Protein 5ZC3 (pdb70)

Sequence (818 aa):
SARINTWLVKGTSVDDAFLKLELNTAGSRIFENPKLLTWAVYVTKVPEEIILAKLSKQFTEGSLAKIASAKLDSKTEGLATILQAQQRQVWVDAGKSSDEVFKLLQLDEAGTKLFKNQQFSTWTSFVDAFNRKYPEKAVSIFSKLAKTYDGFTLWKLEAAKKVPKTEIIASKLQAQQIDAWLDAGKSTDEVFNLLKLQRTGDKLFKNSQFLTWVSYVEKFNKKDPDQAIAIFSKLAGVYDQVTLSSLEAAKHVPSTKRIASYLQGQQNQHWLADGKSTDDIFKLLKLNTPSPENLIDPRLDAWTSFRAFNANEGKETTLIATLTTHYKDRGLAQLLQEGTKFASTKKIAEELQTAQFARWLQLGKTEDDIFALLKLKLTTPTTDPEAIVFYQYKLFDAHKLAAAGKLADLFESTALKAQSARINTWLVKGTSVDDAFLKLELNTAGSRIFENPKLLTWAVYVTKVENPEEIILAKLSKQFTEGSLAKIASAKLDSKTEGLATILQAQQRQVWVDAGKSSDEVFKLLQLDEAGTKLFKNQQFSTWTSFVDAFNRKYPEKAVSIFSKLAKTYDGFTLWKLEAAKKVPKTEIIASKLQAQQIDAWLDAGKSTDEVFNLLKLQRTGDKLFKNSQFLTWVSYVEKFNKAIFSKLAGVYDQVTLSSLEAAKHVPSTKRIASYLQGQQNQHWLADGKSTDDIFKLLKLNTPSPENLIDPRLDAWTSFRAFNANEGKETTLIATLTTHYKDRGLAQLLQEGTKFASTKKIAEELQTAQFARWLQLGKTEDDIFALLKLKLTTPTTDPEAIVFYQYKLFDAHKLAAA

InterPro domains:
  IPR054463 RxLR effector PexRD54, WY domain [PF22748] (61-100)
  IPR054463 RxLR effector PexRD54, WY domain [PF22748] (149-189)
  IPR054463 RxLR effector PexRD54, WY domain [PF22748] (240-280)

Foldseek 3Di:
DCVLVVCVVVVDDLVVLCVVLVLLVDDLCSLVDVSLVVSQVSDVVVHLLVSLVVVCVRDPLLSLLVLLVLCVDPVRVVNSVSNLVSSLVVCLVVVPDLVVVCVSPPLLVVALCNLVDSSNVSSVVSLVVNCVVCVVPRDDPLVVVCVRDQLQSLVVLVVNLVPVVCVVVSVVSLVVSLVVCLVVVHDLVRLCVSNVLVVPDLCNLVDPVNVVSVVSLVVNCVVDVVPRDDPLVVVPVVDDLQSLLCLLVLCPDPSSVVVSVVSLVVSLVVCVVVPQDLLNLCVVNVVLPQDLVCLLDSSVVSSVVVVSRVVVPPPDDDDLRSLCVRQNLLRVLLSLLVQCVDPSRNVSSVVSLVVSLVVCLLVLQDLVNLCVVNVDDPPPDCPHSSVVSSVVSVVCCVDVSSVD/DVLLVVCVPADDDVLVVLLVVCVVVVDDLVVLCVVLVLLVVPLVSLVDCSLVSSQNSQSVVHVSLLVSVVVVCVRDPLLSSLVLLVLCVDPNRNVSSVSNLVSSLVVCLVVVPDLVRVCVSPPLVVVALCNLVDSCNVSSVVSLVVNCVVCVVPRDDPLVVVPVRDPLQSLVVLVVVLVVPVRNPVSVVSLVVSLVVCVVVPDDLVCLCVSNVQLPCDLNRLVDLCSVSSVVNVVVNVLDPLVVVVVNDPLQSLLLLLVLCPDPSSNPVSVVSLVVSLVVCPVVPHDLLNLCVVNVVLDLDLVCQLRSSVVSSVVVVVRVVVPPPHDDDLRSLCVRQNLLRLQLSLLVQCPDPSRNVSSVVSLVVSLVVCLVVVQDLVRLVVVNVDDPPDDCPRSSSVSSVVSVVNCVCVVSVD

Solvent-accessible surface area: 43558 Å² total

Structure (mmCIF, N/CA/C/O backbone):
data_5ZC3
#
_entry.id   5ZC3
#
_cell.length_a   68.532
_cell.length_b   78.308
_cell.length_c   179.057
_cell.angle_alpha   90.00
_cell.angle_beta   90.00
_cell.angle_gamma   90.00
#
_symmetry.space_group_name_H-M   'P 21 21 21'
#
loop_
_atom_site.group_PDB
_atom_site.id
_atom_site.type_symbol
_atom_site.label_atom_id
_atom_site.label_alt_id
_atom_site.label_comp_id
_atom_site.label_asym_id
_atom_site.label_entity_id
_atom_site.label_seq_id
_atom_site.pdbx_PDB_ins_code
_atom_site.Cartn_x
_atom_site.Cartn_y
_atom_site.Cartn_z
_atom_site.occupancy
_atom_site.B_iso_or_equiv
_atom_site.auth_seq_id
_atom_site.auth_comp_id
_atom_site.auth_asym_id
_atom_site.auth_atom_id
_atom_site.pdbx_PDB_model_num
ATOM 1 N N . SER A 1 58 ? 106.555 49.243 219.068 1.00 70.97 79 SER B N 1
ATOM 2 C CA . SER A 1 58 ? 106.498 47.802 219.290 1.00 72.08 79 SER B CA 1
ATOM 3 C C . SER A 1 58 ? 105.098 47.341 219.724 1.00 73.07 79 SER B C 1
ATOM 4 O O . SER A 1 58 ? 104.101 47.615 219.054 1.00 72.23 79 SER B O 1
ATOM 7 N N . ALA A 1 59 ? 105.047 46.651 220.860 1.00 72.84 80 ALA B N 1
ATOM 8 C CA . ALA A 1 59 ? 103.811 46.126 221.442 1.00 73.75 80 ALA B CA 1
ATOM 9 C C . ALA A 1 59 ? 103.267 47.016 222.563 1.00 76.09 80 ALA B C 1
ATOM 10 O O . ALA A 1 59 ? 102.182 46.763 223.086 1.00 77.80 80 ALA B O 1
ATOM 12 N N . ARG A 1 60 ? 104.045 48.027 222.951 1.00 73.86 81 ARG B N 1
ATOM 13 C CA . ARG A 1 60 ? 103.636 49.005 223.963 1.00 73.55 81 ARG B CA 1
ATOM 14 C C . ARG A 1 60 ? 102.308 49.653 223.578 1.00 72.49 81 ARG B C 1
ATOM 15 O O . ARG A 1 60 ? 101.363 49.723 224.385 1.00 73.42 81 ARG B O 1
ATOM 23 N N . ILE A 1 61 ? 102.264 50.126 222.333 1.00 71.60 82 ILE B N 1
ATOM 24 C CA . ILE A 1 61 ? 101.085 50.741 221.731 1.00 68.05 82 ILE B CA 1
ATOM 25 C C . ILE A 1 61 ? 99.873 49.833 221.863 1.00 65.88 82 ILE B C 1
ATOM 26 O O . ILE A 1 61 ? 98.773 50.273 222.206 1.00 65.51 82 ILE B O 1
ATOM 31 N N . ASN A 1 62 ? 100.099 48.552 221.607 1.00 68.41 83 ASN B N 1
ATOM 32 C CA . ASN A 1 62 ? 99.041 47.558 221.645 1.00 68.47 83 ASN B CA 1
ATOM 33 C C . ASN A 1 62 ? 98.477 47.382 223.060 1.00 68.88 83 ASN B C 1
ATOM 34 O O . ASN A 1 62 ? 97.302 47.056 223.229 1.00 68.58 83 ASN B O 1
ATOM 39 N N . THR A 1 63 ? 99.309 47.622 224.071 1.00 70.27 84 THR B N 1
ATOM 40 C CA . THR A 1 63 ? 98.858 47.646 225.462 1.00 69.47 84 THR B CA 1
ATOM 41 C C . THR A 1 63 ? 98.043 48.903 225.778 1.00 65.52 84 THR B C 1
ATOM 42 O O . THR A 1 63 ? 96.929 48.834 226.322 1.00 64.27 84 THR B O 1
ATOM 46 N N . TRP A 1 64 ? 98.612 50.053 225.415 1.00 66.82 85 TRP B N 1
ATOM 47 C CA . TRP A 1 64 ? 97.963 51.345 225.643 1.00 64.27 85 TRP B CA 1
ATOM 48 C C . TRP A 1 64 ? 96.602 51.486 224.972 1.00 61.82 85 TRP B C 1
ATOM 49 O O . TRP A 1 64 ? 95.744 52.218 225.462 1.00 59.97 85 TRP B O 1
ATOM 60 N N . LEU A 1 65 ? 96.400 50.781 223.864 1.00 63.71 86 LEU B N 1
ATOM 61 C CA . LEU A 1 65 ? 95.131 50.859 223.147 1.00 61.40 86 LEU B CA 1
ATOM 62 C C . LEU A 1 65 ? 94.058 50.078 223.886 1.00 62.26 86 LEU B C 1
ATOM 63 O O . LEU A 1 65 ? 92.912 50.519 223.982 1.00 63.17 86 LEU B O 1
ATOM 68 N N . VAL A 1 66 ? 94.434 48.904 224.384 1.00 61.73 87 VAL B N 1
ATOM 69 C CA . VAL A 1 66 ? 93.557 48.115 225.239 1.00 62.98 87 VAL B CA 1
ATOM 70 C C . VAL A 1 66 ? 93.158 48.923 226.468 1.00 65.21 87 VAL B C 1
ATOM 71 O O . VAL A 1 66 ? 91.971 49.159 226.701 1.00 69.15 87 VAL B O 1
ATOM 75 N N . LYS A 1 67 ? 94.155 49.347 227.247 1.00 64.78 88 LYS B N 1
ATOM 76 C CA . LYS A 1 67 ? 93.902 50.136 228.455 1.00 63.09 88 LYS B CA 1
ATOM 77 C C . LYS A 1 67 ? 93.179 51.458 228.184 1.00 64.40 88 LYS B C 1
ATOM 78 O O . LYS A 1 67 ? 92.228 51.795 228.887 1.00 64.31 88 LYS B O 1
ATOM 84 N N . GLY A 1 68 ? 93.636 52.217 227.192 1.00 61.41 89 GLY B N 1
ATOM 85 C CA . GLY A 1 68 ? 92.999 53.482 226.869 1.00 60.09 89 GLY B CA 1
ATOM 86 C C . GLY A 1 68 ? 93.830 54.662 227.331 1.00 57.40 89 GLY B C 1
ATOM 87 O O . GLY A 1 68 ? 93.335 55.784 227.438 1.00 57.39 89 GLY B O 1
ATOM 88 N N . THR A 1 69 ? 95.099 54.389 227.615 1.00 61.70 90 THR B N 1
ATOM 89 C CA . THR A 1 69 ? 96.016 55.360 228.202 1.00 60.23 90 THR B CA 1
ATOM 90 C C . THR A 1 69 ? 96.100 56.671 227.411 1.00 62.27 90 THR B C 1
ATOM 91 O O . THR A 1 69 ? 96.188 56.668 226.179 1.00 61.37 90 THR B O 1
ATOM 95 N N . SER A 1 70 ? 96.057 57.789 228.134 1.00 60.56 91 SER B N 1
ATOM 96 C CA . SER A 1 70 ? 96.095 59.106 227.514 1.00 60.40 91 SER B CA 1
ATOM 97 C C . SER A 1 70 ? 97.409 59.307 226.773 1.00 62.44 91 SER B C 1
ATOM 98 O O . SER A 1 70 ? 98.445 58.794 227.194 1.00 62.25 91 SER B O 1
ATOM 101 N N . VAL A 1 71 ? 97.361 60.041 225.664 1.00 57.20 92 VAL B N 1
ATOM 102 C CA . VAL A 1 71 ? 98.570 60.381 224.917 1.00 57.44 92 VAL B CA 1
ATOM 103 C C . VAL A 1 71 ? 99.584 61.110 225.794 1.00 60.08 92 VAL B C 1
ATOM 104 O O . VAL A 1 71 ? 100.791 60.934 225.641 1.00 59.83 92 VAL B O 1
ATOM 108 N N . ASP A 1 72 ? 99.081 61.912 226.727 1.00 62.53 93 ASP B N 1
ATOM 109 C CA . ASP A 1 72 ? 99.927 62.635 227.667 1.00 62.10 93 ASP B CA 1
ATOM 110 C C . ASP A 1 72 ? 100.655 61.649 228.570 1.00 62.65 93 ASP B C 1
ATOM 111 O O . ASP A 1 72 ? 101.875 61.724 228.746 1.00 62.37 93 ASP B O 1
ATOM 116 N N . ASP A 1 73 ? 99.888 60.725 229.140 1.00 61.20 94 ASP B N 1
ATOM 117 C CA . ASP A 1 73 ? 100.426 59.722 230.046 1.00 60.32 94 ASP B CA 1
ATOM 118 C C . ASP A 1 73 ? 101.395 58.799 229.318 1.00 57.77 94 ASP B C 1
ATOM 119 O O . ASP A 1 73 ? 102.429 58.411 229.864 1.00 58.79 94 ASP B O 1
ATOM 124 N N . ALA A 1 74 ? 101.060 58.468 228.075 1.00 62.77 95 ALA B N 1
ATOM 125 C CA . ALA A 1 74 ? 101.920 57.640 227.238 1.00 57.44 95 ALA B CA 1
ATOM 126 C C . ALA A 1 74 ? 103.220 58.366 226.922 1.00 54.61 95 ALA B C 1
ATOM 127 O O . ALA A 1 74 ? 104.267 57.742 226.765 1.00 54.91 95 ALA B O 1
ATOM 129 N N . PHE A 1 75 ? 103.146 59.691 226.833 1.00 55.16 96 PHE B N 1
ATOM 130 C CA . PHE A 1 75 ? 104.331 60.511 226.606 1.00 51.59 96 PHE B CA 1
ATOM 131 C C . PHE A 1 75 ? 105.204 60.519 227.853 1.00 51.05 96 PHE B C 1
ATOM 132 O O . PHE A 1 75 ? 106.430 60.483 227.771 1.00 48.90 96 PHE B O 1
ATOM 140 N N . LEU A 1 76 ? 104.547 60.559 229.008 1.00 53.45 97 LEU B N 1
ATOM 141 C CA . LEU A 1 76 ? 105.218 60.545 230.300 1.00 50.91 97 LEU B CA 1
ATOM 142 C C . LEU A 1 76 ? 105.821 59.182 230.621 1.00 52.08 97 LEU B C 1
ATOM 143 O O . LEU A 1 76 ? 106.945 59.091 231.114 1.00 52.92 97 LEU B O 1
ATOM 148 N N . LYS A 1 77 ? 105.073 58.123 230.322 1.00 51.99 98 LYS B N 1
ATOM 149 C CA . LYS A 1 77 ? 105.535 56.759 230.564 1.00 53.36 98 LYS B CA 1
ATOM 150 C C . LYS A 1 77 ? 106.783 56.414 229.753 1.00 54.46 98 LYS B C 1
ATOM 151 O O . LYS A 1 77 ? 107.422 55.392 229.994 1.00 54.51 98 LYS B O 1
ATOM 157 N N . LEU A 1 78 ? 107.133 57.277 228.806 1.00 51.82 99 LEU B N 1
ATOM 158 C CA . LEU A 1 78 ? 108.302 57.066 227.959 1.00 52.77 99 LEU B CA 1
ATOM 159 C C . LEU A 1 78 ? 109.433 58.014 228.350 1.00 54.52 99 LEU B C 1
ATOM 160 O O . LEU A 1 78 ? 110.485 58.043 227.702 1.00 54.12 99 LEU B O 1
ATOM 165 N N . GLU A 1 79 ? 109.194 58.780 229.416 1.00 54.26 100 GLU B N 1
ATOM 166 C CA . GLU A 1 79 ? 110.146 59.756 229.949 1.00 52.95 100 GLU B CA 1
ATOM 167 C C . GLU A 1 79 ? 110.623 60.719 228.865 1.00 50.66 100 GLU B C 1
ATOM 168 O O . GLU A 1 79 ? 111.775 61.156 228.863 1.00 50.67 100 GLU B O 1
ATOM 174 N N . LEU A 1 80 ? 109.725 61.059 227.950 1.00 48.29 101 LEU B N 1
ATOM 175 C CA . LEU A 1 80 ? 110.081 61.917 226.833 1.00 47.07 101 LEU B CA 1
ATOM 176 C C . LEU A 1 80 ? 110.004 63.387 227.209 1.00 47.17 101 LEU B C 1
ATOM 177 O O . LEU A 1 80 ? 110.362 64.256 226.411 1.00 45.04 101 LEU B O 1
ATOM 182 N N . ASN A 1 81 ? 109.531 63.669 228.419 1.00 45.63 102 ASN B N 1
ATOM 183 C CA . ASN A 1 81 ? 109.519 65.041 228.902 1.00 45.66 102 ASN B CA 1
ATOM 184 C C . ASN A 1 81 ? 110.880 65.409 229.474 1.00 45.99 102 ASN B C 1
ATOM 185 O O . ASN A 1 81 ? 111.161 66.579 229.731 1.00 46.41 102 ASN B O 1
ATOM 190 N N . THR A 1 82 ? 111.737 64.405 229.640 1.00 45.75 103 THR B N 1
ATOM 191 C CA . THR A 1 82 ? 113.088 64.638 230.138 1.00 45.99 103 THR B CA 1
ATOM 192 C C . THR A 1 82 ? 114.113 64.188 229.100 1.00 45.85 103 THR B C 1
ATOM 193 O O . THR A 1 82 ? 115.150 63.614 229.433 1.00 45.55 103 THR B O 1
ATOM 197 N N . ALA A 1 83 ? 113.787 64.439 227.835 1.00 43.81 104 ALA B N 1
ATOM 198 C CA . ALA A 1 83 ? 114.638 64.090 226.704 1.00 43.10 104 ALA B CA 1
ATOM 199 C C . ALA A 1 83 ? 115.197 65.384 226.129 1.00 39.33 104 ALA B C 1
ATOM 200 O O . ALA A 1 83 ? 114.462 66.338 225.906 1.00 39.70 104 ALA B O 1
ATOM 202 N N . GLY A 1 84 ? 116.496 65.433 225.889 1.00 45.90 105 GLY B N 1
ATOM 203 C CA . GLY A 1 84 ? 117.096 66.658 225.395 1.00 46.63 105 GLY B CA 1
ATOM 204 C C . GLY A 1 84 ? 116.985 66.891 223.906 1.00 49.73 105 GLY B C 1
ATOM 205 O O . GLY A 1 84 ? 116.214 66.230 223.210 1.00 49.99 105 GLY B O 1
ATOM 206 N N . SER A 1 85 ? 117.772 67.849 223.426 1.00 48.30 106 SER B N 1
ATOM 207 C CA . SER A 1 85 ? 117.761 68.284 222.035 1.00 52.61 106 SER B CA 1
ATOM 208 C C . SER A 1 85 ? 117.912 67.100 221.090 1.00 55.26 106 SER B C 1
ATOM 209 O O . SER A 1 85 ? 117.618 67.184 219.895 1.00 56.74 106 SER B O 1
ATOM 212 N N . ARG A 1 86 ? 118.384 65.991 221.643 1.00 58.86 107 ARG B N 1
ATOM 213 C CA . ARG A 1 86 ? 118.608 64.782 220.873 1.00 60.45 107 ARG B CA 1
ATOM 214 C C . ARG A 1 86 ? 117.355 63.893 220.834 1.00 63.24 107 ARG B C 1
ATOM 215 O O . ARG A 1 86 ? 117.443 62.680 220.651 1.00 64.69 107 ARG B O 1
ATOM 223 N N . ILE A 1 87 ? 116.195 64.521 221.009 1.00 66.10 108 ILE B N 1
ATOM 224 C CA . ILE A 1 87 ? 114.900 63.845 221.117 1.00 64.61 108 ILE B CA 1
ATOM 225 C C . ILE A 1 87 ? 114.538 62.907 219.961 1.00 63.55 108 ILE B C 1
ATOM 226 O O . ILE A 1 87 ? 114.011 61.818 220.188 1.00 63.99 108 ILE B O 1
ATOM 231 N N . PHE A 1 88 ? 114.832 63.316 218.732 1.00 56.80 109 PHE B N 1
ATOM 232 C CA . PHE A 1 88 ? 114.380 62.571 217.564 1.00 56.61 109 PHE B CA 1
ATOM 233 C C . PHE A 1 88 ? 115.070 61.223 217.386 1.00 60.17 109 PHE B C 1
ATOM 234 O O . PHE A 1 88 ? 114.472 60.283 216.863 1.00 59.59 109 PHE B O 1
ATOM 242 N N . GLU A 1 89 ? 116.312 61.124 217.838 1.00 63.59 110 GLU B N 1
ATOM 243 C CA . GLU A 1 89 ? 117.064 59.877 217.806 1.00 64.10 110 GLU B CA 1
ATOM 244 C C . GLU A 1 89 ? 116.503 58.839 218.761 1.00 63.74 110 GLU B C 1
ATOM 245 O O . GLU A 1 89 ? 116.908 57.684 218.736 1.00 64.45 110 GLU B O 1
ATOM 251 N N . ASN A 1 90 ? 115.589 59.267 219.621 1.00 61.95 111 ASN B N 1
ATOM 252 C CA . ASN A 1 90 ? 114.978 58.356 220.572 1.00 55.86 111 ASN B CA 1
ATOM 253 C C . ASN A 1 90 ? 113.817 57.611 219.914 1.00 54.18 111 ASN B C 1
ATOM 254 O O . ASN A 1 90 ? 112.805 58.221 219.567 1.00 54.66 111 ASN B O 1
ATOM 259 N N . PRO A 1 91 ? 113.971 56.290 219.711 1.00 53.79 112 PRO B N 1
ATOM 260 C CA . PRO A 1 91 ? 112.918 55.451 219.118 1.00 52.63 112 PRO B CA 1
ATOM 261 C C . PRO A 1 91 ? 111.590 55.539 219.872 1.00 51.02 112 PRO B C 1
ATOM 262 O O . PRO A 1 91 ? 110.516 55.284 219.301 1.00 51.85 112 PRO B O 1
ATOM 266 N N . LYS A 1 92 ? 111.669 55.944 221.136 1.00 50.18 113 LYS B N 1
ATOM 267 C CA . LYS A 1 92 ? 110.496 56.060 221.984 1.00 50.22 113 LYS B CA 1
ATOM 268 C C . LYS A 1 92 ? 109.610 57.189 221.463 1.00 48.60 113 LYS B C 1
ATOM 269 O O . LYS A 1 92 ? 108.384 57.175 221.629 1.00 47.71 113 LYS B O 1
ATOM 275 N N . LEU A 1 93 ? 110.237 58.143 220.781 1.00 49.88 114 LEU B N 1
ATOM 276 C CA . LEU A 1 93 ? 109.503 59.247 220.189 1.00 49.56 114 LEU B CA 1
ATOM 277 C C . LEU A 1 93 ? 108.738 58.770 218.971 1.00 50.49 114 LEU B C 1
ATOM 278 O O . LEU A 1 93 ? 107.613 59.196 218.734 1.00 51.50 114 LEU B O 1
ATOM 283 N N . LEU A 1 94 ? 109.354 57.892 218.189 1.00 51.37 115 LEU B N 1
ATOM 284 C CA . LEU A 1 94 ? 108.676 57.335 217.030 1.00 50.61 115 LEU B CA 1
ATOM 285 C C . LEU A 1 94 ? 107.480 56.497 217.475 1.00 49.50 115 LEU B C 1
ATOM 286 O O . LEU A 1 94 ? 106.400 56.577 216.881 1.00 48.05 115 LEU B O 1
ATOM 291 N N . THR A 1 95 ? 107.662 55.713 218.536 1.00 49.28 116 THR B N 1
ATOM 292 C CA . THR A 1 95 ? 106.568 54.878 219.034 1.00 48.81 116 THR B CA 1
ATOM 293 C C . THR A 1 95 ? 105.425 55.728 219.618 1.00 48.03 116 THR B C 1
ATOM 294 O O . THR A 1 95 ? 104.240 55.414 219.433 1.00 47.53 116 THR B O 1
ATOM 298 N N . TRP A 1 96 ? 105.771 56.807 220.315 1.00 49.52 117 TRP B N 1
ATOM 299 C CA . TRP A 1 96 ? 104.735 57.668 220.878 1.00 48.44 117 TRP B CA 1
ATOM 300 C C . TRP A 1 96 ? 104.015 58.438 219.783 1.00 48.27 117 TRP B C 1
ATOM 301 O O . TRP A 1 96 ? 102.800 58.619 219.839 1.00 49.76 117 TRP B O 1
ATOM 312 N N . ALA A 1 97 ? 104.768 58.869 218.778 1.00 47.53 118 ALA B N 1
ATOM 313 C CA . ALA A 1 97 ? 104.214 59.641 217.673 1.00 49.52 118 ALA B CA 1
ATOM 314 C C . ALA A 1 97 ? 103.275 58.756 216.873 1.00 51.13 118 ALA B C 1
ATOM 315 O O . ALA A 1 97 ? 102.269 59.222 216.339 1.00 49.15 118 ALA B O 1
ATOM 317 N N . VAL A 1 98 ? 103.624 57.477 216.787 1.00 50.92 119 VAL B N 1
ATOM 318 C CA . VAL A 1 98 ? 102.748 56.483 216.179 1.00 52.72 119 VAL B CA 1
ATOM 319 C C . VAL A 1 98 ? 101.462 56.343 216.998 1.00 54.64 119 VAL B C 1
ATOM 320 O O . VAL A 1 98 ? 100.361 56.358 216.448 1.00 54.86 119 VAL B O 1
ATOM 324 N N . TYR A 1 99 ? 101.604 56.187 218.311 1.00 56.18 120 TYR B N 1
ATOM 325 C CA . TYR A 1 99 ? 100.437 56.101 219.190 1.00 56.32 120 TYR B CA 1
ATOM 326 C C . TYR A 1 99 ? 99.495 57.308 219.045 1.00 59.24 120 TYR B C 1
ATOM 327 O O . TYR A 1 99 ? 98.277 57.166 219.141 1.00 58.64 120 TYR B O 1
ATOM 336 N N . VAL A 1 100 ? 100.060 58.487 218.800 1.00 61.41 121 VAL B N 1
ATOM 337 C CA . VAL A 1 100 ? 99.257 59.705 218.676 1.00 63.19 121 VAL B CA 1
ATOM 338 C C . VAL A 1 100 ? 98.501 59.775 217.352 1.00 62.11 121 VAL B C 1
ATOM 339 O O . VAL A 1 100 ? 97.343 60.196 217.320 1.00 61.83 121 VAL B O 1
ATOM 343 N N . THR A 1 101 ? 99.142 59.354 216.262 1.00 58.89 122 THR B N 1
ATOM 344 C CA . THR A 1 101 ? 98.471 59.298 214.957 1.00 59.80 122 THR B CA 1
ATOM 345 C C . THR A 1 101 ? 97.200 58.428 215.007 1.00 63.07 122 THR B C 1
ATOM 346 O O . THR A 1 101 ? 96.233 58.677 214.280 1.00 62.83 122 THR B O 1
ATOM 350 N N . LYS A 1 102 ? 97.204 57.427 215.884 1.00 58.60 123 LYS B N 1
ATOM 351 C CA . LYS A 1 102 ? 96.127 56.446 215.970 1.00 57.62 123 LYS B CA 1
ATOM 352 C C . LYS A 1 102 ? 94.914 56.915 216.779 1.00 58.66 123 LYS B C 1
ATOM 353 O O . LYS A 1 102 ? 93.975 56.152 216.996 1.00 61.18 123 LYS B O 1
ATOM 359 N N . VAL A 1 103 ? 94.949 58.162 217.242 1.00 62.35 124 VAL B N 1
ATOM 360 C CA . VAL A 1 103 ? 93.803 58.764 217.924 1.00 63.37 124 VAL B CA 1
ATOM 361 C C . VAL A 1 103 ? 93.467 60.140 217.333 1.00 64.94 124 VAL B C 1
ATOM 362 O O . VAL A 1 103 ? 94.186 60.662 216.476 1.00 65.00 124 VAL B O 1
ATOM 366 N N . PRO A 1 108 ? 95.752 65.462 215.623 1.00 59.87 129 PRO B N 1
ATOM 367 C CA . PRO A 1 108 ? 96.797 64.635 215.000 1.00 61.45 129 PRO B CA 1
ATOM 368 C C . PRO A 1 108 ? 98.199 65.269 215.027 1.00 62.39 129 PRO B C 1
ATOM 369 O O . PRO A 1 108 ? 98.798 65.398 216.098 1.00 62.81 129 PRO B O 1
ATOM 373 N N . GLU A 1 109 ? 98.714 65.632 213.853 1.00 59.89 130 GLU B N 1
ATOM 374 C CA . GLU A 1 109 ? 100.029 66.269 213.716 1.00 60.42 130 GLU B CA 1
ATOM 375 C C . GLU A 1 109 ? 100.165 67.532 214.566 1.00 60.34 130 GLU B C 1
ATOM 376 O O . GLU A 1 109 ? 101.265 67.906 214.966 1.00 60.47 130 GLU B O 1
ATOM 382 N N . GLU A 1 110 ? 99.038 68.184 214.830 1.00 57.80 131 GLU B N 1
ATOM 383 C CA . GLU A 1 110 ? 99.008 69.417 215.603 1.00 60.13 131 GLU B CA 1
ATOM 384 C C . GLU A 1 110 ? 99.481 69.148 217.026 1.00 60.06 131 GLU B C 1
ATOM 385 O O . GLU A 1 110 ? 100.189 69.963 217.631 1.00 60.86 131 GLU B O 1
ATOM 391 N N . ILE A 1 111 ? 99.124 67.972 217.535 1.00 59.74 132 ILE B N 1
ATOM 392 C CA . ILE A 1 111 ? 99.350 67.634 218.935 1.00 58.21 132 ILE B CA 1
ATOM 393 C C . ILE A 1 111 ? 100.822 67.341 219.217 1.00 56.03 132 ILE B C 1
ATOM 394 O O . ILE A 1 111 ? 101.394 67.876 220.177 1.00 56.71 132 ILE B O 1
ATOM 399 N N . ILE A 1 112 ? 101.423 66.497 218.381 1.00 57.68 133 ILE B N 1
ATOM 400 C CA . ILE A 1 112 ? 102.844 66.178 218.483 1.00 50.77 133 ILE B CA 1
ATOM 401 C C . ILE A 1 112 ? 103.645 67.472 218.536 1.00 43.96 133 ILE B C 1
ATOM 402 O O . ILE A 1 112 ? 104.459 67.683 219.443 1.00 43.92 133 ILE B O 1
ATOM 407 N N . LEU A 1 113 ? 103.384 68.350 217.574 1.00 46.52 134 LEU B N 1
ATOM 408 C CA . LEU A 1 113 ? 104.098 69.613 217.499 1.00 45.72 134 LEU B CA 1
ATOM 409 C C . LEU A 1 113 ? 103.826 70.496 218.706 1.00 47.05 134 LEU B C 1
ATOM 410 O O . LEU A 1 113 ? 104.710 71.217 219.137 1.00 47.81 134 LEU B O 1
ATOM 415 N N . ALA A 1 114 ? 102.610 70.468 219.240 1.00 46.84 135 ALA B N 1
ATOM 416 C CA . ALA A 1 114 ? 102.322 71.301 220.402 1.00 45.19 135 ALA B CA 1
ATOM 417 C C . ALA A 1 114 ? 103.157 70.858 221.599 1.00 45.23 135 ALA B C 1
ATOM 418 O O . ALA A 1 114 ? 103.829 71.676 222.261 1.00 47.06 135 ALA B O 1
ATOM 420 N N . LYS A 1 115 ? 103.155 69.547 221.836 1.00 44.13 136 LYS B N 1
ATOM 421 C CA . LYS A 1 115 ? 103.828 68.985 223.002 1.00 44.30 136 LYS B CA 1
ATOM 422 C C . LYS A 1 115 ? 105.323 69.228 222.874 1.00 45.60 136 LYS B C 1
ATOM 423 O O . LYS A 1 115 ? 105.995 69.558 223.856 1.00 44.06 136 LYS B O 1
ATOM 429 N N . LEU A 1 116 ? 105.837 69.086 221.654 1.00 41.92 137 LEU B N 1
ATOM 430 C CA . LEU A 1 116 ? 107.251 69.340 221.413 1.00 42.34 137 LEU B CA 1
ATOM 431 C C . LEU A 1 116 ? 107.561 70.832 221.553 1.00 45.05 137 LEU B C 1
ATOM 432 O O . LEU A 1 116 ? 108.663 71.214 221.948 1.00 44.54 137 LEU B O 1
ATOM 437 N N . SER A 1 117 ? 106.579 71.665 221.217 1.00 44.47 138 SER B N 1
ATOM 438 C CA . SER A 1 117 ? 106.696 73.116 221.327 1.00 46.73 138 SER B CA 1
ATOM 439 C C . SER A 1 117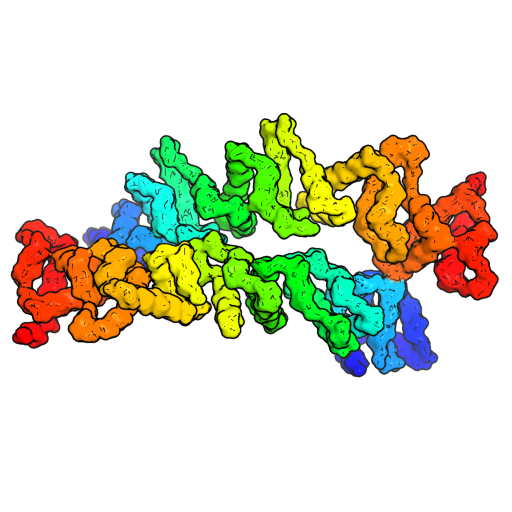 ? 106.641 73.638 222.764 1.00 48.44 138 SER B C 1
ATOM 440 O O . SER A 1 117 ? 106.943 74.809 222.992 1.00 49.03 138 SER B O 1
ATOM 443 N N . LYS A 1 118 ? 106.286 72.790 223.733 1.00 45.53 139 LYS B N 1
ATOM 444 C CA . LYS A 1 118 ? 106.326 73.254 225.129 1.00 47.75 139 LYS B CA 1
ATOM 445 C C . LYS A 1 118 ? 107.612 72.767 225.815 1.00 46.86 139 LYS B C 1
ATOM 446 O O . LYS A 1 118 ? 107.818 73.016 227.014 1.00 47.46 139 LYS B O 1
ATOM 452 N N . GLN A 1 119 ? 108.466 72.069 225.063 1.00 47.40 140 GLN B N 1
ATOM 453 C CA . GLN A 1 119 ? 109.694 71.497 225.608 1.00 40.31 140 GLN B CA 1
ATOM 454 C C . GLN A 1 119 ? 110.907 71.988 224.823 1.00 37.18 140 GLN B C 1
ATOM 455 O O . GLN A 1 119 ? 112.036 71.907 225.297 1.00 37.94 140 GLN B O 1
ATOM 461 N N . PHE A 1 120 ? 110.661 72.531 223.632 1.00 41.96 141 PHE B N 1
ATOM 462 C CA . PHE A 1 120 ? 111.734 73.070 222.798 1.00 39.97 141 PHE B CA 1
ATOM 463 C C . PHE A 1 120 ? 111.328 74.411 222.187 1.00 40.54 141 PHE B C 1
ATOM 464 O O . PHE A 1 120 ? 110.193 74.569 221.743 1.0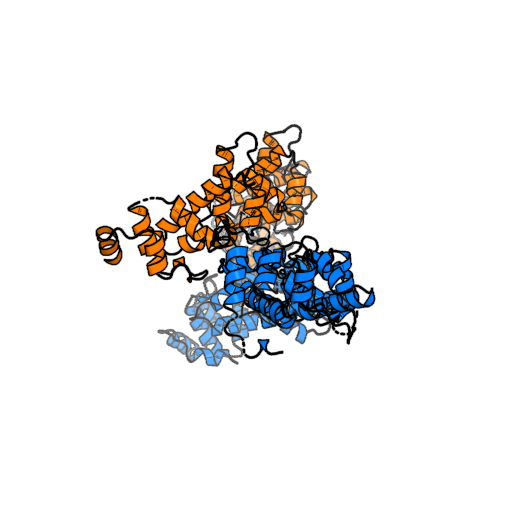0 39.86 141 PHE B O 1
ATOM 472 N N . THR A 1 121 ? 112.243 75.379 222.177 1.00 38.74 142 THR B N 1
ATOM 473 C CA . THR A 1 121 ? 111.961 76.679 221.573 1.00 41.07 142 THR B CA 1
ATOM 474 C C . THR A 1 121 ? 111.779 76.503 220.065 1.00 43.37 142 THR B C 1
ATOM 475 O O . THR A 1 121 ? 112.429 75.652 219.455 1.00 41.91 142 THR B O 1
ATOM 479 N N . GLU A 1 122 ? 110.896 77.308 219.475 1.00 45.18 143 GLU B N 1
ATOM 480 C CA . GLU A 1 122 ? 110.525 77.174 218.064 1.00 45.67 143 GLU B CA 1
ATOM 481 C C . GLU A 1 122 ? 111.734 77.111 217.142 1.00 46.00 143 GLU B C 1
ATOM 482 O O . GLU A 1 122 ? 111.803 76.260 216.247 1.00 46.37 143 GLU B O 1
ATOM 488 N N . GLY A 1 123 ? 112.678 78.021 217.361 1.00 45.77 144 GLY B N 1
ATOM 489 C CA . GLY A 1 123 ? 113.893 78.067 216.571 1.00 44.97 144 GLY B CA 1
ATOM 490 C C . GLY A 1 123 ? 114.705 76.790 216.696 1.00 44.59 144 GLY B C 1
ATOM 491 O O . GLY A 1 123 ? 115.215 76.271 215.705 1.00 45.61 144 GLY B O 1
ATOM 492 N N . SER A 1 124 ? 114.830 76.281 217.916 1.00 43.72 145 SER B N 1
ATOM 493 C CA . SER A 1 124 ? 115.622 75.083 218.154 1.00 43.41 145 SER B CA 1
ATOM 494 C C . SER A 1 124 ? 114.936 73.851 217.551 1.00 42.36 145 SER B C 1
ATOM 495 O O . SER A 1 124 ? 115.569 73.002 216.893 1.00 43.00 145 SER B O 1
ATOM 498 N N . LEU A 1 125 ? 113.621 73.802 217.736 1.00 45.15 146 LEU B N 1
ATOM 499 C CA . LEU A 1 125 ? 112.795 72.726 217.212 1.00 42.00 146 LEU B CA 1
ATOM 500 C C . LEU A 1 125 ? 112.939 72.654 215.699 1.00 42.71 146 LEU B C 1
ATOM 501 O O . LEU A 1 125 ? 113.078 71.565 215.135 1.00 43.55 146 LEU B O 1
ATOM 506 N N . ALA A 1 126 ? 112.914 73.820 215.055 1.00 42.70 147 ALA B N 1
ATOM 507 C CA . ALA A 1 126 ? 113.159 73.928 213.617 1.00 43.54 147 ALA B CA 1
ATOM 508 C C . ALA A 1 126 ? 114.406 73.144 213.186 1.00 45.96 147 ALA B C 1
ATOM 509 O O . ALA A 1 126 ? 114.316 72.254 212.335 1.00 44.65 147 ALA B O 1
ATOM 511 N N . LYS A 1 127 ? 115.558 73.469 213.779 1.00 46.30 148 LYS B N 1
ATOM 512 C CA . LYS A 1 127 ? 116.807 72.779 213.457 1.00 46.54 148 LYS B CA 1
ATOM 513 C C . LYS A 1 127 ? 116.694 71.278 213.673 1.00 45.57 148 LYS B C 1
ATOM 514 O O . LYS A 1 127 ? 117.109 70.491 212.817 1.00 44.11 148 LYS B O 1
ATOM 528 N N . ILE A 1 129 ? 114.133 69.274 213.655 1.00 49.77 150 ILE B N 1
ATOM 529 C CA . ILE A 1 129 ? 113.319 68.685 212.598 1.00 50.12 150 ILE B CA 1
ATOM 530 C C . ILE A 1 129 ? 114.085 68.630 211.271 1.00 50.04 150 ILE B C 1
ATOM 531 O O . ILE A 1 129 ? 114.092 67.600 210.577 1.00 51.28 150 ILE B O 1
ATOM 536 N N . ALA A 1 130 ? 114.748 69.736 210.939 1.00 50.93 151 ALA B N 1
ATOM 537 C CA . ALA A 1 130 ? 115.554 69.826 209.723 1.00 50.47 151 ALA B CA 1
ATOM 538 C C . ALA A 1 130 ? 116.558 68.681 209.637 1.00 51.65 151 ALA B C 1
ATOM 539 O O . ALA A 1 130 ? 116.623 67.977 208.628 1.00 52.03 151 ALA B O 1
ATOM 541 N N . SER A 1 131 ? 117.328 68.479 210.702 1.00 51.17 152 SER B N 1
ATOM 542 C CA . SER A 1 131 ? 118.315 67.407 210.708 1.00 50.51 152 SER B CA 1
ATOM 543 C C . SER A 1 131 ? 117.634 66.054 210.876 1.00 50.80 152 SER B C 1
ATOM 544 O O . SER A 1 131 ? 118.231 65.014 210.608 1.00 48.61 152 SER B O 1
ATOM 547 N N . ALA A 1 132 ? 116.375 66.075 211.305 1.00 50.40 153 ALA B N 1
ATOM 548 C CA . ALA A 1 132 ? 115.613 64.842 211.478 1.00 54.33 153 ALA B CA 1
ATOM 549 C C . ALA A 1 132 ? 115.176 64.281 210.131 1.00 56.59 153 ALA B C 1
ATOM 550 O O . ALA A 1 132 ? 114.982 63.074 209.998 1.00 56.87 153 ALA B O 1
ATOM 552 N N . LYS A 1 133 ? 115.017 65.154 209.137 1.00 57.30 154 LYS B N 1
ATOM 553 C CA . LYS A 1 133 ? 114.732 64.686 207.776 1.00 58.73 154 LYS B CA 1
ATOM 554 C C . LYS A 1 133 ? 115.900 63.896 207.188 1.00 60.24 154 LYS B C 1
ATOM 555 O O . LYS A 1 133 ? 115.718 63.072 206.291 1.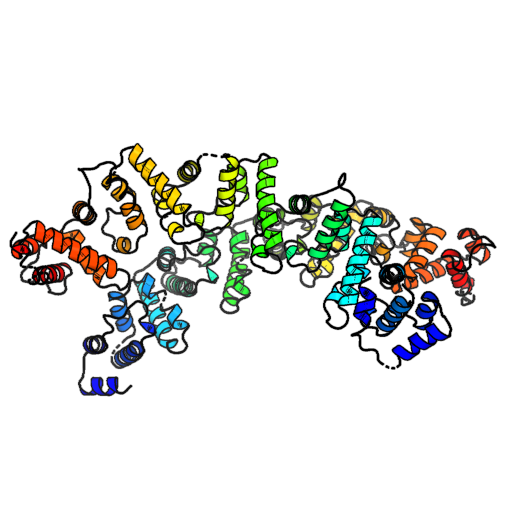00 60.26 154 LYS B O 1
ATOM 561 N N . LEU A 1 134 ? 117.094 64.127 207.724 1.00 59.92 155 LEU B N 1
ATOM 562 C CA . LEU A 1 134 ? 118.305 63.510 207.196 1.00 59.81 155 LEU B CA 1
ATOM 563 C C . LEU A 1 134 ? 118.437 62.046 207.578 1.00 62.74 155 LEU B C 1
ATOM 564 O O . LEU A 1 134 ? 119.151 61.292 206.916 1.00 62.98 155 LEU B O 1
ATOM 569 N N . ASP A 1 135 ? 117.768 61.634 208.647 1.00 65.41 156 ASP B N 1
ATOM 570 C CA . ASP A 1 135 ? 117.875 60.246 209.058 1.00 68.16 156 ASP B CA 1
ATOM 571 C C . ASP A 1 135 ? 116.752 59.465 208.388 1.00 70.01 156 ASP B C 1
ATOM 572 O O . ASP A 1 135 ? 115.585 59.858 208.430 1.00 69.73 156 ASP B O 1
ATOM 577 N N . SER A 1 136 ? 117.132 58.373 207.733 1.00 72.31 157 SER B N 1
ATOM 578 C CA . SER A 1 136 ? 116.207 57.561 206.947 1.00 72.89 157 SER B CA 1
ATOM 579 C C . SER A 1 136 ? 115.036 57.035 207.779 1.00 74.03 157 SER B C 1
ATOM 580 O O . SER A 1 136 ? 113.960 56.741 207.250 1.00 74.25 157 SER B O 1
ATOM 583 N N . LYS A 1 137 ? 115.260 56.926 209.084 1.00 72.08 158 LYS B N 1
ATOM 584 C CA . LYS A 1 137 ? 114.309 56.299 209.991 1.00 69.73 158 LYS B CA 1
ATOM 585 C C . LYS A 1 137 ? 113.245 57.282 210.484 1.00 68.56 158 LYS B C 1
ATOM 586 O O . LYS A 1 137 ? 112.175 56.871 210.939 1.00 68.03 158 LYS B O 1
ATOM 592 N N . THR A 1 138 ? 113.526 58.581 210.377 1.00 66.70 159 THR B N 1
ATOM 593 C CA . THR A 1 138 ? 112.544 59.584 210.783 1.00 66.93 159 THR B CA 1
ATOM 594 C C . THR A 1 138 ? 112.182 60.570 209.675 1.00 67.93 159 THR B C 1
ATOM 595 O O . THR A 1 138 ? 111.699 61.669 209.966 1.00 64.78 159 THR B O 1
ATOM 599 N N . GLU A 1 139 ? 112.237 60.123 208.422 1.00 70.89 160 GLU B N 1
ATOM 600 C CA . GLU A 1 139 ? 112.077 61.037 207.295 1.00 67.21 160 GLU B CA 1
ATOM 601 C C . GLU A 1 139 ? 110.649 61.522 207.271 1.00 62.05 160 GLU B C 1
ATOM 602 O O . GLU A 1 139 ? 110.392 62.719 207.162 1.00 59.95 160 GLU B O 1
ATOM 608 N N . GLY A 1 140 ? 109.722 60.581 207.362 1.00 60.91 161 GLY B N 1
ATOM 609 C CA . GLY A 1 140 ? 108.317 60.922 207.395 1.00 60.38 161 GLY B CA 1
ATOM 610 C C . GLY A 1 140 ? 107.932 61.931 208.462 1.00 57.55 161 GLY B C 1
ATOM 611 O O . GLY A 1 140 ? 107.483 63.026 208.134 1.00 58.78 161 GLY B O 1
ATOM 612 N N . LEU A 1 141 ? 108.154 61.579 209.728 1.00 58.83 162 LEU B N 1
ATOM 613 C CA . LEU A 1 141 ? 107.741 62.403 210.871 1.00 54.51 162 LEU B CA 1
ATOM 614 C C . LEU A 1 141 ? 108.205 63.852 210.775 1.00 53.22 162 LEU B C 1
ATOM 615 O O . LEU A 1 141 ? 107.416 64.789 210.966 1.00 53.58 162 LEU B O 1
ATOM 620 N N . ALA A 1 142 ? 109.489 64.021 210.476 1.00 54.33 163 ALA B N 1
ATOM 621 C CA . ALA A 1 142 ? 110.103 65.337 210.375 1.00 54.67 163 ALA B CA 1
ATOM 622 C C . ALA A 1 142 ? 109.364 66.199 209.357 1.00 57.21 163 ALA B C 1
ATOM 623 O O . ALA A 1 142 ? 109.157 67.390 209.574 1.00 58.24 163 ALA B O 1
ATOM 625 N N . THR A 1 143 ? 108.952 65.589 208.252 1.00 57.62 164 THR B N 1
ATOM 626 C CA . THR A 1 143 ? 108.280 66.327 207.192 1.00 57.01 164 THR B CA 1
ATOM 627 C C . THR A 1 143 ? 106.918 66.843 207.655 1.00 54.07 164 THR B C 1
ATOM 628 O O . THR A 1 143 ? 106.625 68.037 207.536 1.00 52.49 164 THR B O 1
ATOM 632 N N . ILE A 1 144 ? 106.105 65.943 208.198 1.00 54.10 165 ILE B N 1
ATOM 633 C CA . ILE A 1 144 ? 104.792 66.293 208.731 1.00 52.87 165 ILE B CA 1
ATOM 634 C C . ILE A 1 144 ? 104.893 67.408 209.773 1.00 51.20 165 ILE B C 1
ATOM 635 O O . ILE A 1 144 ? 104.094 68.356 209.772 1.00 50.83 165 ILE B O 1
ATOM 640 N N . LEU A 1 145 ? 105.895 67.311 210.643 1.00 51.17 166 LEU B N 1
ATOM 641 C CA . LEU A 1 145 ? 106.109 68.344 211.655 1.00 48.40 166 LEU B CA 1
ATOM 642 C C . LEU A 1 145 ? 106.530 69.683 211.047 1.00 49.21 166 LEU B C 1
ATOM 643 O O . LEU A 1 145 ? 106.080 70.736 211.497 1.00 47.02 166 LEU B O 1
ATOM 648 N N . GLN A 1 146 ? 107.395 69.641 210.034 1.00 51.12 167 GLN B N 1
ATOM 649 C CA . GLN A 1 146 ? 107.840 70.853 209.347 1.00 49.67 167 GLN B CA 1
ATOM 650 C C . GLN A 1 146 ? 106.670 71.549 208.665 1.00 49.32 167 GLN B C 1
ATOM 651 O O . GLN A 1 146 ? 106.607 72.784 208.595 1.00 49.55 167 GLN B O 1
ATOM 657 N N . ALA A 1 147 ? 105.726 70.741 208.193 1.00 47.49 168 ALA B N 1
ATOM 658 C CA . ALA A 1 147 ? 104.534 71.260 207.545 1.00 47.80 168 ALA B CA 1
ATOM 659 C C . ALA A 1 147 ? 103.603 71.896 208.570 1.00 47.83 168 ALA B C 1
ATOM 660 O O . ALA A 1 147 ? 103.048 72.970 208.329 1.00 49.30 168 ALA B O 1
ATOM 662 N N . GLN A 1 148 ? 103.432 71.239 209.715 1.00 51.13 169 GLN B N 1
ATOM 663 C CA . GLN A 1 148 ? 102.588 71.797 210.767 1.00 49.99 169 GLN B CA 1
ATOM 664 C C . GLN A 1 148 ? 103.172 73.106 211.302 1.00 48.59 169 GLN B C 1
ATOM 665 O O . GLN A 1 148 ? 102.443 74.073 211.532 1.00 47.99 169 GLN B O 1
ATOM 671 N N . GLN A 1 149 ? 104.490 73.124 211.495 1.00 43.01 170 GLN B N 1
ATOM 672 C CA . GLN A 1 149 ? 105.200 74.305 211.979 1.00 42.78 170 GLN B CA 1
ATOM 673 C C . GLN A 1 149 ? 105.044 75.460 211.006 1.00 39.27 170 GLN B C 1
ATOM 674 O O . GLN A 1 149 ? 104.763 76.602 211.398 1.00 36.78 170 GLN B O 1
ATOM 680 N N . ARG A 1 150 ? 105.222 75.144 209.729 1.00 43.41 171 ARG B N 1
ATOM 681 C CA . ARG A 1 150 ? 105.015 76.118 208.667 1.00 41.99 171 ARG B CA 1
ATOM 682 C C . ARG A 1 150 ? 103.594 76.683 208.723 1.00 39.67 171 ARG B C 1
ATOM 683 O O . ARG A 1 150 ? 103.397 77.897 208.681 1.00 35.98 171 ARG B O 1
ATOM 691 N N . GLN A 1 151 ? 102.611 75.795 208.824 1.00 41.73 172 GLN B N 1
ATOM 692 C CA . GLN A 1 151 ? 101.216 76.205 208.893 1.00 44.32 172 GLN B CA 1
ATOM 693 C C . GLN A 1 151 ? 100.978 77.155 210.067 1.00 45.70 172 GLN B C 1
ATOM 694 O O . GLN A 1 151 ? 100.271 78.162 209.935 1.00 46.31 172 GLN B O 1
ATOM 700 N N . VAL A 1 152 ? 101.590 76.844 211.207 1.00 45.70 173 VAL B N 1
ATOM 701 C CA . VAL A 1 152 ? 101.458 77.681 212.391 1.00 42.75 173 VAL B CA 1
ATOM 702 C C . VAL A 1 152 ? 102.054 79.072 212.177 1.00 42.23 173 VAL B C 1
ATOM 703 O O . VAL A 1 152 ? 101.400 80.079 212.459 1.00 42.65 173 VAL B O 1
ATOM 707 N N . TRP A 1 153 ? 103.282 79.125 211.665 1.00 42.39 174 TRP B N 1
ATOM 708 C CA . TRP A 1 153 ? 103.928 80.405 211.374 1.00 40.88 174 TRP B CA 1
ATOM 709 C C . TRP A 1 153 ? 103.110 81.247 210.408 1.00 42.77 174 TRP B C 1
ATOM 710 O O . TRP A 1 153 ? 102.996 82.463 210.567 1.00 41.51 174 TRP B O 1
ATOM 721 N N . VAL A 1 154 ? 102.547 80.587 209.403 1.00 40.24 175 VAL B N 1
ATOM 722 C CA . VAL A 1 154 ? 101.716 81.259 208.418 1.00 42.71 175 VAL B CA 1
ATOM 723 C C . VAL A 1 154 ? 100.479 81.863 209.072 1.00 48.58 175 VAL B C 1
ATOM 724 O O . VAL A 1 154 ? 100.201 83.052 208.903 1.00 50.12 175 VAL B O 1
ATOM 728 N N . ASP A 1 155 ? 99.726 81.031 209.789 1.00 46.25 176 ASP B N 1
ATOM 729 C CA . ASP A 1 155 ? 98.547 81.491 210.522 1.00 48.93 176 ASP B CA 1
ATOM 730 C C . ASP A 1 155 ? 98.868 82.584 211.545 1.00 49.64 176 ASP B C 1
ATOM 731 O O . ASP A 1 155 ? 98.150 83.580 211.643 1.00 48.85 176 ASP B O 1
ATOM 736 N N . ALA A 1 156 ? 99.942 82.390 212.311 1.00 49.96 177 ALA B N 1
ATOM 737 C CA . ALA A 1 156 ? 100.400 83.400 213.266 1.00 51.07 177 ALA B CA 1
ATOM 738 C C . ALA A 1 156 ? 100.839 84.679 212.553 1.00 51.52 177 ALA B C 1
ATOM 739 O O . ALA A 1 156 ? 101.094 85.704 213.192 1.00 51.56 177 ALA B O 1
ATOM 741 N N . GLY A 1 157 ? 100.942 84.602 211.228 1.00 53.25 178 GLY B N 1
ATOM 742 C CA . GLY A 1 157 ? 101.210 85.759 210.396 1.00 51.76 178 GLY B CA 1
ATOM 743 C C . GLY A 1 157 ? 102.665 86.171 210.334 1.00 50.64 178 GLY B C 1
ATOM 744 O O . GLY A 1 157 ? 102.969 87.259 209.846 1.00 50.88 178 GLY B O 1
ATOM 745 N N . LYS A 1 158 ? 103.559 85.313 210.827 1.00 48.58 179 LYS B N 1
ATOM 746 C CA . LYS A 1 158 ? 104.988 85.624 210.850 1.00 46.58 179 LYS B CA 1
ATOM 747 C C . LYS A 1 158 ? 105.496 86.086 209.493 1.00 48.68 179 LYS B C 1
ATOM 748 O O . LYS A 1 158 ? 105.202 85.481 208.464 1.00 49.34 179 LYS B O 1
ATOM 754 N N . SER A 1 159 ? 106.233 87.189 209.503 1.00 46.61 180 SER B N 1
ATOM 755 C CA . SER A 1 159 ? 106.910 87.679 208.312 1.00 45.69 180 SER B CA 1
ATOM 756 C C . SER A 1 159 ? 107.981 86.717 207.826 1.00 45.60 180 SER B C 1
ATOM 757 O O . SER A 1 159 ? 108.430 85.846 208.565 1.00 47.22 180 SER B O 1
ATOM 760 N N . SER A 1 160 ? 108.383 86.875 206.573 1.00 43.63 181 SER B N 1
ATOM 761 C CA . SER A 1 160 ? 109.472 86.083 206.029 1.00 43.13 181 SER B CA 1
ATOM 762 C C . SER A 1 160 ? 110.786 86.531 206.661 1.00 43.83 181 SER B C 1
ATOM 763 O O . SER A 1 160 ? 111.693 85.723 206.887 1.00 44.40 181 SER B O 1
ATOM 766 N N . ASP A 1 161 ? 110.879 87.824 206.957 1.00 42.46 182 ASP B N 1
ATOM 767 C CA . ASP A 1 161 ? 112.064 88.371 207.606 1.00 43.38 182 ASP B CA 1
ATOM 768 C C . ASP A 1 161 ? 112.245 87.749 208.994 1.00 44.00 182 ASP B C 1
ATOM 769 O O . ASP A 1 161 ? 113.374 87.442 209.415 1.00 41.90 182 ASP B O 1
ATOM 774 N N . GLU A 1 162 ? 111.122 87.537 209.684 1.00 46.67 183 GLU B N 1
ATOM 775 C CA . GLU A 1 162 ? 111.145 87.008 211.049 1.00 47.48 183 GLU B CA 1
ATOM 776 C C . GLU A 1 162 ? 111.409 85.507 211.101 1.00 45.92 183 GLU B C 1
ATOM 777 O O . GLU A 1 162 ? 112.011 85.018 212.055 1.00 46.74 183 GLU B O 1
ATOM 783 N N . VAL A 1 163 ? 110.916 84.772 210.110 1.00 46.62 184 VAL B N 1
ATOM 784 C CA . VAL A 1 163 ? 111.225 83.349 210.017 1.00 40.11 184 VAL B CA 1
ATOM 785 C C . VAL A 1 163 ? 112.701 83.201 209.668 1.00 35.42 184 VAL B C 1
ATOM 786 O O . VAL A 1 163 ? 113.389 82.273 210.121 1.00 32.87 184 VAL B O 1
ATOM 790 N N . PHE A 1 164 ? 113.180 84.154 208.876 1.00 39.79 185 PHE B N 1
ATOM 791 C CA . PHE A 1 164 ? 114.582 84.225 208.508 1.00 37.26 185 PHE B CA 1
ATOM 792 C C . PHE A 1 164 ? 115.422 84.372 209.786 1.00 39.83 185 PHE B C 1
ATOM 793 O O . PHE A 1 164 ? 116.399 83.645 209.974 1.00 39.17 185 PHE B O 1
ATOM 801 N N . LYS A 1 165 ? 115.053 85.320 210.651 1.00 41.02 186 LYS B N 1
ATOM 802 C CA . LYS A 1 165 ? 115.675 85.418 211.982 1.00 42.96 186 LYS B CA 1
ATOM 803 C C . LYS A 1 165 ? 115.546 84.144 212.821 1.00 44.90 186 LYS B C 1
ATOM 804 O O . LYS A 1 165 ? 116.518 83.682 213.423 1.00 45.30 186 LYS B O 1
ATOM 810 N N . LEU A 1 166 ? 114.330 83.607 212.873 1.00 42.57 187 LEU B N 1
ATOM 811 C CA . LEU A 1 166 ? 114.020 82.384 213.602 1.00 42.33 187 LEU B CA 1
ATOM 812 C C . LEU A 1 166 ? 115.014 81.282 213.326 1.00 41.23 187 LEU B C 1
ATOM 813 O O . LEU A 1 166 ? 115.495 80.618 214.243 1.00 41.22 187 LEU B O 1
ATOM 818 N N . LEU A 1 167 ? 115.314 81.093 212.047 1.00 42.09 188 LEU B N 1
ATOM 819 C CA . LEU A 1 167 ? 116.177 80.000 211.635 1.00 40.98 188 LEU B CA 1
ATOM 820 C C . LEU A 1 167 ? 117.654 80.379 211.740 1.00 40.73 188 LEU B C 1
ATOM 821 O O . LEU A 1 167 ? 118.534 79.552 211.490 1.00 39.08 188 LEU B O 1
ATOM 826 N N . GLN A 1 168 ? 117.904 81.632 212.123 1.00 43.49 189 GLN B N 1
ATOM 827 C CA . GLN A 1 168 ? 119.254 82.157 212.349 1.00 45.77 189 GLN B CA 1
ATOM 828 C C . GLN A 1 168 ? 120.091 82.073 211.079 1.00 47.08 189 GLN B C 1
ATOM 829 O O . GLN A 1 168 ? 121.232 81.602 211.085 1.00 45.14 189 GLN B O 1
ATOM 835 N N . LEU A 1 169 ? 119.499 82.545 209.989 1.00 45.16 190 LEU B N 1
ATOM 836 C CA . LEU A 1 169 ? 120.163 82.601 208.698 1.00 46.33 190 LEU B CA 1
ATOM 837 C C . LEU A 1 169 ? 120.852 83.954 208.542 1.00 49.11 190 LEU B C 1
ATOM 838 O O . LEU A 1 169 ? 121.582 84.185 207.576 1.00 48.13 190 LEU B O 1
ATOM 843 N N . ASP A 1 170 ? 120.588 84.853 209.489 1.00 45.91 191 ASP B N 1
ATOM 844 C CA . ASP A 1 170 ? 121.343 86.096 209.613 1.00 50.41 191 ASP B CA 1
ATOM 845 C C . ASP A 1 170 ? 122.823 85.770 209.688 1.00 53.38 191 ASP B C 1
ATOM 846 O O . ASP A 1 170 ? 123.663 86.370 209.020 1.00 54.91 191 ASP B O 1
ATOM 851 N N . GLU A 1 171 ? 123.092 84.775 210.525 1.00 53.35 192 GLU B N 1
ATOM 852 C CA . GLU A 1 171 ? 124.416 84.406 210.989 1.00 55.24 192 GLU B CA 1
ATOM 853 C C . GLU A 1 171 ? 125.104 83.356 210.123 1.00 56.63 192 GLU B C 1
ATOM 854 O O . GLU A 1 171 ? 126.303 83.104 210.266 1.00 57.97 192 GLU B O 1
ATOM 860 N N . ALA A 1 172 ? 124.349 82.771 209.202 1.00 57.45 193 ALA B N 1
ATOM 861 C CA . ALA A 1 172 ? 124.954 82.100 208.065 1.00 53.32 193 ALA B CA 1
ATOM 862 C C . ALA A 1 172 ? 125.150 83.187 207.017 1.00 51.52 193 ALA B C 1
ATOM 863 O O . ALA A 1 172 ? 124.213 83.900 206.675 1.00 54.02 193 ALA B O 1
ATOM 865 N N . GLY A 1 173 ? 126.362 83.332 206.513 1.00 45.79 194 GLY B N 1
ATOM 866 C CA . GLY A 1 173 ? 126.645 84.406 205.584 1.00 48.21 194 GLY B CA 1
ATOM 867 C C . GLY A 1 173 ? 126.700 83.869 204.176 1.00 44.50 194 GLY B C 1
ATOM 868 O O . GLY A 1 173 ? 125.685 83.505 203.584 1.00 46.79 194 GLY B O 1
ATOM 869 N N . THR A 1 174 ? 127.917 83.824 203.646 1.00 52.31 195 THR B N 1
ATOM 870 C CA . THR A 1 174 ? 128.201 83.227 202.353 1.00 45.91 195 THR B CA 1
ATOM 871 C C . THR A 1 174 ? 127.906 81.722 202.317 1.00 45.05 195 THR B C 1
ATOM 872 O O . THR A 1 174 ? 128.125 81.065 201.299 1.00 44.40 195 THR B O 1
ATOM 876 N N . LYS A 1 175 ? 127.415 81.183 203.431 1.00 47.57 196 LYS B N 1
ATOM 877 C CA . LYS A 1 175 ? 127.170 79.748 203.559 1.00 47.02 196 LYS B CA 1
ATOM 878 C C . LYS A 1 175 ? 125.690 79.364 203.528 1.00 46.41 196 LYS B C 1
ATOM 879 O O . LYS A 1 175 ? 125.347 78.218 203.818 1.00 46.94 196 LYS B O 1
ATOM 885 N N . LEU A 1 176 ? 124.827 80.317 203.185 1.00 43.83 197 LEU B N 1
ATOM 886 C CA . LEU A 1 176 ? 123.377 80.163 203.346 1.00 41.88 197 LEU B CA 1
ATOM 887 C C . LEU A 1 176 ? 122.766 78.925 202.685 1.00 41.61 197 LEU B C 1
ATOM 888 O O . LEU A 1 176 ? 121.947 78.246 203.298 1.00 40.02 197 LEU B O 1
ATOM 893 N N . PHE A 1 177 ? 123.145 78.624 201.448 1.00 39.42 198 PHE B N 1
ATOM 894 C CA . PHE A 1 177 ? 122.484 77.532 200.738 1.00 40.97 198 PHE B CA 1
ATOM 895 C C . PHE A 1 177 ? 123.011 76.184 201.195 1.00 43.32 198 PHE B C 1
ATOM 896 O O . PHE A 1 177 ? 122.413 75.145 200.911 1.00 42.04 198 PHE B O 1
ATOM 904 N N . LYS A 1 178 ? 124.143 76.208 201.893 1.00 46.94 199 LYS B N 1
ATOM 905 C CA . LYS A 1 178 ? 124.659 75.025 202.579 1.00 49.51 199 LYS B CA 1
ATOM 906 C C . LYS A 1 178 ? 123.840 74.723 203.841 1.00 50.89 199 LYS B C 1
ATOM 907 O O . LYS A 1 178 ? 123.605 73.558 204.161 1.00 51.24 199 LYS B O 1
ATOM 913 N N . ASN A 1 179 ? 123.424 75.777 204.548 1.00 48.14 200 ASN B N 1
ATOM 914 C CA . ASN A 1 179 ? 122.569 75.661 205.738 1.00 50.58 200 ASN B CA 1
ATOM 915 C C . ASN A 1 179 ? 121.359 74.755 205.500 1.00 49.91 200 ASN B C 1
ATOM 916 O O . ASN A 1 179 ? 120.606 74.953 204.545 1.00 48.87 200 ASN B O 1
ATOM 921 N N . GLN A 1 180 ? 121.185 73.758 206.367 1.00 52.57 201 GLN B N 1
ATOM 922 C CA . GLN A 1 180 ? 120.140 72.748 206.186 1.00 51.37 201 GLN B CA 1
ATOM 923 C C . GLN A 1 180 ? 118.717 73.266 206.395 1.00 48.09 201 GLN B C 1
ATOM 924 O O . GLN A 1 180 ? 117.753 72.603 206.002 1.00 48.22 201 GLN B O 1
ATOM 930 N N . GLN A 1 181 ? 118.583 74.433 207.018 1.00 48.19 202 GLN B N 1
ATOM 931 C CA . GLN A 1 181 ? 117.263 74.975 207.341 1.00 46.97 202 GLN B CA 1
ATOM 932 C C . GLN A 1 181 ? 116.824 76.040 206.334 1.00 44.52 202 GLN B C 1
ATOM 933 O O . GLN A 1 181 ? 115.838 76.741 206.547 1.00 44.79 202 GLN B O 1
ATOM 939 N N . PHE A 1 182 ? 117.567 76.154 205.240 1.00 43.24 203 PHE B N 1
ATOM 940 C CA . PHE A 1 182 ? 117.245 77.084 204.161 1.00 41.30 203 PHE B CA 1
ATOM 941 C C . PHE A 1 182 ? 115.901 76.770 203.477 1.00 41.91 203 PHE B C 1
ATOM 942 O O . PHE A 1 182 ? 115.064 77.664 203.264 1.00 40.27 203 PHE B O 1
ATOM 950 N N . SER A 1 183 ? 115.699 75.501 203.135 1.00 35.68 204 SER B N 1
ATOM 951 C CA . SER A 1 183 ? 114.471 75.066 202.477 1.00 38.93 204 SER B CA 1
ATOM 952 C C . SER A 1 183 ? 113.263 75.238 203.391 1.00 42.31 204 SER B C 1
ATOM 953 O O . SER A 1 183 ? 112.136 75.410 202.920 1.00 43.51 204 SER B O 1
ATOM 956 N N . THR A 1 184 ? 113.504 75.163 204.698 1.00 45.18 205 THR B N 1
ATOM 957 C CA . THR A 1 184 ? 112.476 75.454 205.689 1.00 44.19 205 THR B CA 1
ATOM 958 C C . THR A 1 184 ? 111.909 76.842 205.409 1.00 44.38 205 THR B C 1
ATOM 959 O O . THR A 1 184 ? 110.689 77.039 205.246 1.00 45.84 205 THR B O 1
ATOM 963 N N . TRP A 1 185 ? 112.820 77.796 205.277 1.00 43.94 206 TRP B N 1
ATOM 964 C CA . TRP A 1 185 ? 112.439 79.182 205.095 1.00 39.51 206 TRP B CA 1
ATOM 965 C C . TRP A 1 185 ? 111.815 79.420 203.724 1.00 40.38 206 TRP B C 1
ATOM 966 O O . TRP A 1 185 ? 110.830 80.151 203.607 1.00 43.31 206 TRP B O 1
ATOM 977 N N . THR A 1 186 ? 112.355 78.788 202.687 1.00 39.55 207 THR B N 1
ATOM 978 C CA . THR A 1 186 ? 111.793 79.004 201.357 1.00 35.91 207 THR B CA 1
ATOM 979 C C . THR A 1 186 ? 110.379 78.412 201.217 1.00 37.07 207 THR B C 1
ATOM 980 O O . THR A 1 186 ? 109.486 79.025 200.600 1.00 38.76 207 THR B O 1
ATOM 984 N N . SER A 1 187 ? 110.165 77.250 201.825 1.00 35.49 208 SER B N 1
ATOM 985 C CA . SER A 1 187 ? 108.849 76.631 201.818 1.00 35.16 208 SER B CA 1
ATOM 986 C C . SER A 1 187 ? 107.870 77.517 202.571 1.00 34.85 208 SER B C 1
ATOM 987 O O . SER A 1 187 ? 106.701 77.685 202.164 1.00 35.56 208 SER B O 1
ATOM 990 N N . PHE A 1 188 ? 108.365 78.135 203.642 1.00 36.06 209 PHE B N 1
ATOM 991 C CA . PHE A 1 188 ? 107.527 79.085 204.349 1.00 35.56 209 PHE B CA 1
ATOM 992 C C . PHE A 1 188 ? 107.147 80.258 203.443 1.00 36.14 209 PHE B C 1
ATOM 993 O O . PHE A 1 188 ? 105.987 80.652 203.405 1.00 36.32 209 PHE B O 1
ATOM 1001 N N . VAL A 1 189 ? 108.112 80.825 202.722 1.00 34.45 210 VAL B N 1
ATOM 1002 C CA . VAL A 1 189 ? 107.804 81.964 201.860 1.00 33.15 210 VAL B CA 1
ATOM 1003 C C . VAL A 1 189 ? 106.766 81.594 200.802 1.00 33.30 210 VAL B C 1
ATOM 1004 O O . VAL A 1 189 ? 105.895 82.404 200.477 1.00 32.48 210 VAL B O 1
ATOM 1008 N N . ASP A 1 190 ? 106.859 80.378 200.265 1.00 31.97 211 ASP B N 1
ATOM 1009 C CA . ASP A 1 190 ? 105.833 79.887 199.343 1.00 34.75 211 ASP B CA 1
ATOM 1010 C C . ASP A 1 190 ? 104.442 79.915 199.970 1.00 37.50 211 ASP B C 1
ATOM 1011 O O . ASP A 1 190 ? 103.495 80.503 199.409 1.00 38.78 211 ASP B O 1
ATOM 1016 N N . ALA A 1 191 ? 104.325 79.283 201.139 1.00 37.03 212 ALA B N 1
ATOM 1017 C CA . ALA A 1 191 ? 103.030 79.185 201.808 1.00 35.42 212 ALA B CA 1
ATOM 1018 C C . ALA A 1 191 ? 102.462 80.562 202.168 1.00 36.22 212 ALA B C 1
ATOM 1019 O O . ALA A 1 191 ? 101.261 80.827 202.009 1.00 38.04 212 ALA B O 1
ATOM 1021 N N . PHE A 1 192 ? 103.339 81.449 202.622 1.00 34.41 213 PHE B N 1
ATOM 1022 C CA . PHE A 1 192 ? 102.929 82.784 203.025 1.00 34.82 213 PHE B CA 1
ATOM 1023 C C . PHE A 1 192 ? 102.480 83.559 201.804 1.00 38.73 213 PHE B C 1
ATOM 1024 O O . PHE A 1 192 ? 101.528 84.336 201.871 1.00 40.61 213 PHE B O 1
ATOM 1032 N N . ASN A 1 193 ? 103.151 83.332 200.680 1.00 37.70 214 ASN B N 1
ATOM 1033 C CA . ASN A 1 193 ? 102.824 84.063 199.466 1.00 36.16 214 ASN B CA 1
ATOM 1034 C C . ASN A 1 193 ? 101.509 83.608 198.874 1.00 37.08 214 ASN B C 1
ATOM 1035 O O . ASN A 1 193 ? 100.797 84.407 198.274 1.00 39.00 214 ASN B O 1
ATOM 1040 N N . ARG A 1 194 ? 101.149 82.343 199.058 1.00 36.51 215 ARG B N 1
ATOM 1041 C CA . ARG A 1 194 ? 99.851 81.942 198.537 1.00 36.42 215 ARG B CA 1
ATOM 1042 C C . ARG A 1 194 ? 98.728 82.180 199.543 1.00 36.57 215 ARG B C 1
ATOM 1043 O O . ARG A 1 194 ? 97.569 82.169 199.155 1.00 36.57 215 ARG B O 1
ATOM 1051 N N . LYS A 1 195 ? 99.044 82.405 200.820 1.00 38.21 216 LYS B N 1
ATOM 1052 C CA . LYS A 1 195 ? 97.974 82.791 201.748 1.00 36.61 216 LYS B CA 1
ATOM 1053 C C . LYS A 1 195 ? 97.774 84.309 201.781 1.00 35.13 216 LYS B C 1
ATOM 1054 O O . LYS A 1 195 ? 96.656 84.787 201.978 1.00 36.13 216 LYS B O 1
ATOM 1060 N N . TYR A 1 196 ? 98.847 85.068 201.582 1.00 37.99 217 TYR B N 1
ATOM 1061 C CA . TYR A 1 196 ? 98.753 86.529 201.631 1.00 37.50 217 TYR B CA 1
ATOM 1062 C C . TYR A 1 196 ? 99.317 87.185 200.375 1.00 38.03 217 TYR B C 1
ATOM 1063 O O . TYR A 1 196 ? 100.347 87.849 200.435 1.00 38.17 217 TYR B O 1
ATOM 1072 N N . PRO A 1 197 ? 98.637 87.005 199.232 1.00 34.94 218 PRO B N 1
ATOM 1073 C CA . PRO A 1 197 ? 99.106 87.508 197.935 1.00 39.04 218 PRO B CA 1
ATOM 1074 C C . PRO A 1 197 ? 99.277 89.025 197.884 1.00 43.45 218 PRO B C 1
ATOM 1075 O O . PRO A 1 197 ? 100.149 89.520 197.168 1.00 43.81 218 PRO B O 1
ATOM 1079 N N . GLU A 1 198 ? 98.459 89.746 198.644 1.00 42.56 219 GLU B N 1
ATOM 1080 C CA . GLU A 1 198 ? 98.515 91.202 198.642 1.00 42.77 219 GLU B CA 1
ATOM 1081 C C . GLU A 1 198 ? 99.836 91.698 199.203 1.00 41.31 219 GLU B C 1
ATOM 1082 O O . GLU A 1 198 ? 100.395 92.675 198.716 1.00 42.01 219 GLU B O 1
ATOM 1088 N N . LYS A 1 199 ? 100.329 91.019 200.231 1.00 41.86 220 LYS B N 1
ATOM 1089 C CA . LYS A 1 199 ? 101.583 91.397 200.873 1.00 38.17 220 LYS B CA 1
ATOM 1090 C C . LYS A 1 199 ? 102.692 90.378 200.585 1.00 35.30 220 LYS B C 1
ATOM 1091 O O . LYS A 1 199 ? 103.597 90.188 201.396 1.00 36.02 220 LYS B O 1
ATOM 1097 N N . ALA A 1 200 ? 102.598 89.710 199.437 1.00 37.36 221 ALA B N 1
ATOM 1098 C CA . ALA A 1 200 ? 103.535 88.649 199.072 1.00 32.83 221 ALA B CA 1
ATOM 1099 C C . ALA A 1 200 ? 104.911 89.207 198.733 1.00 30.96 221 ALA B C 1
ATOM 1100 O O . ALA A 1 200 ? 105.033 90.281 198.143 1.00 30.14 221 ALA B O 1
ATOM 1102 N N . VAL A 1 201 ? 105.946 88.457 199.098 1.00 29.70 222 VAL B N 1
ATOM 1103 C CA . VAL A 1 201 ? 107.324 88.888 198.899 1.00 30.28 222 VAL B CA 1
ATOM 1104 C C . VAL A 1 201 ? 108.168 87.749 198.337 1.00 32.73 222 VAL B C 1
ATOM 1105 O O . VAL A 1 201 ? 108.159 86.634 198.861 1.00 33.04 222 VAL B O 1
ATOM 1109 N N . SER A 1 202 ? 108.902 88.050 197.270 1.00 32.95 223 SER B N 1
ATOM 1110 C CA . SER A 1 202 ? 109.799 87.102 196.623 1.00 31.50 223 SER B CA 1
ATOM 1111 C C . SER A 1 202 ? 110.995 86.690 197.487 1.00 29.92 223 SER B C 1
ATOM 1112 O O . SER A 1 202 ? 111.619 87.529 198.137 1.00 29.95 223 SER B O 1
ATOM 1115 N N . ILE A 1 203 ? 111.290 85.391 197.497 1.00 28.84 224 ILE B N 1
ATOM 1116 C CA . ILE A 1 203 ? 112.530 84.860 198.068 1.00 29.67 224 ILE B CA 1
ATOM 1117 C C . ILE A 1 203 ? 113.756 85.646 197.605 1.00 25.82 224 ILE B C 1
ATOM 1118 O O . ILE A 1 203 ? 114.606 86.107 198.406 1.00 26.43 224 ILE B O 1
ATOM 1123 N N . PHE A 1 204 ? 113.836 85.798 196.292 1.00 26.63 225 PHE B N 1
ATOM 1124 C CA . PHE A 1 204 ? 114.942 86.510 195.705 1.00 26.22 225 PHE B CA 1
ATOM 1125 C C . PHE A 1 204 ? 115.051 87.932 196.234 1.00 28.31 225 PHE B C 1
ATOM 1126 O O . PHE A 1 204 ? 116.138 88.359 196.550 1.00 31.52 225 PHE B O 1
ATOM 1134 N N . SER A 1 205 ? 113.951 88.676 196.303 1.00 26.60 226 SER B N 1
ATOM 1135 C CA . SER A 1 205 ? 114.023 90.073 196.744 1.00 28.18 226 SER B CA 1
ATOM 1136 C C . SER A 1 205 ? 114.699 90.190 198.110 1.00 30.45 226 SER B C 1
ATOM 1137 O O . SER A 1 205 ? 115.369 91.187 198.416 1.00 32.17 226 SER B O 1
ATOM 1140 N N . LYS A 1 206 ? 114.562 89.137 198.908 1.00 30.45 227 LYS B N 1
ATOM 1141 C CA . LYS A 1 206 ? 115.195 89.099 200.214 1.00 31.23 227 LYS B CA 1
ATOM 1142 C C . LYS A 1 206 ? 116.683 88.800 200.080 1.00 31.01 227 LYS B C 1
ATOM 1143 O O . LYS A 1 206 ? 117.510 89.520 200.653 1.00 29.79 227 LYS B O 1
ATOM 1149 N N . LEU A 1 207 ? 117.030 87.722 199.374 1.00 28.37 228 LEU B N 1
ATOM 1150 C CA . LEU A 1 207 ? 118.454 87.480 199.114 1.00 27.67 228 LEU B CA 1
ATOM 1151 C C . LEU A 1 207 ? 119.143 88.740 198.582 1.00 28.71 228 LEU B C 1
ATOM 1152 O O . LEU A 1 207 ? 120.179 89.161 199.089 1.00 28.31 228 LEU B O 1
ATOM 1157 N N . ALA A 1 208 ? 118.530 89.346 197.575 1.00 28.62 229 ALA B N 1
ATOM 1158 C CA . ALA A 1 208 ? 119.028 90.550 196.930 1.00 29.15 229 ALA B CA 1
ATOM 1159 C C . ALA A 1 208 ? 119.107 91.701 197.908 1.00 30.42 229 ALA B C 1
ATOM 1160 O O . ALA A 1 208 ? 119.921 92.605 197.752 1.00 31.00 229 ALA B O 1
ATOM 1162 N N . LYS A 1 209 ? 118.268 91.665 198.933 1.00 34.13 230 LYS B N 1
ATOM 1163 C CA . LYS A 1 209 ? 118.333 92.703 199.950 1.00 36.87 230 LYS B CA 1
ATOM 1164 C C . LYS A 1 209 ? 119.461 92.430 200.950 1.00 37.63 230 LYS B C 1
ATOM 1165 O O . LYS A 1 209 ? 119.970 93.353 201.582 1.00 38.53 230 LYS B O 1
ATOM 1171 N N . THR A 1 210 ? 119.878 91.169 201.050 1.00 38.38 231 THR B N 1
ATOM 1172 C CA . THR A 1 210 ? 120.877 90.746 202.038 1.00 36.98 231 THR B CA 1
ATOM 1173 C C . THR A 1 210 ? 122.323 90.795 201.529 1.00 37.64 231 THR B C 1
ATOM 1174 O O . THR A 1 210 ? 123.242 91.154 202.270 1.00 36.61 231 THR B O 1
ATOM 1178 N N . TYR A 1 211 ? 122.511 90.473 200.252 1.00 36.61 232 TYR B N 1
ATOM 1179 C CA . TYR A 1 211 ? 123.840 90.397 199.658 1.00 36.24 232 TYR B CA 1
ATOM 1180 C C . TYR A 1 211 ? 123.984 91.332 198.470 1.00 38.91 232 TYR B C 1
ATOM 1181 O O . TYR A 1 211 ? 123.010 91.628 197.775 1.00 39.96 232 TYR B O 1
ATOM 1190 N N . ASP A 1 212 ? 125.213 91.768 198.214 1.00 39.83 233 ASP B N 1
ATOM 1191 C CA . ASP A 1 212 ? 125.495 92.550 197.020 1.00 37.90 233 ASP B CA 1
ATOM 1192 C C . ASP A 1 212 ? 125.473 91.595 195.833 1.00 35.65 233 ASP B C 1
ATOM 1193 O O . ASP A 1 212 ? 125.510 90.374 196.015 1.00 35.06 233 ASP B O 1
ATOM 1198 N N . GLY A 1 213 ? 125.400 92.149 194.627 1.00 31.62 234 GLY B N 1
ATOM 1199 C CA . GLY A 1 213 ? 125.181 91.351 193.436 1.00 29.32 234 GLY B CA 1
ATOM 1200 C C . GLY A 1 213 ? 126.183 90.233 193.216 1.00 26.85 234 GLY B C 1
ATOM 1201 O O . GLY A 1 213 ? 125.806 89.094 192.942 1.00 26.59 234 GLY B O 1
ATOM 1202 N N . PHE A 1 214 ? 127.465 90.554 193.350 1.00 30.98 235 PHE B N 1
ATOM 1203 C CA . PHE A 1 214 ? 128.519 89.597 193.041 1.00 29.15 235 PHE B CA 1
ATOM 1204 C C . PHE A 1 214 ? 128.585 88.435 194.027 1.00 28.12 235 PHE B C 1
ATOM 1205 O O . PHE A 1 214 ? 128.759 87.279 193.628 1.00 28.60 235 PHE B O 1
ATOM 1213 N N . THR A 1 215 ? 128.481 88.739 195.314 1.00 29.11 236 THR B N 1
ATOM 1214 C CA . THR A 1 215 ? 128.512 87.686 196.313 1.00 29.84 236 THR B CA 1
ATOM 1215 C C . THR A 1 215 ? 127.361 86.727 196.079 1.00 27.53 236 THR B C 1
ATOM 1216 O O . THR A 1 215 ? 127.564 85.515 195.989 1.00 27.95 236 THR B O 1
ATOM 1220 N N . LEU A 1 216 ? 126.164 87.283 195.916 1.00 25.79 237 LEU B N 1
ATOM 1221 C CA . LEU A 1 216 ? 124.984 86.482 195.623 1.00 26.07 237 LEU B CA 1
ATOM 1222 C C . LEU A 1 216 ? 125.189 85.615 194.384 1.00 27.21 237 LEU B C 1
ATOM 1223 O O . LEU A 1 216 ? 124.873 84.424 194.397 1.00 25.60 237 LEU B O 1
ATOM 1228 N N . TRP A 1 217 ? 125.713 86.217 193.317 1.00 28.74 238 TRP B N 1
ATOM 1229 C CA . TRP A 1 217 ? 126.035 85.462 192.113 1.00 29.90 238 TRP B CA 1
ATOM 1230 C C . TRP A 1 217 ? 126.935 84.268 192.431 1.00 31.32 238 TRP B C 1
ATOM 1231 O O . TRP A 1 217 ? 126.656 83.163 191.979 1.00 30.53 238 TRP B O 1
ATOM 1242 N N . LYS A 1 218 ? 128.015 84.480 193.187 1.00 29.53 239 LYS B N 1
ATOM 1243 C CA . LYS A 1 218 ? 128.925 83.371 193.482 1.00 31.19 239 LYS B CA 1
ATOM 1244 C C . LYS A 1 218 ? 128.246 82.286 194.287 1.00 33.55 239 LYS B C 1
ATOM 1245 O O . LYS A 1 218 ? 128.424 81.101 194.005 1.00 34.39 239 LYS B O 1
ATOM 1259 N N . LEU A 1 220 ? 125.126 81.507 194.380 1.00 36.84 241 LEU B N 1
ATOM 1260 C CA . LEU A 1 220 ? 124.239 80.781 193.482 1.00 38.47 241 LEU B CA 1
ATOM 1261 C C . LEU A 1 220 ? 125.019 79.846 192.571 1.00 41.58 241 LEU B C 1
ATOM 1262 O O . LEU A 1 220 ? 124.756 78.646 192.533 1.00 42.64 241 LEU B O 1
ATOM 1267 N N . GLU A 1 221 ? 125.987 80.410 191.857 1.00 39.66 242 GLU B N 1
ATOM 1268 C CA . GLU A 1 221 ? 126.803 79.673 190.906 1.00 42.53 242 GLU B CA 1
ATOM 1269 C C . GLU A 1 221 ? 127.355 78.410 191.540 1.00 43.23 242 GLU B C 1
ATOM 1270 O O . GLU A 1 221 ? 127.355 77.348 190.921 1.00 43.55 242 GLU B O 1
ATOM 1276 N N . ALA A 1 222 ? 127.759 78.524 192.801 1.00 43.98 243 ALA B N 1
ATOM 1277 C CA . ALA A 1 222 ? 128.293 77.394 193.550 1.00 43.78 243 ALA B CA 1
ATOM 1278 C C . ALA A 1 222 ? 127.187 76.427 193.973 1.00 45.08 243 ALA B C 1
ATOM 1279 O O . ALA A 1 222 ? 127.389 75.214 194.000 1.00 46.08 243 ALA B O 1
ATOM 1281 N N . ALA A 1 223 ? 126.016 76.972 194.296 1.00 46.53 244 ALA B N 1
ATOM 1282 C CA . ALA A 1 223 ? 124.926 76.178 194.862 1.00 47.87 244 ALA B CA 1
ATOM 1283 C C . ALA A 1 223 ? 124.276 75.218 193.868 1.00 51.14 244 ALA B C 1
ATOM 1284 O O . ALA A 1 223 ? 123.701 74.207 194.268 1.00 52.19 244 ALA B O 1
ATOM 1286 N N . LYS A 1 224 ? 124.344 75.533 192.579 1.00 51.14 245 LYS B N 1
ATOM 1287 C CA . LYS A 1 224 ? 123.787 74.641 191.565 1.00 52.45 245 LYS B CA 1
ATOM 1288 C C . LYS A 1 224 ? 124.702 73.440 191.302 1.00 52.16 245 LYS B C 1
ATOM 1289 O O . LYS A 1 224 ? 124.322 72.517 190.577 1.00 52.07 245 LYS B O 1
ATOM 1295 N N . LYS A 1 225 ? 125.904 73.447 191.877 1.00 53.53 246 LYS B N 1
ATOM 1296 C CA . LYS A 1 225 ? 126.768 72.275 191.747 1.00 55.36 246 LYS B CA 1
ATOM 1297 C C . LYS A 1 225 ? 126.248 71.081 192.544 1.00 57.13 246 LYS B C 1
ATOM 1298 O O . LYS A 1 225 ? 126.185 69.961 192.034 1.00 58.80 246 LYS B O 1
ATOM 1304 N N . VAL A 1 226 ? 125.833 71.331 193.779 1.00 66.76 247 VAL B N 1
ATOM 1305 C CA . VAL A 1 226 ? 125.140 70.323 194.576 1.00 67.43 247 VAL B CA 1
ATOM 1306 C C . VAL A 1 226 ? 123.674 70.177 194.166 1.00 67.44 247 VAL B C 1
ATOM 1307 O O . VAL A 1 226 ? 122.898 71.130 194.258 1.00 65.67 247 VAL B O 1
ATOM 1311 N N . PRO A 1 227 ? 123.298 68.971 193.707 1.00 61.55 248 PRO B N 1
ATOM 1312 C CA . PRO A 1 227 ? 122.005 68.677 193.078 1.00 62.18 248 PRO B CA 1
ATOM 1313 C C . PRO A 1 227 ? 120.823 68.974 193.987 1.00 62.06 248 PRO B C 1
ATOM 1314 O O . PRO A 1 227 ? 119.782 69.421 193.503 1.00 61.25 248 PRO B O 1
ATOM 1318 N N . LYS A 1 228 ? 121.007 68.759 195.288 1.00 62.15 249 LYS B N 1
ATOM 1319 C CA . LYS A 1 228 ? 119.987 69.039 196.298 1.00 62.78 249 LYS B CA 1
ATOM 1320 C C . LYS A 1 228 ? 119.399 70.437 196.118 1.00 63.11 249 LYS B C 1
ATOM 1321 O O . LYS A 1 228 ? 118.236 70.688 196.440 1.00 63.36 249 LYS B O 1
ATOM 1327 N N . THR A 1 229 ? 120.210 71.335 195.575 1.00 61.59 250 THR B N 1
ATOM 1328 C CA . THR A 1 229 ? 119.807 72.714 195.380 1.00 58.82 250 THR B CA 1
ATOM 1329 C C . THR A 1 229 ? 120.034 73.177 193.936 1.00 56.04 250 THR B C 1
ATOM 1330 O O . THR A 1 229 ? 119.884 74.363 193.643 1.00 54.07 250 THR B O 1
ATOM 1334 N N . GLU A 1 230 ? 120.412 72.255 193.045 1.00 56.54 251 GLU B N 1
ATOM 1335 C CA . GLU A 1 230 ? 120.813 72.644 191.686 1.00 56.13 251 GLU B CA 1
ATOM 1336 C C . GLU A 1 230 ? 119.682 73.383 190.972 1.00 52.34 251 GLU B C 1
ATOM 1337 O O . GLU A 1 230 ? 119.926 74.337 190.232 1.00 51.87 251 GLU B O 1
ATOM 1343 N N . ILE A 1 231 ? 118.451 72.923 191.179 1.00 53.35 252 ILE B N 1
ATOM 1344 C CA . ILE A 1 231 ? 117.284 73.495 190.514 1.00 52.52 252 ILE B CA 1
ATOM 1345 C C . ILE A 1 231 ? 117.077 74.947 190.930 1.00 50.36 252 ILE B C 1
ATOM 1346 O O . ILE A 1 231 ? 117.186 75.879 190.119 1.00 50.57 252 ILE B O 1
ATOM 1351 N N . ILE A 1 232 ? 116.839 75.116 192.227 1.00 47.82 253 ILE B N 1
ATOM 1352 C CA . ILE A 1 232 ? 116.491 76.401 192.813 1.00 45.88 253 ILE B CA 1
ATOM 1353 C C . ILE A 1 232 ? 117.517 77.476 192.501 1.00 46.60 253 ILE B C 1
ATOM 1354 O O . ILE A 1 232 ? 117.154 78.603 192.152 1.00 47.62 253 ILE B O 1
ATOM 1359 N N . ALA A 1 233 ? 118.793 77.107 192.545 1.00 50.62 254 ALA B N 1
ATOM 1360 C CA . ALA A 1 233 ? 119.856 78.081 192.359 1.00 45.54 254 ALA B CA 1
ATOM 1361 C C . ALA A 1 233 ? 119.736 78.651 190.961 1.00 42.52 254 ALA B C 1
ATOM 1362 O O . ALA A 1 233 ? 119.778 79.873 190.768 1.00 41.95 254 ALA B O 1
ATOM 1364 N N . SER A 1 234 ? 119.463 77.773 190.001 1.00 43.51 255 SER B N 1
ATOM 1365 C CA . SER A 1 234 ? 119.458 78.208 188.621 1.00 42.02 255 SER B CA 1
ATOM 1366 C C . SER A 1 234 ? 118.251 79.105 188.449 1.00 40.20 255 SER B C 1
ATOM 1367 O O . SER A 1 234 ? 118.332 80.143 187.777 1.00 39.04 255 SER B O 1
ATOM 1370 N N . LYS A 1 235 ? 117.175 78.765 189.161 1.00 39.09 256 LYS B N 1
ATOM 1371 C CA . LYS A 1 235 ? 115.948 79.541 189.078 1.00 37.28 256 LYS B CA 1
ATOM 1372 C C . LYS A 1 235 ? 116.265 80.956 189.535 1.00 35.00 256 LYS B C 1
ATOM 1373 O O . LYS A 1 235 ? 115.956 81.943 188.854 1.00 32.94 256 LYS B O 1
ATOM 1379 N N . LEU A 1 236 ? 117.006 81.046 190.631 1.00 36.71 257 LEU B N 1
ATOM 1380 C CA . LEU A 1 236 ? 117.241 82.342 191.228 1.00 36.32 257 LEU B CA 1
ATOM 1381 C C . LEU A 1 236 ? 118.212 83.107 190.352 1.00 34.83 257 LEU B C 1
ATOM 1382 O O . LEU A 1 236 ? 118.118 84.335 190.233 1.00 34.14 257 LEU B O 1
ATOM 1387 N N . GLN A 1 237 ? 119.086 82.371 189.669 1.00 35.70 258 GLN B N 1
ATOM 1388 C CA . GLN A 1 237 ? 120.073 83.033 188.843 1.00 35.40 258 GLN B CA 1
ATOM 1389 C C . GLN A 1 237 ? 119.314 83.734 187.738 1.00 32.95 258 GLN B C 1
ATOM 1390 O O . GLN A 1 237 ? 119.606 84.894 187.415 1.00 32.83 258 GLN B O 1
ATOM 1396 N N . ALA A 1 238 ? 118.265 83.076 187.243 1.00 32.07 259 ALA B N 1
ATOM 1397 C CA . ALA A 1 238 ? 117.495 83.667 186.162 1.00 32.02 259 ALA B CA 1
ATOM 1398 C C . ALA A 1 238 ? 116.853 84.934 186.693 1.00 31.53 259 ALA B C 1
ATOM 1399 O O . ALA A 1 238 ? 116.936 86.000 186.062 1.00 32.25 259 ALA B O 1
ATOM 1401 N N . GLN A 1 239 ? 116.323 84.847 187.912 1.00 27.80 260 GLN B N 1
ATOM 1402 C CA . GLN A 1 239 ? 115.580 85.969 188.439 1.00 28.45 260 GLN B CA 1
ATOM 1403 C C . GLN A 1 239 ? 116.565 87.105 188.639 1.00 27.07 260 GLN B C 1
ATOM 1404 O O . GLN A 1 239 ? 116.243 88.263 188.352 1.00 27.68 260 GLN B O 1
ATOM 1410 N N . GLN A 1 240 ? 117.801 86.769 189.007 1.00 26.40 261 GLN B N 1
ATOM 1411 C CA . GLN A 1 240 ? 118.753 87.829 189.296 1.00 30.33 261 GLN B CA 1
ATOM 1412 C C . GLN A 1 240 ? 118.966 88.665 188.046 1.00 34.95 261 GLN B C 1
ATOM 1413 O O . GLN A 1 240 ? 118.948 89.902 188.118 1.00 36.60 261 GLN B O 1
ATOM 1419 N N . ILE A 1 241 ? 119.072 87.998 186.895 1.00 32.41 262 ILE B N 1
ATOM 1420 C CA . ILE A 1 241 ? 119.340 88.725 185.667 1.00 30.96 262 ILE B CA 1
ATOM 1421 C C . ILE A 1 241 ? 118.158 89.629 185.394 1.00 31.41 262 ILE B C 1
ATOM 1422 O O . ILE A 1 241 ? 118.329 90.827 185.144 1.00 31.48 262 ILE B O 1
ATOM 1427 N N . ASP A 1 242 ? 116.956 89.073 185.522 1.00 31.47 263 ASP B N 1
ATOM 1428 C CA . ASP A 1 242 ? 115.764 89.842 185.215 1.00 33.21 263 ASP B CA 1
ATOM 1429 C C . ASP A 1 242 ? 115.655 90.991 186.201 1.00 33.77 263 ASP B C 1
ATOM 1430 O O . ASP A 1 242 ? 115.170 92.075 185.860 1.00 35.36 263 ASP B O 1
ATOM 1435 N N . ALA A 1 243 ? 116.175 90.776 187.406 1.00 34.49 264 ALA B N 1
ATOM 1436 C CA . ALA A 1 243 ? 116.016 91.769 188.446 1.00 29.97 264 ALA B CA 1
ATOM 1437 C C . ALA A 1 243 ? 116.866 92.975 188.100 1.00 25.75 264 ALA B C 1
ATOM 1438 O O . ALA A 1 243 ? 116.505 94.102 188.427 1.00 24.66 264 ALA B O 1
ATOM 1440 N N . TRP A 1 244 ? 117.973 92.739 187.401 1.00 26.60 265 TRP B N 1
ATOM 1441 C CA . TRP A 1 244 ? 118.797 93.840 186.918 1.00 29.13 265 TRP B CA 1
ATOM 1442 C C . TRP A 1 244 ? 118.088 94.596 185.798 1.00 33.09 265 TRP B C 1
ATOM 1443 O O . TRP A 1 244 ? 118.193 95.821 185.692 1.00 33.71 265 TRP B O 1
ATOM 1454 N N . LEU A 1 245 ? 117.372 93.848 184.960 1.00 34.71 266 LEU B N 1
ATOM 1455 C CA . LEU A 1 245 ? 116.691 94.410 183.798 1.00 34.08 266 LEU B CA 1
ATOM 1456 C C . LEU A 1 245 ? 115.592 95.374 184.218 1.00 32.49 266 LEU B C 1
ATOM 1457 O O . LEU A 1 245 ? 115.472 96.475 183.679 1.00 29.94 266 LEU B O 1
ATOM 1462 N N . ASP A 1 246 ? 114.783 94.932 185.174 1.00 31.86 267 ASP B N 1
ATOM 1463 C CA . ASP A 1 246 ? 113.677 95.722 185.693 1.00 32.34 267 ASP B CA 1
ATOM 1464 C C . ASP A 1 246 ? 114.180 96.908 186.520 1.00 30.38 267 ASP B C 1
ATOM 1465 O O . ASP A 1 246 ? 113.544 97.963 186.563 1.00 29.11 267 ASP B O 1
ATOM 1470 N N . ALA A 1 247 ? 115.317 96.717 187.188 1.00 32.83 268 ALA B N 1
ATOM 1471 C CA . ALA A 1 247 ? 115.938 97.771 187.989 1.00 29.94 268 ALA B CA 1
ATOM 1472 C C . ALA A 1 247 ? 116.572 98.839 187.110 1.00 32.46 268 ALA B C 1
ATOM 1473 O O . ALA A 1 247 ? 117.127 99.816 187.615 1.00 33.41 268 ALA B O 1
ATOM 1475 N N . GLY A 1 248 ? 116.465 98.655 185.797 1.00 32.11 269 GLY B N 1
ATOM 1476 C CA . GLY A 1 248 ? 116.977 99.607 184.831 1.00 31.20 269 GLY B CA 1
ATOM 1477 C C . GLY A 1 248 ? 118.479 99.800 184.886 1.00 30.06 269 GLY B C 1
ATOM 1478 O O . GLY A 1 248 ? 118.975 100.898 184.637 1.00 30.17 269 GLY B O 1
ATOM 1479 N N . LYS A 1 249 ? 119.213 98.735 185.194 1.00 31.57 270 LYS B N 1
ATOM 1480 C CA . LYS A 1 249 ? 120.663 98.846 185.259 1.00 29.86 270 LYS B CA 1
ATOM 1481 C C . LYS A 1 249 ? 121.247 98.781 183.862 1.00 29.59 270 LYS B C 1
ATOM 1482 O O . LYS A 1 249 ? 120.778 98.026 183.013 1.00 29.37 270 LYS B O 1
ATOM 1488 N N . SER A 1 250 ? 122.255 99.608 183.625 1.00 29.43 271 SER B N 1
ATOM 1489 C CA . SER A 1 250 ? 122.996 99.593 182.377 1.00 30.52 271 SER B CA 1
ATOM 1490 C C . SER A 1 250 ? 123.967 98.415 182.349 1.00 31.02 271 SER B C 1
ATOM 1491 O O . SER A 1 250 ? 124.355 97.893 183.390 1.00 29.35 271 SER B O 1
ATOM 1494 N N . THR A 1 251 ? 124.362 98.013 181.148 1.00 30.47 272 THR B N 1
ATOM 1495 C CA . THR A 1 251 ? 125.331 96.939 180.952 1.00 31.24 272 THR B CA 1
ATOM 1496 C C . THR A 1 251 ? 126.677 97.261 181.609 1.00 35.21 272 THR B C 1
ATOM 1497 O O . THR A 1 251 ? 127.428 96.364 182.010 1.00 34.81 272 THR B O 1
ATOM 1501 N N . ASP A 1 252 ? 126.969 98.554 181.707 1.00 34.49 273 ASP B N 1
ATOM 1502 C CA . ASP A 1 252 ? 128.187 99.043 182.329 1.00 36.49 273 ASP B CA 1
ATOM 1503 C C . ASP A 1 252 ? 128.114 98.871 183.852 1.00 35.54 273 ASP B C 1
ATOM 1504 O O . ASP A 1 252 ? 129.091 98.457 184.497 1.00 36.07 273 ASP B O 1
ATOM 1509 N N . GLU A 1 253 ? 126.937 99.145 184.418 1.00 38.18 274 GLU B N 1
ATOM 1510 C CA . GLU A 1 253 ? 126.719 98.973 185.853 1.00 32.92 274 GLU B CA 1
ATOM 1511 C C . GLU A 1 253 ? 126.825 97.510 186.220 1.00 31.73 274 GLU B C 1
ATOM 1512 O O . GLU A 1 253 ? 127.606 97.161 187.087 1.00 33.26 274 GLU B O 1
ATOM 1518 N N . VAL A 1 254 ? 126.060 96.655 185.545 1.00 30.98 275 VAL B N 1
ATOM 1519 C CA . VAL A 1 254 ? 126.152 95.211 185.754 1.00 30.07 275 VAL B CA 1
ATOM 1520 C C . VAL A 1 254 ? 127.562 94.685 185.481 1.00 30.31 275 VAL B C 1
ATOM 1521 O O . VAL A 1 254 ? 127.980 93.672 186.051 1.00 30.87 275 VAL B O 1
ATOM 1525 N N . PHE A 1 255 ? 128.309 95.402 184.644 1.00 33.60 276 PHE B N 1
ATOM 1526 C CA . PHE A 1 255 ? 129.679 95.008 184.340 1.00 31.20 276 PHE B CA 1
ATOM 1527 C C . PHE A 1 255 ? 130.558 95.204 185.567 1.00 28.59 276 PHE B C 1
ATOM 1528 O O . PHE A 1 255 ? 131.208 94.265 186.033 1.00 25.77 276 PHE B O 1
ATOM 1536 N N . ASN A 1 256 ? 130.578 96.429 186.080 1.00 28.84 277 ASN B N 1
ATOM 1537 C CA . ASN A 1 256 ? 131.352 96.737 187.278 1.00 33.51 277 ASN B CA 1
ATOM 1538 C C . ASN A 1 256 ? 130.887 95.940 188.510 1.00 35.55 277 ASN B C 1
ATOM 1539 O O . ASN A 1 256 ? 131.702 95.479 189.320 1.00 33.34 277 ASN B O 1
ATOM 1544 N N . LEU A 1 257 ? 129.568 95.829 188.652 1.00 33.65 278 LEU B N 1
ATOM 1545 C CA . LEU A 1 257 ? 128.913 95.028 189.681 1.00 31.05 278 LEU B CA 1
ATOM 1546 C C . LEU A 1 257 ? 129.486 93.616 189.764 1.00 32.14 278 LEU B C 1
ATOM 1547 O O . LEU A 1 257 ? 129.826 93.146 190.847 1.00 33.66 278 LEU B O 1
ATOM 1552 N N . LEU A 1 258 ? 129.581 92.939 188.620 1.00 32.04 279 LEU B N 1
ATOM 1553 C CA . LEU A 1 258 ? 130.124 91.583 188.584 1.00 30.80 279 LEU B CA 1
ATOM 1554 C C . LEU A 1 258 ? 131.648 91.540 188.611 1.00 30.85 279 LEU B C 1
ATOM 1555 O O . LEU A 1 258 ? 132.244 90.482 188.396 1.00 29.19 279 LEU B O 1
ATOM 1560 N N . LYS A 1 259 ? 132.271 92.691 188.843 1.00 33.64 280 LYS B N 1
ATOM 1561 C CA . LYS A 1 259 ? 133.685 92.740 189.196 1.00 35.77 280 LYS B CA 1
ATOM 1562 C C . LYS A 1 259 ? 134.565 92.327 188.024 1.00 37.83 280 LYS B C 1
ATOM 1563 O O . LYS A 1 259 ? 135.653 91.789 188.212 1.00 38.33 280 LYS B O 1
ATOM 1569 N N . LEU A 1 260 ? 134.094 92.570 186.808 1.00 37.64 281 LEU B N 1
ATOM 1570 C CA . LEU A 1 260 ? 134.794 92.069 185.638 1.00 36.78 281 LEU B CA 1
ATOM 1571 C C . LEU A 1 260 ? 135.954 93.020 185.337 1.00 40.12 281 LEU B C 1
ATOM 1572 O O . LEU A 1 260 ? 136.806 92.744 184.491 1.00 42.53 281 LEU B O 1
ATOM 1577 N N . GLN A 1 261 ? 135.985 94.130 186.068 1.00 36.81 282 GLN B N 1
ATOM 1578 C CA . GLN A 1 261 ? 137.106 95.063 186.052 1.00 38.45 282 GLN B CA 1
ATOM 1579 C C . GLN A 1 261 ? 138.270 94.391 186.761 1.00 39.54 282 GLN B C 1
ATOM 1580 O O . GLN A 1 261 ? 139.433 94.544 186.393 1.00 39.01 282 GLN B O 1
ATOM 1586 N N . ARG A 1 262 ? 137.904 93.647 187.803 1.00 39.98 283 ARG B N 1
ATOM 1587 C CA . ARG A 1 262 ? 138.818 93.040 188.758 1.00 40.28 283 ARG B CA 1
ATOM 1588 C C . ARG A 1 262 ? 139.558 91.907 188.056 1.00 37.51 283 ARG B C 1
ATOM 1589 O O . ARG A 1 262 ? 140.630 91.484 188.479 1.00 34.88 283 ARG B O 1
ATOM 1597 N N . THR A 1 263 ? 138.981 91.453 186.950 1.00 38.54 284 THR B N 1
ATOM 1598 C CA . THR A 1 263 ? 139.592 90.456 186.077 1.00 37.83 284 THR B CA 1
ATOM 1599 C C . THR A 1 263 ? 140.630 91.124 185.188 1.00 39.25 284 THR B C 1
ATOM 1600 O O . THR A 1 263 ? 140.526 92.317 184.908 1.00 40.56 284 THR B O 1
ATOM 1604 N N . GLY A 1 264 ? 141.633 90.378 184.744 1.00 33.36 285 GLY B N 1
ATOM 1605 C CA . GLY A 1 264 ? 142.644 90.971 183.889 1.00 38.39 285 GLY B CA 1
ATOM 1606 C C . GLY A 1 264 ? 142.529 90.411 182.490 1.00 33.52 285 GLY B C 1
ATOM 1607 O O . GLY A 1 264 ? 141.478 90.517 181.861 1.00 36.47 285 GLY B O 1
ATOM 1608 N N . ASP A 1 265 ? 143.611 89.828 181.991 1.00 43.10 286 ASP B N 1
ATOM 1609 C CA . ASP A 1 265 ? 143.559 89.072 180.747 1.00 42.69 286 ASP B CA 1
ATOM 1610 C C . ASP A 1 265 ? 142.868 87.724 180.951 1.00 41.12 286 ASP B C 1
ATOM 1611 O O . ASP A 1 265 ? 142.924 86.860 180.077 1.00 42.13 286 ASP B O 1
ATOM 1616 N N . LYS A 1 266 ? 142.238 87.537 182.109 1.00 42.11 287 LYS B N 1
ATOM 1617 C CA . LYS A 1 266 ? 141.565 86.282 182.419 1.00 39.71 287 LYS B CA 1
ATOM 1618 C C . LYS A 1 266 ? 140.046 86.461 182.439 1.00 36.89 287 LYS B C 1
ATOM 1619 O O . LYS A 1 266 ? 139.326 85.712 183.103 1.00 37.04 287 LYS B O 1
ATOM 1625 N N . LEU A 1 267 ? 139.575 87.455 181.691 1.00 38.59 288 LEU B N 1
ATOM 1626 C CA . LEU A 1 267 ? 138.155 87.781 181.596 1.00 36.07 288 LEU B CA 1
ATOM 1627 C C . LEU A 1 267 ? 137.298 86.629 181.071 1.00 34.70 288 LEU B C 1
ATOM 1628 O O . LEU A 1 267 ? 136.383 86.180 181.753 1.00 34.19 288 LEU B O 1
ATOM 1633 N N . PHE A 1 268 ? 137.588 86.153 179.862 1.00 32.48 289 PHE B N 1
ATOM 1634 C CA . PHE A 1 268 ? 136.810 85.065 179.255 1.00 27.59 289 PHE B CA 1
ATOM 1635 C C . PHE A 1 268 ? 136.996 83.735 179.972 1.00 29.53 289 PHE B C 1
ATOM 1636 O O . PHE A 1 268 ? 136.501 82.708 179.513 1.00 27.29 289 PHE B O 1
ATOM 1644 N N . LYS A 1 269 ? 137.749 83.745 181.068 1.00 31.26 290 LYS B N 1
ATOM 1645 C CA . LYS A 1 269 ? 137.963 82.541 181.865 1.00 35.09 290 LYS B CA 1
ATOM 1646 C C . LYS A 1 269 ? 137.042 82.556 183.083 1.00 36.01 290 LYS B C 1
ATOM 1647 O O . LYS A 1 269 ? 136.871 81.539 183.769 1.00 34.30 290 LYS B O 1
ATOM 1653 N N . ASN A 1 270 ? 136.465 83.725 183.351 1.00 34.10 291 ASN B N 1
ATOM 1654 C CA . ASN A 1 270 ? 135.486 83.880 184.423 1.00 36.67 291 ASN B CA 1
ATOM 1655 C C . ASN A 1 270 ? 134.046 83.694 183.966 1.00 38.49 291 ASN B C 1
ATOM 1656 O O . ASN A 1 270 ? 133.587 84.308 183.002 1.00 38.89 291 ASN B O 1
ATOM 1661 N N . SER A 1 271 ? 133.350 82.815 184.673 1.00 40.64 292 SER B N 1
ATOM 1662 C CA . SER A 1 271 ? 131.982 82.452 184.351 1.00 40.06 292 SER B CA 1
ATOM 1663 C C . SER A 1 271 ? 131.013 83.633 184.413 1.00 38.07 292 SER B C 1
ATOM 1664 O O . SER A 1 271 ? 129.963 83.603 183.769 1.00 38.65 292 SER B O 1
ATOM 1667 N N . GLN A 1 272 ? 131.349 84.666 185.184 1.00 40.30 293 GLN B N 1
ATOM 1668 C CA . GLN A 1 272 ? 130.461 85.822 185.296 1.00 36.33 293 GLN B CA 1
ATOM 1669 C C . GLN A 1 272 ? 130.427 86.625 184.009 1.00 33.59 293 GLN B C 1
ATOM 1670 O O . GLN A 1 272 ? 129.514 87.429 183.795 1.00 35.72 293 GLN B O 1
ATOM 1676 N N . PHE A 1 273 ? 131.412 86.403 183.145 1.00 32.19 294 PHE B N 1
ATOM 1677 C CA . PHE A 1 273 ? 131.462 87.131 181.891 1.00 27.52 294 PHE B CA 1
ATOM 1678 C C . PHE A 1 273 ? 130.307 86.686 180.995 1.00 25.50 294 PHE B C 1
ATOM 1679 O O . PHE A 1 273 ? 129.688 87.507 180.309 1.00 23.08 294 PHE B O 1
ATOM 1687 N N . LEU A 1 274 ? 130.022 85.384 181.011 1.00 25.35 295 LEU B N 1
ATOM 1688 C CA . LEU A 1 274 ? 128.934 84.829 180.216 1.00 27.04 295 LEU B CA 1
ATOM 1689 C C . LEU A 1 274 ? 127.603 85.351 180.740 1.00 30.31 295 LEU B C 1
ATOM 1690 O O . LEU A 1 274 ? 126.653 85.551 179.977 1.00 32.39 295 LEU B O 1
ATOM 1695 N N . THR A 1 275 ? 127.540 85.540 182.055 1.00 28.06 296 THR B N 1
ATOM 1696 C CA . THR A 1 275 ? 126.365 86.101 182.699 1.00 29.08 296 THR B CA 1
ATOM 1697 C C . THR A 1 275 ? 126.155 87.529 182.218 1.00 29.85 296 THR B C 1
ATOM 1698 O O . THR A 1 275 ? 125.034 87.938 181.922 1.00 30.13 296 THR B O 1
ATOM 1702 N N . TRP A 1 276 ? 127.246 88.280 182.114 1.00 28.17 297 TRP B N 1
ATOM 1703 C CA . TRP A 1 276 ? 127.145 89.671 181.694 1.00 30.21 297 TRP B CA 1
ATOM 1704 C C . TRP A 1 276 ? 126.778 89.780 180.218 1.00 30.53 297 TRP B C 1
ATOM 1705 O O . TRP A 1 276 ? 126.084 90.712 179.809 1.00 30.35 297 TRP B O 1
ATOM 1716 N N . VAL A 1 277 ? 127.263 88.835 179.419 1.00 33.03 298 VAL B N 1
ATOM 1717 C CA . VAL A 1 277 ? 126.924 88.783 177.999 1.00 31.44 298 VAL B CA 1
ATOM 1718 C C . VAL A 1 277 ? 125.445 88.464 177.833 1.00 28.73 298 VAL B C 1
ATOM 1719 O O . VAL A 1 277 ? 124.717 89.147 177.108 1.00 26.77 298 VAL B O 1
ATOM 1723 N N . SER A 1 278 ? 125.012 87.400 178.500 1.00 30.49 299 SER B N 1
ATOM 1724 C CA . SER A 1 278 ? 123.598 87.071 178.583 1.00 32.05 299 SER B CA 1
ATOM 1725 C C . SER A 1 278 ? 122.776 88.283 179.009 1.00 33.22 299 SER B C 1
ATOM 1726 O O . SER A 1 278 ? 121.656 88.463 178.546 1.00 33.76 299 SER B O 1
ATOM 1729 N N . TYR A 1 279 ? 123.328 89.113 179.893 1.00 32.18 300 TYR B N 1
ATOM 1730 C CA . TYR A 1 279 ? 122.619 90.314 180.318 1.00 30.93 300 TYR B CA 1
ATOM 1731 C C . TYR A 1 279 ? 122.536 91.342 179.193 1.00 31.59 300 TYR B C 1
ATOM 1732 O O . TYR A 1 279 ? 121.473 91.911 178.954 1.00 29.03 300 TYR B O 1
ATOM 1741 N N . VAL A 1 280 ? 123.657 91.596 178.520 1.00 35.55 301 VAL B N 1
ATOM 1742 C CA . VAL A 1 280 ? 123.703 92.661 177.522 1.00 37.97 301 VAL B CA 1
ATOM 1743 C C . VAL A 1 280 ? 122.867 92.311 176.282 1.00 38.57 301 VAL B C 1
ATOM 1744 O O . VAL A 1 280 ? 122.326 93.201 175.622 1.00 37.82 301 VAL B O 1
ATOM 1748 N N . GLU A 1 281 ? 122.722 91.027 175.972 1.00 34.93 302 GLU B N 1
ATOM 1749 C CA . GLU A 1 281 ? 121.911 90.676 174.807 1.00 37.07 302 GLU B CA 1
ATOM 1750 C C . GLU A 1 281 ? 120.409 90.726 175.128 1.00 38.44 302 GLU B C 1
ATOM 1751 O O . GLU A 1 281 ? 119.578 90.775 174.218 1.00 39.33 302 GLU B O 1
ATOM 1757 N N . LYS A 1 282 ? 120.058 90.717 176.414 1.00 39.50 303 LYS B N 1
ATOM 1758 C CA . LYS A 1 282 ? 118.664 90.922 176.814 1.00 36.53 303 LYS B CA 1
ATOM 1759 C C . LYS A 1 282 ? 118.392 92.420 176.973 1.00 35.36 303 LYS B C 1
ATOM 1760 O O . LYS A 1 282 ? 117.273 92.910 176.739 1.00 35.53 303 LYS B O 1
ATOM 1766 N N . PHE A 1 283 ? 119.455 93.146 177.307 1.00 35.40 304 PHE B N 1
ATOM 1767 C CA . PHE A 1 283 ? 119.386 94.577 177.551 1.00 34.41 304 PHE B CA 1
ATOM 1768 C C . PHE A 1 283 ? 119.219 95.281 176.222 1.00 35.84 304 PHE B C 1
ATOM 1769 O O . PHE A 1 283 ? 118.514 96.286 176.119 1.00 35.18 304 PHE B O 1
ATOM 1777 N N . ASN A 1 284 ? 119.907 94.758 175.211 1.00 38.95 305 ASN B N 1
ATOM 1778 C CA . ASN A 1 284 ? 119.856 95.319 173.869 1.00 38.24 305 ASN B CA 1
ATOM 1779 C C . ASN A 1 284 ? 118.483 95.154 173.241 1.00 38.94 305 ASN B C 1
ATOM 1780 O O . ASN A 1 284 ? 118.010 96.051 172.547 1.00 38.36 305 ASN B O 1
ATOM 1785 N N . LYS A 1 285 ? 117.857 94.000 173.462 1.00 38.11 306 LYS B N 1
ATOM 1786 C CA . LYS A 1 285 ? 116.500 93.780 172.969 1.00 40.48 306 LYS B CA 1
ATOM 1787 C C . LYS A 1 285 ? 115.483 94.617 173.722 1.00 40.23 306 LYS B C 1
ATOM 1788 O O . LYS A 1 285 ? 114.549 95.125 173.115 1.00 38.76 306 LYS B O 1
ATOM 1794 N N . LYS A 1 286 ? 115.653 94.769 175.033 1.00 38.79 307 LYS B N 1
ATOM 1795 C CA . LYS A 1 286 ? 114.722 95.610 175.786 1.00 43.32 307 LYS B CA 1
ATOM 1796 C C . LYS A 1 286 ? 114.728 97.067 175.291 1.00 45.42 307 LYS B C 1
ATOM 1797 O O . LYS A 1 286 ? 113.681 97.605 174.928 1.00 43.97 307 LYS B O 1
ATOM 1803 N N . ASP A 1 287 ? 115.901 97.695 175.258 1.00 45.69 308 ASP B N 1
ATOM 1804 C CA . ASP A 1 287 ? 116.002 99.117 174.917 1.00 47.38 308 ASP B CA 1
ATOM 1805 C C . ASP A 1 287 ? 117.098 99.401 173.885 1.00 47.40 308 ASP B C 1
ATOM 1806 O O . ASP A 1 287 ? 118.192 99.841 174.244 1.00 48.29 308 ASP B O 1
ATOM 1811 N N . PRO A 1 288 ? 116.795 99.182 172.595 1.00 44.65 309 PRO B N 1
ATOM 1812 C CA . PRO A 1 288 ? 117.806 99.257 171.533 1.00 44.39 309 PRO B CA 1
ATOM 1813 C C . PRO A 1 288 ? 118.155 100.679 171.090 1.00 42.22 309 PRO B C 1
ATOM 1814 O O . PRO A 1 288 ? 119.030 100.848 170.244 1.00 41.60 309 PRO B O 1
ATOM 1818 N N . ASP A 1 289 ? 117.495 101.684 171.653 1.00 46.26 310 ASP B N 1
ATOM 1819 C CA . ASP A 1 289 ? 117.915 103.059 171.423 1.00 47.17 310 ASP B CA 1
ATOM 1820 C C . ASP A 1 289 ? 119.130 103.326 172.296 1.00 46.43 310 ASP B C 1
ATOM 1821 O O . ASP A 1 289 ? 119.800 104.356 172.171 1.00 46.54 310 ASP B O 1
ATOM 1826 N N . GLN A 1 290 ? 119.401 102.374 173.183 1.00 48.53 311 GLN B N 1
ATOM 1827 C CA . GLN A 1 290 ? 120.515 102.449 174.113 1.00 45.82 311 GLN B CA 1
ATOM 1828 C C . GLN A 1 290 ? 121.460 101.261 173.987 1.00 39.95 311 GLN B C 1
ATOM 1829 O O . GLN A 1 290 ? 122.409 101.142 174.761 1.00 38.52 311 GLN B O 1
ATOM 1835 N N . ALA A 1 291 ? 121.190 100.378 173.030 1.00 37.18 312 ALA B N 1
ATOM 1836 C CA . ALA A 1 291 ? 121.980 99.161 172.866 1.00 35.93 312 ALA B CA 1
ATOM 1837 C C . ALA A 1 291 ? 123.457 99.488 172.687 1.00 34.94 312 ALA B C 1
ATOM 1838 O O . ALA A 1 291 ? 123.812 100.538 172.146 1.00 35.65 312 ALA B O 1
ATOM 1840 N N . ILE A 1 292 ? 124.319 98.589 173.148 1.00 34.46 313 ILE B N 1
ATOM 1841 C CA . ILE A 1 292 ? 125.746 98.865 173.148 1.00 33.50 313 ILE B CA 1
ATOM 1842 C C . ILE A 1 292 ? 126.546 97.903 172.281 1.00 37.99 313 ILE B C 1
ATOM 1843 O O . ILE A 1 292 ? 126.165 96.748 172.076 1.00 39.16 313 ILE B O 1
ATOM 1848 N N . ALA A 1 293 ? 127.660 98.404 171.765 1.00 34.13 314 ALA B N 1
ATOM 1849 C CA . ALA A 1 293 ? 128.656 97.559 171.142 1.00 31.95 314 ALA B CA 1
ATOM 1850 C C . ALA A 1 293 ? 129.506 96.926 172.240 1.00 31.81 314 ALA B C 1
ATOM 1851 O O . ALA A 1 293 ? 130.194 97.617 173.002 1.00 32.37 314 ALA B O 1
ATOM 1853 N N . ILE A 1 294 ? 129.424 95.608 172.336 1.00 32.56 315 ILE B N 1
ATOM 1854 C CA . ILE A 1 294 ? 130.075 94.866 173.403 1.00 28.41 315 ILE B CA 1
ATOM 1855 C C . ILE A 1 294 ? 131.580 94.799 173.126 1.00 25.99 315 ILE B C 1
ATOM 1856 O O . ILE A 1 294 ? 132.390 94.809 174.047 1.00 26.19 315 ILE B O 1
ATOM 1861 N N . PHE A 1 295 ? 131.948 94.742 171.849 1.00 28.70 316 PHE B N 1
ATOM 1862 C CA . PHE A 1 295 ? 133.351 94.812 171.451 1.00 25.40 316 PHE B CA 1
ATOM 1863 C C . PHE A 1 295 ? 133.964 96.179 171.749 1.00 25.63 316 PHE B C 1
ATOM 1864 O O . PHE A 1 295 ? 135.155 96.272 172.020 1.00 28.25 316 PHE B O 1
ATOM 1872 N N . SER A 1 296 ? 133.166 97.239 171.686 1.00 25.68 317 SER B N 1
ATOM 1873 C CA . SER A 1 296 ? 133.705 98.589 171.878 1.00 27.57 317 SER B CA 1
ATOM 1874 C C . SER A 1 296 ? 134.193 98.820 173.307 1.00 26.95 317 SER B C 1
ATOM 1875 O O . SER A 1 296 ? 135.159 99.560 173.535 1.00 28.09 317 SER B O 1
ATOM 1878 N N . LYS A 1 297 ? 133.537 98.179 174.267 1.00 25.18 318 LYS B N 1
ATOM 1879 C CA . LYS A 1 297 ? 133.959 98.298 175.654 1.00 27.33 318 LYS B CA 1
ATOM 1880 C C . LYS A 1 297 ? 135.305 97.601 175.838 1.00 27.51 318 LYS B C 1
ATOM 1881 O O . LYS A 1 297 ? 136.286 98.212 176.306 1.00 28.38 318 LYS B O 1
ATOM 1887 N N . LEU A 1 298 ? 135.348 96.328 175.451 1.00 26.48 319 LEU B N 1
ATOM 1888 C CA . LEU A 1 298 ? 136.575 95.546 175.525 1.00 26.03 319 LEU B CA 1
ATOM 1889 C C . LEU A 1 298 ? 137.719 96.270 174.822 1.00 25.85 319 LEU B C 1
ATOM 1890 O O . LEU A 1 298 ? 138.849 96.275 175.298 1.00 24.86 319 LEU B O 1
ATOM 1895 N N . ALA A 1 299 ? 137.404 96.916 173.705 1.00 26.40 320 ALA B N 1
ATOM 1896 C CA . ALA A 1 299 ? 138.398 97.645 172.926 1.00 28.72 320 ALA B CA 1
ATOM 1897 C C . ALA A 1 299 ? 138.838 98.910 173.646 1.00 27.53 320 ALA B C 1
ATOM 1898 O O . ALA A 1 299 ? 139.942 99.413 173.424 1.00 27.44 320 ALA B O 1
ATOM 1900 N N . GLY A 1 300 ? 137.964 99.427 174.503 1.00 29.19 321 GLY B N 1
ATOM 1901 C CA . GLY A 1 300 ? 138.306 100.596 175.288 1.00 30.15 321 GLY B CA 1
ATOM 1902 C C . GLY A 1 300 ? 139.070 100.249 176.555 1.00 30.93 321 GLY B C 1
ATOM 1903 O O . GLY A 1 300 ? 139.629 101.136 177.207 1.00 31.19 321 GLY B O 1
ATOM 1904 N N . VAL A 1 301 ? 139.114 98.964 176.909 1.00 30.55 322 VAL B N 1
ATOM 1905 C CA . VAL A 1 301 ? 139.792 98.566 178.149 1.00 30.48 322 VAL B CA 1
ATOM 1906 C C . VAL A 1 301 ? 140.997 97.618 177.977 1.00 30.78 322 VAL B C 1
ATOM 1907 O O . VAL A 1 301 ? 141.679 97.321 178.956 1.00 29.53 322 VAL B O 1
ATOM 1911 N N . TYR A 1 302 ? 141.241 97.129 176.758 1.00 31.65 323 TYR B N 1
ATOM 1912 C CA . TYR A 1 302 ? 142.397 96.259 176.476 1.00 30.49 323 TYR B CA 1
ATOM 1913 C C . TYR A 1 302 ? 143.184 96.708 175.238 1.00 31.90 323 TYR B C 1
ATOM 1914 O O . TYR A 1 302 ? 142.659 97.430 174.392 1.00 30.80 323 TYR B O 1
ATOM 1923 N N . ASP A 1 303 ? 144.454 96.301 175.162 1.00 33.14 324 ASP B N 1
ATOM 1924 C CA . ASP A 1 303 ? 145.258 96.415 173.939 1.00 32.52 324 ASP B CA 1
ATOM 1925 C C . ASP A 1 303 ? 144.672 95.572 172.830 1.00 30.01 324 ASP B C 1
ATOM 1926 O O . ASP A 1 303 ? 143.892 94.662 173.089 1.00 29.38 324 ASP B O 1
ATOM 1931 N N . GLN A 1 304 ? 145.101 95.827 171.600 1.00 29.48 325 GLN B N 1
ATOM 1932 C CA . GLN A 1 304 ? 144.618 95.045 170.476 1.00 30.19 325 GLN B CA 1
ATOM 1933 C C . GLN A 1 304 ? 145.317 93.688 170.475 1.00 30.91 325 GLN B C 1
ATOM 1934 O O . GLN A 1 304 ? 144.777 92.681 169.993 1.00 30.85 325 GLN B O 1
ATOM 1940 N N . VAL A 1 305 ? 146.490 93.656 171.098 1.00 31.50 326 VAL B N 1
ATOM 1941 C CA . VAL A 1 305 ? 147.323 92.465 171.090 1.00 31.61 326 VAL B CA 1
ATOM 1942 C C . VAL A 1 305 ? 146.832 91.492 172.148 1.00 31.08 326 VAL B C 1
ATOM 1943 O O . VAL A 1 305 ? 146.585 90.310 171.866 1.00 31.87 326 VAL B O 1
ATOM 1947 N N . THR A 1 306 ? 146.656 91.997 173.364 1.00 31.87 327 THR B N 1
ATOM 1948 C CA . THR A 1 306 ? 146.152 91.156 174.431 1.00 31.20 327 THR B CA 1
ATOM 1949 C C . THR A 1 306 ? 144.696 90.776 174.139 1.00 29.11 327 THR B C 1
ATOM 1950 O O . THR A 1 306 ? 144.311 89.636 174.368 1.00 29.41 327 THR B O 1
ATOM 1954 N N . LEU A 1 307 ? 143.897 91.708 173.617 1.00 25.99 328 LEU B N 1
ATOM 1955 C CA . LEU A 1 307 ? 142.509 91.394 173.260 1.00 27.91 328 LEU B CA 1
ATOM 1956 C C . LEU A 1 307 ? 142.466 90.293 172.207 1.00 30.24 328 LEU B C 1
ATOM 1957 O O . LEU A 1 307 ? 141.613 89.398 172.262 1.00 31.03 328 LEU B O 1
ATOM 1962 N N . SER A 1 308 ? 143.378 90.370 171.240 1.00 30.87 329 SER B N 1
ATOM 1963 C CA . SER A 1 308 ? 143.488 89.319 170.235 1.00 30.65 329 SER B CA 1
ATOM 1964 C C . SER A 1 308 ? 143.813 87.980 170.905 1.00 28.94 329 SER B C 1
ATOM 1965 O O . SER A 1 308 ? 143.233 86.947 170.557 1.00 28.58 329 SER B O 1
ATOM 1968 N N . SER A 1 309 ? 144.726 88.008 171.877 1.00 30.97 330 SER B N 1
ATOM 1969 C CA . SER A 1 309 ? 145.166 86.785 172.562 1.00 31.43 330 SER B CA 1
ATOM 1970 C C . SER A 1 309 ? 144.035 86.123 173.332 1.00 30.61 330 SER B C 1
ATOM 1971 O O . SER A 1 309 ? 143.772 84.922 173.189 1.00 30.76 330 SER B O 1
ATOM 1982 N N . LEU A 1 311 ? 140.858 86.634 172.893 1.00 29.64 332 LEU B N 1
ATOM 1983 C CA . LEU A 1 311 ? 139.791 86.199 172.004 1.00 28.21 332 LEU B CA 1
ATOM 1984 C C . LEU A 1 311 ? 140.122 84.864 171.348 1.00 27.77 332 LEU B C 1
ATOM 1985 O O . LEU A 1 311 ? 139.282 83.962 171.316 1.00 27.54 332 LEU B O 1
ATOM 1990 N N . GLU A 1 312 ? 141.347 84.729 170.846 1.00 28.00 333 GLU B N 1
ATOM 1991 C CA . GLU A 1 312 ? 141.741 83.508 170.150 1.00 30.30 333 GLU B CA 1
ATOM 1992 C C . GLU A 1 312 ? 141.807 82.333 171.117 1.00 30.45 333 GLU B C 1
ATOM 1993 O O . GLU A 1 312 ? 141.493 81.202 170.748 1.00 29.17 333 GLU B O 1
ATOM 1999 N N . ALA A 1 313 ? 142.176 82.602 172.365 1.00 28.56 334 ALA B N 1
ATOM 2000 C CA . ALA A 1 313 ? 142.169 81.551 173.373 1.00 28.47 334 ALA B CA 1
ATOM 2001 C C . ALA A 1 313 ? 140.738 81.125 173.676 1.00 30.40 334 ALA B C 1
ATOM 2002 O O . ALA A 1 313 ? 140.419 79.936 173.661 1.00 29.04 334 ALA B O 1
ATOM 2004 N N . ALA A 1 314 ? 139.883 82.116 173.930 1.00 30.13 335 ALA B N 1
ATOM 2005 C CA . ALA A 1 314 ? 138.480 81.895 174.283 1.00 30.65 335 ALA B CA 1
ATOM 2006 C C . ALA A 1 314 ? 137.741 81.131 173.205 1.00 32.48 335 ALA B C 1
ATOM 2007 O O . ALA A 1 314 ? 136.828 80.364 173.494 1.00 31.58 335 ALA B O 1
ATOM 2009 N N . LYS A 1 315 ? 138.163 81.335 171.963 1.00 33.13 336 LYS B N 1
ATOM 2010 C CA . LYS A 1 315 ? 137.559 80.685 170.805 1.00 35.09 336 LYS B CA 1
ATOM 2011 C C . LYS A 1 315 ? 137.723 79.160 170.839 1.00 35.24 336 LYS B C 1
ATOM 2012 O O . LYS A 1 315 ? 137.063 78.439 170.087 1.00 35.19 336 LYS B O 1
ATOM 2018 N N . HIS A 1 316 ? 138.569 78.669 171.742 1.00 35.63 337 HIS B N 1
ATOM 2019 C CA . HIS A 1 316 ? 138.873 77.239 171.810 1.00 37.26 337 HIS B CA 1
ATOM 2020 C C . HIS A 1 316 ? 138.310 76.571 173.058 1.00 32.16 337 HIS B C 1
ATOM 2021 O O . HIS A 1 316 ? 138.557 75.394 173.307 1.00 29.30 337 HIS B O 1
ATOM 2028 N N . VAL A 1 317 ? 137.562 77.342 173.839 1.00 36.92 338 VAL B N 1
ATOM 2029 C CA . VAL A 1 317 ? 136.768 76.821 174.946 1.00 34.23 338 VAL B CA 1
ATOM 2030 C C . VAL A 1 317 ? 135.303 76.773 174.532 1.00 33.23 338 VAL B C 1
ATOM 2031 O O . VAL A 1 317 ? 134.744 77.804 174.164 1.00 33.08 338 VAL B O 1
ATOM 2035 N N . PRO A 1 318 ? 134.671 75.586 174.611 1.00 36.08 339 PRO B N 1
ATOM 2036 C CA . PRO A 1 318 ? 133.308 75.386 174.089 1.00 36.61 339 PRO B CA 1
ATOM 2037 C C . PRO A 1 318 ? 132.315 76.417 174.601 1.00 35.64 339 PRO B C 1
ATOM 2038 O O . PRO A 1 318 ? 131.496 76.916 173.833 1.00 36.27 339 PRO B O 1
ATOM 2042 N N . SER A 1 319 ? 132.417 76.735 175.885 1.00 33.78 340 SER B N 1
ATOM 2043 C CA . SER A 1 319 ? 131.585 77.739 176.524 1.00 33.90 340 SER B CA 1
ATOM 2044 C C . SER A 1 319 ? 131.648 79.086 175.809 1.00 35.34 340 SER B C 1
ATOM 2045 O O . SER A 1 319 ? 130.625 79.664 175.444 1.00 38.14 340 SER B O 1
ATOM 2048 N N . THR A 1 320 ? 132.867 79.578 175.621 1.00 34.11 341 THR B N 1
ATOM 2049 C CA . THR A 1 320 ? 133.109 80.920 175.101 1.00 32.33 341 THR B CA 1
ATOM 2050 C C . THR A 1 320 ? 133.428 80.958 173.612 1.00 35.14 341 THR B C 1
ATOM 2051 O O . THR A 1 320 ? 133.566 82.037 173.031 1.00 35.27 341 THR B O 1
ATOM 2055 N N . LYS A 1 321 ? 133.551 79.779 173.009 1.00 36.22 342 LYS B N 1
ATOM 2056 C CA . LYS A 1 321 ? 133.770 79.624 171.567 1.00 33.00 342 LYS B CA 1
ATOM 2057 C C . LYS A 1 321 ? 132.910 80.547 170.705 1.00 35.26 342 LYS B C 1
ATOM 2058 O O . LYS A 1 321 ? 133.424 81.322 169.899 1.00 36.69 342 LYS B O 1
ATOM 2064 N N . ARG A 1 322 ? 131.604 80.487 170.921 1.00 35.69 343 ARG B N 1
ATOM 2065 C CA . ARG A 1 322 ? 130.634 81.230 170.123 1.00 37.15 343 ARG B CA 1
ATOM 2066 C C . ARG A 1 322 ? 130.609 82.764 170.297 1.00 36.48 343 ARG B C 1
ATOM 2067 O O . ARG A 1 32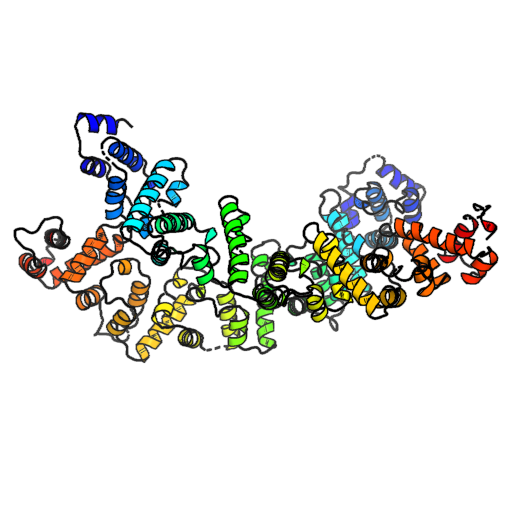2 ? 130.355 83.480 169.328 1.00 39.67 343 ARG B O 1
ATOM 2075 N N . ILE A 1 323 ? 130.895 83.284 171.487 1.00 34.20 344 ILE B N 1
ATOM 2076 C CA . ILE A 1 323 ? 131.007 84.739 171.659 1.00 32.54 344 ILE B CA 1
ATOM 2077 C C . ILE A 1 323 ? 132.388 85.256 171.239 1.00 31.89 344 ILE B C 1
ATOM 2078 O O . ILE A 1 323 ? 132.536 86.393 170.767 1.00 31.45 344 ILE B O 1
ATOM 2083 N N . ALA A 1 324 ? 133.396 84.403 171.379 1.00 30.31 345 ALA B N 1
ATOM 2084 C CA . ALA A 1 324 ? 134.748 84.781 171.010 1.00 30.33 345 ALA B CA 1
ATOM 2085 C C . ALA A 1 324 ? 134.890 84.867 169.495 1.00 34.34 345 ALA B C 1
ATOM 2086 O O . ALA A 1 324 ? 135.547 85.775 168.988 1.00 37.36 345 ALA B O 1
ATOM 2088 N N . SER A 1 325 ? 134.298 83.912 168.778 1.00 35.55 346 SER B N 1
ATOM 2089 C CA . SER A 1 325 ? 134.285 83.952 167.317 1.00 34.07 346 SER B CA 1
ATOM 2090 C C . SER A 1 325 ? 133.691 85.260 166.800 1.00 34.27 346 SER B C 1
ATOM 2091 O O . SER A 1 325 ? 134.285 85.955 165.956 1.00 34.46 346 SER B O 1
ATOM 2094 N N . TYR A 1 326 ? 132.519 85.594 167.327 1.00 33.05 347 TYR B N 1
ATOM 2095 C CA . TYR A 1 326 ? 131.826 86.807 166.933 1.00 31.26 347 TYR B CA 1
ATOM 2096 C C . TYR A 1 326 ? 132.665 88.044 167.243 1.00 31.81 347 TYR B C 1
ATOM 2097 O O . TYR A 1 326 ? 132.792 88.956 166.416 1.00 32.62 347 TYR B O 1
ATOM 2106 N N . LEU A 1 327 ? 133.272 88.059 168.425 1.00 32.59 348 LEU B N 1
ATOM 2107 C CA . LEU A 1 327 ? 134.014 89.239 168.851 1.00 30.69 348 LEU B CA 1
ATOM 2108 C C . LEU A 1 327 ? 135.302 89.420 168.038 1.00 29.05 348 LEU B C 1
ATOM 2109 O O . LEU A 1 327 ? 135.697 90.545 167.717 1.00 27.50 348 LEU B O 1
ATOM 2114 N N . GLN A 1 328 ? 135.935 88.308 167.677 1.00 28.56 349 GLN B N 1
ATOM 2115 C CA . GLN A 1 328 ? 137.129 88.353 166.849 1.00 27.75 349 GLN B CA 1
ATOM 2116 C C . GLN A 1 328 ? 136.759 88.837 165.458 1.00 31.70 349 GLN B C 1
ATOM 2117 O O . GLN A 1 328 ? 137.535 89.544 164.806 1.00 32.07 349 GLN B O 1
ATOM 2123 N N . GLY A 1 329 ? 135.575 88.438 165.001 1.00 26.56 350 GLY B N 1
ATOM 2124 C CA . GLY A 1 329 ? 135.036 88.985 163.772 1.00 26.55 350 GLY B CA 1
ATOM 2125 C C . GLY A 1 329 ? 134.954 90.499 163.859 1.00 25.38 350 GLY B C 1
ATOM 2126 O O . GLY A 1 329 ? 135.377 91.215 162.949 1.00 25.65 350 GLY B O 1
ATOM 2127 N N . GLN A 1 330 ? 134.428 90.986 164.977 1.00 27.77 351 GLN B N 1
ATOM 2128 C CA . GLN A 1 330 ? 134.322 92.425 165.206 1.00 26.01 351 GLN B CA 1
ATOM 2129 C C . GLN A 1 330 ? 135.683 93.109 165.146 1.00 24.09 351 GLN B C 1
ATOM 2130 O O . GLN A 1 330 ? 135.818 94.205 164.595 1.00 23.47 351 GLN B O 1
ATOM 2136 N N . GLN A 1 331 ? 136.689 92.450 165.713 1.00 23.91 352 GLN B N 1
ATOM 2137 C CA . GLN A 1 331 ? 138.040 92.992 165.724 1.00 23.65 352 GLN B CA 1
ATOM 2138 C C . GLN A 1 331 ? 138.592 93.101 164.318 1.00 24.95 352 GLN B C 1
ATOM 2139 O O . GLN A 1 331 ? 139.083 94.155 163.926 1.00 25.44 352 GLN B O 1
ATOM 2145 N N . ASN A 1 332 ? 138.552 91.988 163.588 1.00 24.73 353 ASN B N 1
ATOM 2146 C CA . ASN A 1 332 ? 138.810 91.982 162.151 1.00 25.29 353 ASN B CA 1
ATOM 2147 C C . ASN A 1 332 ? 138.205 93.189 161.442 1.00 26.46 353 ASN B C 1
ATOM 2148 O O . ASN A 1 332 ? 138.909 93.981 160.809 1.00 27.12 353 ASN B O 1
ATOM 2153 N N . GLN A 1 333 ? 136.886 93.311 161.553 1.00 25.90 354 GLN B N 1
ATOM 2154 C CA . GLN A 1 333 ? 136.146 94.348 160.848 1.00 25.43 354 GLN B CA 1
ATOM 2155 C C . GLN A 1 333 ? 136.575 95.761 161.253 1.00 24.66 354 GLN B C 1
ATOM 2156 O O . GLN A 1 333 ? 136.650 96.652 160.409 1.00 24.15 354 GLN B O 1
ATOM 2162 N N . HIS A 1 334 ? 136.877 95.968 162.531 1.00 26.68 355 HIS B N 1
ATOM 2163 C CA . HIS A 1 334 ? 137.349 97.279 162.971 1.00 26.66 355 HIS B CA 1
ATOM 2164 C C . HIS A 1 334 ? 138.758 97.575 162.474 1.00 23.26 355 HIS B C 1
ATOM 2165 O O . HIS A 1 334 ? 139.058 98.706 162.108 1.00 22.02 355 HIS B O 1
ATOM 2172 N N . TRP A 1 335 ? 139.606 96.553 162.442 1.00 24.51 356 TRP B N 1
ATOM 2173 C CA . TRP A 1 335 ? 140.955 96.666 161.888 1.00 25.93 356 TRP B CA 1
ATOM 2174 C C . TRP A 1 335 ? 140.920 97.007 160.397 1.00 27.37 356 TRP B C 1
ATOM 2175 O O . TRP A 1 335 ? 141.789 97.716 159.884 1.00 26.63 356 TRP B O 1
ATOM 2186 N N . LEU A 1 336 ? 139.893 96.516 159.711 1.00 27.24 357 LEU B N 1
ATOM 2187 C CA . LEU A 1 336 ? 139.769 96.733 158.280 1.00 26.44 357 LEU B CA 1
ATOM 2188 C C . LEU A 1 336 ? 139.299 98.154 157.997 1.00 28.59 357 LEU B C 1
ATOM 2189 O O . LEU A 1 336 ? 139.727 98.774 157.026 1.00 29.32 357 LEU B O 1
ATOM 2194 N N . ALA A 1 337 ? 138.426 98.663 158.861 1.00 27.22 358 ALA B N 1
ATOM 2195 C CA . ALA A 1 337 ? 137.842 99.987 158.690 1.00 28.79 358 ALA B CA 1
ATOM 2196 C C . ALA A 1 337 ? 138.822 101.088 159.063 1.00 32.16 358 ALA B C 1
ATOM 2197 O O . ALA A 1 337 ? 138.646 102.244 158.685 1.00 34.05 358 ALA B O 1
ATOM 2199 N N . ASP A 1 338 ? 139.843 100.724 159.827 1.00 29.69 359 ASP B N 1
ATOM 2200 C CA . ASP A 1 338 ? 140.872 101.663 160.255 1.00 31.19 359 ASP B CA 1
ATOM 2201 C C . ASP A 1 338 ? 141.964 101.822 159.212 1.00 31.39 359 ASP B C 1
ATOM 2202 O O . ASP A 1 338 ? 142.781 102.736 159.292 1.00 32.19 359 ASP B O 1
ATOM 2207 N N . GLY A 1 339 ? 142.006 100.890 158.266 1.00 33.06 360 GLY B N 1
ATOM 2208 C CA . GLY A 1 339 ? 143.005 100.912 157.215 1.00 35.64 360 GLY B CA 1
ATOM 2209 C C . GLY A 1 339 ? 144.190 99.992 157.418 1.00 38.42 360 GLY B C 1
ATOM 2210 O O . GLY A 1 339 ? 145.139 100.016 156.632 1.00 40.80 360 GLY B O 1
ATOM 2211 N N . LYS A 1 340 ? 144.145 99.189 158.477 1.00 38.82 361 LYS B N 1
ATOM 2212 C CA . LYS A 1 340 ? 145.195 98.210 158.724 1.00 37.31 361 LYS B CA 1
ATOM 2213 C C . LYS A 1 340 ? 145.215 97.202 157.574 1.00 37.92 361 LYS B C 1
ATOM 2214 O O . LYS A 1 340 ? 144.159 96.820 157.058 1.00 38.97 361 LYS B O 1
ATOM 2220 N N . SER A 1 341 ? 146.410 96.802 157.147 1.00 37.27 362 SER B N 1
ATOM 2221 C CA . SER A 1 341 ? 146.546 95.765 156.126 1.00 32.95 362 SER B CA 1
ATOM 2222 C C . SER A 1 341 ? 147.068 94.501 156.780 1.00 31.53 362 SER B C 1
ATOM 2223 O O . SER A 1 341 ? 147.499 94.536 157.934 1.00 32.48 362 SER B O 1
ATOM 2226 N N . THR A 1 342 ? 147.005 93.386 156.060 1.00 30.79 363 THR B N 1
ATOM 2227 C CA . THR A 1 342 ? 147.491 92.108 156.580 1.00 29.89 363 THR B CA 1
ATOM 2228 C C . THR A 1 342 ? 148.928 92.179 157.110 1.00 29.32 363 THR B C 1
ATOM 2229 O O . THR A 1 342 ? 149.298 91.443 158.028 1.00 29.86 363 THR B O 1
ATOM 2233 N N . ASP A 1 343 ? 149.727 93.080 156.550 1.00 27.73 364 ASP B N 1
ATOM 2234 C CA . ASP A 1 343 ? 151.114 93.217 156.968 1.00 30.94 364 ASP B CA 1
ATOM 2235 C C . ASP A 1 343 ? 151.191 94.076 158.234 1.00 31.99 364 ASP B C 1
ATOM 2236 O O . ASP A 1 343 ? 152.036 93.838 159.110 1.00 31.50 364 ASP B O 1
ATOM 2241 N N . ASP A 1 344 ? 150.286 95.052 158.335 1.00 34.26 365 ASP B N 1
ATOM 2242 C CA . ASP A 1 344 ? 150.160 95.883 159.534 1.00 33.02 365 ASP B CA 1
ATOM 2243 C C . ASP A 1 344 ? 149.830 95.015 160.737 1.00 25.39 365 ASP B C 1
ATOM 2244 O O . ASP A 1 344 ? 150.384 95.188 161.822 1.00 22.06 365 ASP B O 1
ATOM 2249 N N . ILE A 1 345 ? 148.902 94.088 160.522 1.00 27.40 366 ILE B N 1
ATOM 2250 C CA . ILE A 1 345 ? 148.417 93.205 161.570 1.00 27.73 366 ILE B CA 1
ATOM 2251 C C . ILE A 1 345 ? 149.471 92.151 161.868 1.00 26.64 366 ILE B C 1
ATOM 2252 O O . ILE A 1 345 ? 149.669 91.774 163.022 1.00 26.98 366 ILE B O 1
ATOM 2257 N N . PHE A 1 346 ? 150.134 91.670 160.822 1.00 24.94 367 PHE B N 1
ATOM 2258 C CA . PHE A 1 346 ? 151.247 90.745 160.991 1.00 26.72 367 PHE B CA 1
ATOM 2259 C C . PHE A 1 346 ? 152.314 91.321 161.930 1.00 27.72 367 PHE B C 1
ATOM 2260 O O . PHE A 1 346 ? 152.795 90.638 162.837 1.00 24.61 367 PHE B O 1
ATOM 2268 N N . LYS A 1 347 ? 152.694 92.575 161.696 1.00 30.49 368 LYS B N 1
ATOM 2269 C CA . LYS A 1 347 ? 153.688 93.235 162.544 1.00 29.82 368 LYS B CA 1
ATOM 2270 C C . LYS A 1 347 ? 153.145 93.496 163.940 1.00 30.21 368 LYS B C 1
ATOM 2271 O O . LYS A 1 347 ? 153.814 93.213 164.936 1.00 30.86 368 LYS B O 1
ATOM 2277 N N . LEU A 1 348 ? 151.941 94.066 163.989 1.00 29.69 369 LEU B N 1
ATOM 2278 C CA . LEU A 1 348 ? 151.206 94.287 165.233 1.00 27.28 369 LEU B CA 1
ATOM 2279 C C . LEU A 1 348 ? 151.280 93.085 166.163 1.00 26.18 369 LEU B C 1
ATOM 2280 O O . LEU A 1 348 ? 151.698 93.207 167.311 1.00 26.36 369 LEU B O 1
ATOM 2285 N N . LEU A 1 349 ? 150.893 91.920 165.655 1.00 28.25 370 LEU B N 1
ATOM 2286 C CA . LEU A 1 349 ? 150.895 90.698 166.451 1.00 27.32 370 LEU B CA 1
ATOM 2287 C C . LEU A 1 349 ? 152.297 90.131 166.657 1.00 28.86 370 LEU B C 1
ATOM 2288 O O . LEU A 1 349 ? 152.440 88.967 167.026 1.00 29.26 370 LEU B O 1
ATOM 2293 N N . LYS A 1 350 ? 153.320 90.945 166.400 1.00 30.08 371 LYS B N 1
ATOM 2294 C CA . LYS A 1 350 ? 154.708 90.583 166.695 1.00 31.81 371 LYS B CA 1
ATOM 2295 C C . LYS A 1 350 ? 155.181 89.329 165.973 1.00 30.97 371 LYS B C 1
ATOM 2296 O O . LYS A 1 350 ? 156.002 88.583 166.502 1.00 29.31 371 LYS B O 1
ATOM 2302 N N . LEU A 1 351 ? 154.642 89.080 164.784 1.00 29.58 372 LEU B N 1
ATOM 2303 C CA . LEU A 1 351 ? 154.954 87.845 164.077 1.00 33.46 372 LEU B CA 1
ATOM 2304 C C . LEU A 1 351 ? 156.227 88.008 163.248 1.00 37.11 372 LEU B C 1
ATOM 2305 O O . LEU A 1 351 ? 156.752 87.031 162.713 1.00 36.65 372 LEU B O 1
ATOM 2310 N N . ASN A 1 352 ? 156.721 89.242 163.151 1.00 37.28 373 ASN B N 1
ATOM 2311 C CA . ASN A 1 352 ? 157.932 89.530 162.384 1.00 38.99 373 ASN B CA 1
ATOM 2312 C C . ASN A 1 352 ? 159.203 89.373 163.220 1.00 45.03 373 ASN B C 1
ATOM 2313 O O . ASN A 1 352 ? 160.307 89.526 162.701 1.00 46.13 373 ASN B O 1
ATOM 2318 N N . THR A 1 353 ? 159.059 89.078 164.508 1.00 43.92 374 THR B N 1
ATOM 2319 C CA . THR A 1 353 ? 160.238 88.768 165.306 1.00 48.76 374 THR B CA 1
ATOM 2320 C C . THR A 1 353 ? 160.411 87.265 165.187 1.00 53.93 374 THR B C 1
ATOM 2321 O O . THR A 1 353 ? 159.457 86.507 165.353 1.00 55.14 374 THR B O 1
ATOM 2325 N N . PRO A 1 354 ? 161.645 86.833 164.913 1.00 56.90 375 PRO B N 1
ATOM 2326 C CA . PRO A 1 354 ? 161.917 85.491 164.386 1.00 58.63 375 PRO B CA 1
ATOM 2327 C C . PRO A 1 354 ? 161.880 84.300 165.332 1.00 61.57 375 PRO B C 1
ATOM 2328 O O . PRO A 1 354 ? 162.535 83.317 164.994 1.00 61.03 375 PRO B O 1
ATOM 2332 N N . SER A 1 355 ? 161.156 84.349 166.445 1.00 61.50 376 SER B N 1
ATOM 2333 C CA . SER A 1 355 ? 160.982 83.141 167.255 1.00 64.62 376 SER B CA 1
ATOM 2334 C C . SER A 1 355 ? 160.446 82.007 166.371 1.00 66.65 376 SER B C 1
ATOM 2335 O O . SER A 1 355 ? 159.563 82.228 165.541 1.00 67.69 376 SER B O 1
ATOM 2338 N N . PRO A 1 356 ? 161.015 80.800 166.507 1.00 68.75 377 PRO B N 1
ATOM 2339 C CA . PRO A 1 356 ? 160.533 79.681 165.692 1.00 68.56 377 PRO B CA 1
ATOM 2340 C C . PRO A 1 356 ? 159.222 79.115 166.218 1.00 67.20 377 PRO B C 1
ATOM 2341 O O . PRO A 1 356 ? 158.485 78.467 165.469 1.00 67.48 377 PRO B O 1
ATOM 2345 N N . GLU A 1 357 ? 158.944 79.354 167.497 1.00 65.92 378 GLU B N 1
ATOM 2346 C CA . GLU A 1 357 ? 157.710 78.870 168.109 1.00 63.37 378 GLU B CA 1
ATOM 2347 C C . GLU A 1 357 ? 156.453 79.531 167.563 1.00 60.18 378 GLU B C 1
ATOM 2348 O O . GLU A 1 357 ? 155.354 79.020 167.767 1.00 62.04 378 GLU B O 1
ATOM 2354 N N . ASN A 1 358 ? 156.601 80.655 166.868 1.00 61.06 379 ASN B N 1
ATOM 2355 C CA . ASN A 1 358 ? 155.434 81.325 166.299 1.00 56.55 379 ASN B CA 1
ATOM 2356 C C . ASN A 1 358 ? 154.920 80.642 165.029 1.00 51.14 379 ASN B C 1
ATOM 2357 O O . ASN A 1 358 ? 154.101 81.197 164.298 1.00 49.09 379 ASN B O 1
ATOM 2362 N N . LEU A 1 359 ? 155.418 79.440 164.770 1.00 49.04 380 LEU B N 1
ATOM 2363 C CA . LEU A 1 359 ? 154.974 78.654 163.631 1.00 45.62 380 LEU B CA 1
ATOM 2364 C C . LEU A 1 359 ? 153.762 77.816 164.059 1.00 42.34 380 LEU B C 1
ATOM 2365 O O . LEU A 1 359 ? 153.041 77.268 163.230 1.00 42.81 380 LEU B O 1
ATOM 2370 N N . ILE A 1 360 ? 153.563 77.708 165.370 1.00 45.58 381 ILE B N 1
ATOM 2371 C CA . ILE A 1 360 ? 152.377 77.063 165.940 1.00 45.78 381 ILE B CA 1
ATOM 2372 C C . ILE A 1 360 ? 151.632 78.008 166.888 1.00 42.91 381 ILE B C 1
ATOM 2373 O O . ILE A 1 360 ? 150.721 77.596 167.609 1.00 40.81 381 ILE B O 1
ATOM 2378 N N . ASP A 1 361 ? 152.035 79.274 166.873 1.00 41.96 382 ASP B N 1
ATOM 2379 C CA . ASP A 1 361 ? 151.514 80.293 167.775 1.00 42.35 382 ASP B CA 1
ATOM 2380 C C . ASP A 1 361 ? 150.044 80.573 167.508 1.00 41.56 382 ASP B C 1
ATOM 2381 O O . ASP A 1 361 ? 149.605 80.554 166.356 1.00 43.03 382 ASP B O 1
ATOM 2386 N N . PRO A 1 362 ? 149.269 80.803 168.579 1.00 36.69 383 PRO B N 1
ATOM 2387 C CA . PRO A 1 362 ? 147.883 81.266 168.440 1.00 35.97 383 PRO B CA 1
ATOM 2388 C C . PRO A 1 362 ? 147.811 82.634 167.764 1.00 37.05 383 PRO B C 1
ATOM 2389 O O . PRO A 1 362 ? 146.792 82.970 167.143 1.00 39.60 383 PRO B O 1
ATOM 2393 N N . ARG A 1 363 ? 148.895 83.400 167.869 1.00 37.26 384 ARG B N 1
ATOM 2394 C CA . ARG A 1 363 ? 148.990 84.696 167.209 1.00 34.47 384 ARG B CA 1
ATOM 2395 C C . ARG A 1 363 ? 148.801 84.480 165.714 1.00 33.11 384 ARG B C 1
ATOM 2396 O O . 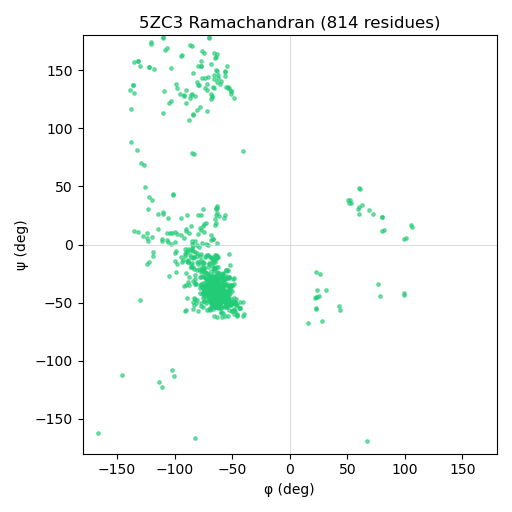ARG A 1 363 ? 148.170 85.283 165.028 1.00 31.42 384 ARG B O 1
ATOM 2404 N N . LEU A 1 364 ? 149.322 83.353 165.236 1.00 36.33 385 LEU B N 1
ATOM 2405 C CA . LEU A 1 364 ? 149.234 82.985 163.832 1.00 35.82 385 LEU B CA 1
ATOM 2406 C C . LEU A 1 364 ? 147.790 82.744 163.419 1.00 35.03 385 LEU B C 1
ATOM 2407 O O . LEU A 1 364 ? 147.396 83.136 162.332 1.00 34.78 385 LEU B O 1
ATOM 2412 N N . ASP A 1 365 ? 147.005 82.100 164.281 1.00 35.70 386 ASP B N 1
ATOM 2413 C CA . ASP A 1 365 ? 145.596 81.847 163.977 1.00 34.69 386 ASP B CA 1
ATOM 2414 C C . ASP A 1 365 ? 144.768 83.121 164.023 1.00 31.70 386 ASP B C 1
ATOM 2415 O O . ASP A 1 365 ? 143.872 83.322 163.193 1.00 30.10 386 ASP B O 1
ATOM 2420 N N . ALA A 1 366 ? 145.070 83.987 164.984 1.00 29.68 387 ALA B N 1
ATOM 2421 C CA . ALA A 1 366 ? 144.427 85.289 165.018 1.00 30.76 387 ALA B CA 1
ATOM 2422 C C . ALA A 1 366 ? 144.719 86.021 163.706 1.00 30.81 387 ALA B C 1
ATOM 2423 O O . ALA A 1 366 ? 143.833 86.669 163.109 1.00 31.07 387 ALA B O 1
ATOM 2425 N N . TRP A 1 367 ? 145.949 85.850 163.222 1.00 34.56 388 TRP B N 1
ATOM 2426 C CA . TRP A 1 367 ? 146.368 86.515 161.999 1.00 30.50 388 TRP B CA 1
ATOM 2427 C C . TRP A 1 367 ? 145.705 85.937 160.759 1.00 31.04 388 TRP B C 1
ATOM 2428 O O . TRP A 1 367 ? 145.198 86.689 159.943 1.00 30.70 388 TRP B O 1
ATOM 2439 N N . THR A 1 368 ? 145.712 84.616 160.608 1.00 28.01 389 THR B N 1
ATOM 2440 C CA . THR A 1 368 ? 145.107 83.996 159.435 1.00 29.80 389 THR B CA 1
ATOM 2441 C C . THR A 1 368 ? 143.611 84.266 159.413 1.00 31.64 389 THR B C 1
ATOM 2442 O O . THR A 1 368 ? 143.003 84.373 158.347 1.00 33.53 389 THR B O 1
ATOM 2446 N N . SER A 1 369 ? 143.031 84.418 160.598 1.00 29.59 390 SER B N 1
ATOM 2447 C CA . SER A 1 369 ? 141.654 84.859 160.702 1.00 28.79 390 SER B CA 1
ATOM 2448 C C . SER A 1 369 ? 141.530 86.238 160.064 1.00 29.84 390 SER B C 1
ATOM 2449 O O . SER A 1 369 ? 140.669 86.472 159.189 1.00 30.84 390 SER B O 1
ATOM 2452 N N . PHE A 1 370 ? 142.407 87.153 160.473 1.00 28.81 391 PHE B N 1
ATOM 2453 C CA . PHE A 1 370 ? 142.307 88.493 159.914 1.00 29.32 391 PHE B CA 1
ATOM 2454 C C . PHE A 1 370 ? 142.543 88.490 158.412 1.00 31.71 391 PHE B C 1
ATOM 2455 O O . PHE A 1 370 ? 141.852 89.179 157.681 1.00 32.53 391 PHE B O 1
ATOM 2471 N N . ARG A 1 372 ? 141.863 86.174 156.327 1.00 31.45 393 ARG B N 1
ATOM 2472 C CA . ARG A 1 372 ? 140.608 85.705 155.750 1.00 30.18 393 ARG B CA 1
ATOM 2473 C C . ARG A 1 372 ? 139.637 86.860 155.615 1.00 28.20 393 ARG B C 1
ATOM 2474 O O . ARG A 1 372 ? 138.909 86.950 154.634 1.00 27.04 393 ARG B O 1
ATOM 2482 N N . ALA A 1 373 ? 139.630 87.742 156.612 1.00 28.39 394 ALA B N 1
ATOM 2483 C CA . ALA A 1 373 ? 138.687 88.864 156.616 1.00 29.75 394 ALA B CA 1
ATOM 2484 C C . ALA A 1 373 ? 139.071 89.935 155.597 1.00 32.71 394 ALA B C 1
ATOM 2485 O O . ALA A 1 373 ? 138.223 90.473 154.892 1.00 37.93 394 ALA B O 1
ATOM 2487 N N . PHE A 1 374 ? 140.355 90.253 155.555 1.00 29.12 395 PHE B N 1
ATOM 2488 C CA . PHE A 1 374 ? 140.922 91.206 154.617 1.00 30.15 395 PHE B CA 1
ATOM 2489 C C . PHE A 1 374 ? 140.665 90.820 153.160 1.00 29.23 395 PHE B C 1
ATOM 2490 O O . PHE A 1 374 ? 140.370 91.677 152.322 1.00 27.60 395 PHE B O 1
ATOM 2498 N N . ASN A 1 375 ? 140.816 89.536 152.856 1.00 32.71 396 ASN B N 1
ATOM 2499 C CA . ASN A 1 375 ? 140.685 89.071 151.480 1.00 30.47 396 ASN B CA 1
ATOM 2500 C C . ASN A 1 375 ? 139.279 89.269 150.918 1.00 32.82 396 ASN B C 1
ATOM 2501 O O . ASN A 1 375 ? 139.108 89.798 149.819 1.00 35.65 396 ASN B O 1
ATOM 2514 N N . ALA A 1 377 ? 137.241 91.342 151.461 1.00 30.77 398 ALA B N 1
ATOM 2515 C CA . ALA A 1 377 ? 136.982 92.747 151.184 1.00 35.16 398 ALA B CA 1
ATOM 2516 C C . ALA A 1 377 ? 137.663 93.127 149.880 1.00 38.70 398 ALA B C 1
ATOM 2517 O O . ALA A 1 377 ? 137.015 93.458 148.885 1.00 41.51 398 ALA B O 1
ATOM 2519 N N . ASN A 1 378 ? 138.987 93.075 149.907 1.00 38.88 399 ASN B N 1
ATOM 2520 C CA . ASN A 1 378 ? 139.821 93.442 148.773 1.00 39.89 399 ASN B CA 1
ATOM 2521 C C . ASN A 1 378 ? 140.029 92.307 147.767 1.00 37.51 399 ASN B C 1
ATOM 2522 O O . ASN A 1 378 ? 141.081 91.664 147.755 1.00 34.41 399 ASN B O 1
ATOM 2527 N N . GLU A 1 379 ? 139.031 92.069 146.917 1.00 41.30 400 GLU B N 1
ATOM 2528 C CA . GLU A 1 379 ? 139.091 90.952 145.978 1.00 42.52 400 GLU B CA 1
ATOM 2529 C C . GLU A 1 379 ? 139.984 91.303 144.781 1.00 43.61 400 GLU B C 1
ATOM 2530 O O . GLU A 1 379 ? 139.929 92.411 144.239 1.00 43.66 400 GLU B O 1
ATOM 2536 N N . GLY A 1 380 ? 140.815 90.344 144.384 1.00 41.55 401 GLY B N 1
ATOM 2537 C CA . GLY A 1 380 ? 141.840 90.569 143.385 1.00 42.11 401 GLY B CA 1
ATOM 2538 C C . GLY A 1 380 ? 143.187 90.799 144.044 1.00 41.32 401 GLY B C 1
ATOM 2539 O O . GLY A 1 380 ? 144.195 90.242 143.620 1.00 42.63 401 GLY B O 1
ATOM 2540 N N . LYS A 1 381 ? 143.194 91.605 145.101 1.00 43.20 402 LYS B N 1
ATOM 2541 C CA . LYS A 1 381 ? 144.425 91.957 145.806 1.00 41.45 402 LYS B CA 1
ATOM 2542 C C . LYS A 1 381 ? 144.621 91.170 147.108 1.00 40.16 402 LYS B C 1
ATOM 2543 O O . LYS A 1 381 ? 145.036 91.723 148.128 1.00 39.34 402 LYS B O 1
ATOM 2549 N N . GLU A 1 382 ? 144.336 89.873 147.044 1.00 35.78 403 GLU B N 1
ATOM 2550 C CA . GLU A 1 382 ? 144.338 88.986 148.204 1.00 35.65 403 GLU B CA 1
ATOM 2551 C C . GLU A 1 382 ? 145.731 88.431 148.541 1.00 35.34 403 GLU B C 1
ATOM 2552 O O . GLU A 1 382 ? 146.433 87.921 147.663 1.00 36.86 403 GLU B O 1
ATOM 2558 N N . THR A 1 383 ? 146.137 88.559 149.806 1.00 36.42 404 THR B N 1
ATOM 2559 C CA . THR A 1 383 ? 147.473 88.134 150.238 1.00 32.98 404 THR B CA 1
ATOM 2560 C C . THR A 1 383 ? 147.560 86.659 150.640 1.00 29.20 404 THR B C 1
ATOM 2561 O O . THR A 1 383 ? 146.545 85.975 150.771 1.00 26.94 404 THR B O 1
ATOM 2565 N N . THR A 1 384 ? 148.786 86.191 150.868 1.00 26.92 405 THR B N 1
ATOM 2566 C CA . THR A 1 384 ? 149.030 84.796 151.205 1.00 26.65 405 THR B CA 1
ATOM 2567 C C . THR A 1 384 ? 149.956 84.726 152.414 1.00 28.21 405 THR B C 1
ATOM 2568 O O . THR A 1 384 ? 150.673 85.680 152.716 1.00 30.06 405 THR B O 1
ATOM 2572 N N . LEU A 1 385 ? 149.925 83.601 153.116 1.00 29.17 406 LEU B N 1
ATOM 2573 C CA . LEU A 1 385 ? 150.751 83.405 154.289 1.00 30.21 406 LEU B CA 1
ATOM 2574 C C . LEU A 1 385 ? 152.229 83.300 153.911 1.00 30.75 406 LEU B C 1
ATOM 2575 O O . LEU A 1 385 ? 153.061 83.989 154.492 1.00 32.28 406 LEU B O 1
ATOM 2580 N N . ILE A 1 386 ? 152.562 82.431 152.959 1.00 30.92 407 ILE B N 1
ATOM 2581 C CA . ILE A 1 386 ? 153.950 82.320 152.509 1.00 30.40 407 ILE B CA 1
ATOM 2582 C C . ILE A 1 386 ? 154.432 83.628 151.865 1.00 29.89 407 ILE B C 1
ATOM 2583 O O . ILE A 1 386 ? 155.619 83.957 151.922 1.00 29.45 407 ILE B O 1
ATOM 2588 N N . ALA A 1 387 ? 153.503 84.380 151.284 1.00 26.73 408 ALA B N 1
ATOM 2589 C CA . ALA A 1 387 ? 153.822 85.666 150.691 1.00 26.82 408 ALA B CA 1
ATOM 2590 C C . ALA A 1 387 ? 154.240 86.639 151.782 1.00 29.09 408 ALA B C 1
ATOM 2591 O O . ALA A 1 387 ? 155.250 87.334 151.661 1.00 32.85 408 ALA B O 1
ATOM 2593 N N . THR A 1 388 ? 153.452 86.672 152.851 1.00 30.67 409 THR B N 1
ATOM 2594 C CA . THR A 1 388 ? 153.683 87.574 153.971 1.00 30.46 409 THR B CA 1
ATOM 2595 C C . THR A 1 388 ? 154.951 87.192 154.766 1.00 30.77 409 THR B C 1
ATOM 2596 O O . THR A 1 388 ? 155.729 88.060 155.207 1.00 30.13 409 THR B O 1
ATOM 2600 N N . LEU A 1 389 ? 155.180 85.888 154.896 1.00 28.38 410 LEU B N 1
ATOM 2601 C CA . LEU A 1 389 ? 156.354 85.385 155.592 1.00 30.00 410 LEU B CA 1
ATOM 2602 C C . LEU A 1 389 ? 157.600 85.662 154.768 1.00 32.59 410 LEU B C 1
ATOM 2603 O O . LEU A 1 389 ? 158.689 85.853 155.318 1.00 33.25 410 LEU B O 1
ATOM 2608 N N . THR A 1 390 ? 157.427 85.690 153.447 1.00 36.53 411 THR B N 1
ATOM 2609 C CA . THR A 1 390 ? 158.517 86.007 152.529 1.00 33.35 411 THR B CA 1
ATOM 2610 C C . THR A 1 390 ? 158.800 87.499 152.606 1.00 33.51 411 THR B C 1
ATOM 2611 O O . THR A 1 390 ? 159.936 87.942 152.437 1.00 32.78 411 THR B O 1
ATOM 2615 N N . THR A 1 391 ? 157.742 88.271 152.836 1.00 30.01 412 THR B N 1
ATOM 2616 C CA . THR A 1 391 ? 157.849 89.719 152.898 1.00 29.67 412 THR B CA 1
ATOM 2617 C C . THR A 1 391 ? 158.591 90.196 154.145 1.00 31.35 412 THR B C 1
ATOM 2618 O O . THR A 1 391 ? 159.428 91.095 154.063 1.00 30.05 412 THR B O 1
ATOM 2622 N N . HIS A 1 392 ? 158.310 89.585 155.295 1.00 33.24 413 HIS B N 1
ATOM 2623 C CA . HIS A 1 392 ? 158.850 90.120 156.550 1.00 32.31 413 HIS B CA 1
ATOM 2624 C C . HIS A 1 392 ? 160.196 89.504 156.908 1.00 34.00 413 HIS B C 1
ATOM 2625 O O . HIS A 1 392 ? 161.180 90.221 157.068 1.00 35.36 413 HIS B O 1
ATOM 2632 N N . TYR A 1 393 ? 160.255 88.184 157.026 1.00 33.66 414 TYR B N 1
ATOM 2633 C CA . TYR A 1 393 ? 161.535 87.506 156.889 1.00 35.82 414 TYR B CA 1
ATOM 2634 C C . TYR A 1 393 ? 161.896 87.623 155.415 1.00 40.26 414 TYR B C 1
ATOM 2635 O O . TYR A 1 393 ? 161.120 88.175 154.648 1.00 46.64 414 TYR B O 1
ATOM 2644 N N . LYS A 1 394 ? 163.042 87.125 154.983 1.00 36.14 415 LYS B N 1
ATOM 2645 C CA . LYS A 1 394 ? 163.264 87.107 153.541 1.00 35.56 415 LYS B CA 1
ATOM 2646 C C . LYS A 1 394 ? 163.222 85.689 153.003 1.00 35.43 415 LYS B C 1
ATOM 2647 O O . LYS A 1 394 ? 163.011 84.749 153.767 1.00 36.43 415 LYS B O 1
ATOM 2653 N N . ASP A 1 395 ? 163.388 85.548 151.689 1.00 34.62 416 ASP B N 1
ATOM 2654 C CA . ASP A 1 395 ? 163.464 84.238 151.049 1.00 33.05 416 ASP B CA 1
ATOM 2655 C C . ASP A 1 395 ? 164.440 83.346 151.810 1.00 32.81 416 ASP B C 1
ATOM 2656 O O . ASP A 1 395 ? 164.078 82.272 152.299 1.00 30.43 416 ASP B O 1
ATOM 2661 N N . ARG A 1 396 ? 165.670 83.832 151.938 1.00 37.62 417 ARG B N 1
ATOM 2662 C CA . ARG A 1 396 ? 166.709 83.157 152.705 1.00 36.29 417 ARG B CA 1
ATOM 2663 C C . ARG A 1 396 ? 166.305 82.992 154.171 1.00 35.74 417 ARG B C 1
ATOM 2664 O O . ARG A 1 396 ? 166.370 81.885 154.731 1.00 36.14 417 ARG B O 1
ATOM 2672 N N . GLY A 1 397 ? 165.861 84.096 154.770 1.00 34.50 418 GLY B N 1
ATOM 2673 C CA . GLY A 1 397 ? 165.448 84.121 156.160 1.00 33.92 418 GLY B CA 1
ATOM 2674 C C . GLY A 1 397 ? 164.370 83.098 156.448 1.00 33.83 418 GLY B C 1
ATOM 2675 O O . GLY A 1 397 ? 164.497 82.293 157.373 1.00 33.62 418 GLY B O 1
ATOM 2676 N N . LEU A 1 398 ? 163.304 83.140 155.651 1.00 38.08 419 LEU B N 1
ATOM 2677 C CA . LEU A 1 398 ? 162.170 82.232 155.801 1.00 33.33 419 LEU B CA 1
ATOM 2678 C C . LEU A 1 398 ? 162.554 80.778 155.521 1.00 32.16 419 LEU B C 1
ATOM 2679 O O . LEU A 1 398 ? 162.016 79.860 156.139 1.00 27.59 419 LEU B O 1
ATOM 2684 N N . ALA A 1 399 ? 163.486 80.574 154.592 1.00 31.01 420 ALA B N 1
ATOM 2685 C CA . ALA A 1 399 ? 163.952 79.231 154.258 1.00 33.59 420 ALA B CA 1
ATOM 2686 C C . ALA A 1 399 ? 164.593 78.635 155.498 1.00 35.54 420 ALA B C 1
ATOM 2687 O O . ALA A 1 399 ? 164.353 77.472 155.867 1.00 34.76 420 ALA B O 1
ATOM 2689 N N . GLN A 1 400 ? 165.396 79.475 156.143 1.00 35.44 421 GLN B N 1
ATOM 2690 C CA . GLN A 1 400 ? 166.100 79.127 157.365 1.00 39.42 421 GLN B CA 1
ATOM 2691 C C . GLN A 1 400 ? 165.102 78.774 158.443 1.00 37.41 421 GLN B C 1
ATOM 2692 O O . GLN A 1 400 ? 165.168 77.717 159.062 1.00 36.51 421 GLN B O 1
ATOM 2698 N N . LEU A 1 401 ? 164.164 79.693 158.626 1.00 39.64 422 LEU B N 1
ATOM 2699 C CA . LEU A 1 401 ? 163.056 79.576 159.563 1.00 37.68 422 LEU B CA 1
ATOM 2700 C C . LEU A 1 401 ? 162.308 78.243 159.464 1.00 37.01 422 LEU B C 1
ATOM 2701 O O . LEU A 1 401 ? 162.235 77.500 160.440 1.00 36.91 422 LEU B O 1
ATOM 2706 N N . LEU A 1 402 ? 161.749 77.950 158.290 1.00 36.02 423 LEU B N 1
ATOM 2707 C CA . LEU A 1 402 ? 161.000 76.710 158.079 1.00 35.69 423 LEU B CA 1
ATOM 2708 C C . LEU A 1 402 ? 161.869 75.474 158.246 1.00 36.90 423 LEU B C 1
ATOM 2709 O O . LEU A 1 402 ? 161.429 74.461 158.800 1.00 36.54 423 LEU B O 1
ATOM 2714 N N . GLN A 1 403 ? 163.101 75.554 157.756 1.00 38.87 424 GLN B N 1
ATOM 2715 C CA . GLN A 1 403 ? 163.995 74.408 157.819 1.00 40.47 424 GLN B CA 1
ATOM 2716 C C . GLN A 1 403 ? 164.292 74.070 159.277 1.00 41.09 424 GLN B C 1
ATOM 2717 O O . GLN A 1 403 ? 164.307 72.900 159.663 1.00 40.12 424 GLN B O 1
ATOM 2723 N N . GLU A 1 404 ? 164.520 75.105 160.081 1.00 40.69 425 GLU B N 1
ATOM 2724 C CA . GLU A 1 404 ? 164.704 74.941 161.519 1.00 41.59 425 GLU B CA 1
ATOM 2725 C C . GLU A 1 404 ? 163.441 74.355 162.138 1.00 41.48 425 GLU B C 1
ATOM 2726 O O . GLU A 1 404 ? 163.503 73.432 162.950 1.00 41.97 425 GLU B O 1
ATOM 2732 N N . GLY A 1 405 ? 162.296 74.897 161.738 1.00 40.55 426 GLY B N 1
ATOM 2733 C CA . GLY A 1 405 ? 161.012 74.383 162.171 1.00 37.71 426 GLY B CA 1
ATOM 2734 C C . GLY A 1 405 ? 160.823 72.891 161.967 1.00 36.08 426 GLY B C 1
ATOM 2735 O O . GLY A 1 405 ? 160.209 72.227 162.797 1.00 35.84 426 GLY B O 1
ATOM 2736 N N . THR A 1 406 ? 161.363 72.354 160.877 1.00 35.00 427 THR B N 1
ATOM 2737 C CA . THR A 1 406 ? 161.161 70.939 160.563 1.00 36.35 427 THR B CA 1
ATOM 2738 C C . THR A 1 406 ? 161.845 69.978 161.541 1.00 38.12 427 THR B C 1
ATOM 2739 O O . THR A 1 406 ? 161.579 68.781 161.508 1.00 36.93 427 THR B O 1
ATOM 2743 N N . LYS A 1 407 ? 162.724 70.485 162.403 1.00 40.09 428 LYS B N 1
ATOM 2744 C CA . LYS A 1 407 ? 163.453 69.611 163.325 1.00 40.53 428 LYS B CA 1
ATOM 2745 C C . LYS A 1 407 ? 162.589 69.265 164.534 1.00 40.97 428 LYS B C 1
ATOM 2746 O O . LYS A 1 407 ? 162.482 68.099 164.925 1.00 42.54 428 LYS B O 1
ATOM 2752 N N . PHE A 1 408 ? 161.970 70.288 165.116 1.00 40.34 429 PHE B N 1
ATOM 2753 C CA . PHE A 1 408 ? 161.113 70.128 166.285 1.00 37.30 429 PHE B CA 1
ATOM 2754 C C . PHE A 1 408 ? 159.777 69.481 165.964 1.00 37.25 429 PHE B C 1
ATOM 2755 O O . PHE A 1 408 ? 159.117 69.846 164.998 1.00 35.24 429 PHE B O 1
ATOM 2763 N N . ALA A 1 409 ? 159.394 68.519 166.797 1.00 35.46 430 ALA B N 1
ATOM 2764 C CA . ALA A 1 409 ? 158.139 67.780 166.664 1.00 40.34 430 ALA B CA 1
ATOM 2765 C C . ALA A 1 409 ? 156.896 68.673 166.678 1.00 42.19 430 ALA B C 1
ATOM 2766 O O . ALA A 1 409 ? 155.957 68.439 165.918 1.00 41.72 430 ALA B O 1
ATOM 2768 N N . SER A 1 410 ? 156.897 69.683 167.548 1.00 46.77 431 SER B N 1
ATOM 2769 C CA . SER A 1 410 ? 155.796 70.643 167.654 1.00 46.00 431 SER B CA 1
ATOM 2770 C C . SER A 1 410 ? 155.440 71.291 166.324 1.00 45.97 431 SER B C 1
ATOM 2771 O O . SER A 1 410 ? 154.261 71.477 166.006 1.00 45.49 431 SER B O 1
ATOM 2774 N N . THR A 1 411 ? 156.463 71.633 165.553 1.00 44.93 432 THR B N 1
ATOM 2775 C CA . THR A 1 411 ? 156.297 72.506 164.402 1.00 39.48 432 THR B CA 1
ATOM 2776 C C . THR A 1 411 ? 156.577 71.783 163.080 1.00 38.00 432 THR B C 1
ATOM 2777 O O . THR A 1 411 ? 156.712 72.417 162.037 1.00 37.17 432 THR B O 1
ATOM 2781 N N . LYS A 1 412 ? 156.645 70.457 163.123 1.00 38.40 433 LYS B N 1
ATOM 2782 C CA . LYS A 1 412 ? 157.157 69.691 161.993 1.00 36.27 433 LYS B CA 1
ATOM 2783 C C . LYS A 1 412 ? 156.164 69.529 160.850 1.00 36.98 433 LYS B C 1
ATOM 2784 O O . LYS A 1 412 ? 156.559 69.549 159.686 1.00 37.74 433 LYS B O 1
ATOM 2790 N N . LYS A 1 413 ? 154.878 69.404 161.164 1.00 38.23 434 LYS B N 1
ATOM 2791 C CA . LYS A 1 413 ? 153.867 69.341 160.114 1.00 37.88 434 LYS B CA 1
ATOM 2792 C C . LYS A 1 413 ? 153.736 70.695 159.437 1.00 36.00 434 LYS B C 1
ATOM 2793 O O . LYS A 1 413 ? 153.904 70.797 158.220 1.00 36.18 434 LYS B O 1
ATOM 2799 N N . ILE A 1 414 ? 153.480 71.734 160.227 1.00 33.87 435 ILE B N 1
ATOM 2800 C CA . ILE A 1 414 ? 153.281 73.069 159.676 1.00 32.59 435 ILE B CA 1
ATOM 2801 C C . ILE A 1 414 ? 154.449 73.476 158.796 1.00 32.66 435 ILE B C 1
ATOM 2802 O O . ILE A 1 414 ? 154.259 73.858 157.639 1.00 33.71 435 ILE B O 1
ATOM 2807 N N . ALA A 1 415 ? 155.659 73.300 159.315 1.00 35.13 436 ALA B N 1
ATOM 2808 C CA . ALA A 1 415 ? 156.848 73.730 158.604 1.00 32.54 436 ALA B CA 1
ATOM 2809 C C . ALA A 1 415 ? 156.924 72.994 157.288 1.00 34.43 436 ALA B C 1
ATOM 2810 O O . ALA A 1 415 ? 157.162 73.613 156.251 1.00 37.77 436 ALA B O 1
ATOM 2812 N N . GLU A 1 416 ? 156.605 71.703 157.299 1.00 32.39 437 GLU B N 1
ATOM 2813 C CA . GLU A 1 416 ? 156.694 70.949 156.059 1.00 36.23 437 GLU B CA 1
ATOM 2814 C C . GLU A 1 416 ? 155.625 71.463 155.114 1.00 35.25 437 GLU B C 1
ATOM 2815 O O . GLU A 1 416 ? 155.908 71.771 153.949 1.00 35.16 437 GLU B O 1
ATOM 2821 N N . GLU A 1 417 ? 154.424 71.646 155.653 1.00 33.52 438 GLU B N 1
ATOM 2822 C CA . GLU A 1 417 ? 153.317 72.162 154.872 1.00 34.21 438 GLU B CA 1
ATOM 2823 C C . GLU A 1 417 ? 153.715 73.521 154.334 1.00 33.06 438 GLU B C 1
ATOM 2824 O O . GLU A 1 417 ? 153.396 73.876 153.201 1.00 32.59 438 GLU B O 1
ATOM 2830 N N . LEU A 1 418 ? 154.432 74.278 155.155 1.00 29.73 439 LEU B N 1
ATOM 2831 C CA . LEU A 1 418 ? 154.835 75.606 154.750 1.00 30.48 439 LEU B CA 1
ATOM 2832 C C . LEU A 1 418 ? 155.960 75.555 153.732 1.00 31.82 439 LEU B C 1
ATOM 2833 O O . LEU A 1 418 ? 155.980 76.331 152.778 1.00 32.08 439 LEU B O 1
ATOM 2838 N N . GLN A 1 419 ? 156.868 74.601 153.909 1.00 33.77 440 GLN B N 1
ATOM 2839 C CA . GLN A 1 419 ? 158.067 74.566 153.084 1.00 34.73 440 GLN B CA 1
ATOM 2840 C C . GLN A 1 419 ? 157.710 74.382 151.625 1.00 34.73 440 GLN B C 1
ATOM 2841 O O . GLN A 1 419 ? 158.153 75.149 150.766 1.00 35.66 440 GLN B O 1
ATOM 2847 N N . THR A 1 420 ? 156.898 73.371 151.345 1.00 35.60 441 THR B N 1
ATOM 2848 C CA . THR A 1 420 ? 156.510 73.111 149.976 1.00 30.90 441 THR B CA 1
ATOM 2849 C C . THR A 1 420 ? 155.717 74.296 149.426 1.00 32.20 441 THR B C 1
ATOM 2850 O O . THR A 1 420 ? 155.816 74.598 148.234 1.00 35.37 441 THR B O 1
ATOM 2854 N N . ALA A 1 421 ? 155.015 75.024 150.296 1.00 29.70 442 ALA B N 1
ATOM 2855 C CA . ALA A 1 421 ? 154.295 76.211 149.846 1.00 28.76 442 ALA B CA 1
ATOM 2856 C C . ALA A 1 421 ? 155.310 77.191 149.287 1.00 31.09 442 ALA B C 1
ATOM 2857 O O . ALA A 1 421 ? 155.151 77.718 148.179 1.00 34.93 442 ALA B O 1
ATOM 2859 N N . GLN A 1 422 ? 156.392 77.364 150.033 1.00 33.56 443 GLN B N 1
ATOM 2860 C CA . GLN A 1 422 ? 157.466 78.256 149.635 1.00 31.82 443 GLN B CA 1
ATOM 2861 C C . GLN A 1 422 ? 158.088 77.774 148.329 1.00 28.48 443 GLN B C 1
ATOM 2862 O O . GLN A 1 422 ? 158.493 78.581 147.484 1.00 26.36 443 GLN B O 1
ATOM 2868 N N . PHE A 1 423 ? 158.176 76.457 148.176 1.00 24.82 444 PHE B N 1
ATOM 2869 C CA . PHE A 1 423 ? 158.653 75.898 146.925 1.00 29.73 444 PHE B CA 1
ATOM 2870 C C . PHE A 1 423 ? 157.704 76.260 145.786 1.00 30.90 444 PHE B C 1
ATOM 2871 O O . PHE A 1 423 ? 158.143 76.714 144.727 1.00 30.74 444 PHE B O 1
ATOM 2879 N N . ALA A 1 424 ? 156.402 76.088 146.018 1.00 33.55 445 ALA B N 1
ATOM 2880 C CA . ALA A 1 424 ? 155.421 76.324 144.967 1.00 31.31 445 ALA B CA 1
ATOM 2881 C C . ALA A 1 424 ? 155.474 77.774 144.507 1.00 31.70 445 ALA B C 1
ATOM 2882 O O . ALA A 1 424 ? 155.513 78.047 143.302 1.00 32.00 445 ALA B O 1
ATOM 2884 N N . ARG A 1 425 ? 155.603 78.688 145.464 1.00 30.46 446 ARG B N 1
ATOM 2885 C CA . ARG A 1 425 ? 155.697 80.101 145.137 1.00 30.53 446 ARG B CA 1
ATOM 2886 C C . ARG A 1 425 ? 156.921 80.344 144.278 1.00 30.30 446 ARG B C 1
ATOM 2887 O O . ARG A 1 425 ? 156.882 81.130 143.332 1.00 30.33 446 ARG B O 1
ATOM 2895 N N . TRP A 1 426 ? 158.008 79.657 144.602 1.00 31.50 447 TRP B N 1
ATOM 2896 C CA . TRP A 1 426 ? 159.215 79.786 143.808 1.00 31.64 447 TRP B CA 1
ATOM 2897 C C . TRP A 1 426 ? 158.961 79.245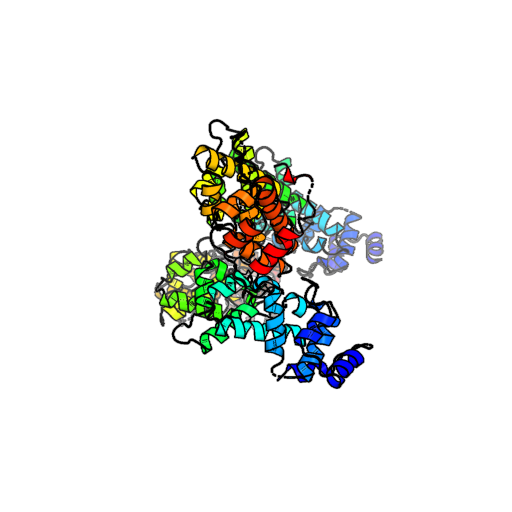 142.409 1.00 31.73 447 TRP B C 1
ATOM 2898 O O . TRP A 1 426 ? 159.240 79.922 141.416 1.00 30.84 447 TRP B O 1
ATOM 2909 N N . LEU A 1 427 ? 158.349 78.063 142.339 1.00 30.90 448 LEU B N 1
ATOM 2910 C CA . LEU A 1 427 ? 158.155 77.398 141.056 1.00 31.68 448 LEU B CA 1
ATOM 2911 C C . LEU A 1 427 ? 157.351 78.242 140.084 1.00 34.93 448 LEU B C 1
ATOM 2912 O O . LEU A 1 427 ? 157.750 78.407 138.932 1.00 36.60 448 LEU B O 1
ATOM 2917 N N . GLN A 1 428 ? 156.220 78.771 140.540 1.00 33.43 449 GLN B N 1
ATOM 2918 C CA . GLN A 1 428 ? 155.396 79.615 139.682 1.00 37.37 449 GLN B CA 1
ATOM 2919 C C . GLN A 1 428 ? 156.128 80.919 139.347 1.00 37.04 449 GLN B C 1
ATOM 2920 O O . GLN A 1 428 ? 155.958 81.456 138.252 1.00 36.73 449 GLN B O 1
ATOM 2926 N N . LEU A 1 429 ? 156.947 81.423 140.272 1.00 36.69 450 LEU B N 1
ATOM 2927 C CA . LEU A 1 429 ? 157.740 82.621 139.983 1.00 36.84 450 LEU B CA 1
ATOM 2928 C C . LEU A 1 429 ? 158.855 82.301 139.003 1.00 35.06 450 LEU B C 1
ATOM 2929 O O . LEU A 1 429 ? 159.540 83.197 138.519 1.00 34.80 450 LEU B O 1
ATOM 2934 N N . GLY A 1 430 ? 159.046 81.014 138.735 1.00 38.15 451 GLY B N 1
ATOM 2935 C CA . GLY A 1 430 ? 159.992 80.573 137.730 1.00 37.01 451 GLY B CA 1
ATOM 2936 C C . GLY A 1 430 ? 161.437 80.546 138.181 1.00 35.51 451 GLY B C 1
ATOM 2937 O O . GLY A 1 430 ? 162.346 80.616 137.357 1.00 35.18 451 GLY B O 1
ATOM 2938 N N . LYS A 1 431 ? 161.654 80.438 139.485 1.00 34.95 452 LYS B N 1
ATOM 2939 C CA . LYS A 1 431 ? 163.010 80.389 140.014 1.00 34.28 452 LYS B CA 1
ATOM 2940 C C . LYS A 1 431 ? 163.703 79.101 139.606 1.00 37.07 452 LYS B C 1
ATOM 2941 O O . LYS A 1 431 ? 163.163 78.008 139.780 1.00 36.65 452 LYS B O 1
ATOM 2947 N N . THR A 1 432 ? 164.884 79.257 139.014 1.00 37.44 453 THR B N 1
ATOM 2948 C CA . THR A 1 432 ? 165.704 78.137 138.569 1.00 40.21 453 THR B CA 1
ATOM 2949 C C . THR A 1 432 ? 166.724 77.783 139.651 1.00 42.51 453 THR B C 1
ATOM 2950 O O . THR A 1 432 ? 166.974 78.577 140.559 1.00 42.74 453 THR B O 1
ATOM 2954 N N . GLU A 1 433 ? 167.285 76.581 139.563 1.00 43.55 454 GLU B N 1
ATOM 2955 C CA . GLU A 1 433 ? 168.294 76.098 140.512 1.00 44.27 454 GLU B CA 1
ATOM 2956 C C . GLU A 1 433 ? 169.371 77.133 140.887 1.00 46.47 454 GLU B C 1
ATOM 2957 O O . GLU A 1 433 ? 169.635 77.346 142.073 1.00 46.24 454 GLU B O 1
ATOM 2963 N N . ASP A 1 434 ? 169.986 77.785 139.901 1.00 47.02 455 ASP B N 1
ATOM 2964 C CA . ASP A 1 434 ? 171.050 78.739 140.219 1.00 47.52 455 ASP B CA 1
ATOM 2965 C C . ASP A 1 434 ? 170.480 80.062 140.742 1.00 44.80 455 ASP B C 1
ATOM 2966 O O . ASP A 1 434 ? 171.198 80.857 141.361 1.00 44.92 455 ASP B O 1
ATOM 2971 N N . ASP A 1 435 ? 169.177 80.258 140.569 1.00 45.23 456 ASP B N 1
ATOM 2972 C CA . ASP A 1 435 ? 168.519 81.452 141.083 1.00 43.85 456 ASP B CA 1
ATOM 2973 C C . ASP A 1 435 ? 168.372 81.298 142.593 1.00 41.02 456 ASP B C 1
ATOM 2974 O O . ASP A 1 435 ? 168.669 82.217 143.362 1.00 39.41 456 ASP B O 1
ATOM 2979 N N . ILE A 1 436 ? 167.924 80.116 143.009 1.00 43.91 457 ILE B N 1
ATOM 2980 C CA . ILE A 1 436 ? 167.742 79.819 144.424 1.00 40.79 457 ILE B CA 1
ATOM 2981 C C . ILE A 1 436 ? 169.089 79.658 145.122 1.00 38.49 457 ILE B C 1
ATOM 2982 O O . ILE A 1 436 ? 169.258 80.131 146.247 1.00 39.18 457 ILE B O 1
ATOM 2987 N N . PHE A 1 437 ? 170.041 79.003 144.456 1.00 40.22 458 PHE B N 1
ATOM 2988 C CA . PHE A 1 437 ? 171.420 78.949 144.947 1.00 39.14 458 PHE B CA 1
ATOM 2989 C C . PHE A 1 437 ? 171.917 80.360 145.243 1.00 40.76 458 PHE B C 1
ATOM 2990 O O . PHE A 1 437 ? 172.420 80.635 146.335 1.00 38.43 458 PHE B O 1
ATOM 2998 N N . ALA A 1 438 ? 171.766 81.248 144.261 1.00 37.72 459 ALA B N 1
ATOM 2999 C CA . ALA A 1 438 ? 172.121 82.655 144.432 1.00 37.66 459 ALA B CA 1
ATOM 3000 C C . ALA A 1 438 ? 171.408 83.296 145.625 1.00 37.17 459 ALA B C 1
ATOM 3001 O O . ALA A 1 438 ? 172.024 83.978 146.446 1.00 35.50 459 ALA B O 1
ATOM 3003 N N . LEU A 1 439 ? 170.106 83.048 145.726 1.00 40.23 460 LEU B N 1
ATOM 3004 C CA . LEU A 1 439 ? 169.251 83.772 146.660 1.00 39.54 460 LEU B CA 1
ATOM 3005 C C . LEU A 1 439 ? 169.221 83.173 148.070 1.00 37.96 460 LEU B C 1
ATOM 3006 O O . LEU A 1 439 ? 168.739 83.806 149.007 1.00 37.48 460 LEU B O 1
ATOM 3011 N N . LEU A 1 440 ? 169.775 81.975 148.227 1.00 40.35 461 LEU B N 1
ATOM 3012 C CA . LEU A 1 440 ? 170.075 81.432 149.551 1.00 37.85 461 LEU B CA 1
ATOM 3013 C C . LEU A 1 440 ? 171.495 81.773 150.007 1.00 37.49 461 LEU B C 1
ATOM 3014 O O . LEU A 1 440 ? 171.939 81.298 151.053 1.00 35.74 461 LEU B O 1
ATOM 3019 N N . LYS A 1 441 ? 172.196 82.585 149.213 1.00 38.46 462 LYS B N 1
ATOM 3020 C CA . LYS A 1 441 ? 173.576 82.995 149.496 1.00 37.71 462 LYS B CA 1
ATOM 3021 C C . LYS A 1 441 ? 174.501 81.810 149.762 1.00 35.32 462 LYS B C 1
ATOM 3022 O O . LYS A 1 441 ? 175.373 81.880 150.625 1.00 33.32 462 LYS B O 1
ATOM 3028 N N . LEU A 1 442 ? 174.311 80.725 149.017 1.00 37.15 463 LEU B N 1
ATOM 3029 C CA . LEU A 1 442 ? 175.146 79.537 149.174 1.00 38.26 463 LEU B CA 1
ATOM 3030 C C . LEU A 1 442 ? 176.528 79.676 148.543 1.00 40.45 463 LEU B C 1
ATOM 3031 O O . LEU A 1 442 ? 176.737 80.439 147.599 1.00 41.52 463 LEU B O 1
ATOM 3036 N N . LYS A 1 443 ? 177.470 78.917 149.089 1.00 40.06 464 LYS B N 1
ATOM 3037 C CA . LYS A 1 443 ? 178.800 78.796 148.520 1.00 41.95 464 LYS B CA 1
ATOM 3038 C C . LYS A 1 443 ? 179.041 77.327 148.197 1.00 43.06 464 LYS B C 1
ATOM 3039 O O . LYS A 1 443 ? 178.222 76.471 148.540 1.00 43.84 464 LYS B O 1
ATOM 3045 N N . LEU A 1 444 ? 180.153 77.036 147.530 1.00 40.72 465 LEU B N 1
ATOM 3046 C CA . LEU A 1 444 ? 180.521 75.656 147.236 1.00 40.65 465 LEU B CA 1
ATOM 3047 C C . LEU A 1 444 ? 180.899 74.906 148.512 1.00 41.33 465 LEU B C 1
ATOM 3048 O O . LEU A 1 444 ? 180.562 73.732 148.686 1.00 39.67 465 LEU B O 1
ATOM 3053 N N . THR A 1 445 ? 181.602 75.595 149.405 1.00 44.16 466 THR B N 1
ATOM 3054 C CA . THR A 1 445 ? 182.108 74.972 150.620 1.00 45.05 466 THR B CA 1
ATOM 3055 C C . THR A 1 445 ? 181.098 75.020 151.765 1.00 45.34 466 THR B C 1
ATOM 3056 O O . THR A 1 445 ? 181.426 74.705 152.908 1.00 45.14 466 THR B O 1
ATOM 3060 N N . THR A 1 446 ? 179.869 75.411 151.446 1.00 45.59 467 THR B N 1
ATOM 3061 C CA . THR A 1 446 ? 178.771 75.347 152.399 1.00 43.48 467 THR B CA 1
ATOM 3062 C C . THR A 1 446 ? 178.453 73.880 152.674 1.00 45.02 467 THR B C 1
ATOM 3063 O O . THR A 1 446 ? 178.306 73.097 151.737 1.00 46.16 467 THR B O 1
ATOM 3067 N N . PRO A 1 447 ? 178.374 73.493 153.958 1.00 44.93 468 PRO B N 1
ATOM 3068 C CA . PRO A 1 447 ? 178.009 72.113 154.307 1.00 46.10 468 PRO B CA 1
ATOM 3069 C C . PRO A 1 447 ? 176.632 71.753 153.782 1.00 47.20 468 PRO B C 1
ATOM 3070 O O . PRO A 1 447 ? 175.731 72.576 153.904 1.00 48.15 468 PRO B O 1
ATOM 3074 N N . THR A 1 448 ? 176.459 70.551 153.239 1.00 46.17 469 THR B N 1
ATOM 3075 C CA . THR A 1 448 ? 175.149 70.136 152.739 1.00 45.68 469 THR B CA 1
ATOM 3076 C C . THR A 1 448 ? 174.135 70.041 153.881 1.00 45.01 469 THR B C 1
ATOM 3077 O O . THR A 1 448 ? 172.929 69.954 153.646 1.00 44.46 469 THR B O 1
ATOM 3081 N N . THR A 1 449 ? 174.644 70.033 155.111 1.00 46.02 470 THR B N 1
ATOM 3082 C CA . THR A 1 449 ? 173.830 69.820 156.299 1.00 45.27 470 THR B CA 1
ATOM 3083 C C . THR A 1 449 ? 173.281 71.133 156.854 1.00 45.13 470 THR B C 1
ATOM 3084 O O . THR A 1 449 ? 172.391 71.126 157.706 1.00 45.01 470 THR B O 1
ATOM 3088 N N . ASP A 1 450 ? 173.831 72.253 156.388 1.00 44.32 471 ASP B N 1
ATOM 3089 C CA . ASP A 1 450 ? 173.283 73.571 156.710 1.00 44.02 471 ASP B CA 1
ATOM 3090 C C . ASP A 1 450 ? 171.813 73.655 156.305 1.00 45.56 471 ASP B C 1
ATOM 3091 O O . ASP A 1 450 ? 171.386 72.989 155.362 1.00 47.25 471 ASP B O 1
ATOM 3096 N N . PRO A 1 451 ? 171.025 74.441 157.048 1.00 44.04 472 PRO B N 1
ATOM 3097 C CA . PRO A 1 451 ? 169.617 74.676 156.711 1.00 43.41 472 PRO B CA 1
ATOM 3098 C C . PRO A 1 451 ? 169.367 74.991 155.226 1.00 41.41 472 PRO B C 1
ATOM 3099 O O . PRO A 1 451 ? 168.656 74.241 154.543 1.00 41.85 472 PRO B O 1
ATOM 3103 N N . GLU A 1 452 ? 169.951 76.082 154.738 1.00 39.39 473 GLU B N 1
ATOM 3104 C CA . GLU A 1 452 ? 169.761 76.502 153.353 1.00 40.04 473 GLU B CA 1
ATOM 3105 C C . GLU A 1 452 ? 170.259 75.474 152.331 1.00 40.03 473 GLU B C 1
ATOM 3106 O O . GLU A 1 452 ? 169.627 75.271 151.298 1.00 39.62 473 GLU B O 1
ATOM 3112 N N . ALA A 1 453 ? 171.394 74.843 152.608 1.00 39.54 474 ALA B N 1
ATOM 3113 C CA . ALA A 1 453 ? 171.949 73.842 151.700 1.00 38.76 474 ALA B CA 1
ATOM 3114 C C . ALA A 1 453 ? 171.058 72.607 151.586 1.00 37.03 474 ALA B C 1
ATOM 3115 O O . ALA A 1 453 ? 171.172 71.837 150.634 1.00 38.71 474 ALA B O 1
ATOM 3117 N N . ILE A 1 454 ? 170.192 72.407 152.574 1.00 41.59 475 ILE B N 1
ATOM 3118 C CA . ILE A 1 454 ? 169.182 71.356 152.504 1.00 41.45 475 ILE B CA 1
ATOM 3119 C C . ILE A 1 454 ? 167.962 71.841 151.725 1.00 42.73 475 ILE B C 1
ATOM 3120 O O . ILE A 1 454 ? 167.509 71.177 150.782 1.00 45.19 475 ILE B O 1
ATOM 3125 N N . VAL A 1 455 ? 167.437 72.997 152.134 1.00 39.95 476 VAL B N 1
ATOM 3126 C CA . VAL A 1 455 ? 166.300 73.624 151.456 1.00 38.98 476 VAL B CA 1
ATOM 3127 C C . VAL A 1 455 ? 166.501 73.647 149.946 1.00 39.09 476 VAL B C 1
ATOM 3128 O O . VAL A 1 455 ? 165.640 73.204 149.189 1.00 40.69 476 VAL B O 1
ATOM 3132 N N . PHE A 1 456 ? 167.649 74.168 149.531 1.00 37.20 477 PHE B N 1
ATOM 3133 C CA . PHE A 1 456 ? 168.057 74.227 148.133 1.00 37.47 477 PHE B CA 1
ATOM 3134 C C . PHE A 1 456 ? 167.928 72.881 147.411 1.00 37.93 477 PHE B C 1
ATOM 3135 O O . PHE A 1 456 ? 167.322 72.785 146.330 1.00 39.00 477 PHE B O 1
ATOM 3143 N N . TYR A 1 457 ? 168.485 71.841 148.022 1.00 36.65 478 TYR B N 1
ATOM 3144 C CA . TYR A 1 457 ? 168.391 70.495 147.471 1.00 37.48 478 TYR B CA 1
ATOM 3145 C C . TYR A 1 457 ? 166.947 70.020 147.302 1.00 42.68 478 TYR B C 1
ATOM 3146 O O . TYR A 1 457 ? 166.559 69.514 146.234 1.00 43.84 478 TYR B O 1
ATOM 3155 N N . GLN A 1 458 ? 166.157 70.182 148.360 1.00 40.51 479 GLN B N 1
ATOM 3156 C CA . GLN A 1 458 ? 164.763 69.753 148.340 1.00 41.17 479 GLN B CA 1
ATOM 3157 C C . GLN A 1 458 ? 163.976 70.519 147.273 1.00 40.42 479 GLN B C 1
ATOM 3158 O O . GLN A 1 458 ? 163.059 69.967 146.644 1.00 41.27 479 GLN B O 1
ATOM 3164 N N . TYR A 1 459 ? 164.347 71.781 147.060 1.00 39.48 480 TYR B N 1
ATOM 3165 C CA . TYR A 1 459 ? 163.759 72.567 145.979 1.00 38.32 480 TYR B CA 1
ATOM 3166 C C . TYR A 1 459 ? 164.125 71.951 144.630 1.00 35.19 480 TYR B C 1
ATOM 3167 O O . TYR A 1 459 ? 163.304 71.927 143.715 1.00 31.60 480 TYR B O 1
ATOM 3176 N N . LYS A 1 460 ? 165.361 71.477 144.493 1.00 37.68 481 LYS B N 1
ATOM 3177 C CA . LYS A 1 460 ? 165.747 70.861 143.228 1.00 38.85 481 LYS B CA 1
ATOM 3178 C C . LYS A 1 460 ? 164.937 69.592 142.977 1.00 36.92 481 LYS B C 1
ATOM 3179 O O . LYS A 1 460 ? 164.498 69.352 141.857 1.00 35.37 481 LYS B O 1
ATOM 3185 N N . LEU A 1 461 ? 164.731 68.782 144.013 1.00 39.02 482 LEU B N 1
ATOM 3186 C CA . LEU A 1 461 ? 163.881 67.592 143.870 1.00 39.11 482 LEU B CA 1
ATOM 3187 C C . LEU A 1 461 ? 162.451 67.932 143.469 1.00 37.73 482 LEU B C 1
ATOM 3188 O O . LEU A 1 461 ? 161.836 67.245 142.647 1.00 38.39 482 LEU B O 1
ATOM 3193 N N . PHE A 1 462 ? 161.937 69.005 144.053 1.00 34.85 483 PHE B N 1
ATOM 3194 C CA . PHE A 1 462 ? 160.582 69.462 143.789 1.00 35.39 483 PHE B CA 1
ATOM 3195 C C . PHE A 1 462 ? 160.429 69.921 142.325 1.00 37.44 483 PHE B C 1
ATOM 3196 O O . PHE A 1 462 ? 159.548 69.454 141.571 1.00 37.37 483 PHE B O 1
ATOM 3212 N N . ASP A 1 464 ? 162.402 69.262 139.868 1.00 42.49 485 ASP B N 1
ATOM 3213 C CA . ASP A 1 464 ? 162.608 68.104 139.000 1.00 43.33 485 ASP B CA 1
ATOM 3214 C C . ASP A 1 464 ? 161.362 67.233 138.967 1.00 45.38 485 ASP B C 1
ATOM 3215 O O . ASP A 1 464 ? 161.150 66.484 138.019 1.00 46.52 485 ASP B O 1
ATOM 3220 N N . ALA A 1 465 ? 160.538 67.325 140.005 1.00 43.80 486 ALA B N 1
ATOM 3221 C CA . ALA A 1 465 ? 159.317 66.531 140.046 1.00 45.78 486 ALA B CA 1
ATOM 3222 C C . ALA A 1 465 ? 158.132 67.331 139.505 1.00 47.65 486 ALA B C 1
ATOM 3223 O O . ALA A 1 465 ? 156.984 66.892 139.595 1.00 48.70 486 ALA B O 1
ATOM 3225 N N . HIS A 1 466 ? 158.414 68.503 138.940 1.00 50.41 487 HIS B N 1
ATOM 3226 C CA . HIS A 1 466 ? 157.353 69.345 138.377 1.00 48.83 487 HIS B CA 1
ATOM 3227 C C . HIS A 1 466 ? 157.715 69.981 137.024 1.00 48.90 487 HIS B C 1
ATOM 3228 O O . HIS A 1 466 ? 157.331 71.122 136.746 1.00 45.48 487 HIS B O 1
ATOM 3243 N N . LYS A 1 468 ? 156.521 69.647 134.237 1.00 59.72 489 LYS B N 1
ATOM 3244 C CA . LYS A 1 468 ? 155.301 70.004 133.523 1.00 59.42 489 LYS B CA 1
ATOM 3245 C C . LYS A 1 468 ? 154.832 71.441 133.782 1.00 59.01 489 LYS B C 1
ATOM 3246 O O . LYS A 1 468 ? 154.702 72.243 132.856 1.00 58.77 489 LYS B O 1
ATOM 3252 N N . LEU A 1 469 ? 154.624 71.761 135.057 1.00 58.61 490 LEU B N 1
ATOM 3253 C CA . LEU A 1 469 ? 154.171 73.082 135.496 1.00 57.78 490 LEU B CA 1
ATOM 3254 C C . LEU A 1 469 ? 155.131 74.213 135.175 1.00 59.31 490 LEU B C 1
ATOM 3255 O O . LEU A 1 469 ? 154.745 75.384 135.183 1.00 61.35 490 LEU B O 1
ATOM 3260 N N . ALA A 1 470 ? 156.384 73.861 134.916 1.00 60.02 491 ALA B N 1
ATOM 3261 C CA . ALA A 1 470 ? 157.444 74.829 134.655 1.00 60.19 491 ALA B CA 1
ATOM 3262 C C . ALA A 1 470 ? 157.113 75.842 133.548 1.00 61.19 491 ALA B C 1
ATOM 3263 O O . ALA A 1 470 ? 157.866 76.795 133.341 1.00 61.00 491 ALA B O 1
ATOM 3265 N N . ALA A 1 471 ? 156.000 75.626 132.843 1.00 60.78 492 ALA B N 1
ATOM 3266 C CA . ALA A 1 471 ? 155.481 76.562 131.840 1.00 58.81 492 ALA B CA 1
ATOM 3267 C C . ALA A 1 471 ? 155.371 77.986 132.393 1.00 57.03 492 ALA B C 1
ATOM 3268 O O . ALA A 1 471 ? 155.567 78.966 131.667 1.00 57.15 492 ALA B O 1
ATOM 3270 N N . ALA A 1 472 ? 155.040 78.085 133.678 1.00 58.61 493 ALA B N 1
ATOM 3271 C CA . ALA A 1 472 ? 155.001 79.360 134.384 1.00 56.49 493 ALA B CA 1
ATOM 3272 C C . ALA A 1 472 ? 156.418 79.890 134.611 1.00 57.57 493 ALA B C 1
ATOM 3273 O O . ALA A 1 472 ? 156.627 81.089 134.802 1.00 58.10 493 ALA B O 1
ATOM 3275 N N . GLY B 1 42 ? 176.624 62.137 190.228 1.00 56.39 63 GLY A N 1
ATOM 3276 C CA . GLY B 1 42 ? 176.353 61.037 189.320 1.00 58.43 63 GLY A CA 1
ATOM 3277 C C . GLY B 1 42 ? 175.233 60.132 189.800 1.00 58.83 63 GLY A C 1
ATOM 3278 O O . GLY B 1 42 ? 175.465 58.969 190.137 1.00 60.87 63 GLY A O 1
ATOM 3279 N N . LYS B 1 43 ? 174.014 60.669 189.822 1.00 66.79 64 LYS A N 1
ATOM 3280 C CA . LYS B 1 43 ? 172.832 59.938 190.290 1.00 66.33 64 LYS A CA 1
ATOM 3281 C C . LYS B 1 43 ? 172.355 58.887 189.287 1.00 66.69 64 LYS A C 1
ATOM 3282 O O . LYS B 1 43 ? 172.043 57.754 189.659 1.00 66.10 64 LYS A O 1
ATOM 3288 N N . LEU B 1 44 ? 172.315 59.285 188.017 1.00 64.15 65 LEU A N 1
ATOM 3289 C CA . LEU B 1 44 ? 171.645 58.541 186.948 1.00 61.12 65 LEU A CA 1
ATOM 3290 C C . LEU B 1 44 ? 172.179 57.125 186.719 1.00 63.93 65 LEU A C 1
ATOM 3291 O O . LEU B 1 44 ? 171.444 56.245 186.265 1.00 60.95 65 LEU A O 1
ATOM 3296 N N . ALA B 1 45 ? 173.451 56.904 187.033 1.00 58.69 66 ALA A N 1
ATOM 3297 C CA . ALA B 1 45 ? 174.053 55.585 186.865 1.00 63.33 66 ALA A CA 1
ATOM 3298 C C . ALA B 1 45 ? 173.455 54.574 187.839 1.00 63.71 66 ALA A C 1
ATOM 3299 O O . ALA B 1 45 ? 173.301 53.398 187.509 1.00 67.03 66 ALA A O 1
ATOM 3301 N N . ASP B 1 46 ? 173.115 55.046 189.036 1.00 69.84 67 ASP A N 1
ATOM 3302 C CA . ASP B 1 46 ? 172.564 54.200 190.094 1.00 69.71 67 ASP A CA 1
ATOM 3303 C C . ASP B 1 46 ? 171.138 53.752 189.778 1.00 68.17 67 ASP A C 1
ATOM 3304 O O . ASP B 1 46 ? 170.730 52.645 190.135 1.00 68.64 67 ASP A O 1
ATOM 3309 N N . LEU B 1 47 ? 170.392 54.619 189.101 1.00 67.15 68 LEU A N 1
ATOM 3310 C CA . LEU B 1 47 ? 168.985 54.372 188.799 1.00 62.24 68 LEU A CA 1
ATOM 3311 C C . LEU B 1 47 ? 168.772 53.247 187.791 1.00 59.19 68 LEU A C 1
ATOM 3312 O O . LEU B 1 47 ? 167.778 52.521 187.860 1.00 59.71 68 LEU A O 1
ATOM 3317 N N . PHE B 1 48 ? 169.701 53.104 186.853 1.00 60.09 69 PHE A N 1
ATOM 3318 C CA . PHE B 1 48 ? 169.554 52.108 185.798 1.00 59.10 69 PHE A CA 1
ATOM 3319 C C . PHE B 1 48 ? 170.066 50.729 186.219 1.00 62.15 69 PHE A C 1
ATOM 3320 O O . PHE B 1 48 ? 170.285 49.856 185.380 1.00 63.92 69 PHE A O 1
ATOM 3328 N N . GLU B 1 49 ? 170.251 50.542 187.523 1.00 65.05 70 GLU A N 1
ATOM 3329 C CA . GLU B 1 49 ? 170.503 49.221 188.089 1.00 66.59 70 GLU A CA 1
ATOM 3330 C C . GLU B 1 49 ? 169.180 48.477 188.225 1.00 66.42 70 GLU A C 1
ATOM 3331 O O . GLU B 1 49 ? 168.994 47.389 187.674 1.00 65.53 70 GLU A O 1
ATOM 3337 N N . SER B 1 50 ? 168.260 49.097 188.959 1.00 66.69 71 SER A N 1
ATOM 3338 C CA . SER B 1 50 ? 166.941 48.535 189.224 1.00 66.75 71 SER A CA 1
ATOM 3339 C C . SER B 1 50 ? 165.972 48.727 188.058 1.00 65.95 71 SER A C 1
ATOM 3340 O O . SER B 1 50 ? 164.756 48.757 188.256 1.00 65.39 71 SER A O 1
ATOM 3343 N N . THR B 1 51 ? 166.512 48.855 186.849 1.00 64.97 72 THR A N 1
ATOM 3344 C CA . THR B 1 51 ? 165.696 49.087 185.661 1.00 62.50 72 THR A CA 1
ATOM 3345 C C . THR B 1 51 ? 165.446 47.790 184.900 1.00 59.54 72 THR A C 1
ATOM 3346 O O . THR B 1 51 ? 166.360 46.988 184.702 1.00 59.37 72 THR A O 1
ATOM 3350 N N . ALA B 1 52 ? 164.197 47.585 184.491 1.00 59.72 73 ALA A N 1
ATOM 3351 C CA . ALA B 1 52 ? 163.819 46.395 183.741 1.00 57.86 73 ALA A CA 1
ATOM 3352 C C . ALA B 1 52 ? 164.022 46.592 182.242 1.00 56.25 73 ALA A C 1
ATOM 3353 O O . ALA B 1 52 ? 163.265 47.313 181.591 1.00 57.52 73 ALA A O 1
ATOM 3355 N N . LEU B 1 53 ? 165.052 45.952 181.700 1.00 55.45 74 LEU A N 1
ATOM 3356 C CA . LEU B 1 53 ? 165.270 45.953 180.261 1.00 52.09 74 LEU A CA 1
ATOM 3357 C C . LEU B 1 53 ? 164.825 44.617 179.681 1.00 52.03 74 LEU A C 1
ATOM 3358 O O . LEU B 1 53 ? 164.848 43.597 180.371 1.00 55.14 74 LEU A O 1
ATOM 3363 N N . LYS B 1 54 ? 164.413 44.623 178.419 1.00 51.40 75 LYS A N 1
ATOM 3364 C CA . LYS B 1 54 ? 163.821 43.438 177.805 1.00 48.17 75 LYS A CA 1
ATOM 3365 C C . LYS B 1 54 ? 164.867 42.532 177.155 1.00 42.87 75 LYS A C 1
ATOM 3366 O O . LYS B 1 54 ? 166.046 42.573 177.502 1.00 39.26 75 LYS A O 1
ATOM 3372 N N . ALA B 1 56 ? 167.468 41.752 175.335 1.00 35.15 77 ALA A N 1
ATOM 3373 C CA . ALA B 1 56 ? 167.140 42.311 174.023 1.00 54.30 77 ALA A CA 1
ATOM 3374 C C . ALA B 1 56 ? 167.388 43.815 173.996 1.00 49.71 77 ALA A C 1
ATOM 3375 O O . ALA B 1 56 ? 167.937 44.351 173.033 1.00 48.27 77 ALA A O 1
ATOM 3377 N N . GLN B 1 57 ? 166.958 44.498 175.050 1.00 51.59 78 GLN A N 1
ATOM 3378 C CA . GLN B 1 57 ? 167.322 45.893 175.222 1.00 51.38 78 GLN A CA 1
ATOM 3379 C C . GLN B 1 57 ? 168.779 45.931 175.663 1.00 52.23 78 GLN A C 1
ATOM 3380 O O . GLN B 1 57 ? 169.555 46.773 175.209 1.00 52.87 78 GLN A O 1
ATOM 3386 N N . SER B 1 58 ? 169.152 44.992 176.529 1.00 52.04 79 SER A N 1
ATOM 3387 C CA . SER B 1 58 ? 170.503 44.963 177.073 1.00 50.77 79 SER A CA 1
ATOM 3388 C C . SER B 1 58 ? 171.485 44.237 176.152 1.00 52.05 79 SER A C 1
ATOM 3389 O O . SER B 1 58 ? 172.669 44.127 176.471 1.00 50.81 79 SER A O 1
ATOM 3392 N N . ALA B 1 59 ? 171.013 43.750 175.008 1.00 50.18 80 ALA A N 1
ATOM 3393 C CA . ALA B 1 59 ? 171.944 43.138 174.071 1.00 49.35 80 ALA A CA 1
ATOM 3394 C C . ALA B 1 59 ? 172.289 44.165 172.998 1.00 46.17 80 ALA A C 1
ATOM 3395 O O . ALA B 1 59 ? 173.364 44.115 172.394 1.00 47.64 80 ALA A O 1
ATOM 3397 N N . ARG B 1 60 ? 171.394 45.131 172.810 1.00 47.45 81 ARG A N 1
ATOM 3398 C CA . ARG B 1 60 ? 171.635 46.250 171.904 1.00 48.17 81 ARG A CA 1
ATOM 3399 C C . ARG B 1 60 ? 172.788 47.099 172.419 1.00 48.61 81 ARG A C 1
ATOM 3400 O O . ARG B 1 60 ? 173.757 47.373 171.702 1.00 49.87 81 ARG A O 1
ATOM 3408 N N . ILE B 1 61 ? 172.655 47.501 173.680 1.00 46.51 82 ILE A N 1
ATOM 3409 C CA . ILE B 1 61 ? 173.670 48.247 174.430 1.00 48.68 82 ILE A CA 1
ATOM 3410 C C . ILE B 1 61 ? 175.047 47.594 174.456 1.00 48.08 82 ILE A C 1
ATOM 3411 O O . ILE B 1 61 ? 176.053 48.227 174.248 1.00 48.75 82 ILE A O 1
ATOM 3416 N N . ASN B 1 62 ? 175.064 46.311 174.733 1.00 47.95 83 ASN A N 1
ATOM 3417 C CA . ASN B 1 62 ? 176.272 45.518 174.769 1.00 49.27 83 ASN A CA 1
ATOM 3418 C C . ASN B 1 62 ? 176.894 45.316 173.389 1.00 47.37 83 ASN A C 1
ATOM 3419 O O . ASN B 1 62 ? 178.121 45.213 173.243 1.00 47.87 83 ASN A O 1
ATOM 3424 N N . THR B 1 63 ? 176.040 45.366 172.374 1.00 51.28 84 THR A N 1
ATOM 3425 C CA . THR B 1 63 ? 176.507 45.406 170.994 1.00 48.78 84 THR A CA 1
ATOM 3426 C C . THR B 1 63 ? 177.195 46.746 170.735 1.00 44.25 84 THR A C 1
ATOM 3427 O O . THR B 1 63 ? 178.286 46.791 170.176 1.00 45.76 84 THR A O 1
ATOM 3431 N N . TRP B 1 64 ? 176.549 47.837 171.136 1.00 45.05 85 TRP A N 1
ATOM 3432 C CA . TRP B 1 64 ? 177.135 49.167 171.004 1.00 43.66 85 TRP A CA 1
ATOM 3433 C C . TRP B 1 64 ? 178.440 49.355 171.789 1.00 44.40 85 TRP A C 1
ATOM 3434 O O . TRP B 1 64 ? 179.271 50.170 171.405 1.00 45.34 85 TRP A O 1
ATOM 3445 N N . LEU B 1 65 ? 178.610 48.630 172.893 1.00 43.93 86 LEU A N 1
ATOM 3446 C CA . LEU B 1 65 ? 179.844 48.721 173.680 1.00 45.21 86 LEU A CA 1
ATOM 3447 C C . LEU B 1 65 ? 180.948 47.930 173.000 1.00 47.91 86 LEU A C 1
ATOM 3448 O O . LEU B 1 65 ? 182.107 48.353 172.940 1.00 46.99 86 LEU A O 1
ATOM 3453 N N . VAL B 1 66 ? 180.565 46.757 172.510 1.00 46.38 87 VAL A N 1
ATOM 3454 C CA . VAL B 1 66 ? 181.445 45.929 171.701 1.00 46.33 87 VAL A CA 1
ATOM 3455 C C . VAL B 1 66 ? 181.969 46.691 170.471 1.00 46.66 87 VAL A C 1
ATOM 3456 O O . VAL B 1 66 ? 183.177 46.892 170.343 1.00 47.68 87 VAL A O 1
ATOM 3460 N N . LYS B 1 67 ? 181.079 47.127 169.582 1.00 46.56 88 LYS A N 1
ATOM 3461 C CA . LYS B 1 67 ? 181.487 47.918 168.416 1.00 47.50 88 LYS A CA 1
ATOM 3462 C C . LYS B 1 67 ? 182.132 49.244 168.815 1.00 47.27 88 LYS A C 1
ATOM 3463 O O . LYS B 1 67 ? 183.189 49.613 168.305 1.00 45.85 88 LYS A O 1
ATOM 3469 N N . GLY B 1 68 ? 181.478 49.960 169.722 1.00 47.56 89 GLY A N 1
ATOM 3470 C CA . GLY B 1 68 ? 181.967 51.245 170.185 1.00 48.24 89 GLY A CA 1
ATOM 3471 C C . GLY B 1 68 ? 181.152 52.394 169.618 1.00 48.15 89 GLY A C 1
ATOM 3472 O O . GLY B 1 68 ? 181.582 53.546 169.672 1.00 47.40 89 GLY A O 1
ATOM 3473 N N . THR B 1 69 ? 179.978 52.081 169.072 1.00 47.56 90 THR A N 1
ATOM 3474 C CA . THR B 1 69 ? 179.158 53.072 168.372 1.00 50.50 90 THR A CA 1
ATOM 3475 C C . THR B 1 69 ? 178.838 54.296 169.236 1.00 53.73 90 THR A C 1
ATOM 3476 O O . THR B 1 69 ? 178.481 54.168 170.405 1.00 55.52 90 THR A O 1
ATOM 3480 N N . SER B 1 70 ? 178.976 55.478 168.640 1.00 55.37 91 SER A N 1
ATOM 3481 C CA . SER B 1 70 ? 178.765 56.750 169.330 1.00 54.81 91 SER A CA 1
ATOM 3482 C C . SER B 1 70 ? 177.329 56.914 169.814 1.00 56.75 91 SER A C 1
ATOM 3483 O O . SER B 1 70 ? 176.396 56.394 169.197 1.00 57.66 91 SER A O 1
ATOM 3486 N N . VAL B 1 71 ? 177.165 57.640 170.919 1.00 57.87 92 VAL A N 1
ATOM 3487 C CA . VAL B 1 71 ? 175.844 57.943 171.465 1.00 55.17 92 VAL A CA 1
ATOM 3488 C C . VAL B 1 71 ? 174.951 58.608 170.417 1.00 52.46 92 VAL A C 1
ATOM 3489 O O . VAL B 1 71 ? 173.743 58.380 170.390 1.00 54.42 92 VAL A O 1
ATOM 3493 N N . ASP B 1 72 ? 175.553 59.418 169.550 1.00 53.32 93 ASP A N 1
ATOM 3494 C CA . ASP B 1 72 ? 174.831 60.061 168.454 1.00 52.33 93 ASP A CA 1
ATOM 3495 C C . ASP B 1 72 ? 174.343 59.062 167.405 1.00 52.14 93 ASP A C 1
ATOM 3496 O O . ASP B 1 72 ? 173.168 59.063 167.039 1.00 53.74 93 ASP A O 1
ATOM 3501 N N . ASP B 1 73 ? 175.251 58.229 166.904 1.00 55.77 94 ASP A N 1
ATOM 3502 C CA . ASP B 1 73 ? 174.889 57.228 165.904 1.00 54.23 94 ASP A CA 1
ATOM 3503 C C . ASP B 1 73 ? 173.952 56.186 166.500 1.00 53.83 94 ASP A C 1
ATOM 3504 O O . ASP B 1 73 ? 173.074 55.665 165.810 1.00 54.46 94 ASP A O 1
ATOM 3509 N N . ALA B 1 74 ? 174.157 55.871 167.775 1.00 50.76 95 ALA A N 1
ATOM 3510 C CA . ALA B 1 74 ? 173.270 54.958 168.483 1.00 50.27 95 ALA A CA 1
ATOM 3511 C C . ALA B 1 74 ? 171.887 55.583 168.593 1.00 46.35 95 ALA A C 1
ATOM 3512 O O . ALA B 1 74 ? 170.874 54.886 168.594 1.00 46.49 95 ALA A O 1
ATOM 3514 N N . PHE B 1 75 ? 171.863 56.908 168.678 1.00 47.59 96 PHE A N 1
ATOM 3515 C CA . PHE B 1 75 ? 170.620 57.669 168.711 1.00 47.89 96 PHE A CA 1
ATOM 3516 C C . PHE B 1 75 ? 169.939 57.651 167.334 1.00 51.14 96 PHE A C 1
ATOM 3517 O O . PHE B 1 75 ? 168.711 57.613 167.241 1.00 51.52 96 PHE A O 1
ATOM 3525 N N . LEU B 1 76 ? 170.738 57.680 166.268 1.00 50.86 97 LEU A N 1
ATOM 3526 C CA . LEU B 1 76 ? 170.211 57.603 164.904 1.00 51.32 97 LEU A CA 1
ATOM 3527 C C . LEU B 1 76 ? 169.670 56.217 164.559 1.00 54.78 97 LEU A C 1
ATOM 3528 O O . LEU B 1 76 ? 168.616 56.090 163.935 1.00 58.71 97 LEU A O 1
ATOM 3533 N N . LYS B 1 77 ? 170.406 55.183 164.952 1.00 49.99 98 LYS A N 1
ATOM 3534 C CA . LYS B 1 77 ? 169.995 53.800 164.723 1.00 52.68 98 LYS A CA 1
ATOM 3535 C C . LYS B 1 77 ? 168.717 53.403 165.476 1.00 54.45 98 LYS A C 1
ATOM 3536 O O . LYS B 1 77 ? 168.173 52.321 165.251 1.00 54.45 98 LYS A O 1
ATOM 3542 N N . LEU B 1 78 ? 168.245 54.269 166.373 1.00 53.80 99 LEU A N 1
ATOM 3543 C CA . LEU B 1 78 ? 167.010 54.003 167.108 1.00 51.57 99 LEU A CA 1
ATOM 3544 C C . LEU B 1 78 ? 165.862 54.863 166.599 1.00 52.70 99 LEU A C 1
ATOM 3545 O O . LEU B 1 78 ? 164.749 54.794 167.126 1.00 54.13 99 LEU A O 1
ATOM 3550 N N . GLU B 1 79 ? 166.141 55.665 165.575 1.00 54.45 100 GLU A N 1
ATOM 3551 C CA . GLU B 1 79 ? 165.142 56.539 164.966 1.00 53.89 100 GLU A CA 1
ATOM 3552 C C . GLU B 1 79 ? 164.405 57.416 165.979 1.00 51.10 100 GLU A C 1
ATOM 3553 O O . GLU B 1 79 ? 163.211 57.681 165.823 1.00 50.00 100 GLU A O 1
ATOM 3559 N N . LEU B 1 80 ? 165.110 57.860 167.014 1.00 50.07 101 LEU A N 1
ATOM 3560 C CA . LEU B 1 80 ? 164.488 58.679 168.049 1.00 46.54 101 LEU A CA 1
ATOM 3561 C C . LEU B 1 80 ? 164.461 60.150 167.660 1.00 45.92 101 LEU A C 1
ATOM 3562 O O . LEU B 1 80 ? 163.884 60.967 168.375 1.00 48.18 101 LEU A O 1
ATOM 3567 N N . ASN B 1 81 ? 165.064 60.488 166.525 1.00 45.80 102 ASN A N 1
ATOM 3568 C CA . ASN B 1 81 ? 165.016 61.863 166.040 1.00 45.39 102 ASN A CA 1
ATOM 3569 C C . ASN B 1 81 ? 163.684 62.120 165.345 1.00 46.07 102 ASN A C 1
ATOM 3570 O O . ASN B 1 81 ? 163.344 63.254 165.009 1.00 44.32 102 ASN A O 1
ATOM 3575 N N . THR B 1 82 ? 162.940 61.043 165.133 1.00 42.38 103 THR A N 1
ATOM 3576 C CA . THR B 1 82 ? 161.609 61.099 164.548 1.00 44.96 103 THR A CA 1
ATOM 3577 C C . THR B 1 82 ? 160.556 60.479 165.470 1.00 44.50 103 THR A C 1
ATOM 3578 O O . THR B 1 82 ? 159.651 59.791 165.004 1.00 43.19 103 THR A O 1
ATOM 3582 N N . ALA B 1 83 ? 160.658 60.733 166.771 1.00 46.01 104 ALA A N 1
ATOM 3583 C CA . ALA B 1 83 ? 159.782 60.071 167.736 1.00 46.03 104 ALA A CA 1
ATOM 3584 C C . ALA B 1 83 ? 158.681 60.973 168.294 1.00 46.39 104 ALA A C 1
ATOM 3585 O O . ALA B 1 83 ? 157.619 60.488 168.695 1.00 47.85 104 ALA A O 1
ATOM 3587 N N . GLY B 1 84 ? 158.930 62.276 168.332 1.00 42.46 105 GLY A N 1
ATOM 3588 C CA . GLY B 1 84 ? 157.929 63.217 168.799 1.00 43.31 105 GLY A CA 1
ATOM 3589 C C . GLY B 1 84 ? 157.507 63.190 170.260 1.00 43.51 105 GLY A C 1
ATOM 3590 O O . GLY B 1 84 ? 158.109 62.516 171.102 1.00 45.39 105 GLY A O 1
ATOM 3591 N N . SER B 1 85 ? 156.429 63.919 170.536 1.00 46.08 106 SER A N 1
ATOM 3592 C CA . SER B 1 85 ? 155.972 64.229 171.893 1.00 43.45 106 SER A CA 1
ATOM 3593 C C . SER B 1 85 ? 155.737 63.074 172.870 1.00 45.18 106 SER A C 1
ATOM 3594 O O . SER B 1 85 ? 155.750 63.296 174.077 1.00 46.95 106 SER A O 1
ATOM 3597 N N . ARG B 1 86 ? 155.507 61.858 172.380 1.00 47.09 107 ARG A N 1
ATOM 3598 C CA . ARG B 1 86 ? 155.293 60.724 173.287 1.00 45.83 107 ARG A CA 1
ATOM 3599 C C . ARG B 1 86 ? 156.593 59.956 173.550 1.00 42.02 107 ARG A C 1
ATOM 3600 O O . ARG B 1 86 ? 156.580 58.788 173.977 1.00 38.83 107 ARG A O 1
ATOM 3608 N N . ILE B 1 87 ? 157.708 60.654 173.348 1.00 42.10 108 ILE A N 1
ATOM 3609 C CA . ILE B 1 87 ? 159.043 60.064 173.399 1.00 41.52 108 ILE A CA 1
ATOM 3610 C C . ILE B 1 87 ? 159.329 59.264 174.675 1.00 41.12 108 ILE A C 1
ATOM 3611 O O . ILE B 1 87 ? 159.968 58.214 174.610 1.00 41.23 108 ILE A O 1
ATOM 3616 N N . PHE B 1 88 ? 158.861 59.740 175.826 1.00 40.37 109 PHE A N 1
ATOM 3617 C CA . PHE B 1 88 ? 159.199 59.071 177.081 1.00 40.29 109 PHE A CA 1
ATOM 3618 C C . PHE B 1 88 ? 158.536 57.705 177.196 1.00 41.58 109 PHE A C 1
ATOM 3619 O O . PHE B 1 88 ? 159.081 56.810 177.843 1.00 43.38 109 PHE A O 1
ATOM 3627 N N . GLU B 1 89 ? 157.365 57.533 176.582 1.00 41.52 110 GLU A N 1
ATOM 3628 C CA . GLU B 1 89 ? 156.755 56.200 176.549 1.00 41.91 110 GLU A CA 1
ATOM 3629 C C . GLU B 1 89 ? 157.510 55.207 175.663 1.00 41.17 110 GLU A C 1
ATOM 3630 O O . GLU B 1 89 ? 157.239 54.010 175.708 1.00 41.67 110 GLU A O 1
ATOM 3636 N N . ASN B 1 90 ? 158.461 55.698 174.874 1.00 41.08 111 ASN A N 1
ATOM 3637 C CA . ASN B 1 90 ? 159.223 54.854 173.956 1.00 40.86 111 ASN A CA 1
ATOM 3638 C C . ASN B 1 90 ? 160.398 54.178 174.659 1.00 40.36 111 ASN A C 1
ATOM 3639 O O . ASN B 1 90 ? 161.360 54.842 175.046 1.00 39.47 111 ASN A O 1
ATOM 3644 N N . PRO B 1 91 ? 160.329 52.844 174.813 1.00 39.87 112 PRO A N 1
ATOM 3645 C CA . PRO B 1 91 ? 161.391 52.059 175.461 1.00 41.23 112 PRO A CA 1
ATOM 3646 C C . PRO B 1 91 ? 162.781 52.280 174.857 1.00 43.07 112 PRO A C 1
ATOM 3647 O O . PRO B 1 91 ? 163.789 52.044 175.536 1.00 46.81 112 PRO A O 1
ATOM 3651 N N . LYS B 1 92 ? 162.839 52.746 173.612 1.00 40.31 113 LYS A N 1
ATOM 3652 C CA . LYS B 1 92 ? 164.120 53.002 172.964 1.00 42.56 113 LYS A CA 1
ATOM 3653 C C . LYS B 1 92 ? 164.829 54.181 173.618 1.00 44.33 113 LYS A C 1
ATOM 3654 O O . LYS B 1 92 ? 166.055 54.306 173.533 1.00 45.07 113 LYS A O 1
ATOM 3660 N N . LEU B 1 93 ? 164.058 55.045 174.272 1.00 44.86 114 LEU A N 1
ATOM 3661 C CA . LEU B 1 93 ? 164.646 56.165 174.991 1.00 42.86 114 LEU A CA 1
ATOM 3662 C C . LEU B 1 93 ? 165.318 55.620 176.250 1.00 45.17 114 LEU A C 1
ATOM 3663 O O . LEU B 1 93 ? 166.394 56.072 176.639 1.00 46.56 114 LEU A O 1
ATOM 3668 N N . LEU B 1 94 ? 164.681 54.631 176.871 1.00 44.46 115 LEU A N 1
ATOM 3669 C CA . LEU B 1 94 ? 165.247 53.974 178.041 1.00 44.78 115 LEU A CA 1
ATOM 3670 C C . LEU B 1 94 ? 166.547 53.286 177.659 1.00 43.98 115 LEU A C 1
ATOM 3671 O O . LEU B 1 94 ? 167.543 53.349 178.391 1.00 43.62 115 LEU A O 1
ATOM 3676 N N . THR B 1 95 ? 166.531 52.651 176.490 1.00 43.89 116 THR A N 1
ATOM 3677 C CA . THR B 1 95 ? 167.693 51.924 175.995 1.00 43.65 116 THR A CA 1
ATOM 3678 C C . THR B 1 95 ? 168.844 52.869 175.682 1.00 43.94 116 THR A C 1
ATOM 3679 O O . THR B 1 95 ? 170.007 52.606 176.023 1.00 45.09 116 THR A O 1
ATOM 3683 N N . TRP B 1 96 ? 168.512 54.000 175.074 1.00 43.20 117 TRP A N 1
ATOM 3684 C CA . TRP B 1 96 ? 169.543 54.940 174.686 1.00 43.59 117 TRP A CA 1
ATOM 3685 C C . TRP B 1 96 ? 170.131 55.618 175.921 1.00 41.35 117 TRP A C 1
ATOM 3686 O O . TRP B 1 96 ? 171.343 55.790 176.007 1.00 39.00 117 TRP A O 1
ATOM 3697 N N . ALA B 1 97 ? 169.281 55.951 176.892 1.00 44.21 118 ALA A N 1
ATOM 3698 C CA . ALA B 1 97 ? 169.723 56.635 178.111 1.00 42.61 118 ALA A CA 1
ATOM 3699 C C . ALA B 1 97 ? 170.572 55.718 178.992 1.00 42.55 118 ALA A C 1
ATOM 3700 O O . ALA B 1 97 ? 171.552 56.154 179.619 1.00 34.55 118 ALA A O 1
ATOM 3702 N N . VAL B 1 98 ? 170.200 54.442 179.021 1.00 41.51 119 VAL A N 1
ATOM 3703 C CA . VAL B 1 98 ? 171.005 53.454 179.717 1.00 41.68 119 VAL A CA 1
ATOM 3704 C C . VAL B 1 98 ? 172.361 53.369 179.021 1.00 43.35 119 VAL A C 1
ATOM 3705 O O . VAL B 1 98 ? 173.395 53.427 179.685 1.00 46.56 119 VAL A O 1
ATOM 3709 N N . TYR B 1 99 ? 172.368 53.229 177.693 1.00 42.71 120 TYR A N 1
ATOM 3710 C CA . TYR B 1 99 ? 173.645 53.222 176.971 1.00 43.81 120 TYR A CA 1
ATOM 3711 C C . TYR B 1 99 ? 174.504 54.467 177.206 1.00 44.58 120 TYR A C 1
ATOM 3712 O O . TYR B 1 99 ? 175.729 54.374 177.237 1.00 42.25 120 TYR A O 1
ATOM 3721 N N . VAL B 1 100 ? 173.874 55.624 177.377 1.00 42.35 121 VAL A N 1
ATOM 3722 C CA . VAL B 1 100 ? 174.632 56.853 177.589 1.00 45.81 121 VAL A CA 1
ATOM 3723 C C . VAL B 1 100 ? 175.246 56.857 178.982 1.00 50.55 121 VAL A C 1
ATOM 3724 O O . VAL B 1 100 ? 176.387 57.293 179.152 1.00 48.55 121 VAL A O 1
ATOM 3728 N N . THR B 1 101 ? 174.501 56.373 179.977 1.00 50.51 122 THR A N 1
ATOM 3729 C CA . THR B 1 101 ? 175.081 56.180 181.311 1.00 51.19 122 THR A CA 1
ATOM 3730 C C . THR B 1 101 ? 176.305 55.265 181.253 1.00 52.93 122 THR A C 1
ATOM 3731 O O . THR B 1 101 ? 177.211 55.382 182.079 1.00 52.70 122 THR A O 1
ATOM 3735 N N . LYS B 1 102 ? 176.318 54.339 180.296 1.00 51.51 123 LYS A N 1
ATOM 3736 C CA . LYS B 1 102 ? 177.402 53.368 180.188 1.00 49.27 123 LYS A CA 1
ATOM 3737 C C . LYS B 1 102 ? 178.625 53.955 179.485 1.00 50.24 123 LYS A C 1
ATOM 3738 O O . LYS B 1 102 ? 179.637 53.275 179.326 1.00 50.73 123 LYS A O 1
ATOM 3744 N N . VAL B 1 103 ? 178.541 55.216 179.066 1.00 52.27 124 VAL A N 1
ATOM 3745 C CA . VAL B 1 103 ? 179.683 55.878 178.437 1.00 53.75 124 VAL A CA 1
ATOM 3746 C C . VAL B 1 103 ? 179.948 57.262 179.041 1.00 55.65 124 VAL A C 1
ATOM 3747 O O . VAL B 1 103 ? 180.740 58.038 178.509 1.00 56.11 124 VAL A O 1
ATOM 3751 N N . GLU B 1 104 ? 179.284 57.570 180.150 1.00 56.49 125 GLU A N 1
ATOM 3752 C CA . GLU B 1 104 ? 179.579 58.789 180.903 1.00 57.65 125 GLU A CA 1
ATOM 3753 C C . GLU B 1 104 ? 178.927 58.760 182.286 1.00 57.55 125 GLU A C 1
ATOM 3754 O O . GLU B 1 104 ? 179.608 58.888 183.308 1.00 58.64 125 GLU A O 1
ATOM 3760 N N . ASN B 1 107 ? 178.650 62.492 184.089 1.00 59.92 128 ASN A N 1
ATOM 3761 C CA . ASN B 1 107 ? 177.379 63.205 183.994 1.00 58.94 128 ASN A CA 1
ATOM 3762 C C . ASN B 1 107 ? 176.728 63.077 182.609 1.00 59.69 128 ASN A C 1
ATOM 3763 O O . ASN B 1 107 ? 176.830 63.986 181.781 1.00 60.45 128 ASN A O 1
ATOM 3768 N N . PRO B 1 108 ? 176.055 61.941 182.357 1.00 53.98 129 PRO A N 1
ATOM 3769 C CA . PRO B 1 108 ? 175.386 61.644 181.083 1.00 51.66 129 PRO A CA 1
ATOM 3770 C C . PRO B 1 108 ? 174.104 62.443 180.897 1.00 48.60 129 PRO A C 1
ATOM 3771 O O . PRO B 1 108 ? 173.690 62.724 179.775 1.00 50.56 129 PRO A O 1
ATOM 3775 N N . GLU B 1 109 ? 173.484 62.784 182.018 1.00 53.69 130 GLU A N 1
ATOM 3776 C CA . GLU B 1 109 ? 172.263 63.583 182.079 1.00 48.05 130 GLU A CA 1
ATOM 3777 C C . GLU B 1 109 ? 172.338 64.909 181.328 1.00 45.76 130 GLU A C 1
ATOM 3778 O O . GLU B 1 109 ? 171.320 65.415 180.872 1.00 44.22 130 GLU A O 1
ATOM 3784 N N . GLU B 1 110 ? 173.533 65.479 181.211 1.00 50.15 131 GLU A N 1
ATOM 3785 C CA . GLU B 1 110 ? 173.700 66.709 180.438 1.00 48.90 131 GLU A CA 1
ATOM 3786 C C . GLU B 1 110 ? 173.484 66.452 178.947 1.00 47.40 131 GLU A C 1
ATOM 3787 O O . GLU B 1 110 ? 172.910 67.279 178.238 1.00 48.29 131 GLU A O 1
ATOM 3793 N N . ILE B 1 111 ? 173.937 65.291 178.485 1.00 45.16 132 ILE A N 1
ATOM 3794 C CA . ILE B 1 111 ? 173.916 64.950 177.067 1.00 43.58 132 ILE A CA 1
ATOM 3795 C C . ILE B 1 111 ? 172.514 64.609 176.580 1.00 43.20 132 ILE A C 1
ATOM 3796 O O . ILE B 1 111 ? 172.057 65.140 175.558 1.00 44.05 132 ILE A O 1
ATOM 3801 N N . ILE B 1 112 ? 171.832 63.745 177.334 1.00 45.24 133 ILE A N 1
ATOM 3802 C CA . ILE B 1 112 ? 170.467 63.338 177.019 1.00 39.85 133 ILE A CA 1
ATOM 3803 C C . ILE B 1 112 ? 169.603 64.554 176.772 1.00 36.87 133 ILE A C 1
ATOM 3804 O O . ILE B 1 112 ? 169.088 64.742 175.667 1.00 38.35 133 ILE A O 1
ATOM 3809 N N . LEU B 1 113 ? 169.550 65.443 177.758 1.00 35.94 134 LEU A N 1
ATOM 3810 C CA . LEU B 1 113 ? 168.689 66.606 177.646 1.00 35.34 134 LEU A CA 1
ATOM 3811 C C . LEU B 1 113 ? 169.155 67.474 176.487 1.00 37.22 134 LEU A C 1
ATOM 3812 O O . LEU B 1 113 ? 168.330 68.016 175.747 1.00 39.09 134 LEU A O 1
ATOM 3817 N N . ALA B 1 114 ? 170.469 67.531 176.280 1.00 35.46 135 ALA A N 1
ATOM 3818 C CA . ALA B 1 114 ? 171.023 68.352 175.215 1.00 35.17 135 ALA A CA 1
ATOM 3819 C C . ALA B 1 114 ? 170.478 67.848 173.891 1.00 35.70 135 ALA A C 1
ATOM 3820 O O . ALA B 1 114 ? 169.999 68.633 173.065 1.00 36.17 135 ALA A O 1
ATOM 3822 N N . LYS B 1 115 ? 170.495 66.529 173.717 1.00 34.96 136 LYS A N 1
ATOM 3823 C CA . LYS B 1 115 ? 170.035 65.954 172.466 1.00 36.03 136 LYS A CA 1
ATOM 3824 C C . LYS B 1 115 ? 168.569 66.272 172.322 1.00 37.34 136 LYS A C 1
ATOM 3825 O O . LYS B 1 115 ? 168.102 66.679 171.251 1.00 38.61 136 LYS A O 1
ATOM 3831 N N . LEU B 1 116 ? 167.867 66.179 173.446 1.00 34.39 137 LEU A N 1
ATOM 3832 C CA . LEU B 1 116 ? 166.436 66.405 173.470 1.00 35.61 137 LEU A CA 1
ATOM 3833 C C . LEU B 1 116 ? 166.144 67.866 173.187 1.00 35.65 137 LEU A C 1
ATOM 3834 O O . LEU B 1 116 ? 165.095 68.204 172.640 1.00 33.44 137 LEU A O 1
ATOM 3839 N N . SER B 1 117 ? 167.085 68.733 173.545 1.00 37.14 138 SER A N 1
ATOM 3840 C CA . SER B 1 117 ? 166.913 70.156 173.294 1.00 38.38 138 SER A CA 1
ATOM 3841 C C . SER B 1 117 ? 167.006 70.519 171.807 1.00 39.31 138 SER A C 1
ATOM 3842 O O . SER B 1 117 ? 166.707 71.656 171.443 1.00 40.15 138 SER A O 1
ATOM 3845 N N . LYS B 1 118 ? 167.404 69.575 170.947 1.00 40.51 139 LYS A N 1
ATOM 3846 C CA . LYS B 1 118 ? 167.423 69.862 169.510 1.00 38.76 139 LYS A CA 1
ATOM 3847 C C . LYS B 1 118 ? 166.247 69.243 168.774 1.00 37.16 139 LYS A C 1
ATOM 3848 O O . LYS B 1 118 ? 166.117 69.401 167.564 1.00 38.50 139 LYS A O 1
ATOM 3854 N N . GLN B 1 119 ? 165.381 68.552 169.500 1.00 39.43 140 GLN A N 1
ATOM 3855 C CA . GLN B 1 119 ? 164.247 67.895 168.867 1.00 36.07 140 GLN A CA 1
ATOM 3856 C C . GLN B 1 119 ? 162.928 68.373 169.467 1.00 33.63 140 GLN A C 1
ATOM 3857 O O . GLN B 1 119 ? 161.859 68.183 168.887 1.00 33.30 140 GLN A O 1
ATOM 3863 N N . PHE B 1 120 ? 163.016 69.024 170.620 1.00 31.41 141 PHE A N 1
ATOM 3864 C CA . PHE B 1 120 ? 161.837 69.539 171.293 1.00 32.29 141 PHE A CA 1
ATOM 3865 C C . PHE B 1 120 ? 162.069 70.952 171.805 1.00 35.00 141 PHE A C 1
ATOM 3866 O O . PHE B 1 120 ? 163.120 71.263 172.368 1.00 35.93 141 PHE A O 1
ATOM 3874 N N . THR B 1 121 ? 161.063 71.797 171.621 1.00 35.35 142 THR A N 1
ATOM 3875 C CA . THR B 1 121 ? 161.120 73.176 172.074 1.00 34.95 142 THR A CA 1
ATOM 3876 C C . THR B 1 121 ? 161.220 73.210 173.591 1.00 37.65 142 THR A C 1
ATOM 3877 O O . THR B 1 121 ? 160.766 72.291 174.272 1.00 39.02 142 THR A O 1
ATOM 3881 N N . GLU B 1 122 ? 161.866 74.249 174.107 1.00 36.51 143 GLU A N 1
ATOM 3882 C CA . GLU B 1 122 ? 162.148 74.376 175.535 1.00 38.35 143 GLU A CA 1
ATOM 3883 C C . GLU B 1 122 ? 160.914 74.169 176.406 1.00 38.51 143 GLU A C 1
ATOM 3884 O O . GLU B 1 122 ? 160.922 73.352 177.334 1.00 39.80 143 GLU A O 1
ATOM 3890 N N . GLY B 1 123 ? 159.845 74.888 176.076 1.00 37.31 144 GLY A N 1
ATOM 3891 C CA . GLY B 1 123 ? 158.602 74.791 176.819 1.00 35.23 144 GLY A CA 1
ATOM 3892 C C . GLY B 1 123 ? 157.975 73.416 176.741 1.00 34.05 144 GLY A C 1
ATOM 3893 O O . GLY B 1 123 ? 157.583 72.831 177.752 1.00 35.52 144 GLY A O 1
ATOM 3894 N N . SER B 1 124 ? 157.933 72.874 175.534 1.00 32.88 145 SER A N 1
ATOM 3895 C CA . SER B 1 124 ? 157.302 71.590 175.310 1.00 33.01 145 SER A CA 1
ATOM 3896 C C . SER B 1 124 ? 158.116 70.494 175.989 1.00 32.95 145 SER A C 1
ATOM 3897 O O . SER B 1 124 ? 157.550 69.566 176.562 1.00 32.01 145 SER A O 1
ATOM 3900 N N . LEU B 1 125 ? 159.442 70.604 175.918 1.00 37.08 146 LEU A N 1
ATOM 3901 C CA . LEU B 1 125 ? 160.327 69.648 176.582 1.00 33.88 146 LEU A CA 1
ATOM 3902 C C . LEU B 1 125 ? 160.060 69.661 178.087 1.00 32.13 146 LEU A C 1
ATOM 3903 O O . LEU B 1 125 ? 159.930 68.608 178.724 1.00 30.48 146 LEU A O 1
ATOM 3908 N N . ALA B 1 126 ? 159.977 70.869 178.642 1.00 31.45 147 ALA A N 1
ATOM 3909 C CA . ALA B 1 126 ? 159.597 71.054 180.037 1.00 31.13 147 ALA A CA 1
ATOM 3910 C C . ALA B 1 126 ? 158.325 70.282 180.373 1.00 32.64 147 ALA A C 1
ATOM 3911 O O . ALA B 1 126 ? 158.325 69.436 181.265 1.00 30.84 147 ALA A O 1
ATOM 3913 N N . LYS B 1 127 ? 157.249 70.570 179.641 1.00 31.45 148 LYS A N 1
ATOM 3914 C CA . LYS B 1 127 ? 155.950 69.929 179.876 1.00 32.22 148 LYS A CA 1
ATOM 3915 C C . LYS B 1 127 ? 156.003 68.404 179.793 1.00 32.58 148 LYS A C 1
ATOM 3916 O O . LYS B 1 127 ? 155.456 67.702 180.648 1.00 34.74 148 LYS A O 1
ATOM 3930 N N . ILE B 1 129 ? 158.629 66.422 180.202 1.00 35.12 150 ILE A N 1
ATOM 3931 C CA . ILE B 1 129 ? 159.333 65.956 181.394 1.00 36.66 150 ILE A CA 1
ATOM 3932 C C . ILE B 1 129 ? 158.409 65.967 182.618 1.00 38.96 150 ILE A C 1
ATOM 3933 O O . ILE B 1 129 ? 158.405 65.026 183.412 1.00 40.04 150 ILE A O 1
ATOM 3938 N N . ALA B 1 130 ? 157.646 67.047 182.768 1.00 40.50 151 ALA A N 1
ATOM 3939 C CA . ALA B 1 130 ? 156.668 67.177 183.847 1.00 38.49 151 ALA A CA 1
ATOM 3940 C C . ALA B 1 130 ? 155.664 66.026 183.890 1.00 40.97 151 ALA A C 1
ATOM 3941 O O . ALA B 1 130 ? 155.454 65.428 184.942 1.00 42.23 151 ALA A O 1
ATOM 3943 N N . SER B 1 131 ? 155.022 65.722 182.764 1.00 42.65 152 SER A N 1
ATOM 3944 C CA . SER B 1 131 ? 154.036 64.640 182.768 1.00 45.03 152 SER A CA 1
ATOM 3945 C C . SER B 1 131 ? 154.720 63.274 182.784 1.00 46.83 152 SER A C 1
ATOM 3946 O O . SER B 1 131 ? 154.089 62.258 183.075 1.00 47.88 152 SER A O 1
ATOM 3949 N N . ALA B 1 132 ? 156.009 63.256 182.464 1.00 42.67 153 ALA A N 1
ATOM 3950 C CA . ALA B 1 132 ? 156.789 62.027 182.514 1.00 45.08 153 ALA A CA 1
ATOM 3951 C C . ALA B 1 132 ? 157.104 61.746 183.967 1.00 44.92 153 ALA A C 1
ATOM 3952 O O . ALA B 1 132 ? 157.306 60.606 184.370 1.00 47.58 153 ALA A O 1
ATOM 3954 N N . LYS B 1 133 ? 157.164 62.820 184.744 1.00 48.59 154 LYS A N 1
ATOM 3955 C CA . LYS B 1 133 ? 157.360 62.747 186.185 1.00 49.08 154 LYS A CA 1
ATOM 3956 C C . LYS B 1 133 ? 156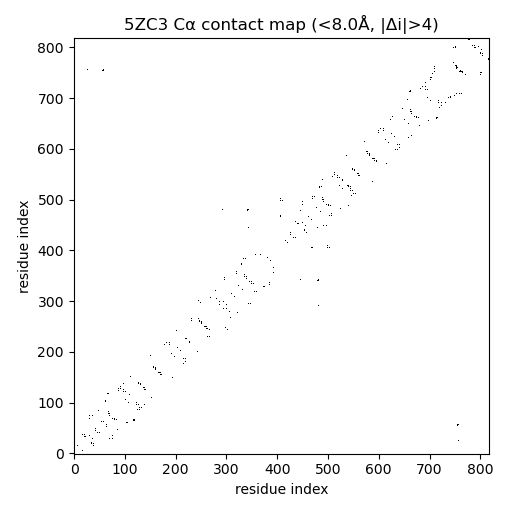.159 62.123 186.899 1.00 52.28 154 LYS A C 1
ATOM 3957 O O . LYS B 1 133 ? 156.244 61.768 188.067 1.00 49.79 154 LYS A O 1
ATOM 3963 N N . LEU B 1 134 ? 155.009 62.084 186.240 1.00 52.17 155 LEU A N 1
ATOM 3964 C CA . LEU B 1 134 ? 153.826 61.496 186.863 1.00 55.71 155 LEU A CA 1
ATOM 3965 C C . LEU B 1 134 ? 153.718 59.965 186.783 1.00 58.94 155 LEU A C 1
ATOM 3966 O O . LEU B 1 134 ? 153.085 59.355 187.643 1.00 59.65 155 LEU A O 1
ATOM 3971 N N . ASP B 1 135 ? 154.324 59.332 185.780 1.00 58.21 156 ASP A N 1
ATOM 3972 C CA . ASP B 1 135 ? 154.167 57.878 185.669 1.00 60.20 156 ASP A CA 1
ATOM 3973 C C . ASP B 1 135 ? 155.323 57.119 186.323 1.00 59.34 156 ASP A C 1
ATOM 3974 O O . ASP B 1 135 ? 156.495 57.362 186.042 1.00 58.50 156 ASP A O 1
ATOM 3979 N N . SER B 1 136 ? 154.963 56.161 187.171 1.00 63.89 157 SER A N 1
ATOM 3980 C CA . SER B 1 136 ? 155.915 55.436 188.007 1.00 64.34 157 SER A CA 1
ATOM 3981 C C . SER B 1 136 ? 157.055 54.775 187.231 1.00 62.49 157 SER A C 1
ATOM 3982 O O . SER B 1 136 ? 158.116 54.500 187.791 1.00 62.28 157 SER A O 1
ATOM 3985 N N . LYS B 1 137 ? 156.843 54.528 185.944 1.00 61.45 158 LYS A N 1
ATOM 3986 C CA . LYS B 1 137 ? 157.802 53.763 185.166 1.00 63.21 158 LYS A CA 1
ATOM 3987 C C . LYS B 1 137 ? 158.962 54.633 184.642 1.00 66.42 158 LYS A C 1
ATOM 3988 O O . LYS B 1 137 ? 160.038 54.114 184.334 1.00 64.06 158 LYS A O 1
ATOM 3994 N N . THR B 1 138 ? 158.757 55.948 184.566 1.00 66.86 159 THR A N 1
ATOM 3995 C CA . THR B 1 138 ? 159.809 56.879 184.126 1.00 68.91 159 THR A CA 1
ATOM 3996 C C . THR B 1 138 ? 160.095 58.029 185.109 1.00 66.22 159 THR A C 1
ATOM 3997 O O . THR B 1 138 ? 160.077 59.193 184.721 1.00 62.28 159 THR A O 1
ATOM 4001 N N . GLU B 1 139 ? 160.285 57.709 186.386 1.00 56.98 160 GLU A N 1
ATOM 4002 C CA . GLU B 1 139 ? 160.477 58.730 187.426 1.00 57.19 160 GLU A CA 1
ATOM 4003 C C . GLU B 1 139 ? 161.855 59.339 187.697 1.00 55.72 160 GLU A C 1
ATOM 4004 O O . GLU B 1 139 ? 162.002 60.570 187.681 1.00 55.56 160 GLU A O 1
ATOM 4010 N N . GLY B 1 140 ? 162.843 58.487 187.970 1.00 55.46 161 GLY A N 1
ATOM 4011 C CA . GLY B 1 140 ? 164.206 58.929 188.216 1.00 51.20 161 GLY A CA 1
ATOM 4012 C C . GLY B 1 140 ? 164.630 59.805 187.064 1.00 45.93 161 GLY A C 1
ATOM 4013 O O . GLY B 1 140 ? 165.027 60.960 187.242 1.00 48.09 161 GLY A O 1
ATOM 4014 N N . LEU B 1 141 ? 164.536 59.224 185.874 1.00 50.05 162 LEU A N 1
ATOM 4015 C CA . LEU B 1 141 ? 164.923 59.884 184.643 1.00 45.26 162 LEU A CA 1
ATOM 4016 C C . LEU B 1 141 ? 164.268 61.258 184.510 1.00 44.58 162 LEU A C 1
ATOM 4017 O O . LEU B 1 141 ? 164.954 62.257 184.282 1.00 44.86 162 LEU A O 1
ATOM 4022 N N . ALA B 1 142 ? 162.948 61.310 184.674 1.00 44.46 163 ALA A N 1
ATOM 4023 C CA . ALA B 1 142 ? 162.212 62.565 184.537 1.00 43.65 163 ALA A CA 1
ATOM 4024 C C . ALA B 1 142 ? 162.655 63.641 185.531 1.00 43.81 163 ALA A C 1
ATOM 4025 O O . ALA B 1 142 ? 162.841 64.801 185.153 1.00 45.78 163 ALA A O 1
ATOM 4027 N N . THR B 1 143 ? 162.846 63.260 186.793 1.00 42.66 164 THR A N 1
ATOM 4028 C CA . THR B 1 143 ? 163.227 64.240 187.807 1.00 42.29 164 THR A CA 1
ATOM 4029 C C . THR B 1 143 ? 164.645 64.762 187.542 1.00 41.93 164 THR A C 1
ATOM 4030 O O . THR B 1 143 ? 164.885 65.979 187.533 1.00 42.14 164 THR A O 1
ATOM 4034 N N . ILE B 1 144 ? 165.576 63.835 187.327 1.00 42.31 165 ILE A N 1
ATOM 4035 C CA . ILE B 1 144 ? 166.965 64.173 187.018 1.00 39.90 165 ILE A CA 1
ATOM 4036 C C . ILE B 1 144 ? 167.062 65.116 185.812 1.00 41.26 165 ILE A C 1
ATOM 4037 O O . ILE B 1 144 ? 167.809 66.105 185.828 1.00 45.26 165 ILE A O 1
ATOM 4042 N N . LEU B 1 145 ? 166.273 64.827 184.782 1.00 40.78 166 LEU A N 1
ATOM 4043 C CA . LEU B 1 145 ? 166.248 65.671 183.596 1.00 36.87 166 LEU A CA 1
ATOM 4044 C C . LEU B 1 145 ? 165.673 67.044 183.914 1.00 37.35 166 LEU A C 1
ATOM 4045 O O . LEU B 1 145 ? 166.147 68.049 183.390 1.00 37.63 166 LEU A O 1
ATOM 4050 N N . GLN B 1 146 ? 164.649 67.087 184.764 1.00 36.06 167 GLN A N 1
ATOM 4051 C CA . GLN B 1 146 ? 164.045 68.360 185.153 1.00 36.66 167 GLN A CA 1
ATOM 4052 C C . GLN B 1 146 ? 165.076 69.243 185.852 1.00 40.33 167 GLN A C 1
ATOM 4053 O O . GLN B 1 146 ? 165.093 70.477 185.682 1.00 40.73 167 GLN A O 1
ATOM 4059 N N . ALA B 1 147 ? 165.971 68.591 186.592 1.00 37.74 168 ALA A N 1
ATOM 4060 C CA . ALA B 1 147 ? 167.045 69.284 187.298 1.00 36.33 168 ALA A CA 1
ATOM 4061 C C . ALA B 1 147 ? 168.090 69.794 186.312 1.00 37.83 168 ALA A C 1
ATOM 4062 O O . ALA B 1 147 ? 168.577 70.926 186.432 1.00 39.79 168 ALA A O 1
ATOM 4064 N N . GLN B 1 148 ? 168.424 68.960 185.328 1.00 40.58 169 GLN A N 1
ATOM 4065 C CA . GLN B 1 148 ? 169.393 69.350 184.307 1.00 38.94 169 GLN A CA 1
ATOM 4066 C C . GLN B 1 148 ? 168.894 70.540 183.505 1.00 38.16 169 GLN A C 1
ATOM 4067 O O . GLN B 1 148 ? 169.648 71.470 183.223 1.00 39.43 169 GLN A O 1
ATOM 4073 N N . GLN B 1 149 ? 167.617 70.504 183.147 1.00 34.61 170 GLN A N 1
ATOM 4074 C CA . GLN B 1 149 ? 166.991 71.597 182.422 1.00 34.19 170 GLN A CA 1
ATOM 4075 C C . GLN B 1 149 ? 167.060 72.853 183.266 1.00 33.54 170 GLN A C 1
ATOM 4076 O O . GLN B 1 149 ? 167.333 73.939 182.743 1.00 33.14 170 GLN A O 1
ATOM 4082 N N . ARG B 1 150 ? 166.806 72.698 184.568 1.00 32.46 171 ARG A N 1
ATOM 4083 C CA . ARG B 1 150 ? 166.905 73.829 185.487 1.00 33.83 171 ARG A CA 1
ATOM 4084 C C . ARG B 1 150 ? 168.278 74.486 185.406 1.00 35.47 171 ARG A C 1
ATOM 4085 O O . ARG B 1 150 ? 168.391 75.698 185.176 1.00 36.48 171 ARG A O 1
ATOM 4093 N N . GLN B 1 151 ? 169.321 73.675 185.578 1.00 38.88 172 GLN A N 1
ATOM 4094 C CA . GLN B 1 151 ? 170.683 74.199 185.543 1.00 37.69 172 GLN A CA 1
ATOM 4095 C C . GLN B 1 151 ? 171.022 74.848 184.208 1.00 35.52 172 GLN A C 1
ATOM 4096 O O . GLN B 1 151 ? 171.696 75.873 184.173 1.00 35.44 172 GLN A O 1
ATOM 4102 N N . VAL B 1 152 ? 170.565 74.245 183.115 1.00 34.60 173 VAL A N 1
ATOM 4103 C CA . VAL B 1 152 ? 170.808 74.806 181.790 1.00 33.91 173 VAL A CA 1
ATOM 4104 C C . VAL B 1 152 ? 170.165 76.185 181.663 1.00 33.44 173 VAL A C 1
ATOM 4105 O O . VAL B 1 152 ? 170.801 77.122 181.176 1.00 31.91 173 VAL A O 1
ATOM 4109 N N . TRP B 1 153 ? 168.909 76.310 182.089 1.00 32.17 174 TRP A N 1
ATOM 4110 C CA . TRP B 1 153 ? 168.251 77.619 182.101 1.00 33.70 174 TRP A CA 1
ATOM 4111 C C . TRP B 1 153 ? 169.011 78.637 182.947 1.00 35.42 174 TRP A C 1
ATOM 4112 O O . TRP B 1 153 ? 169.096 79.809 182.581 1.00 33.76 174 TRP A O 1
ATOM 4123 N N . VAL B 1 154 ? 169.542 78.195 184.086 1.00 36.36 175 VAL A N 1
ATOM 4124 C CA . VAL B 1 154 ? 170.327 79.078 184.951 1.00 37.66 175 VAL A CA 1
ATOM 4125 C C . VAL B 1 154 ? 171.589 79.578 184.238 1.00 39.76 175 VAL A C 1
ATOM 4126 O O . VAL B 1 154 ? 171.835 80.783 184.144 1.00 37.29 175 VAL A O 1
ATOM 4130 N N . ASP B 1 155 ? 172.376 78.636 183.733 1.00 41.90 176 ASP A N 1
ATOM 4131 C CA . ASP B 1 155 ? 173.592 78.938 182.992 1.00 42.29 176 ASP A CA 1
ATOM 4132 C C . ASP B 1 155 ? 173.301 79.876 181.820 1.00 42.21 176 ASP A C 1
ATOM 4133 O O . ASP B 1 155 ? 174.036 80.840 181.590 1.00 42.69 176 ASP A O 1
ATOM 4138 N N . ALA B 1 156 ? 172.222 79.599 181.091 1.00 38.91 177 ALA A N 1
ATOM 4139 C CA . ALA B 1 156 ? 171.787 80.462 179.996 1.00 38.38 177 ALA A CA 1
ATOM 4140 C C . ALA B 1 156 ? 171.397 81.861 180.478 1.00 35.10 177 ALA A C 1
ATOM 4141 O O . ALA B 1 156 ? 171.187 82.766 179.669 1.00 35.74 177 ALA A O 1
ATOM 4143 N N . GLY B 1 157 ? 171.301 82.031 181.795 1.00 40.08 178 GLY A N 1
ATOM 4144 C CA . GLY B 1 157 ? 171.047 83.334 182.385 1.00 41.31 178 GLY A CA 1
ATOM 4145 C C . GLY B 1 157 ? 169.586 83.754 182.389 1.00 42.49 178 GLY A C 1
ATOM 4146 O O . GLY B 1 157 ? 169.281 84.922 182.643 1.00 44.03 178 GLY A O 1
ATOM 4147 N N . LYS B 1 158 ? 168.692 82.807 182.101 1.00 41.85 179 LYS A N 1
ATOM 4148 C CA . LYS B 1 158 ? 167.247 83.057 182.034 1.00 41.17 179 LYS A CA 1
ATOM 4149 C C . LYS B 1 158 ? 166.702 83.764 183.272 1.00 41.77 179 LYS A C 1
ATOM 4150 O O . LYS B 1 158 ? 167.009 83.385 184.400 1.00 43.55 179 LYS A O 1
ATOM 4156 N N . SER B 1 159 ? 165.910 84.809 183.053 1.00 43.07 180 SER A N 1
ATOM 4157 C CA . SER B 1 159 ? 165.200 85.482 184.139 1.00 40.74 180 SER A CA 1
ATOM 4158 C C . SER B 1 159 ? 164.163 84.562 184.794 1.00 40.92 180 SER A C 1
ATOM 4159 O O . SER B 1 159 ? 163.738 83.570 184.199 1.00 41.93 180 SER A O 1
ATOM 4162 N N . SER B 1 160 ? 163.741 84.900 186.010 1.00 37.89 181 SER A N 1
ATOM 4163 C CA . SER B 1 160 ? 162.700 84.130 186.684 1.00 37.75 181 SER A CA 1
ATOM 4164 C C . SER B 1 160 ? 161.361 84.354 185.993 1.00 38.08 181 SER A C 1
ATOM 4165 O O . SER B 1 160 ? 160.502 83.472 185.969 1.00 37.06 181 SER A O 1
ATOM 4168 N N . ASP B 1 161 ? 161.187 85.554 185.453 1.00 37.67 182 ASP A N 1
ATOM 4169 C CA . ASP B 1 161 ? 159.980 85.905 184.724 1.00 36.10 182 ASP A CA 1
ATOM 4170 C C . ASP B 1 161 ? 159.826 85.025 183.483 1.00 35.90 182 ASP A C 1
ATOM 4171 O O . ASP B 1 161 ? 158.719 84.570 183.158 1.00 35.75 182 ASP A O 1
ATOM 4176 N N . GLU B 1 162 ? 160.946 84.739 182.821 1.00 36.12 183 GLU A N 1
ATOM 4177 C CA . GLU B 1 162 ? 160.894 84.003 181.568 1.00 37.30 183 GLU A CA 1
ATOM 4178 C C . GLU B 1 162 ? 160.643 82.537 181.837 1.00 36.43 183 GLU A C 1
ATOM 4179 O O . GLU B 1 162 ? 159.927 81.886 181.086 1.00 37.55 183 GLU A O 1
ATOM 4185 N N . VAL B 1 163 ? 161.210 82.019 182.920 1.00 34.73 184 VAL A N 1
ATOM 4186 C CA . VAL B 1 163 ? 160.936 80.647 183.316 1.00 34.50 184 VAL A CA 1
ATOM 4187 C C . VAL B 1 163 ? 159.474 80.550 183.754 1.00 34.78 184 VAL A C 1
ATOM 4188 O O . VAL B 1 163 ? 158.806 79.545 183.513 1.00 33.75 184 VAL A O 1
ATOM 4192 N N . PHE B 1 164 ? 158.972 81.626 184.354 1.00 34.36 185 PHE A N 1
ATOM 4193 C CA . PHE B 1 164 ? 157.574 81.698 184.765 1.00 37.20 185 PHE A CA 1
ATOM 4194 C C . PHE B 1 164 ? 156.624 81.532 183.581 1.00 41.28 185 PHE A C 1
ATOM 4195 O O . PHE B 1 164 ? 155.745 80.667 183.600 1.00 39.92 185 PHE A O 1
ATOM 4203 N N . LYS B 1 165 ? 156.804 82.357 182.552 1.00 43.29 186 LYS A N 1
ATOM 4204 C CA . LYS B 1 165 ? 156.030 82.203 181.314 1.00 44.00 186 LYS A CA 1
ATOM 4205 C C . LYS B 1 165 ? 156.220 80.835 180.637 1.00 41.66 186 LYS A C 1
ATOM 4206 O O . LYS B 1 165 ? 155.247 80.225 180.181 1.00 40.89 186 LYS A O 1
ATOM 4212 N N . LEU B 1 166 ? 157.473 80.385 180.538 1.00 43.06 187 LEU A N 1
ATOM 4213 C CA . LEU B 1 166 ? 157.797 79.077 179.954 1.00 38.01 187 LEU A CA 1
ATOM 4214 C C . LEU B 1 166 ? 156.951 77.924 180.490 1.00 37.06 187 LEU A C 1
ATOM 4215 O O . LEU B 1 166 ? 156.468 77.088 179.728 1.00 36.31 187 LEU A O 1
ATOM 4220 N N . LEU B 1 167 ? 156.790 77.876 181.807 1.00 39.78 188 LEU A N 1
ATOM 4221 C CA . LEU B 1 167 ? 156.061 76.791 182.450 1.00 36.90 188 LEU A CA 1
ATOM 4222 C C . LEU B 1 167 ? 154.564 77.076 182.430 1.00 37.77 188 LEU A C 1
ATOM 4223 O O . LEU B 1 167 ? 153.758 76.272 182.903 1.00 38.80 188 LEU A O 1
ATOM 4228 N N . GLN B 1 168 ? 154.214 78.233 181.875 1.00 38.81 189 GLN A N 1
ATOM 4229 C CA . GLN B 1 168 ? 152.829 78.653 181.702 1.00 42.13 189 GLN A CA 1
ATOM 4230 C C . GLN B 1 168 ? 152.087 78.790 183.017 1.00 43.24 189 GLN A C 1
ATOM 4231 O O . GLN B 1 168 ? 150.968 78.299 183.170 1.00 42.02 189 GLN A O 1
ATOM 4237 N N . LEU B 1 169 ? 152.727 79.466 183.964 1.00 39.26 190 LEU A N 1
ATOM 4238 C CA . LEU B 1 169 ? 152.093 79.784 185.229 1.00 40.30 190 LEU A CA 1
ATOM 4239 C C . LEU B 1 169 ? 151.458 81.166 185.116 1.00 44.71 190 LEU A C 1
ATOM 4240 O O . LEU B 1 169 ? 150.666 81.570 185.963 1.00 44.71 190 LEU A O 1
ATOM 4245 N N . ASP B 1 170 ? 151.831 81.893 184.067 1.00 42.14 191 ASP A N 1
ATOM 4246 C CA . ASP B 1 170 ? 151.108 83.091 183.652 1.00 48.55 191 ASP A CA 1
ATOM 4247 C C . ASP B 1 170 ? 149.645 82.738 183.370 1.00 51.62 191 ASP A C 1
ATOM 4248 O O . ASP B 1 170 ? 148.743 83.487 183.732 1.00 49.02 191 ASP A O 1
ATOM 4253 N N . GLU B 1 171 ? 149.416 81.619 182.686 1.00 52.43 192 GLU A N 1
ATOM 4254 C CA . GLU B 1 171 ? 148.066 81.243 182.277 1.00 54.09 192 GLU A CA 1
ATOM 4255 C C . GLU B 1 171 ? 147.400 80.394 183.357 1.00 53.66 192 GLU A C 1
ATOM 4256 O O . GLU B 1 171 ? 146.229 80.044 183.246 1.00 54.53 192 GLU A O 1
ATOM 4262 N N . ALA B 1 172 ? 148.161 80.037 184.386 1.00 55.77 193 ALA A N 1
ATOM 4263 C CA . ALA B 1 172 ? 147.565 79.554 185.626 1.00 49.80 193 ALA A CA 1
ATOM 4264 C C . ALA B 1 172 ? 147.239 80.791 186.444 1.00 48.19 193 ALA A C 1
ATOM 4265 O O . ALA B 1 172 ? 148.099 81.654 186.618 1.00 48.38 193 ALA A O 1
ATOM 4267 N N . GLY B 1 173 ? 146.009 80.908 186.932 1.00 45.24 194 GLY A N 1
ATOM 4268 C CA . GLY B 1 173 ? 145.637 82.125 187.632 1.00 43.62 194 GLY A CA 1
ATOM 4269 C C . GLY B 1 173 ? 145.666 81.971 189.136 1.00 41.25 194 GLY A C 1
ATOM 4270 O O . GLY B 1 173 ? 146.730 81.782 189.727 1.00 41.42 194 GLY A O 1
ATOM 4271 N N . THR B 1 174 ? 144.496 82.046 189.759 1.00 42.20 195 THR A N 1
ATOM 4272 C CA . THR B 1 174 ? 144.355 81.796 191.190 1.00 42.51 195 THR A CA 1
ATOM 4273 C C . THR B 1 174 ? 144.645 80.333 191.552 1.00 44.46 195 THR A C 1
ATOM 4274 O O . THR B 1 174 ? 144.504 79.933 192.702 1.00 42.98 195 THR A O 1
ATOM 4278 N N . LYS B 1 175 ? 145.062 79.552 190.561 1.00 46.77 196 LYS A N 1
ATOM 4279 C CA . LYS B 1 175 ? 145.259 78.116 190.702 1.00 47.73 196 LYS A CA 1
ATOM 4280 C C . LYS B 1 175 ? 146.751 77.788 190.814 1.00 47.03 196 LYS A C 1
ATOM 4281 O O . LYS B 1 175 ? 147.150 76.626 190.772 1.00 47.96 196 LYS A O 1
ATOM 4287 N N . LEU B 1 176 ? 147.564 78.829 190.967 1.00 48.40 197 LEU A N 1
ATOM 4288 C CA . LEU B 1 176 ? 149.019 78.729 190.848 1.00 41.92 197 LEU A CA 1
ATOM 4289 C C . LEU B 1 176 ? 149.680 77.665 191.727 1.00 37.61 197 LEU A C 1
ATOM 4290 O O . LEU B 1 176 ? 150.531 76.913 191.255 1.00 34.98 197 LEU A O 1
ATOM 4295 N N . PHE B 1 177 ? 149.292 77.601 192.998 1.00 38.40 198 PHE A N 1
ATOM 4296 C CA . PHE B 1 177 ? 149.960 76.719 193.955 1.00 38.00 198 PHE A CA 1
ATOM 4297 C C . PHE B 1 177 ? 149.477 75.283 193.829 1.00 39.27 198 PHE A C 1
ATOM 4298 O O . PHE B 1 177 ? 150.094 74.353 194.359 1.00 36.66 198 PHE A O 1
ATOM 4306 N N . LYS B 1 178 ? 148.358 75.122 193.131 1.00 43.10 199 LYS A N 1
ATOM 4307 C CA . LYS B 1 178 ? 147.850 73.812 192.746 1.00 44.79 199 LYS A CA 1
ATOM 4308 C C . LYS B 1 178 ? 148.709 73.225 191.623 1.00 44.38 199 LYS A C 1
ATOM 4309 O O . LYS B 1 178 ? 148.951 72.017 191.566 1.00 45.41 199 LYS A O 1
ATOM 4315 N N . ASN B 1 179 ? 149.140 74.099 190.720 1.00 40.62 200 ASN A N 1
ATOM 4316 C CA . ASN B 1 179 ? 149.974 73.720 189.586 1.00 41.03 200 ASN A CA 1
ATOM 4317 C C . ASN B 1 179 ? 151.210 72.894 189.929 1.00 41.15 200 ASN A C 1
ATOM 4318 O O . ASN B 1 179 ? 152.001 73.256 190.798 1.00 42.85 200 ASN A O 1
ATOM 4323 N N . GLN B 1 180 ? 151.362 71.782 189.218 1.00 40.44 201 GLN A N 1
ATOM 4324 C CA . GLN B 1 180 ? 152.435 70.829 189.460 1.00 40.17 201 GLN A CA 1
ATOM 4325 C C . GLN B 1 180 ? 153.801 71.421 189.146 1.00 39.71 201 GLN A C 1
ATOM 4326 O O . GLN B 1 180 ? 154.814 70.936 189.641 1.00 41.09 201 GLN A O 1
ATOM 4332 N N . GLN B 1 181 ? 153.823 72.482 188.342 1.00 39.96 202 GLN A N 1
ATOM 4333 C CA . GLN B 1 181 ? 155.078 73.085 187.894 1.00 38.86 202 GLN A CA 1
ATOM 4334 C C . GLN B 1 181 ? 155.420 74.367 188.648 1.00 37.47 202 GLN A C 1
ATOM 4335 O O . GLN B 1 181 ? 156.335 75.104 188.272 1.00 35.74 202 GLN A O 1
ATOM 4341 N N . PHE B 1 182 ? 154.665 74.627 189.707 1.00 38.29 203 PHE A N 1
ATOM 4342 C CA . PHE B 1 182 ? 154.923 75.748 190.594 1.00 36.19 203 PHE A CA 1
ATOM 4343 C C . PHE B 1 182 ? 156.280 75.565 191.268 1.00 36.74 203 PHE A C 1
ATOM 4344 O O . PHE B 1 182 ? 157.140 76.457 191.259 1.00 37.44 203 PHE A O 1
ATOM 4352 N N . SER B 1 183 ? 156.470 74.374 191.820 1.00 36.36 204 SER A N 1
ATOM 4353 C CA . SER B 1 183 ? 157.698 74.025 192.514 1.00 36.64 204 SER A CA 1
ATOM 4354 C C . SER B 1 183 ? 158.900 73.973 191.570 1.00 36.34 204 SER A C 1
ATOM 4355 O O . SER B 1 183 ? 160.027 74.265 191.972 1.00 37.51 204 SER A O 1
ATOM 4358 N N . THR B 1 184 ? 158.659 73.611 190.316 1.00 38.83 205 THR A N 1
ATOM 4359 C CA . THR B 1 184 ? 159.702 73.672 189.299 1.00 36.86 205 THR A CA 1
ATOM 4360 C C . THR B 1 184 ? 160.269 75.091 189.247 1.00 36.84 205 THR A C 1
ATOM 4361 O O . THR B 1 184 ? 161.490 75.317 189.323 1.00 37.67 205 THR A O 1
ATOM 4365 N N . TRP B 1 185 ? 159.359 76.053 189.165 1.00 32.59 206 TRP A N 1
ATOM 4366 C CA . TRP B 1 185 ? 159.751 77.433 189.012 1.00 32.09 206 TRP A CA 1
ATOM 4367 C C . TRP B 1 185 ? 160.398 77.953 190.287 1.00 37.16 206 TRP A C 1
ATOM 4368 O O . TRP B 1 185 ? 161.373 78.699 190.217 1.00 38.42 206 TRP A O 1
ATOM 4379 N N . THR B 1 186 ? 159.893 77.544 191.451 1.00 34.09 207 THR A N 1
ATOM 4380 C CA . THR B 1 186 ? 160.489 78.026 192.701 1.00 34.76 207 THR A CA 1
ATOM 4381 C C . THR B 1 186 ? 161.912 77.478 192.834 1.00 34.10 207 THR A C 1
ATOM 4382 O O . THR B 1 186 ? 162.803 78.169 193.342 1.00 33.84 207 THR A O 1
ATOM 4386 N N . SER B 1 187 ? 162.123 76.245 192.372 1.00 35.18 208 SER A N 1
ATOM 4387 C CA . SER B 1 187 ? 163.462 75.656 192.370 1.00 34.43 208 SER A CA 1
ATOM 4388 C C . SER B 1 187 ? 164.380 76.429 191.454 1.00 32.28 208 SER A C 1
ATOM 4389 O O . SER B 1 187 ? 165.572 76.614 191.754 1.00 33.38 208 SER A O 1
ATOM 4392 N N . PHE B 1 188 ? 163.827 76.896 190.339 1.00 31.93 209 PHE A N 1
ATOM 4393 C CA . PHE B 1 188 ? 164.631 77.738 189.480 1.00 29.95 209 PHE A CA 1
ATOM 4394 C C . PHE B 1 188 ? 164.998 79.041 190.194 1.00 28.08 209 PHE A C 1
ATOM 4395 O O . PHE B 1 188 ? 166.143 79.459 190.142 1.00 28.46 209 PHE A O 1
ATOM 4403 N N . VAL B 1 189 ? 164.034 79.690 190.845 1.00 29.89 210 VAL A N 1
ATOM 4404 C CA . VAL B 1 189 ? 164.319 80.957 191.522 1.00 30.04 210 VAL A CA 1
ATOM 4405 C C . VAL B 1 189 ? 165.400 80.778 192.575 1.00 31.31 210 VAL A C 1
ATOM 4406 O O . VAL B 1 189 ? 166.283 81.619 192.713 1.00 31.90 210 VAL A O 1
ATOM 4410 N N . ASP B 1 190 ? 165.330 79.674 193.309 1.00 30.89 211 ASP A N 1
ATOM 4411 C CA . ASP B 1 190 ? 166.370 79.343 194.272 1.00 32.15 211 ASP A CA 1
ATOM 4412 C C . ASP B 1 190 ? 167.746 79.209 193.615 1.00 31.88 211 ASP A C 1
ATOM 4413 O O . ASP B 1 190 ? 168.714 79.857 194.039 1.00 32.39 211 ASP A O 1
ATOM 4418 N N . ALA B 1 191 ? 167.832 78.378 192.577 1.00 32.12 212 ALA A N 1
ATOM 4419 C CA . ALA B 1 191 ? 169.116 78.143 191.914 1.00 34.44 212 ALA A CA 1
ATOM 4420 C C . ALA B 1 191 ? 169.686 79.441 191.318 1.00 35.48 212 ALA A C 1
ATOM 4421 O O . ALA B 1 191 ? 170.900 79.705 191.388 1.00 36.23 212 ALA A O 1
ATOM 4423 N N . PHE B 1 192 ? 168.796 80.261 190.763 1.00 33.02 213 PHE A N 1
ATOM 4424 C CA . PHE B 1 192 ? 169.167 81.524 190.138 1.00 32.79 213 PHE A CA 1
ATOM 4425 C C . PHE B 1 192 ? 169.653 82.500 191.198 1.00 33.68 213 PHE A C 1
ATOM 4426 O O . PHE B 1 192 ? 170.565 83.290 190.960 1.00 31.87 213 PHE A O 1
ATOM 4434 N N . ASN B 1 193 ? 169.019 82.451 192.365 1.00 35.61 214 ASN A N 1
ATOM 4435 C CA . ASN B 1 193 ? 169.361 83.355 193.453 1.00 34.77 214 ASN A CA 1
ATOM 4436 C C . ASN B 1 193 ? 170.668 82.986 194.127 1.00 38.81 214 ASN A C 1
ATOM 4437 O O . ASN B 1 193 ? 171.348 83.853 194.677 1.00 40.42 214 ASN A O 1
ATOM 4442 N N . ARG B 1 194 ? 171.030 81.707 194.098 1.00 33.76 215 ARG A N 1
ATOM 4443 C CA . ARG B 1 194 ? 172.342 81.354 194.624 1.00 37.61 215 ARG A CA 1
ATOM 4444 C C . ARG B 1 194 ? 173.430 81.510 193.556 1.00 35.24 215 ARG A C 1
ATOM 4445 O O . ARG B 1 194 ? 174.613 81.588 193.880 1.00 33.86 215 ARG A O 1
ATOM 4453 N N . LYS B 1 195 ? 173.043 81.589 192.287 1.00 39.04 216 LYS A N 1
ATOM 4454 C CA . LYS B 1 195 ? 174.043 81.844 191.251 1.00 38.12 216 LYS A CA 1
ATOM 4455 C C . LYS B 1 195 ? 174.308 83.331 191.000 1.00 36.16 216 LYS A C 1
ATOM 4456 O O . LYS B 1 195 ? 175.438 83.721 190.718 1.00 36.48 216 LYS A O 1
ATOM 4462 N N . TYR B 1 196 ? 173.280 84.164 191.114 1.00 37.92 217 TYR A N 1
ATOM 4463 C CA . TYR B 1 196 ? 173.429 85.587 190.811 1.00 36.19 217 TYR A CA 1
ATOM 4464 C C . TYR B 1 196 ? 172.898 86.469 191.941 1.00 35.43 217 TYR A C 1
ATOM 4465 O O . TYR B 1 196 ? 171.869 87.116 191.781 1.00 35.48 217 TYR A O 1
ATOM 4474 N N . PRO B 1 197 ? 173.591 86.502 193.086 1.00 35.51 218 PRO A N 1
ATOM 4475 C CA . PRO B 1 197 ? 173.084 87.236 194.254 1.00 36.60 218 PRO A CA 1
ATOM 4476 C C . PRO B 1 197 ? 172.814 88.719 193.983 1.00 36.45 218 PRO A C 1
ATOM 4477 O O . PRO B 1 197 ? 171.921 89.305 194.592 1.00 37.55 218 PRO A O 1
ATOM 4481 N N . GLU B 1 198 ? 173.585 89.315 193.083 1.00 33.41 219 GLU A N 1
ATOM 4482 C CA . GLU B 1 198 ? 173.408 90.715 192.711 1.00 34.24 219 GLU A CA 1
ATOM 4483 C C . GLU B 1 198 ? 172.089 90.897 191.972 1.00 31.28 219 GLU A C 1
ATOM 4484 O O . GLU B 1 198 ? 171.424 91.923 192.109 1.00 29.49 219 GLU A O 1
ATOM 4490 N N . LYS B 1 199 ? 171.717 89.881 191.197 1.00 33.93 220 LYS A N 1
ATOM 4491 C CA . LYS B 1 199 ? 170.511 89.918 190.374 1.00 35.13 220 LYS A CA 1
ATOM 4492 C C . LYS B 1 199 ? 169.416 89.049 190.991 1.00 37.35 220 LYS A C 1
ATOM 4493 O O . LYS B 1 199 ? 168.488 88.616 190.310 1.00 37.43 220 LYS A O 1
ATOM 4499 N N . ALA B 1 200 ? 169.524 88.817 192.295 1.00 36.17 221 ALA A N 1
ATOM 4500 C CA . ALA B 1 200 ? 168.599 87.943 192.992 1.00 35.66 221 ALA A CA 1
ATOM 4501 C C . ALA B 1 200 ? 167.250 88.620 193.158 1.00 36.99 221 ALA A C 1
ATOM 4502 O O . ALA B 1 200 ? 167.172 89.831 193.371 1.00 38.43 221 ALA A O 1
ATOM 4504 N N . VAL B 1 201 ? 166.189 87.829 193.040 1.00 37.27 222 VAL A N 1
ATOM 4505 C CA . VAL B 1 201 ? 164.825 88.330 193.159 1.00 35.55 222 VAL A CA 1
ATOM 4506 C C . VAL B 1 201 ? 163.965 87.357 193.961 1.00 36.54 222 VAL A C 1
ATOM 4507 O O . VAL B 1 201 ? 164.017 86.144 193.745 1.00 37.56 222 VAL A O 1
ATOM 4511 N N . SER B 1 202 ? 163.211 87.894 194.914 1.00 35.56 223 SER A N 1
ATOM 4512 C CA . SER B 1 202 ? 162.270 87.111 195.703 1.00 33.46 223 SER A CA 1
ATOM 4513 C C . SER B 1 202 ? 161.102 86.544 194.894 1.00 32.74 223 SER A C 1
ATOM 4514 O O . SER B 1 202 ? 160.491 87.250 194.090 1.00 33.51 223 SER A O 1
ATOM 4517 N N . ILE B 1 203 ? 160.802 85.268 195.121 1.00 34.06 224 ILE A N 1
ATOM 4518 C CA . ILE B 1 203 ? 159.572 84.632 194.645 1.00 30.66 224 ILE A CA 1
ATOM 4519 C C . ILE B 1 203 ? 158.352 85.491 194.952 1.00 29.12 224 ILE A C 1
ATOM 4520 O O . ILE B 1 203 ? 157.484 85.768 194.092 1.00 29.94 224 ILE A O 1
ATOM 4525 N N . PHE B 1 204 ? 158.296 85.899 196.212 1.00 31.32 225 PHE A N 1
ATOM 4526 C CA . PHE B 1 204 ? 157.192 86.694 196.684 1.00 32.21 225 PHE A CA 1
ATOM 4527 C C . PHE B 1 204 ? 157.027 87.967 195.866 1.00 30.92 225 PHE A C 1
ATOM 4528 O O . PHE B 1 204 ? 155.915 88.291 195.489 1.00 30.04 225 PHE A O 1
ATOM 4536 N N . SER B 1 205 ? 158.109 88.695 195.599 1.00 29.77 226 SER A N 1
ATOM 4537 C CA . SER B 1 205 ? 157.976 89.965 194.886 1.00 31.23 226 SER A CA 1
ATOM 4538 C C . SER B 1 205 ? 157.242 89.769 193.553 1.00 35.22 226 SER A C 1
ATOM 4539 O O . SER B 1 205 ? 156.499 90.650 193.090 1.00 36.07 226 SER A O 1
ATOM 4542 N N . LYS B 1 206 ? 157.388 88.567 192.998 1.00 34.37 227 LYS A N 1
ATOM 4543 C CA . LYS B 1 206 ? 156.744 88.195 191.749 1.00 34.39 227 LYS A CA 1
ATOM 4544 C C . LYS B 1 206 ? 155.266 87.926 191.977 1.00 34.64 227 LYS A C 1
ATOM 4545 O O . LYS B 1 206 ? 154.415 88.508 191.293 1.00 32.08 227 LYS A O 1
ATOM 4551 N N . LEU B 1 207 ? 154.953 87.038 192.919 1.00 33.67 228 LEU A N 1
ATOM 4552 C CA . LEU B 1 207 ? 153.543 86.846 193.284 1.00 32.19 228 LEU A CA 1
ATOM 4553 C C . LEU B 1 207 ? 152.819 88.170 193.562 1.00 33.53 228 LEU A C 1
ATOM 4554 O O . LEU B 1 207 ? 151.754 88.439 193.011 1.00 32.91 228 LEU A O 1
ATOM 4559 N N . ALA B 1 208 ? 153.428 88.989 194.411 1.00 33.40 229 ALA A N 1
ATOM 4560 C CA . ALA B 1 208 ? 152.897 90.279 194.824 1.00 35.88 229 ALA A CA 1
ATOM 4561 C C . ALA B 1 208 ? 152.755 91.271 193.683 1.00 38.89 229 ALA A C 1
ATOM 4562 O O . ALA B 1 208 ? 151.903 92.153 193.742 1.00 40.96 229 ALA A O 1
ATOM 4564 N N . LYS B 1 209 ? 153.590 91.162 192.655 1.00 36.96 230 LYS A N 1
ATOM 4565 C CA . LYS B 1 209 ? 153.388 92.042 191.509 1.00 37.17 230 LYS A CA 1
ATOM 4566 C C . LYS B 1 209 ? 152.332 91.453 190.564 1.00 37.65 230 LYS A C 1
ATOM 4567 O O . LYS B 1 209 ? 151.745 92.170 189.753 1.00 39.50 230 LYS A O 1
ATOM 4573 N N . THR B 1 210 ? 152.080 90.153 190.675 1.00 37.49 231 THR A N 1
ATOM 4574 C CA . THR B 1 210 ? 151.132 89.495 189.778 1.00 37.47 231 THR A CA 1
ATOM 4575 C C . THR B 1 210 ? 149.701 89.503 190.333 1.00 36.25 231 THR A C 1
ATOM 4576 O O . THR B 1 210 ? 148.742 89.637 189.573 1.00 37.32 231 THR A O 1
ATOM 4580 N N . TYR B 1 211 ? 149.549 89.389 191.651 1.00 36.63 232 TYR A N 1
ATOM 4581 C CA . TYR B 1 211 ? 148.214 89.360 192.255 1.00 38.69 232 TYR A CA 1
ATOM 4582 C C . TYR B 1 211 ? 148.045 90.475 193.284 1.00 43.03 232 TYR A C 1
ATOM 4583 O O . TYR B 1 211 ? 149.018 90.926 193.895 1.00 43.70 232 TYR A O 1
ATOM 4592 N N . ASP B 1 212 ? 146.808 90.920 193.479 1.00 40.18 233 ASP A N 1
ATOM 4593 C CA . ASP B 1 212 ? 146.531 91.898 194.521 1.00 43.44 233 ASP A CA 1
ATOM 4594 C C . ASP B 1 212 ? 146.535 91.223 195.886 1.00 42.25 233 ASP A C 1
ATOM 4595 O O . ASP B 1 212 ? 146.503 89.994 195.984 1.00 40.10 233 ASP A O 1
ATOM 4600 N N . GLY B 1 213 ? 146.577 92.041 196.932 1.00 44.14 234 GLY A N 1
ATOM 4601 C CA . GLY B 1 213 ? 146.752 91.558 198.288 1.00 44.88 234 GLY A CA 1
ATOM 4602 C C . GLY B 1 213 ? 145.728 90.541 198.753 1.00 44.95 234 GLY A C 1
ATOM 4603 O O . GLY B 1 213 ? 146.097 89.499 199.299 1.00 46.76 234 GLY A O 1
ATOM 4604 N N . PHE B 1 214 ? 144.446 90.824 198.532 1.00 47.41 235 PHE A N 1
ATOM 4605 C CA . PHE B 1 214 ? 143.400 89.948 199.051 1.00 46.06 235 PHE A CA 1
ATOM 4606 C C . PHE B 1 214 ? 143.376 88.589 198.354 1.00 42.57 235 PHE A C 1
ATOM 4607 O O . PHE B 1 214 ? 143.399 87.564 199.031 1.00 41.66 235 PHE A O 1
ATOM 4615 N N . THR B 1 215 ? 143.397 88.567 197.022 1.00 45.45 236 THR A N 1
ATOM 4616 C CA . THR B 1 215 ? 143.396 87.296 196.294 1.00 43.18 236 THR A CA 1
ATOM 4617 C C . THR B 1 215 ? 144.642 86.489 196.639 1.00 38.71 236 THR A C 1
ATOM 4618 O O . THR B 1 215 ? 144.566 85.278 196.853 1.00 35.68 236 THR A O 1
ATOM 4622 N N . LEU B 1 216 ? 145.785 87.164 196.673 1.00 37.70 237 LEU A N 1
ATOM 4623 C CA . LEU B 1 216 ? 147.026 86.524 197.072 1.00 35.60 237 LEU A CA 1
ATOM 4624 C C . LEU B 1 216 ? 146.883 85.865 198.436 1.00 34.26 237 LEU A C 1
ATOM 4625 O O . LEU B 1 216 ? 147.250 84.703 198.604 1.00 34.05 237 LEU A O 1
ATOM 4630 N N . TRP B 1 217 ? 146.354 86.608 199.405 1.00 33.42 238 TRP A N 1
ATOM 4631 C CA . TRP B 1 217 ? 146.071 86.037 200.721 1.00 37.63 238 TRP A CA 1
ATOM 4632 C C . TRP B 1 217 ? 145.168 84.804 200.671 1.00 40.50 238 TRP A C 1
ATOM 4633 O O . TRP B 1 217 ? 145.458 83.813 201.323 1.00 41.66 238 TRP A O 1
ATOM 4644 N N . LYS B 1 218 ? 144.069 84.870 199.922 1.00 39.19 239 LYS A N 1
ATOM 4645 C CA . LYS B 1 218 ? 143.141 83.738 199.853 1.00 39.71 239 LYS A CA 1
ATOM 4646 C C . LYS B 1 218 ? 143.849 82.519 199.284 1.00 38.89 239 LYS A C 1
ATOM 4647 O O . LYS B 1 218 ? 143.656 81.393 199.759 1.00 38.92 239 LYS A O 1
ATOM 4661 N N . LEU B 1 220 ? 147.174 81.888 199.334 1.00 36.91 241 LEU A N 1
ATOM 4662 C CA . LEU B 1 220 ? 148.131 81.395 200.308 1.00 39.46 241 LEU A CA 1
ATOM 4663 C C . LEU B 1 220 ? 147.418 80.588 201.377 1.00 43.75 241 LEU A C 1
ATOM 4664 O O . LEU B 1 220 ? 147.746 79.429 201.613 1.00 44.94 241 LEU A O 1
ATOM 4669 N N . GLU B 1 221 ? 146.438 81.222 202.010 1.00 44.74 242 GLU A N 1
ATOM 4670 C CA . GLU B 1 221 ? 145.632 80.624 203.069 1.00 47.80 242 GLU A CA 1
ATOM 4671 C C . GLU B 1 221 ? 145.032 79.283 202.650 1.00 48.85 242 GLU A C 1
ATOM 4672 O O . GLU B 1 221 ? 144.946 78.355 203.458 1.00 49.04 242 GLU A O 1
ATOM 4678 N N . ALA B 1 222 ? 144.620 79.181 201.389 1.00 49.12 243 ALA A N 1
ATOM 4679 C CA . ALA B 1 222 ? 144.043 77.939 200.885 1.00 48.74 243 ALA A CA 1
ATOM 4680 C C . ALA B 1 222 ? 145.118 76.882 200.654 1.00 50.90 243 ALA A C 1
ATOM 4681 O O . ALA B 1 222 ? 144.916 75.701 200.942 1.00 49.72 243 ALA A O 1
ATOM 4683 N N . ALA B 1 223 ? 146.262 77.318 200.140 1.00 50.51 244 ALA A N 1
ATOM 4684 C CA . ALA B 1 223 ? 147.338 76.409 199.785 1.00 50.16 244 ALA A CA 1
ATOM 4685 C C . ALA B 1 223 ? 148.054 75.877 201.028 1.00 50.14 244 ALA A C 1
ATOM 4686 O O . ALA B 1 223 ? 148.662 74.809 200.985 1.00 50.79 244 ALA A O 1
ATOM 4688 N N . LYS B 1 224 ? 147.983 76.618 202.133 1.00 50.97 245 LYS A N 1
ATOM 4689 C CA . LYS B 1 224 ? 148.638 76.202 203.373 1.00 53.68 245 LYS A CA 1
ATOM 4690 C C . LYS B 1 224 ? 147.897 75.059 204.076 1.00 54.93 245 LYS A C 1
ATOM 4691 O O . LYS B 1 224 ? 148.492 74.280 204.818 1.00 55.45 245 LYS A O 1
ATOM 4697 N N . LYS B 1 225 ? 146.606 74.931 203.795 1.00 55.56 246 LYS A N 1
ATOM 4698 C CA . LYS B 1 225 ? 145.828 73.791 204.266 1.00 57.28 246 LYS A CA 1
ATOM 4699 C C . LYS B 1 225 ? 146.103 72.556 203.401 1.00 56.97 246 LYS A C 1
ATOM 4700 O O . LYS B 1 225 ? 145.969 71.424 203.869 1.00 57.30 246 LYS A O 1
ATOM 4706 N N . VAL B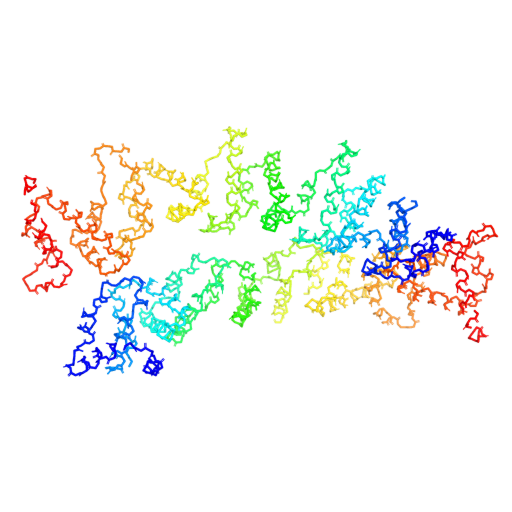 1 226 ? 146.462 72.773 202.138 1.00 57.22 247 VAL A N 1
ATOM 4707 C CA . VAL B 1 226 ? 146.992 71.688 201.315 1.00 56.88 247 VAL A CA 1
ATOM 4708 C C . VAL B 1 226 ? 148.405 71.372 201.812 1.00 55.40 247 VAL A C 1
ATOM 4709 O O . VAL B 1 226 ? 149.299 72.208 201.712 1.00 54.23 247 VAL A O 1
ATOM 4713 N N . PRO B 1 227 ? 148.599 70.157 202.354 1.00 55.05 248 PRO A N 1
ATOM 4714 C CA . PRO B 1 227 ? 149.814 69.751 203.078 1.00 54.36 248 PRO A CA 1
ATOM 4715 C C . PRO B 1 227 ? 151.082 69.783 202.233 1.00 51.00 248 PRO A C 1
ATOM 4716 O O . PRO B 1 227 ? 152.146 70.134 202.740 1.00 49.71 248 PRO A O 1
ATOM 4720 N N . LYS B 1 228 ? 150.960 69.416 200.961 1.00 54.58 249 LYS A N 1
ATOM 4721 C CA . LYS B 1 228 ? 152.066 69.476 200.006 1.00 53.74 249 LYS A CA 1
ATOM 4722 C C . LYS B 1 228 ? 152.727 70.859 199.966 1.00 53.23 249 LYS A C 1
ATOM 4723 O O . LYS B 1 228 ? 153.924 70.978 199.713 1.00 52.51 249 LYS A O 1
ATOM 4729 N N . THR B 1 229 ? 151.954 71.894 200.286 1.00 51.97 250 THR A N 1
ATOM 4730 C CA . THR B 1 229 ? 152.391 73.274 200.098 1.00 51.69 250 THR A CA 1
ATOM 4731 C C . THR B 1 229 ? 152.374 74.183 201.325 1.00 50.58 250 THR A C 1
ATOM 4732 O O . THR B 1 229 ? 152.622 75.380 201.190 1.00 49.48 250 THR A O 1
ATOM 4736 N N . GLU B 1 230 ? 152.069 73.644 202.505 1.00 52.12 251 GLU A N 1
ATOM 4737 C CA . GLU B 1 230 ? 151.849 74.498 203.673 1.00 51.64 251 GLU A CA 1
ATOM 4738 C C . GLU B 1 230 ? 153.054 75.354 204.041 1.00 51.37 251 GLU A C 1
ATOM 4739 O O . GLU B 1 230 ? 152.936 76.575 204.208 1.00 51.98 251 GLU A O 1
ATOM 4745 N N . ILE B 1 231 ? 154.224 74.725 204.043 1.00 49.96 252 ILE A N 1
ATOM 4746 C CA . ILE B 1 231 ? 155.426 75.342 204.582 1.00 48.61 252 ILE A CA 1
ATOM 4747 C C . ILE B 1 231 ? 155.708 76.621 203.831 1.00 45.71 252 ILE A C 1
ATOM 4748 O O . ILE B 1 231 ? 155.651 77.721 204.403 1.00 44.43 252 ILE A O 1
ATOM 4753 N N . ILE B 1 232 ? 155.952 76.466 202.534 1.00 46.49 253 ILE A N 1
ATOM 4754 C CA . ILE B 1 232 ? 156.279 77.587 201.676 1.00 44.04 253 ILE A CA 1
ATOM 4755 C C . ILE B 1 232 ? 155.149 78.605 201.746 1.00 44.05 253 ILE A C 1
ATOM 4756 O O . ILE B 1 232 ? 155.400 79.814 201.833 1.00 43.55 253 ILE A O 1
ATOM 4761 N N . ALA B 1 233 ? 153.911 78.115 201.811 1.00 40.39 254 ALA A N 1
ATOM 4762 C CA . ALA B 1 233 ? 152.775 79.019 201.761 1.00 42.86 254 ALA A CA 1
ATOM 4763 C C . ALA B 1 233 ? 152.829 79.928 202.973 1.00 44.01 254 ALA A C 1
ATOM 4764 O O . ALA B 1 233 ? 152.658 81.148 202.858 1.00 44.48 254 ALA A O 1
ATOM 4766 N N . SER B 1 234 ? 153.179 79.352 204.118 1.00 46.38 255 SER A N 1
ATOM 4767 C CA . SER B 1 234 ? 153.117 80.123 205.343 1.00 46.06 255 SER A CA 1
ATOM 4768 C C . SER B 1 234 ? 154.221 81.170 205.297 1.00 45.33 255 SER A C 1
ATOM 4769 O O . SER B 1 234 ? 154.017 82.311 205.730 1.00 45.62 255 SER A O 1
ATOM 4772 N N . LYS B 1 235 ? 155.348 80.817 204.677 1.00 41.09 256 LYS A N 1
ATOM 4773 C CA . LYS B 1 235 ? 156.458 81.758 204.592 1.00 41.32 256 LYS A CA 1
ATOM 4774 C C . LYS B 1 235 ? 155.971 82.987 203.856 1.00 39.31 256 LYS A C 1
ATOM 4775 O O . LYS B 1 235 ? 156.212 84.128 204.276 1.00 37.87 256 LYS A O 1
ATOM 4781 N N . LEU B 1 236 ? 155.195 82.740 202.806 1.00 39.89 257 LEU A N 1
ATOM 4782 C CA . LEU B 1 236 ? 154.807 83.809 201.916 1.00 38.22 257 LEU A CA 1
ATOM 4783 C C . LEU B 1 236 ? 153.826 84.709 202.646 1.00 37.79 257 LEU A C 1
ATOM 4784 O O . LEU B 1 236 ? 153.857 85.934 202.473 1.00 37.06 257 LEU A O 1
ATOM 4789 N N . GLN B 1 237 ? 153.038 84.122 203.548 1.00 40.55 258 GLN A N 1
ATOM 4790 C CA . GLN B 1 237 ? 152.065 84.930 204.261 1.00 40.09 258 GLN A CA 1
ATOM 4791 C C . GLN B 1 237 ? 152.840 85.898 205.126 1.00 39.84 258 GLN A C 1
ATOM 4792 O O . GLN B 1 237 ? 152.530 87.097 205.157 1.00 40.56 258 GLN A O 1
ATOM 4798 N N . ALA B 1 238 ? 153.924 85.402 205.721 1.00 39.32 259 ALA A N 1
ATOM 4799 C CA . ALA B 1 238 ? 154.718 86.237 206.604 1.00 37.85 259 ALA A CA 1
ATOM 4800 C C . ALA B 1 238 ? 155.297 87.349 205.762 1.00 36.75 259 ALA A C 1
ATOM 4801 O O . ALA B 1 238 ? 155.238 88.534 206.123 1.00 35.01 259 ALA A O 1
ATOM 4803 N N . GLN B 1 239 ? 155.760 86.967 204.578 1.00 35.66 260 GLN A N 1
ATOM 4804 C CA . GLN B 1 239 ? 156.459 87.913 203.748 1.00 36.76 260 GLN A CA 1
ATOM 4805 C C . GLN B 1 239 ? 155.460 88.952 203.291 1.00 37.44 260 GLN A C 1
ATOM 4806 O O . GLN B 1 239 ? 155.787 90.139 203.210 1.00 36.95 260 GLN A O 1
ATOM 4812 N N . GLN B 1 240 ? 154.217 88.518 203.084 1.00 39.17 261 GLN A N 1
ATOM 4813 C CA . GLN B 1 240 ? 153.208 89.435 202.588 1.00 40.05 261 GLN A CA 1
ATOM 4814 C C . GLN B 1 240 ? 153.016 90.520 203.615 1.00 42.33 261 GLN A C 1
ATOM 4815 O O . GLN B 1 240 ? 152.970 91.712 203.286 1.00 41.43 261 GLN A O 1
ATOM 4821 N N . ILE B 1 241 ? 152.986 90.098 204.875 1.00 43.07 262 ILE A N 1
ATOM 4822 C CA . ILE B 1 241 ? 152.757 91.031 205.957 1.00 42.73 262 ILE A CA 1
ATOM 4823 C C . ILE B 1 241 ? 153.946 91.960 205.961 1.00 45.10 262 ILE A C 1
ATOM 4824 O O . ILE B 1 241 ? 153.799 93.190 205.984 1.00 46.69 262 ILE A O 1
ATOM 4829 N N . ASP B 1 242 ? 155.125 91.359 205.833 1.00 43.06 263 ASP A N 1
ATOM 4830 C CA . ASP B 1 242 ? 156.352 92.119 205.904 1.00 44.79 263 ASP A CA 1
ATOM 4831 C C . ASP B 1 242 ? 156.362 93.094 204.737 1.00 43.20 263 ASP A C 1
ATOM 4832 O O . ASP B 1 242 ? 156.774 94.244 204.882 1.00 42.76 263 ASP A O 1
ATOM 4837 N N . ALA B 1 243 ? 155.798 92.667 203.610 1.00 41.40 264 ALA A N 1
ATOM 4838 C CA . ALA B 1 243 ? 155.855 93.480 202.405 1.00 41.47 264 ALA A CA 1
ATOM 4839 C C . ALA B 1 243 ? 154.922 94.666 202.530 1.00 39.72 264 ALA A C 1
ATOM 4840 O O . ALA B 1 243 ? 155.155 95.717 201.936 1.00 39.62 264 ALA A O 1
ATOM 4842 N N . TRP B 1 244 ? 153.848 94.485 203.291 1.00 43.66 265 TRP A N 1
ATOM 4843 C CA . TRP B 1 244 ? 152.964 95.597 203.582 1.00 43.81 265 TRP A CA 1
ATOM 4844 C C . TRP B 1 244 ? 153.657 96.568 204.523 1.00 44.51 265 TRP A C 1
ATOM 4845 O O . TRP B 1 244 ? 153.431 97.777 204.458 1.00 44.30 265 TRP A O 1
ATOM 4856 N N . LEU B 1 245 ? 154.477 96.032 205.422 1.00 44.30 266 LEU A N 1
ATOM 4857 C CA . LEU B 1 245 ? 155.161 96.881 206.382 1.00 46.19 266 LEU A CA 1
ATOM 4858 C C . LEU B 1 245 ? 156.145 97.812 205.688 1.00 47.44 266 LEU A C 1
ATOM 4859 O O . LEU B 1 245 ? 156.138 99.021 205.917 1.00 47.90 266 LEU A O 1
ATOM 4864 N N . ASP B 1 246 ? 156.968 97.241 204.815 1.00 48.35 267 ASP A N 1
ATOM 4865 C CA . ASP B 1 246 ? 157.994 98.000 204.112 1.00 49.85 267 ASP A CA 1
ATOM 4866 C C . ASP B 1 246 ? 157.407 98.963 203.088 1.00 51.41 267 ASP A C 1
ATOM 4867 O O . ASP B 1 246 ? 157.937 100.050 202.884 1.00 49.10 267 ASP A O 1
ATOM 4872 N N . ALA B 1 247 ? 156.294 98.582 202.469 1.00 48.71 268 ALA A N 1
ATOM 4873 C CA . ALA B 1 247 ? 155.630 99.449 201.496 1.00 52.18 268 ALA A CA 1
ATOM 4874 C C . ALA B 1 247 ? 154.972 100.627 202.206 1.00 53.92 268 ALA A C 1
ATOM 4875 O O . ALA B 1 247 ? 154.345 101.482 201.576 1.00 52.76 268 ALA A O 1
ATOM 4877 N N . GLY B 1 248 ? 155.116 100.646 203.528 1.00 56.93 269 GLY A N 1
ATOM 4878 C CA . GLY B 1 248 ? 154.644 101.726 204.370 1.00 58.73 269 GLY A CA 1
ATOM 4879 C C . GLY B 1 248 ? 153.157 102.000 204.325 1.00 59.72 269 GLY A C 1
ATOM 4880 O O . GLY B 1 248 ? 152.742 103.150 204.465 1.00 60.51 269 GLY A O 1
ATOM 4881 N N . LYS B 1 249 ? 152.345 100.967 204.117 1.00 60.32 270 LYS A N 1
ATOM 4882 C CA . LYS B 1 249 ? 150.899 101.173 204.107 1.00 57.58 270 LYS A CA 1
ATOM 4883 C C . LYS B 1 249 ? 150.304 101.143 205.518 1.00 56.87 270 LYS A C 1
ATOM 4884 O O . LYS B 1 249 ? 150.787 100.440 206.412 1.00 57.48 270 LYS A O 1
ATOM 4890 N N . SER B 1 250 ? 149.249 101.933 205.689 1.00 56.97 271 SER A N 1
ATOM 4891 C CA . SER B 1 250 ? 148.524 102.058 206.947 1.00 57.74 271 SER A CA 1
ATOM 4892 C C . SER B 1 250 ? 147.729 100.830 207.382 1.00 57.28 271 SER A C 1
ATOM 4893 O O . SER B 1 250 ? 147.321 100.010 206.558 1.00 58.22 271 SER A O 1
ATOM 4896 N N . THR B 1 251 ? 147.508 100.731 208.692 1.00 56.47 272 THR A N 1
ATOM 4897 C CA . THR B 1 251 ? 146.700 99.670 209.285 1.00 53.65 272 THR A CA 1
ATOM 4898 C C . THR B 1 251 ? 145.270 99.745 208.775 1.00 48.22 272 THR A C 1
ATOM 4899 O O . THR B 1 251 ? 144.581 98.733 208.671 1.00 44.59 272 THR A O 1
ATOM 4903 N N . ASP B 1 252 ? 144.837 100.959 208.458 1.00 51.52 273 ASP A N 1
ATOM 4904 C CA . ASP B 1 252 ? 143.513 101.179 207.896 1.00 52.36 273 ASP A CA 1
ATOM 4905 C C . ASP B 1 252 ? 143.486 100.665 206.467 1.00 50.89 273 ASP A C 1
ATOM 4906 O O . ASP B 1 252 ? 142.500 100.086 206.016 1.00 51.18 273 ASP A O 1
ATOM 4911 N N . GLU B 1 253 ? 144.589 100.876 205.760 1.00 55.67 274 GLU A N 1
ATOM 4912 C CA . GLU B 1 253 ? 144.711 100.416 204.386 1.00 52.47 274 GLU A CA 1
ATOM 4913 C C . GLU B 1 253 ? 144.695 98.896 204.306 1.00 48.69 274 GLU A C 1
ATOM 4914 O O . GLU B 1 253 ? 143.953 98.335 203.510 1.00 47.55 274 GLU A O 1
ATOM 4920 N N . VAL B 1 254 ? 145.531 98.234 205.101 1.00 49.98 275 VAL A N 1
ATOM 4921 C CA . VAL B 1 254 ? 145.503 96.774 205.188 1.00 47.46 275 VAL A CA 1
ATOM 4922 C C . VAL B 1 254 ? 144.134 96.264 205.651 1.00 48.16 275 VAL A C 1
ATOM 4923 O O . VAL B 1 254 ? 143.738 95.137 205.353 1.00 48.54 275 VAL A O 1
ATOM 4927 N N . PHE B 1 255 ? 143.407 97.108 206.372 1.00 48.86 276 PHE A N 1
ATOM 4928 C CA . PHE B 1 255 ? 142.083 96.745 206.854 1.00 47.15 276 PHE A CA 1
ATOM 4929 C C . PHE B 1 255 ? 141.093 96.715 205.690 1.00 47.06 276 PHE A C 1
ATOM 4930 O O . PHE B 1 255 ? 140.437 95.700 205.448 1.00 44.93 276 PHE A O 1
ATOM 4938 N N . ASN B 1 256 ? 140.992 97.833 204.972 1.00 48.21 277 ASN A N 1
ATOM 4939 C CA . ASN B 1 256 ? 140.093 97.935 203.824 1.00 48.06 277 ASN A CA 1
ATOM 4940 C C . ASN B 1 256 ? 140.450 96.937 202.737 1.00 47.65 277 ASN A C 1
ATOM 4941 O O . ASN B 1 256 ? 139.586 96.261 202.179 1.00 47.10 277 ASN A O 1
ATOM 4946 N N . LEU B 1 257 ? 141.746 96.855 202.470 1.00 47.77 278 LEU A N 1
ATOM 4947 C CA . LEU B 1 257 ? 142.336 95.914 201.530 1.00 48.53 278 LEU A CA 1
ATOM 4948 C C . LEU B 1 257 ? 141.836 94.486 201.719 1.00 49.89 278 LEU A C 1
ATOM 4949 O O . LEU B 1 257 ? 141.403 93.841 200.768 1.00 49.66 278 LEU A O 1
ATOM 4954 N N . LEU B 1 258 ? 141.875 94.013 202.959 1.00 50.13 279 LEU A N 1
ATOM 4955 C CA . LEU B 1 258 ? 141.456 92.655 203.292 1.00 48.14 279 LEU A CA 1
ATOM 4956 C C . LEU B 1 258 ? 139.938 92.490 203.359 1.00 47.07 279 LEU A C 1
ATOM 4957 O O . LEU B 1 258 ? 139.453 91.512 203.932 1.00 47.69 279 LEU A O 1
ATOM 4962 N N . LYS B 1 259 ? 139.208 93.475 202.831 1.00 46.97 280 LYS A N 1
ATOM 4963 C CA . LYS B 1 259 ? 137.774 93.344 202.548 1.00 48.28 280 LYS A CA 1
ATOM 4964 C C . LYS B 1 259 ? 136.928 93.331 203.818 1.00 48.79 280 LYS A C 1
ATOM 4965 O O . LYS B 1 259 ? 135.829 92.769 203.845 1.00 48.31 280 LYS A O 1
ATOM 4971 N N . LEU B 1 260 ? 137.447 93.953 204.869 1.00 47.75 281 LEU A N 1
ATOM 4972 C CA . LEU B 1 260 ? 136.823 93.873 206.183 1.00 47.83 281 LEU A CA 1
ATOM 4973 C C . LEU B 1 260 ? 135.724 94.896 206.498 1.00 51.68 281 LEU A C 1
ATOM 4974 O O . LEU B 1 260 ? 135.126 94.816 207.570 1.00 52.95 281 LEU A O 1
ATOM 4979 N N . GLN B 1 261 ? 135.450 95.862 205.621 1.00 46.87 282 GLN A N 1
ATOM 4980 C CA . GLN B 1 261 ? 134.335 96.776 205.914 1.00 51.69 282 GLN A CA 1
ATOM 4981 C C . GLN B 1 261 ? 132.953 96.170 205.833 1.00 61.22 282 GLN A C 1
ATOM 4982 O O . GLN B 1 261 ? 132.143 96.431 206.714 1.00 68.51 282 GLN A O 1
ATOM 4988 N N . ARG B 1 262 ? 132.658 95.376 204.808 1.00 60.67 283 ARG A N 1
ATOM 4989 C CA . ARG B 1 262 ? 131.301 94.868 204.731 1.00 63.08 283 ARG A CA 1
ATOM 4990 C C . ARG B 1 262 ? 131.256 93.521 205.496 1.00 63.81 283 ARG A C 1
ATOM 4991 O O . ARG B 1 262 ? 130.265 92.788 205.446 1.00 63.46 283 ARG A O 1
ATOM 4999 N N . THR B 1 263 ? 132.297 93.218 206.271 1.00 64.35 284 THR A N 1
ATOM 5000 C CA . THR B 1 263 ? 132.085 92.204 207.274 1.00 57.23 284 THR A CA 1
ATOM 5001 C C . THR B 1 263 ? 131.297 93.057 208.251 1.00 55.63 284 THR A C 1
ATOM 5002 O O . THR B 1 263 ? 131.594 94.242 208.440 1.00 53.65 284 THR A O 1
ATOM 5006 N N . GLY B 1 264 ? 130.319 92.461 208.899 1.00 53.65 285 GLY A N 1
ATOM 5007 C CA . GLY B 1 264 ? 129.492 93.225 209.799 1.00 53.83 285 GLY A CA 1
ATOM 5008 C C . GLY B 1 264 ? 129.721 92.736 211.195 1.00 50.60 285 GLY A C 1
ATOM 5009 O O . GLY B 1 264 ? 130.826 92.788 211.725 1.00 51.21 285 GLY A O 1
ATOM 5010 N N . ASP B 1 265 ? 128.647 92.238 211.782 1.00 54.93 286 ASP A N 1
ATOM 5011 C CA . ASP B 1 265 ? 128.726 91.521 213.035 1.00 54.76 286 ASP A CA 1
ATOM 5012 C C . ASP B 1 265 ? 129.451 90.185 212.835 1.00 54.16 286 ASP A C 1
ATOM 5013 O O . ASP B 1 265 ? 129.512 89.359 213.745 1.00 54.65 286 ASP A O 1
ATOM 5018 N N . LYS B 1 266 ? 130.009 89.992 211.641 1.00 53.33 287 LYS A N 1
ATOM 5019 C CA . LYS B 1 266 ? 130.717 88.769 211.280 1.00 51.62 287 LYS A CA 1
ATOM 5020 C C . LYS B 1 266 ? 132.219 88.973 211.032 1.00 47.95 287 LYS A C 1
ATOM 5021 O O . LYS B 1 266 ? 132.840 88.213 210.284 1.00 46.80 287 LYS A O 1
ATOM 5027 N N . LEU B 1 267 ? 132.791 90.001 211.655 1.00 49.86 288 LEU A N 1
ATOM 5028 C CA . LEU B 1 267 ? 134.212 90.316 211.512 1.00 44.16 288 LEU A CA 1
ATOM 5029 C C . LEU B 1 267 ? 135.127 89.176 211.955 1.00 41.78 288 LEU A C 1
ATOM 5030 O O . LEU B 1 267 ? 135.933 88.680 211.170 1.00 39.93 288 LEU A O 1
ATOM 5035 N N . PHE B 1 268 ? 134.996 88.758 213.210 1.00 42.12 289 PHE A N 1
ATOM 5036 C CA . PHE B 1 268 ? 135.861 87.718 213.763 1.00 43.33 289 PHE A CA 1
ATOM 5037 C C . PHE B 1 268 ? 135.656 86.346 213.125 1.00 45.86 289 PHE A C 1
ATOM 5038 O O . PHE B 1 268 ? 136.270 85.366 213.543 1.00 46.91 289 PHE A O 1
ATOM 5046 N N . LYS B 1 269 ? 134.809 86.269 212.109 1.00 44.58 290 LYS A N 1
ATOM 5047 C CA . LYS B 1 269 ? 134.556 84.993 211.463 1.00 47.37 290 LYS A CA 1
ATOM 5048 C C . LYS B 1 269 ? 135.381 84.838 210.187 1.00 48.08 290 LYS A C 1
ATOM 5049 O O . LYS B 1 269 ? 135.591 83.726 209.704 1.00 43.84 290 LYS A O 1
ATOM 5055 N N . ASN B 1 270 ? 135.899 85.953 209.682 1.00 47.16 291 ASN A N 1
ATOM 5056 C CA . ASN B 1 270 ? 136.783 85.924 208.529 1.00 46.86 291 ASN A CA 1
ATOM 5057 C C . ASN B 1 270 ? 138.210 85.782 209.034 1.00 47.79 291 ASN A C 1
ATOM 5058 O O . ASN B 1 270 ? 138.689 86.626 209.794 1.00 49.14 291 ASN A O 1
ATOM 5063 N N . SER B 1 271 ? 138.897 84.724 208.610 1.00 49.11 292 SER A N 1
ATOM 5064 C CA . SER B 1 271 ? 140.232 84.447 209.137 1.00 46.79 292 SER A CA 1
ATOM 5065 C C . SER B 1 271 ? 141.246 85.540 208.808 1.00 44.88 292 SER A C 1
ATOM 5066 O O . SER B 1 271 ? 142.220 85.715 209.539 1.00 46.56 292 SER A O 1
ATOM 5069 N N . GLN B 1 272 ? 140.995 86.313 207.753 1.00 46.27 293 GLN A N 1
ATOM 5070 C CA . GLN B 1 272 ? 141.940 87.357 207.355 1.00 43.06 293 GLN A CA 1
ATOM 5071 C C . GLN B 1 272 ? 141.993 88.446 208.405 1.00 41.87 293 GLN A C 1
ATOM 5072 O O . GLN B 1 272 ? 142.915 89.264 208.416 1.00 44.28 293 GLN A O 1
ATOM 5078 N N . PHE B 1 273 ? 141.034 88.418 209.323 1.00 42.88 294 PHE A N 1
ATOM 5079 C CA . PHE B 1 273 ? 141.011 89.375 210.413 1.00 41.67 294 PHE A CA 1
ATOM 5080 C C . PHE B 1 273 ? 142.264 89.184 211.252 1.00 42.17 294 PHE A C 1
ATOM 5081 O O . PHE B 1 273 ? 142.923 90.157 211.643 1.00 39.66 294 PHE A O 1
ATOM 5089 N N . LEU B 1 274 ? 142.638 87.923 211.451 1.00 38.01 295 LEU A N 1
ATOM 5090 C CA . LEU B 1 274 ? 143.810 87.627 212.248 1.00 41.24 295 LEU A CA 1
ATOM 5091 C C . LEU B 1 274 ? 145.025 88.170 211.526 1.00 41.32 295 LEU A C 1
ATOM 5092 O O . LEU B 1 274 ? 145.934 88.730 212.144 1.00 41.63 295 LEU A O 1
ATOM 5097 N N . THR B 1 275 ? 144.987 88.093 210.204 1.00 42.97 296 THR A N 1
ATOM 5098 C CA . THR B 1 275 ? 146.089 88.593 209.408 1.00 41.96 296 THR A CA 1
ATOM 5099 C C . THR B 1 275 ? 146.254 90.078 209.670 1.00 42.92 296 THR A C 1
ATOM 5100 O O . THR B 1 275 ? 147.376 90.567 209.798 1.00 44.15 296 THR A O 1
ATOM 5104 N N . TRP B 1 276 ? 145.142 90.793 209.782 1.00 41.41 297 TRP A N 1
ATOM 5105 C CA . TRP B 1 276 ? 145.240 92.217 210.035 1.00 41.24 297 TRP A CA 1
ATOM 5106 C C . TRP B 1 276 ? 145.695 92.478 211.459 1.00 40.28 297 TRP A C 1
ATOM 5107 O O . TRP B 1 276 ? 146.476 93.400 211.706 1.00 38.80 297 TRP A O 1
ATOM 5118 N N . VAL B 1 277 ? 145.262 91.627 212.385 1.00 43.14 298 VAL A N 1
ATOM 5119 C CA . VAL B 1 277 ? 145.658 91.789 213.782 1.00 43.75 298 VAL A CA 1
ATOM 5120 C C . VAL B 1 277 ? 147.148 91.609 213.910 1.00 47.02 298 VAL A C 1
ATOM 5121 O O . VAL B 1 277 ? 147.856 92.487 214.407 1.00 47.81 298 VAL A O 1
ATOM 5125 N N . SER B 1 278 ? 147.610 90.479 213.393 1.00 45.69 299 SER A N 1
ATOM 5126 C CA . SER B 1 278 ? 149.023 90.191 213.269 1.00 44.40 299 SER A CA 1
ATOM 5127 C C . SER B 1 278 ? 149.773 91.358 212.639 1.00 43.77 299 SER A C 1
ATOM 5128 O O . SER B 1 278 ? 150.919 91.608 212.989 1.00 45.32 299 SER A O 1
ATOM 5131 N N . TYR B 1 279 ? 149.129 92.075 211.719 1.00 40.98 300 TYR A N 1
ATOM 5132 C CA . TYR B 1 279 ? 149.790 93.206 211.081 1.00 43.49 300 TYR A CA 1
ATOM 5133 C C . TYR B 1 279 ? 150.010 94.341 212.066 1.00 46.11 300 TYR A C 1
ATOM 5134 O O . TYR B 1 279 ? 151.123 94.847 212.187 1.00 47.99 300 TYR A O 1
ATOM 5143 N N . VAL B 1 280 ? 148.977 94.710 212.815 1.00 48.16 301 VAL A N 1
ATOM 5144 C CA . VAL B 1 280 ? 149.098 95.900 213.651 1.00 50.75 301 VAL A CA 1
ATOM 5145 C C . VAL B 1 280 ? 150.101 95.652 214.771 1.00 54.01 301 VAL A C 1
ATOM 5146 O O . VAL B 1 280 ? 150.806 96.570 215.188 1.00 54.25 301 VAL A O 1
ATOM 5150 N N . GLU B 1 281 ? 150.241 94.393 215.179 1.00 51.67 302 GLU A N 1
ATOM 5151 C CA . GLU B 1 281 ? 151.147 94.050 216.265 1.00 52.32 302 GLU A CA 1
ATOM 5152 C C . GLU B 1 281 ? 152.589 94.083 215.788 1.00 51.55 302 GLU A C 1
ATOM 5153 O O . GLU B 1 281 ? 153.516 94.202 216.590 1.00 50.69 302 GLU A O 1
ATOM 5159 N N . LYS B 1 282 ? 152.776 93.979 214.478 1.00 53.63 303 LYS A N 1
ATOM 5160 C CA . LYS B 1 282 ? 154.095 94.163 213.907 1.00 48.91 303 LYS A CA 1
ATOM 5161 C C . LYS B 1 282 ? 154.263 95.633 213.572 1.00 47.69 303 LYS A C 1
ATOM 5162 O O . LYS B 1 282 ? 155.376 96.144 213.501 1.00 49.51 303 LYS A O 1
ATOM 5168 N N . PHE B 1 283 ? 153.142 96.311 213.360 1.00 48.93 304 PHE A N 1
ATOM 5169 C CA . PHE B 1 283 ? 153.180 97.708 212.955 1.00 51.85 304 PHE A CA 1
ATOM 5170 C C . PHE B 1 283 ? 153.507 98.640 214.118 1.00 55.16 304 PHE A C 1
ATOM 5171 O O . PHE B 1 283 ? 154.296 99.569 213.965 1.00 58.07 304 PHE A O 1
ATOM 5179 N N . ASN B 1 284 ? 152.910 98.387 215.279 1.00 57.12 305 ASN A N 1
ATOM 5180 C CA . ASN B 1 284 ? 153.129 99.233 216.450 1.00 57.95 305 ASN A CA 1
ATOM 5181 C C . ASN B 1 284 ? 154.549 99.065 216.984 1.00 60.80 305 ASN A C 1
ATOM 5182 O O . ASN B 1 284 ? 155.219 100.040 217.332 1.00 61.38 305 ASN A O 1
ATOM 5187 N N . LYS B 1 285 ? 154.995 97.814 217.034 1.00 59.79 306 LYS A N 1
ATOM 5188 C CA . LYS B 1 285 ? 156.358 97.468 217.425 1.00 59.78 306 LYS A CA 1
ATOM 5189 C C . LYS B 1 285 ? 157.385 97.833 216.346 1.00 58.09 306 LYS A C 1
ATOM 5190 O O . LYS B 1 285 ? 157.332 98.914 215.752 1.00 56.19 306 LYS A O 1
ATOM 5196 N N . ALA B 1 293 ? 146.086 101.360 218.513 1.00 41.40 314 ALA A N 1
ATOM 5197 C CA . ALA B 1 293 ? 145.098 100.777 219.415 1.00 45.58 314 ALA A CA 1
ATOM 5198 C C . ALA B 1 293 ? 143.973 100.123 218.629 1.00 50.79 314 ALA A C 1
ATOM 5199 O O . ALA B 1 293 ? 143.196 100.796 217.954 1.00 53.49 314 ALA A O 1
ATOM 5201 N N . ILE B 1 294 ? 143.891 98.803 218.726 1.00 48.81 315 ILE A N 1
ATOM 5202 C CA . ILE B 1 294 ? 142.960 98.026 217.918 1.00 49.98 315 ILE A CA 1
ATOM 5203 C C . ILE B 1 294 ? 141.506 98.066 218.430 1.00 48.38 315 ILE A C 1
ATOM 5204 O O . ILE B 1 294 ? 140.546 98.162 217.637 1.00 48.30 315 ILE A O 1
ATOM 5209 N N . PHE B 1 295 ? 141.337 98.065 219.748 1.00 49.81 316 PHE A N 1
ATOM 5210 C CA . PHE B 1 295 ? 139.993 98.173 220.298 1.00 47.86 316 PHE A CA 1
ATOM 5211 C C . PHE B 1 295 ? 139.367 99.522 219.982 1.00 47.58 316 PHE A C 1
ATOM 5212 O O . PHE B 1 295 ? 138.161 99.608 219.816 1.00 46.04 316 PHE A O 1
ATOM 5220 N N . SER B 1 296 ? 140.173 100.575 219.919 1.00 49.45 317 SER A N 1
ATOM 5221 C CA . SER B 1 296 ? 139.632 101.904 219.661 1.00 50.74 317 SER A CA 1
ATOM 5222 C C . SER B 1 296 ? 139.116 101.975 218.227 1.00 50.89 317 SER A C 1
ATOM 5223 O O . SER B 1 296 ? 138.107 102.638 217.934 1.00 51.21 317 SER A O 1
ATOM 5226 N N . LYS B 1 297 ? 139.789 101.252 217.337 1.00 52.94 318 LYS A N 1
ATOM 5227 C CA . LYS B 1 297 ? 139.337 101.201 215.962 1.00 48.66 318 LYS A CA 1
ATOM 5228 C C . LYS B 1 297 ? 138.011 100.481 215.933 1.00 45.03 318 LYS A C 1
ATOM 5229 O O . LYS B 1 297 ? 137.021 101.023 215.447 1.00 43.75 318 LYS A O 1
ATOM 5235 N N . LEU B 1 298 ? 137.988 99.267 216.477 1.00 45.51 319 LEU A N 1
ATOM 5236 C CA . LEU B 1 298 ? 136.737 98.512 216.538 1.00 47.26 319 LEU A CA 1
ATOM 5237 C C . LEU B 1 298 ? 135.578 99.297 217.179 1.00 49.55 319 LEU A C 1
ATOM 5238 O O . LEU B 1 298 ? 134.429 99.162 216.761 1.00 47.01 319 LEU A O 1
ATOM 5243 N N . ALA B 1 299 ? 135.890 100.102 218.193 1.00 48.37 320 ALA A N 1
ATOM 5244 C CA . ALA B 1 299 ? 134.912 100.927 218.902 1.00 49.89 320 ALA A CA 1
ATOM 5245 C C . ALA B 1 299 ? 134.430 102.109 218.064 1.00 49.83 320 ALA A C 1
ATOM 5246 O O . ALA B 1 299 ? 133.343 102.639 218.293 1.00 49.81 320 ALA A O 1
ATOM 5248 N N . GLY B 1 300 ? 135.244 102.538 217.105 1.00 51.92 321 GLY A N 1
ATOM 5249 C CA . GLY B 1 300 ? 134.832 103.626 216.236 1.00 53.19 321 GLY A CA 1
ATOM 5250 C C . GLY B 1 300 ? 133.961 103.177 215.071 1.00 54.13 321 GLY A C 1
ATOM 5251 O O . GLY B 1 300 ? 133.365 104.003 214.373 1.00 54.24 321 GLY A O 1
ATOM 5252 N N . VAL B 1 301 ? 133.869 101.867 214.861 1.00 60.08 322 VAL A N 1
ATOM 5253 C CA . VAL B 1 301 ? 133.125 101.339 213.723 1.00 57.83 322 VAL A CA 1
ATOM 5254 C C . VAL B 1 301 ? 131.940 100.457 214.166 1.00 56.55 322 VAL A C 1
ATOM 5255 O O . VAL B 1 301 ? 131.063 100.135 213.365 1.00 57.38 322 VAL A O 1
ATOM 5259 N N . TYR B 1 302 ? 131.873 100.128 215.454 1.00 51.26 323 TYR A N 1
ATOM 5260 C CA . TYR B 1 302 ? 130.734 99.369 215.986 1.00 51.52 323 TYR A CA 1
ATOM 5261 C C . TYR B 1 302 ? 130.148 100.025 217.229 1.00 54.39 323 TYR A C 1
ATOM 5262 O O . TYR B 1 302 ? 130.853 100.725 217.959 1.00 54.45 323 TYR A O 1
ATOM 5271 N N . ASP B 1 303 ? 128.859 99.786 217.474 1.00 52.04 324 ASP A N 1
ATOM 5272 C CA . ASP B 1 303 ? 128.261 100.108 218.769 1.00 52.14 324 ASP A CA 1
ATOM 5273 C C . ASP B 1 303 ? 128.908 99.210 219.821 1.00 48.82 324 ASP A C 1
ATOM 5274 O O . ASP B 1 303 ? 129.535 98.207 219.480 1.00 47.47 324 ASP A O 1
ATOM 5279 N N . GLN B 1 304 ? 128.740 99.539 221.094 1.00 48.69 325 GLN A N 1
ATOM 5280 C CA . GLN B 1 304 ? 129.362 98.732 222.139 1.00 48.84 325 GLN A CA 1
ATOM 5281 C C . GLN B 1 304 ? 128.659 97.403 222.405 1.00 47.64 325 GLN A C 1
ATOM 5282 O O . GLN B 1 304 ? 129.282 96.457 222.900 1.00 45.14 325 GLN A O 1
ATOM 5288 N N . VAL B 1 305 ? 127.385 97.303 222.042 1.00 53.03 326 VAL A N 1
ATOM 5289 C CA . VAL B 1 305 ? 126.628 96.103 222.377 1.00 53.78 326 VAL A CA 1
ATOM 5290 C C . VAL B 1 305 ? 126.906 94.993 221.350 1.00 50.24 326 VAL A C 1
ATOM 5291 O O . VAL B 1 305 ? 127.206 93.857 221.731 1.00 49.61 326 VAL A O 1
ATOM 5295 N N . THR B 1 306 ? 126.855 95.309 220.059 1.00 48.32 327 THR A N 1
ATOM 5296 C CA . THR B 1 306 ? 127.160 94.289 219.063 1.00 48.61 327 THR A CA 1
ATOM 5297 C C . THR B 1 306 ? 128.623 93.901 219.206 1.00 46.49 327 THR A C 1
ATOM 5298 O O . THR B 1 306 ? 128.954 92.733 219.100 1.00 46.35 327 THR A O 1
ATOM 5302 N N . LEU B 1 307 ? 129.489 94.872 219.483 1.00 44.73 328 LEU A N 1
ATOM 5303 C CA . LEU B 1 307 ? 130.899 94.576 219.710 1.00 44.37 328 LEU A CA 1
ATOM 5304 C C . LEU B 1 307 ? 131.077 93.622 220.894 1.00 44.88 328 LEU A C 1
ATOM 5305 O O . LEU B 1 307 ? 131.868 92.674 220.823 1.00 46.56 328 LEU A O 1
ATOM 5310 N N . SER B 1 308 ? 130.326 93.861 221.968 1.00 45.33 329 SER A N 1
ATOM 5311 C CA . SER B 1 308 ? 130.372 92.979 223.133 1.00 45.33 329 SER A CA 1
ATOM 5312 C C . SER B 1 308 ? 129.946 91.552 222.773 1.00 46.24 329 SER A C 1
ATOM 5313 O O . SER B 1 308 ? 130.605 90.573 223.162 1.00 46.90 329 SER A O 1
ATOM 5316 N N . SER B 1 309 ? 128.865 91.440 222.004 1.00 44.14 330 SER A N 1
ATOM 5317 C CA . SER B 1 309 ? 128.338 90.133 221.617 1.00 46.05 330 SER A CA 1
ATOM 5318 C C . SER B 1 309 ? 129.340 89.389 220.739 1.00 47.77 330 SER A C 1
ATOM 5319 O O . SER B 1 309 ? 129.615 88.204 220.952 1.00 50.09 330 SER A O 1
ATOM 5330 N N . LEU B 1 311 ? 132.592 89.837 220.506 1.00 46.26 332 LEU A N 1
ATOM 5331 C CA . LEU B 1 311 ? 133.763 89.427 221.279 1.00 46.76 332 LEU A CA 1
ATOM 5332 C C . LEU B 1 311 ? 133.487 88.178 222.102 1.00 46.28 332 LEU A C 1
ATOM 5333 O O . LEU B 1 311 ? 134.292 87.233 222.115 1.00 45.66 332 LEU A O 1
ATOM 5338 N N . GLU B 1 312 ? 132.334 88.163 222.769 1.00 45.75 333 GLU A N 1
ATOM 5339 C CA . GLU B 1 312 ? 132.018 87.048 223.653 1.00 46.11 333 GLU A CA 1
ATOM 5340 C C . GLU B 1 312 ? 131.820 85.770 222.841 1.00 44.84 333 GLU A C 1
ATOM 5341 O O . GLU B 1 312 ? 132.132 84.675 223.306 1.00 45.09 333 GLU A O 1
ATOM 5347 N N . ALA B 1 313 ? 131.309 85.919 221.622 1.00 49.36 334 ALA A N 1
ATOM 5348 C CA . ALA B 1 313 ? 131.182 84.792 220.701 1.00 47.55 334 ALA A CA 1
ATOM 5349 C C . ALA B 1 313 ? 132.557 84.322 220.229 1.00 45.71 334 ALA A C 1
ATOM 5350 O O . ALA B 1 313 ? 132.861 83.127 220.246 1.00 43.58 334 ALA A O 1
ATOM 5352 N N . ALA B 1 314 ? 133.374 85.283 219.810 1.00 45.47 335 ALA A N 1
ATOM 5353 C CA . ALA B 1 314 ? 134.713 85.034 219.284 1.00 45.94 335 ALA A CA 1
ATOM 5354 C C . ALA B 1 314 ? 135.584 84.296 220.281 1.00 46.19 335 ALA A C 1
ATOM 5355 O O . ALA B 1 314 ? 136.504 83.580 219.888 1.00 45.95 335 ALA A O 1
ATOM 5357 N N . LYS B 1 315 ? 135.313 84.500 221.569 1.00 48.69 336 LYS A N 1
ATOM 5358 C CA . LYS B 1 315 ? 136.065 83.824 222.628 1.00 48.30 336 LYS A CA 1
ATOM 5359 C C . LYS B 1 315 ? 135.908 82.296 222.630 1.00 48.59 336 LYS A C 1
ATOM 5360 O O . LYS B 1 315 ? 136.611 81.604 223.363 1.00 48.68 336 LYS A O 1
ATOM 5366 N N . HIS B 1 316 ? 134.988 81.770 221.825 1.00 48.90 337 HIS A N 1
ATOM 5367 C CA . HIS B 1 316 ? 134.702 80.335 221.838 1.00 51.46 337 HIS A CA 1
ATOM 5368 C C . HIS B 1 316 ? 135.155 79.618 220.560 1.00 51.23 337 HIS A C 1
ATOM 5369 O O . HIS B 1 316 ? 134.927 78.418 220.395 1.00 50.38 337 HIS A O 1
ATOM 5376 N N . VAL B 1 317 ? 135.783 80.369 219.658 1.00 51.77 338 VAL A N 1
ATOM 5377 C CA . VAL B 1 317 ? 136.492 79.808 218.513 1.00 49.55 338 VAL A CA 1
ATOM 5378 C C . VAL B 1 317 ? 137.986 79.902 218.803 1.00 49.50 338 VAL A C 1
ATOM 5379 O O . VAL B 1 317 ? 138.492 81.001 219.018 1.00 49.93 338 VAL A O 1
ATOM 5383 N N . PRO B 1 318 ? 138.699 78.758 218.800 1.00 50.84 339 PRO A N 1
ATOM 5384 C CA . PRO B 1 318 ? 140.111 78.693 219.228 1.00 50.05 339 PRO A CA 1
ATOM 5385 C C . PRO B 1 318 ? 141.039 79.677 218.505 1.00 48.82 339 PRO A C 1
ATOM 5386 O O . PRO B 1 318 ? 141.908 80.275 219.147 1.00 47.60 339 PRO A O 1
ATOM 5390 N N . SER B 1 319 ? 140.858 79.825 217.195 1.00 48.77 340 SER A N 1
ATOM 5391 C CA . SER B 1 319 ? 141.621 80.787 216.399 1.00 49.09 340 SER A CA 1
ATOM 5392 C C . SER B 1 319 ? 141.500 82.209 216.945 1.00 51.67 340 SER A C 1
ATOM 5393 O O . SER B 1 319 ? 142.505 82.885 217.167 1.00 51.59 340 SER A O 1
ATOM 5396 N N . THR B 1 320 ? 140.268 82.660 217.167 1.00 48.59 341 THR A N 1
ATOM 5397 C CA . THR B 1 320 ? 140.040 84.045 217.561 1.00 47.77 341 THR A CA 1
ATOM 5398 C C . THR B 1 320 ? 139.951 84.181 219.073 1.00 45.68 341 THR A C 1
ATOM 5399 O O . THR B 1 320 ? 139.907 85.286 219.600 1.00 44.90 341 THR A O 1
ATOM 5403 N N . LYS B 1 321 ? 139.872 83.055 219.770 1.00 47.38 342 LYS A N 1
ATOM 5404 C CA . LYS B 1 321 ? 140.053 83.053 221.214 1.00 46.80 342 LYS A CA 1
ATOM 5405 C C . LYS B 1 321 ? 141.397 83.715 221.535 1.00 49.24 342 LYS A C 1
ATOM 5406 O O . LYS B 1 321 ? 142.294 83.735 220.686 1.00 52.81 342 LYS A O 1
ATOM 5412 N N . ARG B 1 322 ? 141.505 84.279 222.734 1.00 49.10 343 ARG A N 1
ATOM 5413 C CA . ARG B 1 322 ? 142.706 84.958 223.243 1.00 48.62 343 ARG A CA 1
ATOM 5414 C C . ARG B 1 322 ? 142.916 86.369 222.669 1.00 47.70 343 ARG A C 1
ATOM 5415 O O . ARG B 1 322 ? 143.385 87.248 223.392 1.00 48.93 343 ARG A O 1
ATOM 5423 N N . ILE B 1 323 ? 142.556 86.620 221.412 1.00 48.61 344 ILE A N 1
ATOM 5424 C CA . ILE B 1 323 ? 142.545 88.010 220.947 1.00 46.97 344 ILE A CA 1
ATOM 5425 C C . ILE B 1 323 ? 141.208 88.619 221.362 1.00 44.23 344 ILE A C 1
ATOM 5426 O O . ILE B 1 323 ? 141.106 89.811 221.672 1.00 44.10 344 ILE A O 1
ATOM 5431 N N . ALA B 1 324 ? 140.189 87.768 221.401 1.00 43.17 345 ALA A N 1
ATOM 5432 C CA . ALA B 1 324 ? 138.860 88.169 221.824 1.00 40.08 345 ALA A CA 1
ATOM 5433 C C . ALA B 1 324 ? 138.838 88.350 223.338 1.00 40.50 345 ALA A C 1
ATOM 5434 O O . ALA B 1 324 ? 138.223 89.277 223.853 1.00 41.43 345 ALA A O 1
ATOM 5436 N N . SER B 1 325 ? 139.492 87.433 224.043 1.00 39.98 346 SER A N 1
ATOM 5437 C CA . SER B 1 325 ? 139.661 87.529 225.484 1.00 39.60 346 SER A CA 1
ATOM 5438 C C . SER B 1 325 ? 140.315 88.860 225.854 1.00 40.74 346 SER A C 1
ATOM 5439 O O . SER B 1 325 ? 139.831 89.597 226.723 1.00 42.65 346 SER A O 1
ATOM 5442 N N . TYR B 1 326 ? 141.420 89.156 225.179 1.00 39.90 347 TYR A N 1
ATOM 5443 C CA . TYR B 1 326 ? 142.181 90.377 225.417 1.00 39.95 347 TYR A CA 1
ATOM 5444 C C . TYR B 1 326 ? 141.358 91.630 225.095 1.00 37.80 347 TYR A C 1
ATOM 5445 O O . TYR B 1 326 ? 141.354 92.603 225.855 1.00 36.15 347 TYR A O 1
ATOM 5454 N N . LEU B 1 327 ? 140.649 91.595 223.971 1.00 41.21 348 LEU A N 1
ATOM 5455 C CA . LEU B 1 327 ? 139.896 92.761 223.513 1.00 41.19 348 LEU A CA 1
ATOM 5456 C C . LEU B 1 327 ? 138.683 93.010 224.412 1.00 40.90 348 LEU A C 1
ATOM 5457 O O . LEU B 1 327 ? 138.291 94.157 224.646 1.00 39.64 348 LEU A O 1
ATOM 5462 N N . GLN B 1 328 ? 138.098 91.926 224.916 1.00 40.51 349 GLN A N 1
ATOM 5463 C CA . GLN B 1 328 ? 137.004 92.015 225.871 1.00 40.32 349 GLN A CA 1
ATOM 5464 C C . GLN B 1 328 ? 137.539 92.597 227.166 1.00 42.08 349 GLN A C 1
ATOM 5465 O O . GLN B 1 328 ? 136.851 93.369 227.837 1.00 41.26 349 GLN A O 1
ATOM 5471 N N . GLY B 1 329 ? 138.773 92.224 227.506 1.00 38.50 350 GLY A N 1
ATOM 5472 C CA . GLY B 1 329 ? 139.469 92.836 228.622 1.00 39.26 350 GLY A CA 1
ATOM 5473 C C . GLY B 1 329 ? 139.549 94.341 228.445 1.00 39.11 350 GLY A C 1
ATOM 5474 O O . GLY B 1 329 ? 139.257 95.101 229.372 1.00 40.42 350 GLY A O 1
ATOM 5475 N N . GLN B 1 330 ? 139.943 94.770 227.249 1.00 39.53 351 GLN A N 1
ATOM 5476 C CA . GLN B 1 330 ? 139.989 96.196 226.923 1.00 41.54 351 GLN A CA 1
ATOM 5477 C C . GLN B 1 330 ? 138.627 96.880 227.040 1.00 43.21 351 GLN A C 1
ATOM 5478 O O . GLN B 1 330 ? 138.544 98.028 227.485 1.00 42.41 351 GLN A O 1
ATOM 5484 N N . GLN B 1 331 ? 137.568 96.191 226.617 1.00 42.29 352 GLN A N 1
ATOM 5485 C CA . GLN B 1 331 ? 136.226 96.755 226.723 1.00 42.30 352 GLN A CA 1
ATOM 5486 C C . GLN B 1 331 ? 135.866 96.952 228.183 1.00 44.57 352 GLN A C 1
ATOM 5487 O O . GLN B 1 331 ? 135.431 98.027 228.556 1.00 44.94 352 GLN A O 1
ATOM 5493 N N . ASN B 1 332 ? 135.990 95.891 228.982 1.00 43.17 353 ASN A N 1
ATOM 5494 C CA . ASN B 1 332 ? 135.920 95.983 230.441 1.00 42.89 353 ASN A CA 1
ATOM 5495 C C . ASN B 1 332 ? 136.636 97.199 231.010 1.00 46.42 353 ASN A C 1
ATOM 5496 O O . ASN B 1 332 ? 136.002 98.042 231.629 1.00 47.50 353 ASN A O 1
ATOM 5501 N N . GLN B 1 333 ? 137.950 97.291 230.797 1.00 45.13 354 GLN A N 1
ATOM 5502 C CA . GLN B 1 333 ? 138.737 98.380 231.390 1.00 48.95 354 GLN A CA 1
ATOM 5503 C C . GLN B 1 333 ? 138.276 99.745 230.950 1.00 49.58 354 GLN A C 1
ATOM 5504 O O . GLN B 1 333 ? 138.208 100.685 231.755 1.00 47.63 354 GLN A O 1
ATOM 5510 N N . HIS B 1 334 ? 137.909 99.848 229.679 1.00 51.33 355 HIS A N 1
ATOM 5511 C CA . HIS B 1 334 ? 137.417 101.120 229.198 1.00 51.81 355 HIS A CA 1
ATOM 5512 C C . HIS B 1 334 ? 136.083 101.420 229.831 1.00 51.09 355 HIS A C 1
ATOM 5513 O O . HIS B 1 334 ? 135.823 102.582 230.091 1.00 52.12 355 HIS A O 1
ATOM 5520 N N . TRP B 1 335 ? 135.267 100.387 230.071 1.00 54.59 356 TRP A N 1
ATOM 5521 C CA . TRP B 1 335 ? 133.985 100.471 230.798 1.00 46.99 356 TRP A CA 1
ATOM 5522 C C . TRP B 1 335 ? 134.129 100.879 232.281 1.00 47.75 356 TRP A C 1
ATOM 5523 O O . TRP B 1 335 ? 133.225 101.493 232.853 1.00 47.27 356 TRP A O 1
ATOM 5534 N N . LEU B 1 336 ? 135.229 100.495 232.917 1.00 47.27 357 LEU A N 1
ATOM 5535 C CA . LEU B 1 336 ? 135.473 100.889 234.306 1.00 47.67 357 LEU A CA 1
ATOM 5536 C C . LEU B 1 336 ? 136.053 102.311 234.425 1.00 52.44 357 LEU A C 1
ATOM 5537 O O . LEU B 1 336 ? 135.778 103.027 235.391 1.00 51.56 357 LEU A O 1
ATOM 5542 N N . ALA B 1 337 ? 136.866 102.711 233.450 1.00 47.59 358 ALA A N 1
ATOM 5543 C CA . ALA B 1 337 ? 137.566 103.998 233.527 1.00 53.60 358 ALA A CA 1
ATOM 5544 C C . ALA B 1 337 ? 136.671 105.224 233.273 1.00 60.10 358 ALA A C 1
ATOM 5545 O O . ALA B 1 337 ? 137.027 106.346 233.622 1.00 62.54 358 ALA A O 1
ATOM 5547 N N . ASP B 1 338 ? 135.525 105.000 232.642 1.00 56.39 359 ASP A N 1
ATOM 5548 C CA . ASP B 1 338 ? 134.534 106.044 232.382 1.00 57.43 359 ASP A CA 1
ATOM 5549 C C . ASP B 1 338 ? 133.619 106.204 233.586 1.00 57.70 359 ASP A C 1
ATOM 5550 O O . ASP B 1 338 ? 132.935 107.215 233.719 1.00 57.54 359 ASP A O 1
ATOM 5555 N N . GLY B 1 339 ? 133.595 105.172 234.430 1.00 62.97 360 GLY A N 1
ATOM 5556 C CA . GLY B 1 339 ? 132.750 105.119 235.602 1.00 59.70 360 GLY A CA 1
ATOM 5557 C C . GLY B 1 339 ? 131.481 104.304 235.545 1.00 54.26 360 GLY A C 1
ATOM 5558 O O . GLY B 1 339 ? 130.715 104.379 236.499 1.00 52.35 360 GLY A O 1
ATOM 5559 N N . LYS B 1 340 ? 131.229 103.559 234.466 1.00 57.22 361 LYS A N 1
ATOM 5560 C CA . LYS B 1 340 ? 130.025 102.720 234.433 1.00 54.84 361 LYS A CA 1
ATOM 5561 C C . LYS B 1 340 ? 130.074 101.670 235.532 1.00 54.22 361 LYS A C 1
ATOM 5562 O O . LYS B 1 340 ? 131.133 101.144 235.859 1.00 53.85 361 LYS A O 1
ATOM 5568 N N . SER B 1 341 ? 128.913 101.393 236.113 1.00 52.14 362 SER A N 1
ATOM 5569 C CA . SER B 1 341 ? 128.766 100.348 237.116 1.00 52.08 362 SER A CA 1
ATOM 5570 C C . SER B 1 341 ? 128.029 99.183 236.468 1.00 51.83 362 SER A C 1
ATOM 5571 O O . SER B 1 341 ? 127.505 99.314 235.358 1.00 51.83 362 SER A O 1
ATOM 5574 N N . THR B 1 342 ? 128.009 98.050 237.161 1.00 52.49 363 THR A N 1
ATOM 5575 C CA . THR B 1 342 ? 127.397 96.819 236.674 1.00 47.47 363 THR A CA 1
ATOM 5576 C C . THR B 1 342 ? 125.968 96.968 236.120 1.00 42.83 363 THR A C 1
ATOM 5577 O O . THR B 1 342 ? 125.567 96.233 235.211 1.00 40.71 363 THR A O 1
ATOM 5581 N N . ASP B 1 343 ? 125.215 97.933 236.639 1.00 46.51 364 ASP A N 1
ATOM 5582 C CA . ASP B 1 343 ? 123.838 98.122 236.197 1.00 45.45 364 ASP A CA 1
ATOM 5583 C C . ASP B 1 343 ? 123.776 98.937 234.919 1.00 44.83 364 ASP A C 1
ATOM 5584 O O . ASP B 1 343 ? 122.905 98.712 234.078 1.00 45.06 364 ASP A O 1
ATOM 5589 N N . ASP B 1 344 ? 124.707 99.875 234.774 1.00 46.47 365 ASP A N 1
ATOM 5590 C CA . ASP B 1 344 ? 124.826 100.645 233.543 1.00 45.62 365 ASP A CA 1
ATOM 5591 C C . ASP B 1 344 ? 125.076 99.695 232.388 1.00 42.65 365 ASP A C 1
ATOM 5592 O O . ASP B 1 344 ? 124.486 99.824 231.320 1.00 40.59 365 ASP A O 1
ATOM 5597 N N . ILE B 1 345 ? 125.957 98.730 232.627 1.00 45.66 366 ILE A N 1
ATOM 5598 C CA . ILE B 1 345 ? 126.376 97.789 231.602 1.00 42.42 366 ILE A CA 1
ATOM 5599 C C . ILE B 1 345 ? 125.272 96.782 231.337 1.00 41.39 366 ILE A C 1
ATOM 5600 O O . ILE B 1 345 ? 124.998 96.435 230.190 1.00 42.13 366 ILE A O 1
ATOM 5605 N N . PHE B 1 346 ? 124.631 96.335 232.411 1.00 38.44 367 PHE A N 1
ATOM 5606 C CA . PHE B 1 346 ? 123.488 95.439 232.319 1.00 39.57 367 PHE A CA 1
ATOM 5607 C C . PHE B 1 346 ? 122.403 96.018 231.417 1.00 44.03 367 PHE A C 1
ATOM 5608 O O . PHE B 1 346 ? 121.883 95.338 230.531 1.00 41.22 367 PHE A O 1
ATOM 5616 N N . LYS B 1 347 ? 122.075 97.285 231.649 1.00 44.31 368 LYS A N 1
ATOM 5617 C CA . LYS B 1 347 ? 121.062 97.979 230.862 1.00 46.55 368 LYS A CA 1
ATOM 5618 C C . LYS B 1 347 ? 121.552 98.191 229.433 1.00 47.19 368 LYS A C 1
ATOM 5619 O O . LYS B 1 347 ? 120.830 97.912 228.471 1.00 47.18 368 LYS A O 1
ATOM 5625 N N . LEU B 1 348 ? 122.774 98.705 229.309 1.00 48.62 369 LEU A N 1
ATOM 5626 C CA . LEU B 1 348 ? 123.467 98.818 228.027 1.00 45.82 369 LEU A CA 1
ATOM 5627 C C . LEU B 1 348 ? 123.343 97.559 227.181 1.00 44.20 369 LEU A C 1
ATOM 5628 O O . LEU B 1 348 ? 122.900 97.616 226.037 1.00 44.84 369 LEU A O 1
ATOM 5633 N N . LEU B 1 349 ? 123.723 96.422 227.759 1.00 43.41 370 LEU A N 1
ATOM 5634 C CA . LEU B 1 349 ? 123.697 95.143 227.052 1.00 41.68 370 LEU A CA 1
ATOM 5635 C C . LEU B 1 349 ? 122.302 94.546 226.861 1.00 43.10 370 LEU A C 1
ATOM 5636 O O . LEU B 1 349 ? 122.184 93.349 226.599 1.00 45.55 370 LEU A O 1
ATOM 5641 N N . LYS B 1 350 ? 121.264 95.369 227.011 1.00 43.97 371 LYS A N 1
ATOM 5642 C CA . LYS B 1 350 ? 119.880 94.961 226.764 1.00 44.92 371 LYS A CA 1
ATOM 5643 C C . LYS B 1 350 ? 119.455 93.802 227.668 1.00 43.69 371 LYS A C 1
ATOM 5644 O O . LYS B 1 350 ? 118.544 93.034 227.336 1.00 42.30 371 LYS A O 1
ATOM 5650 N N . LEU B 1 351 ? 120.100 93.693 228.823 1.00 43.00 372 LEU A N 1
ATOM 5651 C CA . LEU B 1 351 ? 119.862 92.575 229.724 1.00 42.83 372 LEU A CA 1
ATOM 5652 C C . LEU B 1 351 ? 118.739 92.859 230.710 1.00 45.76 372 LEU A C 1
ATOM 5653 O O . LEU B 1 351 ? 118.325 91.980 231.463 1.00 47.38 372 LEU A O 1
ATOM 5658 N N . ASN B 1 352 ? 118.243 94.090 230.696 1.00 46.90 373 ASN A N 1
ATOM 5659 C CA . ASN B 1 352 ? 117.259 94.531 231.676 1.00 47.08 373 ASN A CA 1
ATOM 5660 C C . ASN B 1 352 ? 115.819 94.146 231.351 1.00 48.24 373 ASN A C 1
ATOM 5661 O O . ASN B 1 352 ? 114.916 94.369 232.156 1.00 48.26 373 ASN A O 1
ATOM 5666 N N . THR B 1 353 ? 115.605 93.585 230.169 1.00 47.78 374 THR A N 1
ATOM 5667 C CA . THR B 1 353 ? 114.314 93.008 229.814 1.00 48.67 374 THR A CA 1
ATOM 5668 C C . THR B 1 353 ? 114.301 91.488 230.004 1.00 49.09 374 THR A C 1
ATOM 5669 O O . THR B 1 353 ? 115.276 90.813 229.673 1.00 49.26 374 THR A O 1
ATOM 5673 N N . PRO B 1 354 ? 113.200 90.950 230.560 1.00 51.45 375 PRO A N 1
ATOM 5674 C CA . PRO B 1 354 ? 113.097 89.556 231.013 1.00 50.80 375 PRO A CA 1
ATOM 5675 C C . PRO B 1 354 ? 112.946 88.529 229.875 1.00 50.89 375 PRO A C 1
ATOM 5676 O O . PRO B 1 354 ? 112.251 87.530 230.066 1.00 52.36 375 PRO A O 1
ATOM 5680 N N . SER B 1 355 ? 113.514 88.804 228.701 1.00 48.30 376 SER A N 1
ATOM 5681 C CA . SER B 1 355 ? 113.573 87.810 227.628 1.00 49.55 376 SER A CA 1
ATOM 5682 C C . SER B 1 355 ? 114.180 86.503 228.123 1.00 51.05 376 SER A C 1
ATOM 5683 O O . SER B 1 355 ? 115.209 86.513 228.789 1.00 50.45 376 SER A O 1
ATOM 5686 N N . PRO B 1 356 ? 113.559 85.368 227.781 1.00 48.76 377 PRO A N 1
ATOM 5687 C CA . PRO B 1 356 ? 114.117 84.078 228.197 1.00 50.22 377 PRO A CA 1
ATOM 5688 C C . PRO B 1 356 ? 115.342 83.734 227.359 1.00 52.64 377 PRO A C 1
ATOM 5689 O O . PRO B 1 356 ? 116.196 82.951 227.775 1.00 52.32 377 PRO A O 1
ATOM 5693 N N . GLU B 1 357 ? 115.430 84.364 226.192 1.00 58.12 378 GLU A N 1
ATOM 5694 C CA . GLU B 1 357 ? 116.560 84.191 225.290 1.00 58.10 378 GLU A CA 1
ATOM 5695 C C . GLU B 1 357 ? 117.853 84.717 225.920 1.00 53.95 378 GLU A C 1
ATOM 5696 O O . GLU B 1 357 ? 118.945 84.501 225.386 1.00 52.97 378 GLU A O 1
ATOM 5702 N N . ASN B 1 358 ? 117.724 85.438 227.035 1.00 55.60 379 ASN A N 1
ATOM 5703 C CA . ASN B 1 358 ? 118.890 85.904 227.767 1.00 47.11 379 ASN A CA 1
ATOM 5704 C C . ASN B 1 358 ? 119.534 84.778 228.559 1.00 46.98 379 ASN A C 1
ATOM 5705 O O . ASN B 1 358 ? 120.552 84.985 229.218 1.00 47.10 379 ASN A O 1
ATOM 5710 N N . LEU B 1 359 ? 118.978 83.576 228.461 1.00 43.93 380 LEU A N 1
ATOM 5711 C CA . LEU B 1 359 ? 119.543 82.447 229.189 1.00 46.52 380 LEU A CA 1
ATOM 5712 C C . LEU B 1 359 ? 120.548 81.644 228.359 1.00 50.20 380 LEU A C 1
ATOM 5713 O O . LEU B 1 359 ? 121.320 80.852 228.902 1.00 51.63 380 LEU A O 1
ATOM 5718 N N . ILE B 1 360 ? 120.552 81.863 227.050 1.00 50.71 381 ILE A N 1
ATOM 5719 C CA . ILE B 1 360 ? 121.544 81.237 226.183 1.00 51.84 381 ILE A CA 1
ATOM 5720 C C . ILE B 1 360 ? 122.348 82.311 225.493 1.00 54.18 381 ILE A C 1
ATOM 5721 O O . ILE B 1 360 ? 123.164 82.040 224.610 1.00 56.97 381 ILE A O 1
ATOM 5726 N N . ASP B 1 361 ? 122.092 83.540 225.910 1.00 49.28 382 ASP A N 1
ATOM 5727 C CA . ASP B 1 361 ? 122.725 84.700 225.323 1.00 49.20 382 ASP A CA 1
ATOM 5728 C C . ASP B 1 361 ? 124.200 84.808 225.697 1.00 47.62 382 ASP A C 1
ATOM 5729 O O . ASP B 1 361 ? 124.581 84.544 226.842 1.00 50.02 382 ASP A O 1
ATOM 5734 N N . PRO B 1 362 ? 125.039 85.169 224.720 1.00 50.16 383 PRO A N 1
ATOM 5735 C CA . PRO B 1 362 ? 126.435 85.532 224.980 1.00 47.35 383 PRO A CA 1
ATOM 5736 C C . PRO B 1 362 ? 126.567 86.837 225.775 1.00 42.98 383 PRO A C 1
ATOM 5737 O O . PRO B 1 362 ? 127.546 87.035 226.507 1.00 44.55 383 PRO A O 1
ATOM 5741 N N . ARG B 1 363 ? 125.575 87.713 225.643 1.00 42.26 384 ARG A N 1
ATOM 5742 C CA . ARG B 1 363 ? 125.580 88.988 226.353 1.00 39.39 384 ARG A CA 1
ATOM 5743 C C . ARG B 1 363 ? 125.622 88.817 227.871 1.00 36.72 384 ARG A C 1
ATOM 5744 O O . ARG B 1 363 ? 126.247 89.616 228.565 1.00 35.09 384 ARG A O 1
ATOM 5752 N N . LEU B 1 364 ? 124.976 87.772 228.379 1.00 35.86 385 LEU A N 1
ATOM 5753 C CA . LEU B 1 364 ? 124.958 87.512 229.817 1.00 41.00 385 LEU A CA 1
ATOM 5754 C C . LEU B 1 364 ? 126.373 87.213 230.307 1.00 41.22 385 LEU A C 1
ATOM 5755 O O . LEU B 1 364 ? 126.786 87.641 231.395 1.00 38.88 385 LEU A O 1
ATOM 5760 N N . ASP B 1 365 ? 127.111 86.476 229.485 1.00 41.84 386 ASP A N 1
ATOM 5761 C CA . ASP B 1 365 ? 128.491 86.123 229.786 1.00 42.93 386 ASP A CA 1
ATOM 5762 C C . ASP B 1 365 ? 129.420 87.331 229.684 1.00 42.06 386 ASP A C 1
ATOM 5763 O O . ASP B 1 365 ? 130.342 87.484 230.495 1.00 42.72 386 ASP A O 1
ATOM 5768 N N . ALA B 1 366 ? 129.183 88.190 228.694 1.00 36.57 387 ALA A N 1
ATOM 5769 C CA . ALA B 1 366 ? 129.935 89.442 228.610 1.00 35.89 387 ALA A CA 1
ATOM 5770 C C . ALA B 1 366 ? 129.711 90.258 229.877 1.00 35.92 387 ALA A C 1
ATOM 5771 O O . ALA B 1 366 ? 130.641 90.889 230.420 1.00 40.17 387 ALA A O 1
ATOM 5773 N N . TRP B 1 367 ? 128.482 90.193 230.381 1.00 37.91 388 TRP A N 1
ATOM 5774 C CA . TRP B 1 367 ? 128.131 90.947 231.572 1.00 34.97 388 TRP A CA 1
ATOM 5775 C C . TRP B 1 367 ? 128.849 90.371 232.784 1.00 31.32 388 TRP A C 1
ATOM 5776 O O . TRP B 1 367 ? 129.404 91.127 233.569 1.00 29.89 388 TRP A O 1
ATOM 5787 N N . THR B 1 368 ? 128.839 89.049 232.947 1.00 32.75 389 THR A N 1
ATOM 5788 C CA . THR B 1 368 ? 129.537 88.444 234.086 1.00 36.60 389 THR A CA 1
ATOM 5789 C C . THR B 1 368 ? 131.045 88.700 234.028 1.00 35.14 389 THR A C 1
ATOM 5790 O O . THR B 1 368 ? 131.724 88.777 235.068 1.00 34.15 389 THR A O 1
ATOM 5794 N N . SER B 1 369 ? 131.562 88.852 232.813 1.00 34.17 390 SER A N 1
ATOM 5795 C CA . SER B 1 369 ? 132.942 89.281 232.649 1.00 34.85 390 SER A CA 1
ATOM 5796 C C . SER B 1 369 ? 133.129 90.670 233.263 1.00 36.16 390 SER A C 1
ATOM 5797 O O . SER B 1 369 ? 134.012 90.880 234.133 1.00 37.60 390 SER A O 1
ATOM 5800 N N . PHE B 1 370 ? 132.276 91.613 232.857 1.00 33.22 391 PHE A N 1
ATOM 5801 C CA . PHE B 1 370 ? 132.424 92.964 233.398 1.00 35.39 391 PHE A CA 1
ATOM 5802 C C . PHE B 1 370 ? 132.199 92.981 234.911 1.00 35.96 391 PHE A C 1
ATOM 5803 O O . PHE B 1 370 ? 132.755 93.820 235.608 1.00 36.29 391 PHE A O 1
ATOM 5819 N N . ARG B 1 372 ? 132.966 90.533 237.126 1.00 31.77 393 ARG A N 1
ATOM 5820 C CA . ARG B 1 372 ? 134.211 90.126 237.764 1.00 31.60 393 ARG A CA 1
ATOM 5821 C C . ARG B 1 372 ? 135.196 91.288 237.788 1.00 33.88 393 ARG A C 1
ATOM 5822 O O . ARG B 1 372 ? 135.870 91.536 238.810 1.00 35.87 393 ARG A O 1
ATOM 5830 N N . ALA B 1 373 ? 135.218 92.057 236.700 1.00 34.79 394 ALA A N 1
ATOM 5831 C CA . ALA B 1 373 ? 136.189 93.146 236.617 1.00 35.45 394 ALA A CA 1
ATOM 5832 C C . ALA B 1 373 ? 135.857 94.290 237.573 1.00 38.06 394 ALA A C 1
ATOM 5833 O O . ALA B 1 373 ? 136.729 94.774 238.296 1.00 40.22 394 ALA A O 1
ATOM 5835 N N . PHE B 1 374 ? 134.596 94.706 237.584 1.00 41.76 395 PHE A N 1
ATOM 5836 C CA . PHE B 1 374 ? 134.116 95.745 238.489 1.00 41.36 395 PHE A CA 1
ATOM 5837 C C . PHE B 1 374 ? 134.330 95.337 239.939 1.00 40.11 395 PHE A C 1
ATOM 5838 O O . PHE B 1 374 ? 134.752 96.142 240.767 1.00 40.11 395 PHE A O 1
ATOM 5846 N N . ASN B 1 375 ? 134.005 94.086 240.244 1.00 38.11 396 ASN A N 1
ATOM 5847 C CA . ASN B 1 375 ? 134.091 93.588 241.607 1.00 39.65 396 ASN A CA 1
ATOM 5848 C C . ASN B 1 375 ? 135.511 93.574 242.123 1.00 46.99 396 ASN A C 1
ATOM 5849 O O . ASN B 1 375 ? 135.748 93.900 243.286 1.00 52.41 396 ASN A O 1
ATOM 5862 N N . ALA B 1 377 ? 137.769 95.591 241.237 1.00 47.38 398 ALA A N 1
ATOM 5863 C CA . ALA B 1 377 ? 138.208 96.976 241.368 1.00 51.00 398 ALA A CA 1
ATOM 5864 C C . ALA B 1 377 ? 137.475 97.632 242.531 1.00 53.45 398 ALA A C 1
ATOM 5865 O O . ALA B 1 377 ? 138.068 97.955 243.560 1.00 53.53 398 ALA A O 1
ATOM 5867 N N . ASN B 1 378 ? 136.171 97.805 242.364 1.00 54.21 399 ASN A N 1
ATOM 5868 C CA . ASN B 1 378 ? 135.349 98.436 243.379 1.00 55.76 399 ASN A CA 1
ATOM 5869 C C . ASN B 1 378 ? 134.937 97.411 244.433 1.00 56.87 399 ASN A C 1
ATOM 5870 O O . ASN B 1 378 ? 133.821 96.899 244.465 1.00 57.28 399 ASN A O 1
ATOM 5875 N N . GLU B 1 379 ? 135.914 97.137 245.289 1.00 60.36 400 GLU A N 1
ATOM 5876 C CA . GLU B 1 379 ? 135.887 96.139 246.353 1.00 61.71 400 GLU A CA 1
ATOM 5877 C C . GLU B 1 379 ? 135.156 96.580 247.616 1.00 61.76 400 GLU A C 1
ATOM 5878 O O . GLU B 1 379 ? 135.350 97.702 248.088 1.00 62.20 400 GLU A O 1
ATOM 5884 N N . GLY B 1 380 ? 134.351 95.688 248.187 1.00 60.52 401 GLY A N 1
ATOM 5885 C CA . GLY B 1 380 ? 133.479 96.062 249.288 1.00 56.61 401 GLY A CA 1
ATOM 5886 C C . GLY B 1 380 ? 132.072 96.322 248.778 1.00 52.45 401 GLY A C 1
ATOM 5887 O O . GLY B 1 380 ? 131.085 95.935 249.405 1.00 53.97 401 GLY A O 1
ATOM 5888 N N . LYS B 1 381 ? 131.990 96.998 247.634 1.00 55.40 402 LYS A N 1
ATOM 5889 C CA . LYS B 1 381 ? 130.721 97.376 247.018 1.00 51.25 402 LYS A CA 1
ATOM 5890 C C . LYS B 1 381 ? 130.405 96.406 245.876 1.00 48.79 402 LYS A C 1
ATOM 5891 O O . LYS B 1 381 ? 129.965 96.813 244.798 1.00 47.30 402 LYS A O 1
ATOM 5897 N N . GLU B 1 382 ? 130.621 95.120 246.135 1.00 45.71 403 GLU A N 1
ATOM 5898 C CA . GLU B 1 382 ? 130.590 94.079 245.107 1.00 46.79 403 GLU A CA 1
ATOM 5899 C C . GLU B 1 382 ? 129.193 93.567 244.757 1.00 42.37 403 GLU A C 1
ATOM 5900 O O . GLU B 1 382 ? 128.439 93.144 245.627 1.00 40.56 403 GLU A O 1
ATOM 5906 N N . THR B 1 383 ? 128.881 93.568 243.465 1.00 42.29 404 THR A N 1
ATOM 5907 C CA . THR B 1 383 ? 127.551 93.208 242.976 1.00 42.39 404 THR A CA 1
ATOM 5908 C C . THR B 1 383 ? 127.409 91.692 242.820 1.00 41.97 404 THR A C 1
ATOM 5909 O O . THR B 1 383 ? 128.388 90.958 242.966 1.00 41.75 404 THR A O 1
ATOM 5913 N N . THR B 1 384 ? 126.183 91.235 242.562 1.00 43.72 405 THR A N 1
ATOM 5914 C CA . THR B 1 384 ? 125.866 89.817 242.399 1.00 41.17 405 THR A CA 1
ATOM 5915 C C . THR B 1 384 ? 124.954 89.602 241.179 1.00 37.87 405 THR A C 1
ATOM 5916 O O . THR B 1 384 ? 124.266 90.528 240.753 1.00 37.49 405 THR A O 1
ATOM 5920 N N . LEU B 1 385 ? 124.947 88.391 240.620 1.00 37.28 406 LEU A N 1
ATOM 5921 C CA . LEU B 1 385 ? 124.091 88.078 239.478 1.00 37.68 406 LEU A CA 1
ATOM 5922 C C . LEU B 1 385 ? 122.601 88.035 239.825 1.00 39.58 406 LEU A C 1
ATOM 5923 O O . LEU B 1 385 ? 121.789 88.729 239.199 1.00 39.01 406 LEU A O 1
ATOM 5928 N N . ILE B 1 386 ? 122.250 87.227 240.823 1.00 39.62 407 ILE A N 1
ATOM 5929 C CA . ILE B 1 386 ? 120.862 87.092 241.266 1.00 37.21 407 ILE A CA 1
ATOM 5930 C C . ILE B 1 386 ? 120.346 88.420 241.829 1.00 33.82 407 ILE A C 1
ATOM 5931 O O . ILE B 1 386 ? 119.147 88.698 241.802 1.00 31.13 407 ILE A O 1
ATOM 5936 N N . ALA B 1 387 ? 121.263 89.233 242.344 1.00 33.18 408 ALA A N 1
ATOM 5937 C CA . ALA B 1 387 ? 120.921 90.553 242.850 1.00 34.32 408 ALA A CA 1
ATOM 5938 C C . ALA B 1 387 ? 120.482 91.457 241.704 1.00 36.93 408 ALA A C 1
ATOM 5939 O O . ALA B 1 387 ? 119.459 92.133 241.788 1.00 37.56 408 ALA A O 1
ATOM 5941 N N . THR B 1 388 ? 121.265 91.450 240.631 1.00 38.18 409 THR A N 1
ATOM 5942 C CA . THR B 1 388 ? 121.011 92.295 239.475 1.00 38.71 409 THR A CA 1
ATOM 5943 C C . THR B 1 388 ? 119.742 91.837 238.752 1.00 39.69 409 THR A C 1
ATOM 5944 O O . THR B 1 388 ? 118.934 92.660 238.282 1.00 42.21 409 THR A O 1
ATOM 5948 N N . LEU B 1 389 ? 119.538 90.522 238.715 1.00 40.20 410 LEU A N 1
ATOM 5949 C CA . LEU B 1 389 ? 118.351 89.963 238.080 1.00 36.33 410 LEU A CA 1
ATOM 5950 C C . LEU B 1 389 ? 117.114 90.265 238.925 1.00 35.57 410 LEU A C 1
ATOM 5951 O O . LEU B 1 389 ? 116.020 90.443 238.400 1.00 36.14 410 LEU A O 1
ATOM 5956 N N . THR B 1 390 ? 117.299 90.353 240.237 1.00 36.07 411 THR A N 1
ATOM 5957 C CA . THR B 1 390 ? 116.198 90.680 241.136 1.00 37.01 411 THR A CA 1
ATOM 5958 C C . THR B 1 390 ? 115.844 92.155 241.008 1.00 37.38 411 THR A C 1
ATOM 5959 O O . THR B 1 390 ? 114.680 92.540 241.110 1.00 37.29 411 THR A O 1
ATOM 5963 N N . THR B 1 391 ? 116.865 92.976 240.796 1.00 38.15 412 THR A N 1
ATOM 5964 C CA . THR B 1 391 ? 116.697 94.419 240.686 1.00 38.15 412 THR A CA 1
ATOM 5965 C C . THR B 1 391 ? 116.009 94.844 239.391 1.00 38.82 412 THR A C 1
ATOM 5966 O O . THR B 1 391 ? 115.134 95.711 239.405 1.00 36.92 412 THR A O 1
ATOM 5970 N N . HIS B 1 392 ? 116.377 94.217 238.278 1.00 37.30 413 HIS A N 1
ATOM 5971 C CA . HIS B 1 392 ? 115.928 94.715 236.978 1.00 39.65 413 HIS A CA 1
ATOM 5972 C C . HIS B 1 392 ? 114.608 94.078 236.557 1.00 40.13 413 HIS A C 1
ATOM 5973 O O . HIS B 1 392 ? 113.623 94.773 236.304 1.00 40.35 413 HIS A O 1
ATOM 5980 N N . TYR B 1 393 ? 114.587 92.752 236.501 1.00 37.86 414 TYR A N 1
ATOM 5981 C CA . TYR B 1 393 ? 113.334 92.016 236.531 1.00 38.83 414 TYR A CA 1
ATOM 5982 C C . TYR B 1 393 ? 112.872 92.223 237.959 1.00 42.27 414 TYR A C 1
ATOM 5983 O O . TYR B 1 393 ? 113.608 92.806 238.751 1.00 46.10 414 TYR A O 1
ATOM 5992 N N . LYS B 1 394 ? 111.710 91.729 238.351 1.00 41.30 415 LYS A N 1
ATOM 5993 C CA . LYS B 1 394 ? 111.420 91.824 239.774 1.00 42.53 415 LYS A CA 1
ATOM 5994 C C . LYS B 1 394 ? 111.458 90.428 240.379 1.00 41.98 415 LYS A C 1
ATOM 5995 O O . LYS B 1 394 ? 111.698 89.461 239.655 1.00 43.40 415 LYS A O 1
ATOM 6001 N N . ASP B 1 395 ? 111.258 90.322 241.691 1.00 39.47 416 ASP A N 1
ATOM 6002 C CA . ASP B 1 395 ? 111.155 89.015 242.338 1.00 38.38 416 ASP A CA 1
ATOM 6003 C C . ASP B 1 395 ? 110.190 88.108 241.594 1.00 37.03 416 ASP A C 1
ATOM 6004 O O . ASP B 1 395 ? 110.537 86.996 241.179 1.00 36.56 416 ASP A O 1
ATOM 6009 N N . ARG B 1 396 ? 108.972 88.605 241.431 1.00 41.03 417 ARG A N 1
ATOM 6010 C CA . ARG B 1 396 ? 107.939 87.892 240.709 1.00 40.47 417 ARG A CA 1
ATOM 6011 C C . ARG B 1 396 ? 108.395 87.656 239.265 1.00 41.14 417 ARG A C 1
ATOM 6012 O O . ARG B 1 396 ? 108.373 86.519 238.768 1.00 41.70 417 ARG A O 1
ATOM 6020 N N . GLY B 1 397 ? 108.863 88.724 238.622 1.00 41.02 418 GLY A N 1
ATOM 6021 C CA . GLY B 1 397 ? 109.316 88.665 237.243 1.00 39.80 418 GLY A CA 1
ATOM 6022 C C . GLY B 1 397 ? 110.395 87.625 237.028 1.00 36.66 418 GLY A C 1
ATOM 6023 O O . GLY B 1 397 ? 110.259 86.739 236.179 1.00 36.42 418 GLY A O 1
ATOM 6024 N N . LEU B 1 398 ? 111.450 87.710 237.830 1.00 36.78 419 LEU A N 1
ATOM 6025 C CA . LEU B 1 398 ? 112.564 86.780 237.721 1.00 36.72 419 LEU A CA 1
ATOM 6026 C C . LEU B 1 398 ? 112.106 85.354 238.025 1.00 40.36 419 LEU A C 1
ATOM 6027 O O . LEU B 1 398 ? 112.597 84.397 237.417 1.00 40.16 419 LEU A O 1
ATOM 6032 N N . ALA B 1 399 ? 111.147 85.212 238.939 1.00 35.94 420 ALA A N 1
ATOM 6033 C CA . ALA B 1 399 ? 110.636 83.889 239.284 1.00 37.57 420 ALA A CA 1
ATOM 6034 C C . ALA B 1 399 ? 109.933 83.217 238.103 1.00 36.96 420 ALA A C 1
ATOM 6035 O O . ALA B 1 399 ? 110.218 82.050 237.782 1.00 35.99 420 ALA A O 1
ATOM 6037 N N . GLN B 1 400 ? 109.029 83.940 237.442 1.00 40.15 421 GLN A N 1
ATOM 6038 C CA . GLN B 1 400 ? 108.365 83.329 236.290 1.00 43.72 421 GLN A CA 1
ATOM 6039 C C . GLN B 1 400 ? 109.393 83.075 235.204 1.00 42.16 421 GLN A C 1
ATOM 6040 O O . GLN B 1 400 ? 109.381 82.020 234.580 1.00 41.92 421 GLN A O 1
ATOM 6046 N N . LEU B 1 401 ? 110.253 84.060 234.958 1.00 44.07 422 LEU A N 1
ATOM 6047 C CA . LEU B 1 401 ? 111.334 83.895 233.989 1.00 41.46 422 LEU A CA 1
ATOM 6048 C C . LEU B 1 401 ? 112.081 82.571 234.131 1.00 41.40 422 LEU A C 1
ATOM 6049 O O . LEU B 1 401 ? 112.119 81.772 233.191 1.00 41.31 422 LEU A O 1
ATOM 6054 N N . LEU B 1 402 ? 112.672 82.339 235.299 1.00 40.92 423 LEU A N 1
ATOM 6055 C CA . LEU B 1 402 ? 113.424 81.106 235.513 1.00 41.38 423 LEU A CA 1
ATOM 6056 C C . LEU B 1 402 ? 112.529 79.877 235.394 1.00 39.04 423 LEU A C 1
ATOM 6057 O O . LEU B 1 402 ? 112.930 78.863 234.812 1.00 35.42 423 LEU A O 1
ATOM 6062 N N . GLN B 1 403 ? 111.310 79.973 235.922 1.00 38.38 424 GLN A N 1
ATOM 6063 C CA . GLN B 1 403 ? 110.436 78.808 235.924 1.00 40.90 424 GLN A CA 1
ATOM 6064 C C . GLN B 1 403 ? 110.090 78.370 234.506 1.00 42.66 424 GLN A C 1
ATOM 6065 O O . GLN B 1 403 ? 110.118 77.179 234.185 1.00 42.04 424 GLN A O 1
ATOM 6071 N N . GLU B 1 404 ? 109.779 79.345 233.662 1.00 44.49 425 GLU A N 1
ATOM 6072 C CA . GLU B 1 404 ? 109.541 79.107 232.247 1.00 44.33 425 GLU A CA 1
ATOM 6073 C C . GLU B 1 404 ? 110.800 78.552 231.589 1.00 42.05 425 GLU A C 1
ATOM 6074 O O . GLU B 1 404 ? 110.732 77.616 230.788 1.00 41.61 425 GLU A O 1
ATOM 6080 N N . GLY B 1 405 ? 111.942 79.147 231.925 1.00 40.26 426 GLY A N 1
ATOM 6081 C CA . GLY B 1 405 ? 113.233 78.660 231.475 1.00 39.18 426 GLY A CA 1
ATOM 6082 C C . GLY B 1 405 ? 113.504 77.185 231.737 1.00 37.94 426 GLY A C 1
ATOM 6083 O O . GLY B 1 405 ? 114.167 76.521 230.940 1.00 37.53 426 GLY A O 1
ATOM 6084 N N . THR B 1 406 ? 113.009 76.666 232.857 1.00 41.67 427 THR A N 1
ATOM 6085 C CA . THR B 1 406 ? 113.291 75.275 233.226 1.00 40.22 427 THR A CA 1
ATOM 6086 C C . THR B 1 406 ? 112.657 74.221 232.317 1.00 41.83 427 THR A C 1
ATOM 6087 O O . THR B 1 406 ? 113.032 73.050 232.368 1.00 41.71 427 THR A O 1
ATOM 6091 N N . LYS B 1 407 ? 111.704 74.624 231.486 1.00 41.76 428 LYS A N 1
ATOM 6092 C CA . LYS B 1 407 ? 110.982 73.659 230.665 1.00 43.14 428 LYS A CA 1
ATOM 6093 C C . LYS B 1 407 ? 111.737 73.303 229.389 1.00 40.22 428 LYS A C 1
ATOM 6094 O O . LYS B 1 407 ? 111.841 72.132 229.025 1.00 39.23 428 LYS A O 1
ATOM 6100 N N . PHE B 1 408 ? 112.253 74.317 228.708 1.00 40.93 429 PHE A N 1
ATOM 6101 C CA . PHE B 1 408 ? 112.992 74.106 227.478 1.00 40.79 429 PHE A CA 1
ATOM 6102 C C . PHE B 1 408 ? 114.354 73.479 227.746 1.00 45.26 429 PHE A C 1
ATOM 6103 O O . PHE B 1 408 ? 115.076 73.909 228.631 1.00 44.24 429 PHE A O 1
ATOM 6111 N N . ALA B 1 409 ? 114.690 72.453 226.979 1.00 36.72 430 ALA A N 1
ATOM 6112 C CA . ALA B 1 409 ? 115.990 71.818 227.056 1.00 43.50 430 ALA A CA 1
ATOM 6113 C C . ALA B 1 409 ? 117.055 72.870 226.784 1.00 48.18 430 ALA A C 1
ATOM 6114 O O . ALA B 1 409 ? 118.121 72.871 227.408 1.00 53.22 430 ALA A O 1
ATOM 6116 N N . SER B 1 410 ? 116.717 73.774 225.879 1.00 53.40 431 SER A N 1
ATOM 6117 C CA . SER B 1 410 ? 117.537 74.889 225.508 1.00 53.52 431 SER A CA 1
ATOM 6118 C C . SER B 1 410 ? 118.073 75.725 226.672 1.00 53.85 431 SER A C 1
ATOM 6119 O O . SER B 1 410 ? 119.158 76.270 226.526 1.00 54.40 431 SER A O 1
ATOM 6122 N N . THR B 1 411 ? 117.312 75.902 227.758 1.00 55.35 432 THR A N 1
ATOM 6123 C CA . THR B 1 411 ? 117.696 76.874 228.803 1.00 48.27 432 THR A CA 1
ATOM 6124 C C . THR B 1 411 ? 117.574 76.391 230.245 1.00 43.24 432 THR A C 1
ATOM 6125 O O . THR B 1 411 ? 117.671 77.159 231.205 1.00 39.63 432 THR A O 1
ATOM 6129 N N . LYS B 1 412 ? 117.368 75.100 230.405 1.00 42.66 433 LYS A N 1
ATOM 6130 C CA . LYS B 1 412 ? 116.984 74.573 231.714 1.00 43.36 433 LYS A CA 1
ATOM 6131 C C . LYS B 1 412 ? 118.189 74.462 232.646 1.00 48.18 433 LYS A C 1
ATOM 6132 O O . LYS B 1 412 ? 118.030 74.418 233.868 1.00 54.02 433 LYS A O 1
ATOM 6138 N N . LYS B 1 413 ? 119.397 74.420 232.088 1.00 43.68 434 LYS A N 1
ATOM 6139 C CA . LYS B 1 413 ? 120.574 74.283 232.941 1.00 42.66 434 LYS A CA 1
ATOM 6140 C C . LYS B 1 413 ? 120.628 75.575 233.747 1.00 39.51 434 LYS A C 1
ATOM 6141 O O . LYS B 1 413 ? 120.406 75.612 234.968 1.00 41.28 434 LYS A O 1
ATOM 6147 N N . ILE B 1 414 ? 120.772 76.647 232.981 1.00 41.59 435 ILE A N 1
ATOM 6148 C CA . ILE B 1 414 ? 120.926 78.005 233.463 1.00 38.81 435 ILE A CA 1
ATOM 6149 C C . ILE B 1 414 ? 119.747 78.361 234.355 1.00 36.59 435 ILE A C 1
ATOM 6150 O O . ILE B 1 414 ? 119.907 78.905 235.452 1.00 37.06 435 ILE A O 1
ATOM 6155 N N . ALA B 1 415 ? 118.557 78.026 233.867 1.00 39.21 436 ALA A N 1
ATOM 6156 C CA . ALA B 1 415 ? 117.320 78.342 234.570 1.00 38.60 436 ALA A CA 1
ATOM 6157 C C . ALA B 1 415 ? 117.234 77.646 235.924 1.00 39.08 436 ALA A C 1
ATOM 6158 O O . ALA B 1 415 ? 116.767 78.240 236.891 1.00 38.68 436 ALA A O 1
ATOM 6160 N N . GLU B 1 416 ? 117.666 76.391 235.990 1.00 38.58 437 GLU A N 1
ATOM 6161 C CA . GLU B 1 416 ? 117.617 75.657 237.248 1.00 41.53 437 GLU A CA 1
ATOM 6162 C C . GLU B 1 416 ? 118.669 76.162 238.244 1.00 38.28 437 GLU A C 1
ATOM 6163 O O . GLU B 1 416 ? 118.376 76.343 239.434 1.00 35.11 437 GLU A O 1
ATOM 6169 N N . GLU B 1 417 ? 119.887 76.384 237.755 1.00 36.79 438 GLU A N 1
ATOM 6170 C CA . GLU B 1 417 ? 120.950 76.900 238.605 1.00 38.11 438 GLU A CA 1
ATOM 6171 C C . GLU B 1 417 ? 120.572 78.271 239.169 1.00 37.36 438 GLU A C 1
ATOM 6172 O O . GLU B 1 417 ? 120.778 78.560 240.362 1.00 37.41 438 GLU A O 1
ATOM 6178 N N . LEU B 1 418 ? 119.952 79.085 238.322 1.00 37.34 439 LEU A N 1
ATOM 6179 C CA . LEU B 1 418 ? 119.533 80.420 238.719 1.00 35.01 439 LEU A CA 1
ATOM 6180 C C . LEU B 1 418 ? 118.369 80.291 239.682 1.00 36.07 439 LEU A C 1
ATOM 6181 O O . LEU B 1 418 ? 118.240 81.079 240.614 1.00 37.54 439 LEU A O 1
ATOM 6186 N N . GLN B 1 419 ? 117.517 79.298 239.447 1.00 35.18 440 GLN A N 1
ATOM 6187 C CA . GLN B 1 419 ? 116.337 79.107 240.276 1.00 35.53 440 GLN A CA 1
ATOM 6188 C C . GLN B 1 419 ? 116.755 78.811 241.700 1.00 33.88 440 GLN A C 1
ATOM 6189 O O . GLN B 1 419 ? 116.318 79.488 242.627 1.00 33.58 440 GLN A O 1
ATOM 6195 N N . THR B 1 420 ? 117.605 77.800 241.877 1.00 34.82 441 THR A N 1
ATOM 6196 C CA . THR B 1 420 ? 118.057 77.467 243.223 1.00 34.28 441 THR A CA 1
ATOM 6197 C C . THR B 1 420 ? 118.854 78.633 243.795 1.00 32.83 441 THR A C 1
ATOM 6198 O O . THR B 1 420 ? 118.908 78.799 245.011 1.00 34.65 441 THR A O 1
ATOM 6202 N N . ALA B 1 421 ? 119.465 79.446 242.935 1.00 31.79 442 ALA A N 1
ATOM 6203 C CA . ALA B 1 421 ? 120.120 80.655 243.436 1.00 32.41 442 ALA A CA 1
ATOM 6204 C C . ALA B 1 421 ? 119.105 81.617 244.080 1.00 33.63 442 ALA A C 1
ATOM 6205 O O . ALA B 1 421 ? 119.322 82.145 245.180 1.00 33.83 442 ALA A O 1
ATOM 6207 N N . GLN B 1 422 ? 117.999 81.838 243.380 1.00 32.09 443 GLN A N 1
ATOM 6208 C CA . GLN B 1 422 ? 116.944 82.736 243.831 1.00 30.83 443 GLN A CA 1
ATOM 6209 C C . GLN B 1 422 ? 116.262 82.217 245.091 1.00 33.91 443 GLN A C 1
ATOM 6210 O O . GLN B 1 422 ? 115.898 82.987 245.990 1.00 34.44 443 GLN A O 1
ATOM 6216 N N . PHE B 1 423 ? 116.090 80.901 245.141 1.00 34.12 444 PHE A N 1
ATOM 6217 C CA . PHE B 1 423 ? 115.559 80.233 246.318 1.00 33.66 444 PHE A CA 1
ATOM 6218 C C . PHE B 1 423 ? 116.485 80.457 247.502 1.00 35.04 444 PHE A C 1
ATOM 6219 O O . PHE B 1 423 ? 116.037 80.790 248.596 1.00 34.91 444 PHE A O 1
ATOM 6227 N N . ALA B 1 424 ? 117.778 80.255 247.278 1.00 33.98 445 ALA A N 1
ATOM 6228 C CA . ALA B 1 424 ? 118.758 80.403 248.341 1.00 30.28 445 ALA A CA 1
ATOM 6229 C C . ALA B 1 424 ? 118.785 81.833 248.865 1.00 38.53 445 ALA A C 1
ATOM 6230 O O . ALA B 1 424 ? 118.914 82.059 250.071 1.00 40.13 445 ALA A O 1
ATOM 6232 N N . ARG B 1 425 ? 118.675 82.803 247.964 1.00 37.16 446 ARG A N 1
ATOM 6233 C CA . ARG B 1 425 ? 118.678 84.194 248.397 1.00 34.72 446 ARG A CA 1
ATOM 6234 C C . ARG B 1 425 ? 117.400 84.464 249.189 1.00 35.99 446 ARG A C 1
ATOM 6235 O O . ARG B 1 425 ? 117.407 85.208 250.175 1.00 35.64 446 ARG A O 1
ATOM 6243 N N . TRP B 1 426 ? 116.304 83.841 248.766 1.00 37.02 447 TRP A N 1
ATOM 6244 C CA . TRP B 1 426 ? 115.052 83.987 249.494 1.00 37.28 447 TRP A CA 1
ATOM 6245 C C . TRP B 1 426 ? 115.223 83.454 250.918 1.00 40.24 447 TRP A C 1
ATOM 6246 O O . TRP B 1 426 ? 114.823 84.103 251.881 1.00 40.89 447 TRP A O 1
ATOM 6257 N N . LEU B 1 427 ? 115.828 82.277 251.040 1.00 38.28 448 LEU A N 1
ATOM 6258 C CA . LEU B 1 427 ? 116.057 81.639 252.334 1.00 38.55 448 LEU A CA 1
ATOM 6259 C C . LEU B 1 427 ? 116.919 82.502 253.242 1.00 39.48 448 LEU A C 1
ATOM 6260 O O . LEU B 1 427 ? 116.608 82.670 254.418 1.00 40.89 448 LEU A O 1
ATOM 6265 N N . GLN B 1 428 ? 118.004 83.044 252.692 1.00 37.46 449 GLN A N 1
ATOM 6266 C CA . GLN B 1 428 ? 118.916 83.876 253.472 1.00 40.86 449 GLN A CA 1
ATOM 6267 C C . GLN B 1 428 ? 118.207 85.122 253.999 1.00 41.43 449 GLN A C 1
ATOM 6268 O O . GLN B 1 428 ? 118.442 85.548 255.129 1.00 42.02 449 GLN A O 1
ATOM 6274 N N . LEU B 1 429 ? 117.315 85.683 253.192 1.00 42.92 450 LEU A N 1
ATOM 6275 C CA . LEU B 1 429 ? 116.527 86.843 253.603 1.00 43.19 450 LEU A CA 1
ATOM 6276 C C . LEU B 1 429 ? 115.445 86.496 254.630 1.00 44.30 450 LEU A C 1
ATOM 6277 O O . LEU B 1 429 ? 114.823 87.387 255.210 1.00 45.62 450 LEU A O 1
ATOM 6282 N N . GLY B 1 430 ? 115.221 85.205 254.852 1.00 44.02 451 GLY A N 1
ATOM 6283 C CA . GLY B 1 430 ? 114.263 84.768 255.850 1.00 42.97 451 GLY A CA 1
ATOM 6284 C C . GLY B 1 430 ? 112.833 84.828 255.338 1.00 42.94 451 GLY A C 1
ATOM 6285 O O . GLY B 1 430 ? 111.892 84.936 256.125 1.00 42.59 451 GLY A O 1
ATOM 6286 N N . LYS B 1 431 ? 112.671 84.772 254.016 1.00 44.82 452 LYS A N 1
ATOM 6287 C CA . LYS B 1 431 ? 111.347 84.792 253.395 1.00 43.20 452 LYS A CA 1
ATOM 6288 C C . LYS B 1 431 ? 110.593 83.506 253.703 1.00 44.07 452 LYS A C 1
ATOM 6289 O O . LYS B 1 431 ? 111.080 82.413 253.418 1.00 43.27 452 LYS A O 1
ATOM 6295 N N . THR B 1 432 ? 109.393 83.642 254.256 1.00 45.06 453 THR A N 1
ATOM 6296 C CA . THR B 1 432 ? 108.604 82.482 254.656 1.00 49.19 453 THR A CA 1
ATOM 6297 C C . THR B 1 432 ? 107.637 82.067 253.553 1.00 50.80 453 THR A C 1
ATOM 6298 O O . THR B 1 432 ? 107.389 82.834 252.625 1.00 51.46 453 THR A O 1
ATOM 6302 N N . GLU B 1 433 ? 107.130 80.839 253.646 1.00 48.76 454 GLU A N 1
ATOM 6303 C CA . GLU B 1 433 ? 106.136 80.311 252.711 1.00 50.28 454 GLU A CA 1
ATOM 6304 C C . GLU B 1 433 ? 105.080 81.345 252.337 1.00 51.68 454 GLU A C 1
ATOM 6305 O O . GLU B 1 433 ? 104.818 81.598 251.151 1.00 51.74 454 GLU A O 1
ATOM 6311 N N . ASP B 1 434 ? 104.519 81.982 253.360 1.00 51.03 455 ASP A N 1
ATOM 6312 C CA . ASP B 1 434 ? 103.414 82.906 253.171 1.00 52.41 455 ASP A CA 1
ATOM 6313 C C . ASP B 1 434 ? 103.906 84.229 252.600 1.00 48.98 455 ASP A C 1
ATOM 6314 O O . ASP B 1 434 ? 103.118 85.019 252.070 1.00 48.15 455 ASP A O 1
ATOM 6319 N N . ASP B 1 435 ? 105.219 84.446 252.670 1.00 50.69 456 ASP A N 1
ATOM 6320 C CA . ASP B 1 435 ? 105.815 85.665 252.135 1.00 49.01 456 ASP A CA 1
ATOM 6321 C C . ASP B 1 435 ? 105.929 85.601 250.621 1.00 44.14 456 ASP A C 1
ATOM 6322 O O . ASP B 1 435 ? 105.476 86.501 249.912 1.00 43.99 456 ASP A O 1
ATOM 6327 N N . ILE B 1 436 ? 106.490 84.510 250.115 1.00 46.77 457 ILE A N 1
ATOM 6328 C CA . ILE B 1 436 ? 106.631 84.396 248.676 1.00 46.60 457 ILE A CA 1
ATOM 6329 C C . ILE B 1 436 ? 105.249 84.131 248.087 1.00 44.42 457 ILE A C 1
ATOM 6330 O O . ILE B 1 436 ? 104.941 84.643 247.014 1.00 45.07 457 ILE A O 1
ATOM 6335 N N . PHE B 1 437 ? 104.416 83.345 248.774 1.00 42.61 458 PHE A N 1
ATOM 6336 C CA . PHE B 1 437 ? 103.019 83.223 248.353 1.00 42.18 458 PHE A CA 1
ATOM 6337 C C . PHE B 1 437 ? 102.405 84.609 248.191 1.00 43.62 458 PHE A C 1
ATOM 6338 O O . PHE B 1 437 ? 101.771 84.896 247.175 1.00 42.31 458 PHE A O 1
ATOM 6346 N N . ALA B 1 438 ? 102.586 85.458 249.200 1.00 39.21 459 ALA A N 1
ATOM 6347 C CA . ALA B 1 438 ? 102.088 86.830 249.141 1.00 43.26 459 ALA A CA 1
ATOM 6348 C C . ALA B 1 438 ? 102.572 87.600 247.914 1.00 46.30 459 ALA A C 1
ATOM 6349 O O . ALA B 1 438 ? 101.765 88.188 247.195 1.00 48.55 459 ALA A O 1
ATOM 6351 N N . LEU B 1 439 ? 103.880 87.598 247.666 1.00 48.80 460 LEU A N 1
ATOM 6352 C CA . LEU B 1 439 ? 104.425 88.440 246.595 1.00 48.30 460 LEU A CA 1
ATOM 6353 C C . LEU B 1 439 ? 104.504 87.742 245.220 1.00 44.91 460 LEU A C 1
ATOM 6354 O O . LEU B 1 439 ? 104.867 88.375 244.222 1.00 44.24 460 LEU A O 1
ATOM 6359 N N . LEU B 1 440 ? 104.151 86.457 245.161 1.00 46.46 461 LEU A N 1
ATOM 6360 C CA . LEU B 1 440 ? 103.912 85.803 243.874 1.00 43.70 461 LEU A CA 1
ATOM 6361 C C . LEU B 1 440 ? 102.481 86.061 243.427 1.00 44.65 461 LEU A C 1
ATOM 6362 O O . LEU B 1 440 ? 102.035 85.561 242.390 1.00 43.46 461 LEU A O 1
ATOM 6367 N N . LYS B 1 441 ? 101.776 86.851 244.232 1.00 47.37 462 LYS A N 1
ATOM 6368 C CA . LYS B 1 441 ? 100.409 87.266 243.954 1.00 48.41 462 LYS A CA 1
ATOM 6369 C C . LYS B 1 441 ? 99.491 86.092 243.604 1.00 51.24 462 LYS A C 1
ATOM 6370 O O . LYS B 1 441 ? 98.624 86.196 242.733 1.00 52.80 462 LYS A O 1
ATOM 6376 N N . LEU B 1 442 ? 99.690 84.978 244.301 1.00 50.17 463 LEU A N 1
ATOM 6377 C CA . LEU B 1 442 ? 98.896 83.776 244.085 1.00 45.98 463 LEU A CA 1
ATOM 6378 C C . LEU B 1 442 ? 97.515 83.919 244.724 1.00 44.18 463 LEU A C 1
ATOM 6379 O O . LEU B 1 442 ? 97.342 84.678 245.679 1.00 44.13 463 LEU A O 1
ATOM 6384 N N . LYS B 1 443 ? 96.537 83.195 244.186 1.00 44.27 464 LYS A N 1
ATOM 6385 C CA . LYS B 1 443 ? 95.200 83.131 244.772 1.00 42.90 464 LYS A CA 1
ATOM 6386 C C . LYS B 1 443 ? 94.836 81.695 245.127 1.00 42.23 464 LYS A C 1
ATOM 6387 O O . LYS B 1 443 ? 95.573 80.763 244.810 1.00 42.68 464 LYS A O 1
ATOM 6393 N N . LEU B 1 444 ? 93.692 81.521 245.777 1.00 38.49 465 LEU A N 1
ATOM 6394 C CA . LEU B 1 444 ? 93.209 80.194 246.134 1.00 40.12 465 LEU A CA 1
ATOM 6395 C C . LEU B 1 444 ? 92.843 79.410 244.887 1.00 42.81 465 LEU A C 1
ATOM 6396 O O . LEU B 1 444 ? 93.119 78.215 244.770 1.00 42.95 465 LEU A O 1
ATOM 6401 N N . THR B 1 445 ? 92.210 80.113 243.957 1.00 46.15 466 THR A N 1
ATOM 6402 C CA . THR B 1 445 ? 91.699 79.522 242.731 1.00 46.87 466 THR A CA 1
ATOM 6403 C C . THR B 1 445 ? 92.739 79.548 241.601 1.00 46.27 466 THR A C 1
ATOM 6404 O O . THR B 1 445 ? 92.416 79.289 240.441 1.00 46.55 466 THR A O 1
ATOM 6408 N N . THR B 1 446 ? 93.986 79.858 241.944 1.00 46.89 467 THR A N 1
ATOM 6409 C CA . THR B 1 446 ? 95.078 79.795 240.972 1.00 47.61 467 THR A CA 1
ATOM 6410 C C . THR B 1 446 ? 95.378 78.362 240.540 1.00 46.51 467 THR A C 1
ATOM 6411 O O . THR B 1 446 ? 95.609 77.492 241.383 1.00 47.26 467 THR A O 1
ATOM 6415 N N . PRO B 1 447 ? 95.403 78.117 239.220 1.00 44.12 468 PRO A N 1
ATOM 6416 C CA . PRO B 1 447 ? 95.782 76.797 238.704 1.00 41.83 468 PRO A CA 1
ATOM 6417 C C . PRO B 1 447 ? 97.203 76.416 239.140 1.00 39.85 468 PRO A C 1
ATOM 6418 O O . PRO B 1 447 ? 98.092 77.265 239.189 1.00 37.84 468 PRO A O 1
ATOM 6422 N N . THR B 1 448 ? 97.392 75.148 239.488 1.00 37.85 469 THR A N 1
ATOM 6423 C CA . THR B 1 448 ? 98.681 74.632 239.935 1.00 35.42 469 THR A CA 1
ATOM 6424 C C . THR B 1 448 ? 99.744 74.696 238.837 1.00 35.33 469 THR A C 1
ATOM 6425 O O . THR B 1 448 ? 100.946 74.722 239.116 1.00 34.08 469 THR A O 1
ATOM 6429 N N . THR B 1 449 ? 99.295 74.804 237.592 1.00 39.25 470 THR A N 1
ATOM 6430 C CA . THR B 1 449 ? 100.182 74.707 236.437 1.00 34.58 470 THR A CA 1
ATOM 6431 C C . THR B 1 449 ? 100.793 76.043 236.032 1.00 36.45 470 THR A C 1
ATOM 6432 O O . THR B 1 449 ? 101.736 76.087 235.237 1.00 36.91 470 THR A O 1
ATOM 6436 N N . ASP B 1 450 ? 100.249 77.129 236.572 1.00 35.60 471 ASP A N 1
ATOM 6437 C CA . ASP B 1 450 ? 100.831 78.447 236.365 1.00 38.35 471 ASP A CA 1
ATOM 6438 C C . ASP B 1 450 ? 102.286 78.445 236.809 1.00 40.25 471 ASP A C 1
ATOM 6439 O O . ASP B 1 450 ? 102.635 77.780 237.784 1.00 40.48 471 ASP A O 1
ATOM 6444 N N . PRO B 1 451 ? 103.138 79.197 236.097 1.00 41.97 472 PRO A N 1
ATOM 6445 C CA . PRO B 1 451 ? 104.557 79.345 236.440 1.00 42.62 472 PRO A CA 1
ATOM 6446 C C . PRO B 1 451 ? 104.788 79.607 237.928 1.00 41.97 472 PRO A C 1
ATOM 6447 O O . PRO B 1 451 ? 105.444 78.809 238.600 1.00 42.07 472 PRO A O 1
ATOM 6451 N N . GLU B 1 452 ? 104.229 80.704 238.429 1.00 40.65 473 GLU A N 1
ATOM 6452 C CA . GLU B 1 452 ? 104.399 81.106 239.821 1.00 40.94 473 GLU A CA 1
ATOM 6453 C C . GLU B 1 452 ? 103.867 80.055 240.787 1.00 40.38 473 GLU A C 1
ATOM 6454 O O . GLU B 1 452 ? 104.488 79.785 241.810 1.00 38.60 473 GLU A O 1
ATOM 6460 N N . ALA B 1 453 ? 102.726 79.459 240.451 1.00 40.37 474 ALA A N 1
ATOM 6461 C CA . ALA B 1 453 ? 102.106 78.437 241.292 1.00 37.48 474 ALA A CA 1
ATOM 6462 C C . ALA B 1 453 ? 102.969 77.179 241.399 1.00 36.57 474 ALA A C 1
ATOM 6463 O O . ALA B 1 453 ? 102.802 76.376 242.320 1.00 30.23 474 ALA A O 1
ATOM 6465 N N . ILE B 1 454 ? 103.871 76.998 240.442 1.00 37.19 475 ILE A N 1
ATOM 6466 C CA . ILE B 1 454 ? 104.870 75.940 240.525 1.00 36.78 475 ILE A CA 1
ATOM 6467 C C . ILE B 1 454 ? 106.046 76.428 241.359 1.00 36.21 475 ILE A C 1
ATOM 6468 O O . ILE B 1 454 ? 106.489 75.741 242.274 1.00 35.48 475 ILE A O 1
ATOM 6473 N N . VAL B 1 455 ? 106.544 77.616 241.021 1.00 35.33 476 VAL A N 1
ATOM 6474 C CA . VAL B 1 455 ? 107.650 78.239 241.742 1.00 37.11 476 VAL A CA 1
ATOM 6475 C C . VAL B 1 455 ? 107.475 78.173 243.248 1.00 40.04 476 VAL A C 1
ATOM 6476 O O . VAL B 1 455 ? 108.379 77.738 243.952 1.00 42.60 476 VAL A O 1
ATOM 6480 N N . PHE B 1 456 ? 106.319 78.625 243.731 1.00 37.73 477 PHE A N 1
ATOM 6481 C CA . PHE B 1 456 ? 105.994 78.587 245.157 1.00 38.75 477 PHE A CA 1
ATOM 6482 C C . PHE B 1 456 ? 106.218 77.203 245.755 1.00 39.85 477 PHE A C 1
ATOM 6483 O O . PHE B 1 456 ? 106.908 77.049 246.776 1.00 42.51 477 PHE A O 1
ATOM 6491 N N . TYR B 1 457 ? 105.659 76.199 245.090 1.00 38.49 478 TYR A N 1
ATOM 6492 C CA . TYR B 1 457 ? 105.802 74.814 245.511 1.00 36.87 478 TYR A CA 1
ATOM 6493 C C . TYR B 1 457 ? 107.273 74.398 245.556 1.00 39.82 478 TYR A C 1
ATOM 6494 O O . TYR B 1 457 ? 107.729 73.795 246.531 1.00 40.33 478 TYR A O 1
ATOM 6503 N N . GLN B 1 458 ? 108.005 74.732 244.495 1.00 38.79 479 GLN A N 1
ATOM 6504 C CA . GLN B 1 458 ? 109.414 74.377 244.368 1.00 39.30 479 GLN A CA 1
ATOM 6505 C C . GLN B 1 458 ? 110.235 74.996 245.490 1.00 36.39 479 GLN A C 1
ATOM 6506 O O . GLN B 1 458 ? 111.152 74.374 246.031 1.00 36.10 479 GLN A O 1
ATOM 6512 N N . TYR B 1 459 ? 109.879 76.225 245.847 1.00 38.24 480 TYR A N 1
ATOM 6513 C CA . TYR B 1 459 ? 110.528 76.915 246.944 1.00 37.78 480 TYR A CA 1
ATOM 6514 C C . TYR B 1 459 ? 110.249 76.252 248.270 1.00 38.35 480 TYR A C 1
ATOM 6515 O O . TYR B 1 459 ? 111.155 76.097 249.072 1.00 38.20 480 TYR A O 1
ATOM 6524 N N . LYS B 1 460 ? 109.003 75.858 248.511 1.00 37.83 481 LYS A N 1
ATOM 6525 C CA . LYS B 1 460 ? 108.706 75.230 249.789 1.00 39.62 481 LYS A CA 1
ATOM 6526 C C . LYS B 1 460 ? 109.411 73.866 249.883 1.00 39.42 481 LYS A C 1
ATOM 6527 O O . LYS B 1 460 ? 109.925 73.506 250.940 1.00 39.77 481 LYS A O 1
ATOM 6533 N N . LEU B 1 461 ? 109.450 73.115 248.786 1.00 40.72 482 LEU A N 1
ATOM 6534 C CA . LEU B 1 461 ? 110.204 71.860 248.766 1.00 39.48 482 LEU A CA 1
ATOM 6535 C C . LEU B 1 461 ? 111.686 72.112 249.041 1.00 39.43 482 LEU A C 1
ATOM 6536 O O . LEU B 1 461 ? 112.348 71.322 249.715 1.00 38.47 482 LEU A O 1
ATOM 6541 N N . PHE B 1 462 ? 112.197 73.216 248.503 1.00 40.37 483 PHE A N 1
ATOM 6542 C CA . PHE B 1 462 ? 113.582 73.626 248.712 1.00 41.15 483 PHE A CA 1
ATOM 6543 C C . PHE B 1 462 ? 113.809 73.946 250.186 1.00 44.51 483 PHE A C 1
ATOM 6544 O O . PHE B 1 462 ? 114.869 73.678 250.762 1.00 46.04 483 PHE A O 1
ATOM 6560 N N . ASP B 1 464 ? 112.120 72.732 252.662 1.00 39.38 485 ASP A N 1
ATOM 6561 C CA . ASP B 1 464 ? 111.949 71.537 253.476 1.00 41.99 485 ASP A CA 1
ATOM 6562 C C . ASP B 1 464 ? 113.209 70.683 253.527 1.00 44.57 485 ASP A C 1
ATOM 6563 O O . ASP B 1 464 ? 113.412 69.929 254.473 1.00 46.83 485 ASP A O 1
ATOM 6568 N N . ALA B 1 465 ? 114.052 70.789 252.508 1.00 48.19 486 ALA A N 1
ATOM 6569 C CA . ALA B 1 465 ? 115.295 70.025 252.483 1.00 50.06 486 ALA A CA 1
ATOM 6570 C C . ALA B 1 465 ? 116.476 70.872 252.952 1.00 52.75 486 ALA A C 1
ATOM 6571 O O . ALA B 1 465 ? 117.629 70.450 252.850 1.00 53.17 486 ALA A O 1
ATOM 6573 N N . HIS B 1 466 ? 116.187 72.063 253.470 1.00 51.18 487 HIS A N 1
ATOM 6574 C CA . HIS B 1 466 ? 117.238 72.992 253.885 1.00 52.26 487 HIS A CA 1
ATOM 6575 C C . HIS B 1 466 ? 116.958 73.678 255.204 1.00 51.48 487 HIS A C 1
ATOM 6576 O O . HIS B 1 466 ? 117.514 74.741 255.479 1.00 49.26 487 HIS A O 1
ATOM 6591 N N . LYS B 1 468 ? 117.586 72.865 258.313 1.00 58.23 489 LYS A N 1
ATOM 6592 C CA . LYS B 1 468 ? 118.729 72.911 259.218 1.00 60.96 489 LYS A CA 1
ATOM 6593 C C . LYS B 1 468 ? 119.445 74.246 259.058 1.00 61.35 489 LYS A C 1
ATOM 6594 O O . LYS B 1 468 ? 119.685 74.957 260.035 1.00 59.16 489 LYS A O 1
ATOM 6600 N N . LEU B 1 469 ? 119.788 74.570 257.815 1.00 58.60 490 LEU A N 1
ATOM 6601 C CA . LEU B 1 469 ? 120.430 75.839 257.495 1.00 60.09 490 LEU A CA 1
ATOM 6602 C C . LEU B 1 469 ? 119.510 77.026 257.782 1.00 61.27 490 LEU A C 1
ATOM 6603 O O . LEU B 1 469 ? 119.981 78.120 258.103 1.00 60.04 490 LEU A O 1
ATOM 6608 N N . ALA B 1 470 ? 118.200 76.807 257.651 1.00 64.50 491 ALA A N 1
ATOM 6609 C CA . ALA B 1 470 ? 117.207 77.860 257.885 1.00 65.64 491 ALA A CA 1
ATOM 6610 C C . ALA B 1 470 ? 117.162 78.352 259.335 1.00 69.12 491 ALA A C 1
ATOM 6611 O O . ALA B 1 470 ? 116.555 79.386 259.622 1.00 68.73 491 ALA A O 1
ATOM 6613 N N . ALA B 1 471 ? 117.794 77.606 260.239 1.00 70.74 492 ALA A N 1
ATOM 6614 C CA . ALA B 1 471 ? 117.884 77.988 261.646 1.00 70.44 492 ALA A CA 1
ATOM 6615 C C . ALA B 1 471 ? 118.445 79.395 261.842 1.00 67.91 492 ALA A C 1
ATOM 6616 O O . ALA B 1 471 ? 118.009 80.124 262.735 1.00 66.17 492 ALA A O 1
ATOM 6618 N N . ALA B 1 472 ? 119.391 79.780 260.989 1.00 73.74 493 ALA A N 1
ATOM 6619 C CA . ALA B 1 472 ? 119.966 81.121 261.037 1.00 73.09 493 ALA A CA 1
ATOM 6620 C C . ALA B 1 472 ? 118.965 82.180 260.579 1.00 74.06 493 ALA A C 1
ATOM 6621 O O . ALA B 1 472 ? 118.543 83.031 261.367 1.00 74.31 493 ALA A O 1
#

B-factor: mean 43.47, std 10.67, range [18.57, 122.17]

Organism: Phytophthora capsici (NCBI:txid4784)

Secondary structure (DSSP, 8-state):
--HHHHTTS-----HHHHHHHHHHHT--HHHHHHTTTGGG-GGGGGG-HHHHHHHHHHHTT--THHHHHHHHTTTS-HHHHH--TTTTTSGGGHHHHHHHHHHHHHHHHHTT--HHHHHHHTT-SS--TTTTTSTTHHHHHHHHHHHHHH-GGG---HHHHHHHHS-HHHHH--HHHHHSGGGHHHHHHHHHHHHHHHHHTT--HHHHHHHTT-SS--TTGGGSTHHHHHHHHHHHHH--HHHHHHHHS-HHHHH--TTGGGSTTTTTHHHHHHHHHHHHHHHTT--HHHHHHHTTTTS--GGGGS-HHHHHHHH--------SS---HHHHHHHHS-HHHHHHHHHHHTTSTTTHHHHHHHHHHHHHHHHHTT--HHHHHHHTT--TT--TTSHHHHHHHHHHH-----GGG-/--HHHHHHHHT--HHHHHHTTTGGG--TTGGG-HHHHHHHHHHHT--HHHHHHHHHTTS-HHHHH--TTTTTSTTSHHHHHHHHHHHHHHHHHTT--HHHHHHHTT-SS--TTTTTSTTHHHHHHHHHHHHHH-GGG---HHHHHHHHS-HHHHH--TTTTTSGGGHHHHHHHHHHHHHHHHHTT--HHHHHHHTTTTS--TTGGGSHHHHHHHHHHHHHHHH-TTS---HHHHHHHHS-HHHHH--TTGGGSHHHHHHHHHHHHHHHHHHHHTT--HHHHHHHTTTTS--GGGGS-HHHHHHHH-------SSS---HHHHHHHHS-HHHHHHHHHHHTTSGGGHHHHHHHHHHHHHHHHHHT--HHHHHHHTT--TTS-TTSHHHHHHHHHHH-----GGG-

Nearest PDB structures (foldseek):
  5zc3-assembly1_B  TM=1.002E+00  e=1.589E-46  Phytophthora capsici
  5zc3-assembly1_A  TM=9.430E-01  e=1.453E-40  Phytophthora capsici
  7xvi-assembly1_A  TM=7.218E-01  e=7.310E-15  Phytophthora infestans
  7xvk-assembly1_B  TM=4.964E-01  e=1.465E-16  Phytophthora sojae
  5a7d-assembly4_D  TM=2.276E-01  e=2.865E+00  Drosophila melanogaster

Radius of gyration: 39.49 Å; Cα contacts (8 Å, |Δi|>4): 736; chains: 2; bounding box: 90×64×130 Å